Protein AF-A0A497N2Z4-F1 (afdb_monomer_lite)

Sequence (854 aa):
RIVEMAKEMGIEEPRFPKKNENCILCGLCTRVCEERMGVGAISFVNRGSERKVAVPYDKHSPICMACGACTVVCPTDAVDLSDVTLNEPRPIMADYDMGLVPRSSIYIPFAQAIPKVALIDRNTCMHFLKDVCKSCENFCEANAIDFEQEDKIEQINVGAVVLAPGYEQFDPDLKKELGYARYPNVLSSLQFERILSASGPFLGKVLRLSDEKSPGKIAWIQCVGSREVDCNYCSSVCCMYATKEAIISKEHEPDLDCTIFFIDMRAFGKGFDAYYERAKELGVKYIRCRPSSVKEVPETKNLKITYQAADGEIETEEFGMVVLSTGIRPPGEVRELAEKFGIELDRYGFAATLPLAPVETSKPGVYVCGPFASPKDIPETVMEASAGAAKAMALLTEQRGTLITHKEYPPEKDVAGQEPRIGVFICHCGRNIGGIADVPDVVEYAKTLPNVVYAEHNLYTCSTDTQDKIKEMIAEHDLNRVIVASCSPRTHEPLFRNTCREARLNEYLFEMANIRDQCTWVHMHEPEKATRKAKDLVRIAVAKARILEPLVKGTLKVNNKALVSGGGIAGMTAALNLADQGFNVHLVENQEQLGGNLVHIHSLLSGDDPQQKLKSTIEKINAHPNIDVYLKSIVSAVEGSIGNFKSTIQNNGENNGDGKQVSHGVVIVATGAEQYEPTEYLYGKNPRVLTQRTFEQWLSEDKAELKNVKSVVMIQCVGSRDETRPYCSRICCSEAIKNAIVIKNKHPETDVYILYRDIRTYGLLEEHYRTAREKGVRFIRYEEDKKPEVSANNGSFKVSCVDPVLNVPVTINSDLVVLAPAIVPGETLSEVGKLYKLSLNQDKFFLEAHMKLR

Secondary structure (DSSP, 8-state):
-HHHHHHHTT-SS-SS-----S-----HHHHIIIIITS---SEEES-GGG-EEE-GGGS-BTT-----HHHHT-TT----STTTBSSPP-PPB-TTTTTSSB--SEE-SSTT-SS---EE-TTT-HHHHHS---GGGGG-TT----TT----------S-EEE----EE--GGG-GGGTTTTSTTEEEHHHHHHHH-TTSTTTT----TTTS---SEEEEEEEETSSSSSS-S--SSHHHHHHHHHHHHHHH-TT-EEEEE-SS----STTHHHHHHHHHHTT-EEE------EEE-TTT--EEEEEE-TTS-EEEEEESEEEEEE-EE--TTHHHHHHHHT--B-TTSSBP-BTTBTTB-SSTTEEE-GGGTSS--HHHHHHHHHHHHHHHHHHTGGGTTTTPPPPP-PPPPP-TTPPP-EEEEEE-TTHHHHTTS-HHHHHHHHHTSTTEEEEEEES-TTSHHHHHHHHHHHHHTT-SEEEEEES-HHHHHHHHHHHHHHTT--GGGEEEEE-IIIIITT-TT-HHHHHHHHHHHHHHHHHHHTT-----PPP-----EEEEE--BHHHHHHHHHHHHTT-EEEEE-SSSSSBGGGGG----TT---HHHHHHHHHHHHHH-TTEEEETTEEEEEEEEETTEEEEEEEETT--SS-PEEEEESEEEE----EE----STTTTT-TTEEEHHHHHHHHHTT-GGGGG--EEEEEEEETSSSSS--S--SSHHHHHHHHHHHHHHH-TT-EEEEEES-----GGGHHHHHHHHHTT-EEEE-BTTB--EEEEETTEEEEEEEETTTTEEEEEEESEEEEEEPEE--TTHHHHHHHHTPPB-TTSSBPPSSTTT-

pLDDT: mean 91.95, std 7.88, range [50.12, 98.81]

Radius of gyration: 33.47 Å; chains: 1; bounding box: 95×77×97 Å

Structure (mmCIF, N/CA/C/O backbone):
data_AF-A0A497N2Z4-F1
#
_entry.id   AF-A0A497N2Z4-F1
#
loop_
_atom_site.group_PDB
_atom_site.id
_atom_site.type_symbol
_atom_site.label_atom_id
_atom_site.label_alt_id
_atom_site.label_comp_id
_atom_site.label_asym_id
_atom_site.label_entity_id
_atom_site.label_seq_id
_atom_site.pdbx_PDB_ins_code
_atom_site.Cartn_x
_atom_site.Cartn_y
_atom_site.Cartn_z
_atom_site.occupancy
_atom_site.B_iso_or_equiv
_atom_site.auth_seq_id
_atom_site.auth_comp_id
_atom_site.auth_asym_id
_atom_site.auth_atom_id
_atom_site.pdbx_PDB_model_num
ATOM 1 N N . ARG A 1 1 ? 57.623 14.425 -48.939 1.00 54.31 1 ARG A N 1
ATOM 2 C CA . ARG A 1 1 ? 57.552 15.352 -50.097 1.00 54.31 1 ARG A CA 1
ATOM 3 C C . ARG A 1 1 ? 56.917 16.713 -49.786 1.00 54.31 1 ARG A C 1
ATOM 5 O O . ARG A 1 1 ? 57.673 17.665 -49.751 1.00 54.31 1 ARG A O 1
ATOM 12 N N . ILE A 1 2 ? 55.614 16.864 -49.493 1.00 53.97 2 ILE A N 1
ATOM 13 C CA . ILE A 1 2 ? 55.030 18.200 -49.169 1.00 53.97 2 ILE A CA 1
ATOM 14 C C . ILE A 1 2 ? 55.615 18.797 -47.872 1.00 53.97 2 ILE A C 1
ATOM 16 O O . ILE A 1 2 ? 55.945 19.975 -47.826 1.00 53.97 2 ILE A O 1
ATOM 20 N N . VAL A 1 3 ? 55.815 17.969 -46.842 1.00 58.25 3 VAL A N 1
ATOM 21 C CA . VAL A 1 3 ? 56.418 18.385 -45.557 1.00 58.25 3 VAL A CA 1
ATOM 22 C C . VAL A 1 3 ? 57.908 18.739 -45.693 1.00 58.25 3 VAL A C 1
ATOM 24 O O . VAL A 1 3 ? 58.399 19.626 -45.005 1.00 58.25 3 VAL A O 1
ATOM 27 N N . GLU A 1 4 ? 58.627 18.082 -46.605 1.00 71.44 4 GLU A N 1
ATOM 28 C CA . GLU A 1 4 ? 60.036 18.392 -46.902 1.00 71.44 4 GLU A CA 1
ATOM 29 C C . GLU A 1 4 ? 60.165 19.688 -47.705 1.00 71.44 4 GLU A C 1
ATOM 31 O O . GLU A 1 4 ? 60.959 20.542 -47.331 1.00 71.44 4 GLU A O 1
ATOM 36 N N . MET A 1 5 ? 59.313 19.899 -48.718 1.00 70.50 5 MET A N 1
ATOM 37 C CA . MET A 1 5 ? 59.247 21.170 -49.453 1.00 70.50 5 MET A CA 1
ATOM 38 C C . MET A 1 5 ? 58.893 22.351 -48.536 1.00 70.50 5 MET A C 1
ATOM 40 O O . MET A 1 5 ? 59.441 23.436 -48.693 1.00 70.50 5 MET A O 1
ATOM 44 N N . ALA A 1 6 ? 58.003 22.154 -47.556 1.00 66.44 6 ALA A N 1
ATOM 45 C CA . ALA A 1 6 ? 57.668 23.188 -46.576 1.00 66.44 6 ALA A CA 1
ATOM 46 C C . ALA A 1 6 ? 58.875 23.571 -45.699 1.00 66.44 6 ALA A C 1
ATOM 48 O O . ALA A 1 6 ? 59.112 24.758 -45.473 1.00 66.44 6 ALA A O 1
ATOM 49 N N . LYS A 1 7 ? 59.682 22.584 -45.280 1.00 75.19 7 LYS A N 1
ATOM 50 C CA . LYS A 1 7 ? 60.932 22.811 -44.538 1.00 75.19 7 LYS A CA 1
ATOM 51 C C . LYS A 1 7 ? 61.992 23.528 -45.374 1.00 75.19 7 LYS A C 1
ATOM 53 O O . LYS A 1 7 ? 62.615 24.459 -44.879 1.00 75.19 7 LYS A O 1
ATOM 58 N N . GLU A 1 8 ? 62.163 23.149 -46.640 1.00 82.94 8 GLU A N 1
ATOM 59 C CA . GLU A 1 8 ? 63.102 23.814 -47.559 1.00 82.94 8 GLU A CA 1
ATOM 60 C C . GLU A 1 8 ? 62.725 25.282 -47.833 1.00 82.94 8 GLU A C 1
ATOM 62 O O . GLU A 1 8 ? 63.598 26.115 -48.059 1.00 82.94 8 GLU A O 1
ATOM 67 N N . MET A 1 9 ? 61.433 25.624 -47.758 1.00 75.94 9 MET A N 1
ATOM 68 C CA . MET A 1 9 ? 60.920 26.992 -47.919 1.00 75.94 9 MET A CA 1
ATOM 69 C C . MET A 1 9 ? 60.843 27.794 -46.603 1.00 75.94 9 MET A C 1
ATOM 71 O O . MET A 1 9 ? 60.268 28.886 -46.592 1.00 75.94 9 MET A O 1
ATOM 75 N N . GLY A 1 10 ? 61.391 27.276 -45.496 1.00 72.38 10 GLY A N 1
ATOM 76 C CA . GLY A 1 10 ? 61.400 27.954 -44.192 1.00 72.38 10 GLY A CA 1
ATOM 77 C C . GLY A 1 10 ? 60.021 28.072 -43.531 1.00 72.38 10 GLY A C 1
ATOM 78 O O . GLY A 1 10 ? 59.782 28.994 -42.755 1.00 72.38 10 GLY A O 1
ATOM 79 N N . ILE A 1 11 ? 59.085 27.180 -43.867 1.00 67.00 11 ILE A N 1
ATOM 80 C CA . ILE A 1 11 ? 57.733 27.136 -43.298 1.00 67.00 11 ILE A CA 1
ATOM 81 C C . ILE A 1 11 ? 57.696 25.992 -42.276 1.00 67.00 11 ILE A C 1
ATOM 83 O O . ILE A 1 11 ? 57.361 24.855 -42.607 1.00 67.00 11 ILE A O 1
ATOM 87 N N . GLU A 1 12 ? 58.095 26.293 -41.036 1.00 65.12 12 GLU A N 1
ATOM 88 C CA . GLU A 1 12 ? 58.165 25.316 -39.932 1.00 65.12 12 GLU A CA 1
ATOM 89 C C . GLU A 1 12 ? 56.801 25.045 -39.282 1.00 65.12 12 GLU A C 1
ATOM 91 O O . GLU A 1 12 ? 56.545 23.945 -38.793 1.00 65.12 12 GLU A O 1
ATOM 96 N N . GLU A 1 13 ? 55.892 26.014 -39.366 1.00 58.62 13 GLU A N 1
ATOM 97 C CA . GLU A 1 13 ? 54.501 25.900 -38.947 1.00 58.62 13 GLU A CA 1
ATOM 98 C C . GLU A 1 13 ? 53.579 26.414 -40.062 1.00 58.62 13 GLU A C 1
ATOM 100 O O . GLU A 1 13 ? 53.973 27.290 -40.842 1.00 58.62 13 GLU A O 1
ATOM 105 N N . PRO A 1 14 ? 52.354 25.874 -40.202 1.00 60.62 14 PRO A N 1
ATOM 106 C CA . PRO A 1 14 ? 51.409 26.381 -41.187 1.00 60.62 14 PRO A CA 1
ATOM 107 C C . PRO A 1 14 ? 51.190 27.885 -40.973 1.00 60.62 14 PRO A C 1
ATOM 109 O O . PRO A 1 14 ? 50.902 28.327 -39.867 1.00 60.62 14 PRO A O 1
ATOM 112 N N . ARG A 1 15 ? 51.255 28.680 -42.052 1.00 59.00 15 ARG A N 1
ATOM 113 C CA . ARG A 1 15 ? 50.971 30.135 -42.024 1.00 59.00 15 ARG A CA 1
ATOM 114 C C . ARG A 1 15 ? 49.527 30.473 -41.622 1.00 59.00 15 ARG A C 1
ATOM 116 O O . ARG A 1 15 ? 49.182 31.643 -41.498 1.00 59.00 15 ARG A O 1
ATOM 123 N N . PHE A 1 16 ? 48.693 29.452 -41.454 1.00 54.94 16 PHE A N 1
ATOM 124 C CA . PHE A 1 16 ? 47.331 29.553 -40.967 1.00 54.94 16 PHE A CA 1
ATOM 125 C C . PHE A 1 16 ? 47.306 29.090 -39.505 1.00 54.94 16 PHE A C 1
ATOM 127 O O . PHE A 1 16 ? 47.785 27.986 -39.227 1.00 54.94 16 PHE A O 1
ATOM 134 N N . PRO A 1 17 ? 46.755 29.889 -38.576 1.00 54.16 17 PRO A N 1
ATOM 135 C CA . PRO A 1 17 ? 46.647 29.493 -37.179 1.00 54.16 17 PRO A CA 1
ATOM 136 C C . PRO A 1 17 ? 45.868 28.177 -37.075 1.00 54.16 17 PRO A C 1
ATOM 138 O O . PRO A 1 17 ? 44.767 28.060 -37.618 1.00 54.16 17 PRO A O 1
ATOM 141 N N . LYS A 1 18 ? 46.430 27.176 -36.382 1.00 50.81 18 LYS A N 1
ATOM 142 C CA . LYS A 1 18 ? 45.679 25.971 -36.010 1.00 50.81 18 LYS A CA 1
ATOM 143 C C . LYS A 1 18 ? 44.585 26.395 -35.041 1.00 50.81 18 LYS A C 1
ATOM 145 O O . LYS A 1 18 ? 44.841 26.665 -33.872 1.00 50.81 18 LYS A O 1
ATOM 150 N N . LYS A 1 19 ? 43.368 26.497 -35.553 1.00 54.03 19 LYS A N 1
ATOM 151 C CA . LYS A 1 19 ? 42.191 26.777 -34.748 1.00 54.03 19 LYS A CA 1
ATOM 152 C C . LYS A 1 19 ? 41.810 25.490 -34.015 1.00 54.03 19 LYS A C 1
ATOM 154 O O . LYS A 1 19 ? 41.571 24.472 -34.659 1.00 54.03 19 LYS A O 1
ATOM 159 N N . ASN A 1 20 ? 41.774 25.532 -32.682 1.00 50.12 20 ASN A N 1
ATOM 160 C CA . ASN A 1 20 ? 41.052 24.550 -31.867 1.00 50.12 20 ASN A CA 1
ATOM 161 C C . ASN A 1 20 ? 39.552 24.749 -32.113 1.00 50.12 20 ASN A C 1
ATOM 163 O O . ASN A 1 20 ? 38.833 25.276 -31.271 1.00 50.12 20 ASN A O 1
ATOM 167 N N . GLU A 1 21 ? 39.095 24.421 -33.313 1.00 62.78 21 GLU A N 1
ATOM 168 C CA . GLU A 1 21 ? 37.683 24.448 -33.640 1.00 62.78 21 GLU A CA 1
ATOM 169 C C . GLU A 1 21 ? 37.185 23.019 -33.574 1.00 62.78 21 GLU A C 1
ATOM 171 O O . GLU A 1 21 ? 37.504 22.189 -34.421 1.00 62.78 21 GLU A O 1
ATOM 176 N N . ASN A 1 22 ? 36.373 22.740 -32.557 1.00 74.50 22 ASN A N 1
ATOM 177 C CA . ASN A 1 22 ? 35.650 21.480 -32.432 1.00 74.50 22 ASN A CA 1
ATOM 178 C C . ASN A 1 22 ? 34.820 21.181 -33.703 1.00 74.50 22 ASN A C 1
ATOM 180 O O . ASN A 1 22 ? 34.409 20.051 -33.913 1.00 74.50 22 ASN A O 1
ATOM 184 N N . CYS A 1 23 ? 34.574 22.149 -34.595 1.00 82.62 23 CYS A N 1
ATOM 185 C CA . CYS A 1 23 ? 33.817 21.972 -35.833 1.00 82.62 23 CYS A CA 1
ATOM 186 C C . CYS A 1 23 ? 34.675 21.452 -37.002 1.00 82.62 23 CYS A C 1
ATOM 188 O O . CYS A 1 23 ? 35.559 22.141 -37.501 1.00 82.62 23 CYS A O 1
ATOM 190 N N . ILE A 1 24 ? 34.316 20.284 -37.544 1.00 86.31 24 ILE A N 1
ATOM 191 C CA . ILE A 1 24 ? 34.950 19.689 -38.739 1.00 86.31 24 ILE A CA 1
ATOM 192 C C . ILE A 1 24 ? 34.349 20.167 -40.076 1.00 86.31 24 ILE A C 1
ATOM 194 O O . ILE A 1 24 ? 34.642 19.603 -41.128 1.00 86.31 24 ILE A O 1
ATOM 198 N N . LEU A 1 25 ? 33.462 21.169 -40.047 1.00 86.25 25 LEU A N 1
ATOM 199 C CA . LEU A 1 25 ? 32.801 21.760 -41.224 1.00 86.25 25 LEU A CA 1
ATOM 200 C C . LEU A 1 25 ? 32.079 20.749 -42.140 1.00 86.25 25 LEU A C 1
ATOM 202 O O . LEU A 1 25 ? 31.948 20.977 -43.342 1.00 86.25 25 LEU A O 1
ATOM 206 N N . CYS A 1 26 ? 31.551 19.657 -41.581 1.00 87.38 26 CYS A N 1
ATOM 207 C CA . CYS A 1 26 ? 30.830 18.630 -42.346 1.00 87.38 26 CYS A CA 1
ATOM 208 C C . CYS A 1 26 ? 29.483 19.116 -42.921 1.00 87.38 26 CYS A C 1
ATOM 210 O O . CYS A 1 26 ? 28.961 18.519 -43.859 1.00 87.38 26 CYS A O 1
ATOM 212 N N . GLY A 1 27 ? 28.909 20.192 -42.368 1.00 87.25 27 GLY A N 1
ATOM 213 C CA . GLY A 1 27 ? 27.669 20.811 -42.856 1.00 87.25 27 GLY A CA 1
ATOM 214 C C . GLY A 1 27 ? 26.379 20.072 -42.495 1.00 87.25 27 GLY A C 1
ATOM 215 O O . GLY A 1 27 ? 25.308 20.487 -42.924 1.00 87.25 27 GLY A O 1
ATOM 216 N N . LEU A 1 28 ? 26.442 19.004 -41.695 1.00 87.44 28 LEU A N 1
ATOM 217 C CA . LEU A 1 28 ? 25.249 18.262 -41.267 1.00 87.44 28 LEU A CA 1
ATOM 218 C C . LEU A 1 28 ? 24.256 19.161 -40.518 1.00 87.44 28 LEU A C 1
ATOM 220 O O . LEU A 1 28 ? 23.061 19.138 -40.802 1.00 87.44 28 LEU A O 1
ATOM 224 N N . CYS A 1 29 ? 24.761 20.011 -39.622 1.00 88.75 29 CYS A N 1
ATOM 225 C CA . CYS A 1 29 ? 23.958 20.942 -38.835 1.00 88.75 29 CYS A CA 1
ATOM 226 C C . CYS A 1 29 ? 23.274 22.026 -39.692 1.00 88.75 29 CYS A C 1
ATOM 228 O O . CYS A 1 29 ? 22.113 22.355 -39.456 1.00 88.75 29 CYS A O 1
ATOM 230 N N . THR A 1 30 ? 23.946 22.552 -40.721 1.00 90.75 30 THR A N 1
ATOM 231 C CA . THR A 1 30 ? 23.355 23.552 -41.626 1.00 90.75 30 THR A CA 1
ATOM 232 C C . THR A 1 30 ? 22.304 22.913 -42.525 1.00 90.75 30 THR A C 1
ATOM 234 O O . THR A 1 30 ? 21.203 23.438 -42.655 1.00 90.75 30 THR A O 1
ATOM 237 N N . ARG A 1 31 ? 22.597 21.723 -43.066 1.00 88.25 31 ARG A N 1
ATOM 238 C CA . ARG A 1 31 ? 21.663 20.976 -43.916 1.00 88.25 31 ARG A CA 1
ATOM 239 C C . ARG A 1 31 ? 20.426 20.523 -43.154 1.00 88.25 31 ARG A C 1
ATOM 241 O O . ARG A 1 31 ? 19.329 20.665 -43.670 1.00 88.25 31 ARG A O 1
ATOM 248 N N . VAL A 1 32 ? 20.553 20.035 -41.916 1.00 86.81 32 VAL A N 1
ATOM 249 C CA . VAL A 1 32 ? 19.361 19.688 -41.123 1.00 86.81 32 VAL A CA 1
ATOM 250 C C . VAL A 1 32 ? 18.531 20.934 -40.802 1.00 86.81 32 VAL A C 1
ATOM 252 O O . VAL A 1 32 ? 17.307 20.878 -40.844 1.00 86.81 32 VAL A O 1
ATOM 255 N N . CYS A 1 33 ? 19.170 22.075 -40.528 1.00 86.50 33 CYS A N 1
ATOM 256 C CA . CYS A 1 33 ? 18.463 23.309 -40.197 1.00 86.50 33 CYS A CA 1
ATOM 257 C C . CYS A 1 33 ? 17.681 23.874 -41.394 1.00 86.50 33 CYS A C 1
ATOM 259 O O . CYS A 1 33 ? 16.552 24.333 -41.224 1.00 86.50 33 CYS A O 1
ATOM 261 N N . GLU A 1 34 ? 18.264 23.836 -42.591 1.00 88.44 34 GLU A N 1
ATOM 262 C CA . GLU A 1 34 ? 17.662 24.357 -43.823 1.00 88.44 34 GLU A CA 1
ATOM 263 C C . GLU A 1 34 ? 16.780 23.318 -44.530 1.00 88.44 34 GLU A C 1
ATOM 265 O O . GLU A 1 34 ? 15.587 23.543 -44.700 1.00 88.44 34 GLU A O 1
ATOM 270 N N . GLU A 1 35 ? 17.334 22.156 -44.889 1.00 84.56 35 GLU A N 1
ATOM 271 C CA . GLU A 1 35 ? 16.670 21.152 -45.736 1.00 84.56 35 GLU A CA 1
ATOM 272 C C . GLU A 1 35 ? 15.639 20.307 -44.975 1.00 84.56 35 GLU A C 1
ATOM 274 O O . GLU A 1 35 ? 14.689 19.818 -45.581 1.00 84.56 35 GLU A O 1
ATOM 279 N N . ARG A 1 36 ? 15.836 20.074 -43.666 1.00 80.00 36 ARG A N 1
ATOM 280 C CA . ARG A 1 36 ? 14.929 19.225 -42.868 1.00 80.00 36 ARG A CA 1
ATOM 281 C C . ARG A 1 36 ? 13.970 20.028 -42.018 1.00 80.00 36 ARG A C 1
ATOM 283 O O . ARG A 1 36 ? 12.784 19.767 -42.069 1.00 80.00 36 ARG A O 1
ATOM 290 N N . MET A 1 37 ? 14.468 20.991 -41.250 1.00 79.19 37 MET A N 1
ATOM 291 C CA . MET A 1 37 ? 13.615 21.794 -40.373 1.00 79.19 37 MET A CA 1
ATOM 292 C C . MET A 1 37 ? 12.955 22.976 -41.096 1.00 79.19 37 MET A C 1
ATOM 294 O O . MET A 1 37 ? 12.061 23.593 -40.522 1.00 79.19 37 MET A O 1
ATOM 298 N N . GLY A 1 38 ? 13.398 23.320 -42.314 1.00 81.69 38 GLY A N 1
ATOM 299 C CA . GLY A 1 38 ? 12.853 24.438 -43.092 1.00 81.69 38 GLY A CA 1
ATOM 300 C C . GLY A 1 38 ? 13.140 25.821 -42.496 1.00 81.69 38 GLY A C 1
ATOM 301 O O . GLY A 1 38 ? 12.424 26.771 -42.795 1.00 81.69 38 GLY A O 1
ATOM 302 N N . VAL A 1 39 ? 14.143 25.941 -41.615 1.00 85.56 39 VAL A N 1
ATOM 303 C CA . VAL A 1 39 ? 14.431 27.179 -40.866 1.00 85.56 39 VAL A CA 1
ATOM 304 C C . VAL A 1 39 ? 15.615 27.939 -41.452 1.00 85.56 39 VAL A C 1
ATOM 306 O O . VAL A 1 39 ? 15.529 29.144 -41.653 1.00 85.56 39 VAL A O 1
ATOM 309 N N . GLY A 1 40 ? 16.747 27.260 -41.662 1.00 87.81 40 GLY A N 1
ATOM 310 C CA . GLY A 1 40 ? 17.987 27.900 -42.121 1.00 87.81 40 GLY A CA 1
ATOM 311 C C . GLY A 1 40 ? 18.594 28.903 -41.125 1.00 87.81 40 GLY A C 1
ATOM 312 O O . GLY A 1 40 ? 19.219 29.878 -41.531 1.00 87.81 40 GLY A O 1
ATOM 313 N N . ALA A 1 41 ? 18.416 28.696 -39.813 1.00 88.75 41 ALA A N 1
ATOM 314 C CA . ALA A 1 41 ? 18.939 29.597 -38.778 1.00 88.75 41 ALA A CA 1
ATOM 315 C C . ALA A 1 41 ? 20.477 29.638 -38.709 1.00 88.75 41 ALA A C 1
ATOM 317 O O . ALA A 1 41 ? 21.035 30.659 -38.309 1.00 88.75 41 ALA A O 1
ATOM 318 N N . ILE A 1 42 ? 21.150 28.554 -39.104 1.00 89.50 42 ILE A N 1
ATOM 319 C CA . ILE A 1 42 ? 22.611 28.463 -39.217 1.00 89.50 42 ILE A CA 1
ATOM 320 C C . ILE A 1 42 ? 23.007 28.096 -40.642 1.00 89.50 42 ILE A C 1
ATOM 322 O O . ILE A 1 42 ? 22.340 27.296 -41.298 1.00 89.50 42 ILE A O 1
ATOM 326 N N . SER A 1 43 ? 24.124 28.645 -41.108 1.00 90.38 43 SER A N 1
ATOM 327 C CA . SER A 1 43 ? 24.674 28.341 -42.427 1.00 90.38 43 SER A CA 1
ATOM 328 C C . SER A 1 43 ? 26.201 28.414 -42.408 1.00 90.38 43 SER A C 1
ATOM 330 O O . SER A 1 43 ? 26.822 28.742 -41.394 1.00 90.38 43 SER A O 1
ATOM 332 N N . PHE A 1 44 ? 26.826 28.088 -43.535 1.00 89.88 44 PHE A N 1
ATOM 333 C CA . PHE A 1 44 ? 28.236 28.384 -43.732 1.00 89.88 44 PHE A CA 1
ATOM 334 C C . PHE A 1 44 ? 28.413 29.873 -44.015 1.00 89.88 44 PHE A C 1
ATOM 336 O O . PHE A 1 44 ? 27.924 30.383 -45.022 1.00 89.88 44 PHE A O 1
ATOM 343 N N . VAL A 1 45 ? 29.165 30.552 -43.156 1.00 84.56 45 VAL A N 1
ATOM 344 C CA . VAL A 1 45 ? 29.587 31.939 -43.362 1.00 84.56 45 VAL A CA 1
ATOM 345 C C . VAL A 1 45 ? 31.066 31.982 -43.757 1.00 84.56 45 VAL A C 1
ATOM 347 O O . VAL A 1 45 ? 31.823 31.050 -43.469 1.00 84.56 45 VAL A O 1
ATOM 350 N N . ASN A 1 46 ? 31.475 33.069 -44.418 1.00 84.50 46 ASN A N 1
ATOM 351 C CA . ASN A 1 46 ? 32.810 33.284 -45.000 1.00 84.50 46 ASN A CA 1
ATOM 352 C C . ASN A 1 46 ? 33.188 32.295 -46.127 1.00 84.50 46 ASN A C 1
ATOM 354 O O . ASN A 1 46 ? 32.401 31.449 -46.554 1.00 84.50 46 ASN A O 1
ATOM 358 N N . ARG A 1 47 ? 34.404 32.443 -46.676 1.00 78.25 47 ARG A N 1
ATOM 359 C CA . ARG A 1 47 ? 34.957 31.618 -47.766 1.00 78.25 47 ARG A CA 1
ATOM 360 C C . ARG A 1 47 ? 36.408 31.226 -47.471 1.00 78.25 47 ARG A C 1
ATOM 362 O O . ARG A 1 47 ? 37.081 31.862 -46.668 1.00 78.25 47 ARG A O 1
ATOM 369 N N . GLY A 1 48 ? 36.900 30.192 -48.155 1.00 78.94 48 GLY A N 1
ATOM 370 C CA . GLY A 1 48 ? 38.290 29.741 -48.027 1.00 78.94 48 GLY A CA 1
ATOM 371 C C . GLY A 1 48 ? 38.620 29.249 -46.615 1.00 78.94 48 GLY A C 1
ATOM 372 O O . GLY A 1 48 ? 37.819 28.548 -46.002 1.00 78.94 48 GLY A O 1
ATOM 373 N N . SER A 1 49 ? 39.790 29.630 -46.103 1.00 72.81 49 SER A N 1
ATOM 374 C CA . SER A 1 49 ? 40.284 29.247 -44.772 1.00 72.81 49 SER A CA 1
ATOM 375 C C . SER A 1 49 ? 39.511 29.867 -43.600 1.00 72.81 49 SER A C 1
ATOM 377 O O . SER A 1 49 ? 39.745 29.483 -42.462 1.00 72.81 49 SER A O 1
ATOM 379 N N . GLU A 1 50 ? 38.607 30.817 -43.856 1.00 75.25 50 GLU A N 1
ATOM 380 C CA . GLU A 1 50 ? 37.803 31.491 -42.823 1.00 75.25 50 GLU A CA 1
ATOM 381 C C . GLU A 1 50 ? 36.377 30.936 -42.704 1.00 75.25 50 GLU A C 1
ATOM 383 O O . GLU A 1 50 ? 35.579 31.447 -41.912 1.00 75.25 50 GLU A O 1
ATOM 388 N N . ARG A 1 51 ? 36.039 29.918 -43.509 1.00 83.69 51 ARG A N 1
ATOM 389 C CA . ARG A 1 51 ? 34.711 29.299 -43.532 1.00 83.69 51 ARG A CA 1
ATOM 390 C C . ARG A 1 51 ? 34.383 28.703 -42.164 1.00 83.69 51 ARG A C 1
ATOM 392 O O . ARG A 1 51 ? 35.110 27.843 -41.683 1.00 83.69 51 ARG A O 1
ATOM 399 N N . LYS A 1 52 ? 33.250 29.103 -41.588 1.00 86.06 52 LYS A N 1
ATOM 400 C CA . LYS A 1 52 ? 32.727 28.561 -40.325 1.00 86.06 52 LYS A CA 1
ATOM 401 C C . LYS A 1 52 ? 31.225 28.314 -40.427 1.00 86.06 52 LYS A C 1
ATOM 403 O O . LYS A 1 52 ? 30.560 28.893 -41.285 1.00 86.06 52 LYS A O 1
ATOM 408 N N . VAL A 1 53 ? 30.692 27.454 -39.566 1.00 87.69 53 VAL A N 1
ATOM 409 C CA . VAL A 1 53 ? 29.243 27.377 -39.341 1.00 87.69 53 VAL A CA 1
ATOM 410 C C . VAL A 1 53 ? 28.890 28.433 -38.303 1.00 87.69 53 VAL A C 1
ATOM 412 O O . VAL A 1 53 ? 29.475 28.432 -37.225 1.00 87.69 53 VAL A O 1
ATOM 415 N N . ALA A 1 54 ? 27.979 29.342 -38.632 1.00 86.12 54 ALA A N 1
ATOM 416 C CA . ALA A 1 54 ? 27.499 30.352 -37.695 1.00 86.12 54 ALA A CA 1
ATOM 417 C C . ALA A 1 54 ? 26.097 30.834 -38.083 1.00 86.12 54 ALA A C 1
ATOM 419 O O . ALA A 1 54 ? 25.594 30.555 -39.178 1.00 86.12 54 ALA A O 1
ATOM 420 N N . VAL A 1 55 ? 25.482 31.595 -37.184 1.00 86.94 55 VAL A N 1
ATOM 421 C CA . VAL A 1 55 ? 24.334 32.439 -37.515 1.00 86.94 55 VAL A CA 1
ATOM 422 C C . VAL A 1 55 ? 24.761 33.580 -38.450 1.00 86.94 55 VAL A C 1
ATOM 424 O O . VAL A 1 55 ? 25.875 34.103 -38.322 1.00 86.94 55 VAL A O 1
ATOM 427 N N . PRO A 1 56 ? 23.909 34.003 -39.401 1.00 79.25 56 PRO A N 1
ATOM 428 C CA . PRO A 1 56 ? 24.195 35.168 -40.230 1.00 79.25 56 PRO A CA 1
ATOM 429 C C . PRO A 1 56 ? 24.528 36.406 -39.381 1.00 79.25 56 PRO A C 1
ATOM 431 O O . PRO A 1 56 ? 23.820 36.728 -38.429 1.00 79.25 56 PRO A O 1
ATOM 434 N N . TYR A 1 57 ? 25.597 37.118 -39.750 1.00 76.75 57 TYR A N 1
ATOM 435 C CA . TYR A 1 57 ? 26.080 38.332 -39.069 1.00 76.75 57 TYR A CA 1
ATOM 436 C C . TYR A 1 57 ? 26.535 38.150 -37.609 1.00 76.75 57 TYR A C 1
ATOM 438 O O . TYR A 1 57 ? 26.641 39.152 -36.901 1.00 76.75 57 TYR A O 1
ATOM 446 N N . ASP A 1 58 ? 26.797 36.915 -37.160 1.00 69.19 58 ASP A N 1
ATOM 447 C CA . ASP A 1 58 ? 27.195 36.599 -35.777 1.00 69.19 58 ASP A CA 1
ATOM 448 C C . ASP A 1 58 ? 26.194 37.142 -34.725 1.00 69.19 58 ASP A C 1
ATOM 450 O O . ASP A 1 58 ? 26.564 37.524 -33.616 1.00 69.19 58 ASP A O 1
ATOM 454 N N . LYS A 1 59 ? 24.903 37.206 -35.083 1.00 77.06 59 LYS A N 1
ATOM 455 C CA . LYS A 1 59 ? 23.805 37.590 -34.185 1.00 77.06 59 LYS A CA 1
ATOM 456 C C . LYS A 1 59 ? 22.813 36.447 -34.050 1.00 77.06 59 LYS A C 1
ATOM 458 O O . LYS A 1 59 ? 22.447 35.842 -35.055 1.00 77.06 59 LYS A O 1
ATOM 463 N N . HIS A 1 60 ? 22.328 36.219 -32.830 1.00 83.94 60 HIS A N 1
ATOM 464 C CA . HIS A 1 60 ? 21.265 35.255 -32.555 1.00 83.94 60 HIS A CA 1
ATOM 465 C C . HIS A 1 60 ? 20.109 35.401 -33.551 1.00 83.94 60 HIS A C 1
ATOM 467 O O . HIS A 1 60 ? 19.619 36.500 -33.827 1.00 83.94 60 HIS A O 1
ATOM 473 N N . SER A 1 61 ? 19.686 34.270 -34.098 1.00 83.38 61 SER A N 1
ATOM 474 C CA . SER A 1 61 ? 18.734 34.194 -35.189 1.00 83.38 61 SER A CA 1
ATOM 475 C C . SER A 1 61 ? 17.295 34.260 -34.656 1.00 83.38 61 SER A C 1
ATOM 477 O O . SER A 1 61 ? 16.872 33.350 -33.937 1.00 83.38 61 SER A O 1
ATOM 479 N N . PRO A 1 62 ? 16.500 35.289 -35.018 1.00 80.94 62 PRO A N 1
ATOM 480 C CA . PRO A 1 62 ? 15.105 35.413 -34.580 1.00 80.94 62 PRO A CA 1
ATOM 481 C C . PRO A 1 62 ? 14.186 34.364 -35.215 1.00 80.94 62 PRO A C 1
ATOM 483 O O . PRO A 1 62 ? 13.093 34.118 -34.715 1.00 80.94 62 PRO A O 1
ATOM 486 N N . ILE A 1 63 ? 14.626 33.739 -36.310 1.00 84.19 63 ILE A N 1
ATOM 487 C CA . ILE A 1 63 ? 13.900 32.654 -36.977 1.00 84.19 63 ILE A CA 1
ATOM 488 C C . ILE A 1 63 ? 14.203 31.286 -36.350 1.00 84.19 63 ILE A C 1
ATOM 490 O O . ILE A 1 63 ? 13.516 30.312 -36.652 1.00 84.19 63 ILE A O 1
ATOM 494 N N . CYS A 1 64 ? 15.210 31.181 -35.472 1.00 84.38 64 CYS A N 1
ATOM 495 C CA . CYS A 1 64 ? 15.522 29.923 -34.808 1.00 84.38 64 CYS A CA 1
ATOM 496 C C . CYS A 1 64 ? 14.388 29.515 -33.860 1.00 84.38 64 CYS A C 1
ATOM 498 O O . CYS A 1 64 ? 14.080 30.206 -32.893 1.00 84.38 64 CYS A O 1
ATOM 500 N N . MET A 1 65 ? 13.806 28.340 -34.098 1.00 79.69 65 MET A N 1
ATOM 501 C CA . MET A 1 65 ? 12.744 27.778 -33.254 1.00 79.69 65 MET A CA 1
ATOM 502 C C . MET A 1 65 ? 13.275 27.022 -32.024 1.00 79.69 65 MET A C 1
ATOM 504 O O . MET A 1 65 ? 12.507 26.319 -31.380 1.00 79.69 65 MET A O 1
ATOM 508 N N . ALA A 1 66 ? 14.582 27.092 -31.742 1.00 81.62 66 ALA A N 1
ATOM 509 C CA . ALA A 1 66 ? 15.251 26.352 -30.665 1.00 81.62 66 ALA A CA 1
ATOM 510 C C . ALA A 1 66 ? 14.982 24.825 -30.668 1.00 81.62 66 ALA A C 1
ATOM 512 O O . ALA A 1 66 ? 14.953 24.186 -29.624 1.00 81.62 66 ALA A O 1
ATOM 513 N N . CYS A 1 67 ? 14.814 24.220 -31.852 1.00 76.25 67 CYS A N 1
ATOM 514 C CA . CYS A 1 67 ? 14.454 22.800 -31.991 1.00 76.25 67 CYS A CA 1
ATOM 515 C C . CYS A 1 67 ? 15.576 21.796 -31.656 1.00 76.25 67 CYS A C 1
ATOM 517 O O . CYS A 1 67 ? 15.310 20.602 -31.583 1.00 76.25 67 CYS A O 1
ATOM 519 N N . GLY A 1 68 ? 16.833 22.241 -31.535 1.00 80.88 68 GLY A N 1
ATOM 520 C CA . GLY A 1 68 ? 17.973 21.377 -31.195 1.00 80.88 68 GLY A CA 1
ATOM 521 C C . GLY A 1 68 ? 18.400 20.354 -32.262 1.00 80.88 68 GLY A C 1
ATOM 522 O O . GLY A 1 68 ? 19.313 19.569 -32.033 1.00 80.88 68 GLY A O 1
ATOM 523 N N . ALA A 1 69 ? 17.800 20.341 -33.456 1.00 81.81 69 ALA A N 1
ATOM 524 C CA . ALA A 1 69 ? 18.183 19.372 -34.490 1.00 81.81 69 ALA A CA 1
ATOM 525 C C . ALA A 1 69 ? 19.658 19.520 -34.916 1.00 81.81 69 ALA A C 1
ATOM 527 O O . ALA A 1 69 ? 20.341 18.530 -35.159 1.00 81.81 69 ALA A O 1
ATOM 528 N N . CYS A 1 70 ? 20.158 20.757 -34.986 1.00 85.62 70 CYS A N 1
ATOM 529 C CA . CYS A 1 70 ? 21.534 21.063 -35.375 1.00 85.62 70 CYS A CA 1
ATOM 530 C C . CYS A 1 70 ? 22.584 20.646 -34.336 1.00 85.62 70 CYS A C 1
ATOM 532 O O . CYS A 1 70 ? 23.681 20.265 -34.742 1.00 85.62 70 CYS A O 1
ATOM 534 N N . THR A 1 71 ? 22.251 20.706 -33.042 1.00 85.25 71 THR A N 1
ATOM 535 C CA . THR A 1 71 ? 23.085 20.205 -31.942 1.00 85.25 71 THR A CA 1
ATOM 536 C C . THR A 1 71 ? 23.165 18.683 -31.994 1.00 85.25 71 THR A C 1
ATOM 538 O O . THR A 1 71 ? 24.260 18.141 -32.028 1.00 85.25 71 THR A O 1
ATOM 541 N N . VAL A 1 72 ? 22.024 17.993 -32.125 1.00 81.12 72 VAL A N 1
ATOM 542 C CA . VAL A 1 72 ? 21.962 16.516 -32.120 1.00 81.12 72 VAL A CA 1
ATOM 543 C C . VAL A 1 72 ? 22.732 15.873 -33.280 1.00 81.12 72 VAL A C 1
ATOM 545 O O . VAL A 1 72 ? 23.347 14.827 -33.102 1.00 81.12 72 VAL A O 1
ATOM 548 N N . VAL A 1 73 ? 22.720 16.469 -34.479 1.00 82.19 73 VAL A N 1
ATOM 549 C CA . VAL A 1 73 ? 23.450 15.909 -35.637 1.00 82.19 73 VAL A CA 1
ATOM 550 C C . VAL A 1 73 ? 24.927 16.309 -35.687 1.00 82.19 73 VAL A C 1
ATOM 552 O O . VAL A 1 73 ? 25.631 15.906 -36.616 1.00 82.19 73 VAL A O 1
ATOM 555 N N . CYS A 1 74 ? 25.401 17.154 -34.767 1.00 84.69 74 CYS A N 1
ATOM 556 C CA . CYS A 1 74 ? 26.788 17.595 -34.761 1.00 84.69 74 CYS A CA 1
ATOM 557 C C . CYS A 1 74 ? 27.676 16.475 -34.191 1.00 84.69 74 CYS A C 1
ATOM 559 O O . CYS A 1 74 ? 27.579 16.181 -33.009 1.00 84.69 74 CYS A O 1
ATOM 561 N N . PRO A 1 75 ? 28.584 15.865 -34.975 1.00 79.19 75 PRO A N 1
ATOM 562 C CA . PRO A 1 75 ? 29.396 14.742 -34.493 1.00 79.19 75 PRO A CA 1
ATOM 563 C C . PRO A 1 75 ? 30.485 15.151 -33.489 1.00 79.19 75 PRO A C 1
ATOM 565 O O . PRO A 1 75 ? 31.225 14.301 -33.004 1.00 79.19 75 PRO A O 1
ATOM 568 N N . THR A 1 76 ? 30.645 16.451 -33.249 1.00 84.00 76 THR A N 1
ATOM 569 C CA . THR A 1 76 ? 31.711 17.026 -32.425 1.00 84.00 76 THR A CA 1
ATOM 570 C C . THR A 1 76 ? 31.196 18.038 -31.404 1.00 84.00 76 THR A C 1
ATOM 572 O O . THR A 1 76 ? 31.999 18.781 -30.842 1.00 84.00 76 THR A O 1
ATOM 575 N N . ASP A 1 77 ? 29.872 18.119 -31.220 1.00 80.94 77 ASP A N 1
ATOM 576 C CA . ASP A 1 77 ? 29.204 19.040 -30.287 1.00 80.94 77 ASP A CA 1
ATOM 577 C C . ASP A 1 77 ? 29.624 20.513 -30.448 1.00 80.94 77 ASP A C 1
ATOM 579 O O . ASP A 1 77 ? 29.600 21.313 -29.519 1.00 80.94 77 ASP A O 1
ATOM 583 N N . ALA A 1 78 ? 30.030 20.895 -31.661 1.00 83.81 78 ALA A N 1
ATOM 584 C CA . ALA A 1 78 ? 30.566 22.221 -31.954 1.00 83.81 78 ALA A CA 1
ATOM 585 C C . ALA A 1 78 ? 29.490 23.299 -32.156 1.00 83.81 78 ALA A C 1
ATOM 587 O O . ALA A 1 78 ? 29.827 24.463 -32.361 1.00 83.81 78 ALA A O 1
ATOM 588 N N . VAL A 1 79 ? 28.213 22.914 -32.179 1.00 84.50 79 VAL A N 1
ATOM 589 C CA . VAL A 1 79 ? 27.084 23.843 -32.260 1.00 84.50 79 VAL A CA 1
ATOM 590 C C . VAL A 1 79 ? 26.521 23.983 -30.858 1.00 84.50 79 VAL A C 1
ATOM 592 O O . VAL A 1 79 ? 25.964 23.021 -30.351 1.00 84.50 79 VAL A O 1
ATOM 595 N N . ASP A 1 80 ? 26.620 25.165 -30.261 1.00 82.88 80 ASP A N 1
ATOM 596 C CA . ASP A 1 80 ? 25.853 25.507 -29.066 1.00 82.88 80 ASP A CA 1
ATOM 597 C C . ASP A 1 80 ? 24.558 26.195 -29.507 1.00 82.88 80 ASP A C 1
ATOM 599 O O . ASP A 1 80 ? 24.571 27.133 -30.307 1.00 82.88 80 ASP A O 1
ATOM 603 N N . LEU A 1 81 ? 23.412 25.705 -29.034 1.00 82.75 81 LEU A N 1
ATOM 604 C CA . LEU A 1 81 ? 22.127 26.287 -29.402 1.00 82.75 81 LEU A CA 1
ATOM 605 C C . LEU A 1 81 ? 21.993 27.710 -28.839 1.00 82.75 81 LEU A C 1
ATOM 607 O O . LEU A 1 81 ? 21.385 28.551 -29.500 1.00 82.75 81 LEU A O 1
ATOM 611 N N . SER A 1 82 ? 22.588 27.992 -27.675 1.00 80.62 82 SER A N 1
ATOM 612 C CA . SER A 1 82 ? 22.553 29.311 -27.035 1.00 80.62 82 SER A CA 1
ATOM 613 C C . SER A 1 82 ? 23.191 30.401 -27.897 1.00 80.62 82 SER A C 1
ATOM 615 O O . SER A 1 82 ? 22.654 31.499 -27.937 1.00 80.62 82 SER A O 1
ATOM 617 N N . ASP A 1 83 ? 24.207 30.070 -28.700 1.00 81.25 83 ASP A N 1
ATOM 618 C CA . ASP A 1 83 ? 24.837 30.984 -29.665 1.00 81.25 83 ASP A CA 1
ATOM 619 C C . ASP A 1 83 ? 23.983 31.221 -30.928 1.00 81.25 83 ASP A C 1
ATOM 621 O O . ASP A 1 83 ? 24.267 32.098 -31.752 1.00 81.25 83 ASP A O 1
ATOM 625 N N . VAL A 1 84 ? 22.931 30.418 -31.126 1.00 84.38 84 VAL A N 1
ATOM 626 C CA . VAL A 1 84 ? 22.122 30.406 -32.350 1.00 84.38 84 VAL A CA 1
ATOM 627 C C . VAL A 1 84 ? 20.773 31.087 -32.167 1.00 84.38 84 VAL A C 1
ATOM 629 O O . VAL A 1 84 ? 20.300 31.757 -33.086 1.00 84.38 84 VAL A O 1
ATOM 632 N N . THR A 1 85 ? 20.108 30.896 -31.030 1.00 82.75 85 THR A N 1
ATOM 633 C CA . THR A 1 85 ? 18.704 31.292 -30.836 1.00 82.75 85 THR A CA 1
ATOM 634 C C . THR A 1 85 ? 18.547 32.499 -29.916 1.00 82.75 85 THR A C 1
ATOM 636 O O . THR A 1 85 ? 19.278 32.651 -28.949 1.00 82.75 85 THR A O 1
ATOM 639 N N . LEU A 1 86 ? 17.555 33.353 -30.197 1.00 80.38 86 LEU A N 1
ATOM 640 C CA . LEU A 1 86 ? 17.060 34.345 -29.227 1.00 80.38 86 LEU A CA 1
ATOM 641 C C . LEU A 1 86 ? 16.070 33.735 -28.221 1.00 80.38 86 LEU A C 1
ATOM 643 O O . LEU A 1 86 ? 15.813 34.317 -27.172 1.00 80.38 86 LEU A O 1
ATOM 647 N N . ASN A 1 87 ? 15.485 32.587 -28.562 1.00 76.94 87 ASN A N 1
ATOM 648 C CA . ASN A 1 87 ? 14.529 31.872 -27.725 1.00 76.94 87 ASN A CA 1
ATOM 649 C C . ASN A 1 87 ? 15.265 30.950 -26.755 1.00 76.94 87 ASN A C 1
ATOM 651 O O . ASN A 1 87 ? 16.108 30.172 -27.193 1.00 76.94 87 ASN A O 1
ATOM 655 N N . GLU A 1 88 ? 14.903 30.981 -25.477 1.00 71.00 88 GLU A N 1
ATOM 656 C CA . GLU A 1 88 ? 15.413 30.037 -24.482 1.00 71.00 88 GLU A CA 1
ATOM 657 C C . GLU A 1 88 ? 14.950 28.608 -24.835 1.00 71.00 88 GLU A C 1
ATOM 659 O O . GLU A 1 88 ? 13.738 28.374 -24.941 1.00 71.00 88 GLU A O 1
ATOM 664 N N . PRO A 1 89 ? 15.869 27.650 -25.062 1.00 69.56 89 PRO A N 1
ATOM 665 C CA . PRO A 1 89 ? 15.500 26.273 -25.360 1.00 69.56 89 PRO A CA 1
ATOM 666 C C . PRO A 1 89 ? 14.738 25.671 -24.181 1.00 69.56 89 PRO A C 1
ATOM 668 O O . PRO A 1 89 ? 15.262 25.587 -23.073 1.00 69.56 89 PRO A O 1
ATOM 671 N N . ARG A 1 90 ? 13.499 25.235 -24.415 1.00 73.88 90 ARG A N 1
ATOM 672 C CA . ARG A 1 90 ? 12.691 24.553 -23.401 1.00 73.88 90 ARG A CA 1
ATOM 673 C C . ARG A 1 90 ? 12.641 23.066 -23.721 1.00 73.88 90 ARG A C 1
ATOM 675 O O . ARG A 1 90 ? 11.920 22.690 -24.648 1.00 73.88 90 ARG A O 1
ATOM 682 N N . PRO A 1 91 ? 13.417 22.225 -23.019 1.00 81.94 91 PRO A N 1
ATOM 683 C CA . PRO A 1 91 ? 13.326 20.791 -23.214 1.00 81.94 91 PRO A CA 1
ATOM 684 C C . PRO A 1 91 ? 11.920 20.288 -22.882 1.00 81.94 91 PRO A C 1
ATOM 686 O O . PRO A 1 91 ? 11.252 20.794 -21.980 1.00 81.94 91 PRO A O 1
ATOM 689 N N . ILE A 1 92 ? 11.489 19.255 -23.602 1.00 87.94 92 ILE A N 1
ATOM 690 C CA . ILE A 1 92 ? 10.308 18.485 -23.220 1.00 87.94 92 ILE A CA 1
ATOM 691 C C . ILE A 1 92 ? 10.725 17.642 -22.022 1.00 87.94 92 ILE A C 1
ATOM 693 O O . ILE A 1 92 ? 11.668 16.863 -22.125 1.00 87.94 92 ILE A O 1
ATOM 697 N N . MET A 1 93 ? 10.060 17.807 -20.888 1.00 90.06 93 MET A N 1
ATOM 698 C CA . MET A 1 93 ? 10.447 17.121 -19.660 1.00 90.06 93 MET A CA 1
ATOM 699 C C . MET A 1 93 ? 9.776 15.748 -19.560 1.00 90.06 93 MET A C 1
ATOM 701 O O . MET A 1 93 ? 8.655 15.550 -20.027 1.00 90.06 93 MET A O 1
ATOM 705 N N . ALA A 1 94 ? 10.483 14.770 -18.996 1.00 92.12 94 ALA A N 1
ATOM 706 C CA . ALA A 1 94 ? 9.970 13.417 -18.830 1.00 92.12 94 ALA A CA 1
ATOM 707 C C . ALA A 1 94 ? 8.950 13.357 -17.684 1.00 92.12 94 ALA A C 1
ATOM 709 O O . ALA A 1 94 ? 9.311 13.520 -16.517 1.00 92.12 94 ALA A O 1
ATOM 710 N N . ASP A 1 95 ? 7.689 13.070 -18.018 1.00 91.69 95 ASP A N 1
ATOM 711 C CA . ASP A 1 95 ? 6.583 13.019 -17.053 1.00 91.69 95 ASP A CA 1
ATOM 712 C C . ASP A 1 95 ? 6.803 11.921 -15.998 1.00 91.69 95 ASP A C 1
ATOM 714 O O . ASP A 1 95 ? 6.667 12.160 -14.800 1.00 91.69 95 ASP A O 1
ATOM 718 N N . TYR A 1 96 ? 7.243 10.732 -16.431 1.00 92.75 96 TYR A N 1
ATOM 719 C CA . TYR A 1 96 ? 7.539 9.599 -15.544 1.00 92.75 96 TYR A CA 1
ATOM 720 C C . TYR A 1 96 ? 8.679 9.886 -14.553 1.00 92.75 96 TYR A C 1
ATOM 722 O O . TYR A 1 96 ? 8.674 9.381 -13.431 1.00 92.75 96 TYR A O 1
ATOM 730 N N . ASP A 1 97 ? 9.647 10.716 -14.949 1.00 93.75 97 ASP A N 1
ATOM 731 C CA . ASP A 1 97 ? 10.760 11.139 -14.097 1.00 93.75 97 ASP A CA 1
ATOM 732 C C . ASP A 1 97 ? 10.491 12.477 -13.397 1.00 93.75 97 ASP A C 1
ATOM 734 O O . ASP A 1 97 ? 11.423 13.133 -12.935 1.00 93.75 97 ASP A O 1
ATOM 738 N N . MET A 1 98 ? 9.219 12.878 -13.288 1.00 94.12 98 MET A N 1
ATOM 739 C CA . MET A 1 98 ? 8.770 14.068 -12.557 1.00 94.12 98 MET A CA 1
ATOM 740 C C . MET A 1 98 ? 9.485 15.355 -12.992 1.00 94.12 98 MET A C 1
ATOM 742 O O . MET A 1 98 ? 9.785 16.237 -12.180 1.00 94.12 98 MET A O 1
ATOM 746 N N . GLY A 1 99 ? 9.799 15.434 -14.285 1.00 91.88 99 GLY A N 1
ATOM 747 C CA . GLY A 1 99 ? 10.490 16.559 -14.893 1.00 91.88 99 GLY A CA 1
ATOM 748 C C . GLY A 1 99 ? 11.927 16.773 -14.419 1.00 91.88 99 GLY A C 1
ATOM 749 O O . GLY A 1 99 ? 12.417 17.895 -14.471 1.00 91.88 99 GLY A O 1
ATOM 750 N N . LEU A 1 100 ? 12.610 15.722 -13.961 1.00 92.12 100 LEU A N 1
ATOM 751 C CA . LEU A 1 100 ? 14.030 15.791 -13.596 1.00 92.12 100 LEU A CA 1
ATOM 752 C C . LEU A 1 100 ? 14.966 15.748 -14.809 1.00 92.12 100 LEU A C 1
ATOM 754 O O . LEU A 1 100 ? 16.082 16.254 -14.739 1.00 92.12 100 LEU A O 1
ATOM 758 N N . VAL A 1 101 ? 14.528 15.139 -15.913 1.00 90.44 101 VAL A N 1
ATOM 759 C CA . VAL A 1 101 ? 15.320 14.984 -17.140 1.00 90.44 101 VAL A CA 1
ATOM 760 C C . VAL A 1 101 ? 14.482 15.265 -18.387 1.00 90.44 101 VAL A C 1
ATOM 762 O O . VAL A 1 101 ? 13.259 15.090 -18.359 1.00 90.44 101 VAL A O 1
ATOM 765 N N . PRO A 1 102 ? 15.115 15.708 -19.486 1.00 88.81 102 PRO A N 1
ATOM 766 C CA . PRO A 1 102 ? 14.443 15.857 -20.769 1.00 88.81 102 PRO A CA 1
ATOM 767 C C . PRO A 1 102 ? 14.078 14.496 -21.390 1.00 88.81 102 PRO A C 1
ATOM 769 O O . PRO A 1 102 ? 14.736 13.486 -21.146 1.00 88.81 102 PRO A O 1
ATOM 772 N N . ARG A 1 103 ? 13.067 14.489 -22.262 1.00 89.50 103 ARG A N 1
ATOM 773 C CA . ARG A 1 103 ? 12.707 13.389 -23.169 1.00 89.50 103 ARG A CA 1
ATOM 774 C C . ARG A 1 103 ? 12.517 13.894 -24.600 1.00 89.50 103 ARG A C 1
ATOM 776 O O . ARG A 1 103 ? 12.338 15.084 -24.841 1.00 89.50 103 ARG A O 1
ATOM 783 N N . SER A 1 104 ? 12.502 12.975 -25.557 1.00 87.88 104 SER A N 1
ATOM 784 C CA . SER A 1 104 ? 12.085 13.232 -26.939 1.00 87.88 104 SER A CA 1
ATOM 785 C C . SER A 1 104 ? 10.558 13.163 -27.110 1.00 87.88 104 SER A C 1
ATOM 787 O O . SER A 1 104 ? 9.846 12.606 -26.271 1.00 87.88 104 SER A O 1
ATOM 789 N N . SER A 1 105 ? 10.040 13.695 -28.227 1.00 89.75 105 SER A N 1
ATOM 790 C CA . SER A 1 105 ? 8.618 13.554 -28.597 1.00 89.75 105 SER A CA 1
ATOM 791 C C . SER A 1 105 ? 8.232 12.114 -28.933 1.00 89.75 105 SER A C 1
ATOM 793 O O . SER A 1 105 ? 7.094 11.732 -28.695 1.00 89.75 105 SER A O 1
ATOM 795 N N . ILE A 1 106 ? 9.160 11.312 -29.470 1.00 90.81 106 ILE A N 1
ATOM 796 C CA . ILE A 1 106 ? 9.000 9.857 -29.582 1.00 90.81 106 ILE A CA 1
ATOM 797 C C . ILE A 1 106 ? 9.714 9.190 -28.406 1.00 90.81 106 ILE A C 1
ATOM 799 O O . ILE A 1 106 ? 10.909 9.412 -28.220 1.00 90.81 106 ILE A O 1
ATOM 803 N N . TYR A 1 107 ? 9.005 8.430 -27.578 1.00 90.81 107 TYR A N 1
ATOM 804 C CA . TYR A 1 107 ? 9.568 7.875 -26.343 1.00 90.81 107 TYR A CA 1
ATOM 805 C C . TYR A 1 107 ? 8.828 6.615 -25.892 1.00 90.81 107 TYR A C 1
ATOM 807 O O . TYR A 1 107 ? 7.712 6.336 -26.327 1.00 90.81 107 TYR A O 1
ATOM 815 N N . ILE A 1 108 ? 9.459 5.850 -25.003 1.00 89.75 108 ILE A N 1
ATOM 816 C CA . ILE A 1 108 ? 8.803 4.797 -24.224 1.00 89.75 108 ILE A CA 1
ATOM 817 C C . ILE A 1 108 ? 8.610 5.368 -22.814 1.00 89.75 108 ILE A C 1
ATOM 819 O O . ILE A 1 108 ? 9.592 5.869 -22.262 1.00 89.75 108 ILE A O 1
ATOM 823 N N . PRO A 1 109 ? 7.406 5.300 -22.212 1.00 87.75 109 PRO A N 1
ATOM 824 C CA . PRO A 1 109 ? 7.136 5.938 -20.922 1.00 87.75 109 PRO A CA 1
ATOM 825 C C . PRO A 1 109 ? 8.135 5.581 -19.816 1.00 87.75 109 PRO A C 1
ATOM 827 O O . PRO A 1 109 ? 8.573 6.459 -19.082 1.00 87.75 109 PRO A O 1
ATOM 830 N N . PHE A 1 110 ? 8.505 4.301 -19.710 1.00 86.25 110 PHE A N 1
ATOM 831 C CA . PHE A 1 110 ? 9.542 3.812 -18.801 1.00 86.25 110 PHE A CA 1
ATOM 832 C C . PHE A 1 110 ? 10.045 2.422 -19.216 1.00 86.25 110 PHE A C 1
ATOM 834 O O . PHE A 1 110 ? 9.406 1.714 -19.996 1.00 86.25 110 PHE A O 1
ATOM 841 N N . ALA A 1 111 ? 11.187 1.997 -18.668 1.00 76.75 111 ALA A N 1
ATOM 842 C CA . ALA A 1 111 ? 11.898 0.792 -19.108 1.00 76.75 111 ALA A CA 1
ATOM 843 C C . ALA A 1 111 ? 11.086 -0.519 -19.014 1.00 76.75 111 ALA A C 1
ATOM 845 O O . ALA A 1 111 ? 11.293 -1.419 -19.828 1.00 76.75 111 ALA A O 1
ATOM 846 N N . GLN A 1 112 ? 10.177 -0.630 -18.039 1.00 76.75 112 GLN A N 1
ATOM 847 C CA . GLN A 1 112 ? 9.330 -1.807 -17.801 1.00 76.75 112 GLN A CA 1
ATOM 848 C C . GLN A 1 112 ? 7.864 -1.587 -18.208 1.00 76.75 112 GLN A C 1
ATOM 850 O O . GLN A 1 112 ? 6.984 -2.250 -17.663 1.00 76.75 112 GLN A O 1
ATOM 855 N N . ALA A 1 113 ? 7.583 -0.647 -19.117 1.00 83.25 113 ALA A N 1
ATOM 856 C CA . ALA A 1 113 ? 6.226 -0.404 -19.600 1.00 83.25 113 ALA A CA 1
ATOM 857 C C . ALA A 1 113 ? 5.586 -1.688 -20.158 1.00 83.25 113 ALA A C 1
ATOM 859 O O . ALA A 1 113 ? 6.246 -2.478 -20.836 1.00 83.25 113 ALA A O 1
ATOM 860 N N . ILE A 1 114 ? 4.299 -1.898 -19.865 1.00 81.50 114 ILE A N 1
ATOM 861 C CA . ILE A 1 114 ? 3.508 -3.017 -20.388 1.00 81.50 114 ILE A CA 1
ATOM 862 C C . ILE A 1 114 ? 2.210 -2.443 -20.977 1.00 81.50 114 ILE A C 1
ATOM 864 O O . ILE A 1 114 ? 1.403 -1.916 -20.212 1.00 81.50 114 ILE A O 1
ATOM 868 N N . PRO A 1 115 ? 1.984 -2.559 -22.299 1.00 84.50 115 PRO A N 1
ATOM 869 C CA . PRO A 1 115 ? 2.919 -3.071 -23.308 1.00 84.50 115 PRO A CA 1
ATOM 870 C C . PRO A 1 115 ? 4.145 -2.151 -23.486 1.00 84.50 115 PRO A C 1
ATOM 872 O O . PRO A 1 115 ? 4.053 -0.936 -23.313 1.00 84.50 115 PRO A O 1
ATOM 875 N N . LYS A 1 116 ? 5.308 -2.719 -23.838 1.00 79.75 116 LYS A N 1
ATOM 876 C CA . LYS A 1 116 ? 6.552 -1.957 -24.059 1.00 79.75 116 LYS A CA 1
ATOM 877 C C . LYS A 1 116 ? 6.575 -1.377 -25.477 1.00 79.75 116 LYS A C 1
ATOM 879 O O . LYS A 1 116 ? 7.299 -1.866 -26.337 1.00 79.75 116 LYS A O 1
ATOM 884 N N . VAL A 1 117 ? 5.743 -0.369 -25.727 1.00 86.50 117 VAL A N 1
ATOM 885 C CA . VAL A 1 117 ? 5.589 0.276 -27.043 1.00 86.50 117 VAL A CA 1
ATOM 886 C C . VAL A 1 117 ? 6.034 1.735 -27.003 1.00 86.50 117 VAL A C 1
ATOM 888 O O . VAL A 1 117 ? 5.891 2.410 -25.982 1.00 86.50 117 VAL A O 1
ATOM 891 N N . ALA A 1 118 ? 6.601 2.211 -28.112 1.00 89.94 118 ALA A N 1
ATOM 892 C CA . ALA A 1 118 ? 6.932 3.619 -28.286 1.00 89.94 118 ALA A CA 1
ATOM 893 C C . ALA A 1 118 ? 5.676 4.429 -28.637 1.00 89.94 118 ALA A C 1
ATOM 895 O O . ALA A 1 118 ? 4.775 3.933 -29.311 1.00 89.94 118 ALA A O 1
ATOM 896 N N . LEU A 1 119 ? 5.641 5.681 -28.189 1.00 92.81 119 LEU A N 1
ATOM 897 C CA . LEU A 1 119 ? 4.557 6.633 -28.413 1.00 92.81 119 LEU A CA 1
ATOM 898 C C . LEU A 1 119 ? 5.126 7.903 -29.048 1.00 92.81 119 LEU A C 1
ATOM 900 O O . LEU A 1 119 ? 6.244 8.303 -28.714 1.00 92.81 119 LEU A O 1
ATOM 904 N N . ILE A 1 120 ? 4.353 8.552 -29.924 1.00 93.31 120 ILE A N 1
ATOM 905 C CA . ILE A 1 120 ? 4.654 9.898 -30.427 1.00 93.31 120 ILE A CA 1
ATOM 906 C C . ILE A 1 120 ? 3.712 10.890 -29.750 1.00 93.31 120 ILE A C 1
ATOM 908 O O . ILE A 1 120 ? 2.501 10.862 -29.953 1.00 93.31 120 ILE A O 1
ATOM 912 N N . ASP A 1 121 ? 4.282 11.795 -28.965 1.00 92.44 121 ASP A N 1
ATOM 913 C CA . ASP A 1 121 ? 3.568 12.896 -28.334 1.00 92.44 121 ASP A CA 1
ATOM 914 C C . ASP A 1 121 ? 3.218 13.970 -29.373 1.00 92.44 121 ASP A C 1
ATOM 916 O O . ASP A 1 121 ? 4.068 14.753 -29.813 1.00 92.44 121 ASP A O 1
ATOM 920 N N . ARG A 1 122 ? 1.942 14.006 -29.772 1.00 92.31 122 ARG A N 1
ATOM 921 C CA . ARG A 1 122 ? 1.422 14.955 -30.768 1.00 92.31 122 ARG A CA 1
ATOM 922 C C . ARG A 1 122 ? 1.535 16.411 -30.327 1.00 92.31 122 ARG A C 1
ATOM 924 O O . ARG A 1 122 ? 1.665 17.281 -31.181 1.00 92.31 122 ARG A O 1
ATOM 931 N N . ASN A 1 123 ? 1.534 16.675 -29.020 1.00 90.69 123 ASN A N 1
ATOM 932 C CA . ASN A 1 123 ? 1.571 18.035 -28.483 1.00 90.69 123 ASN A CA 1
ATOM 933 C C . ASN A 1 123 ? 2.975 18.644 -28.521 1.00 90.69 123 ASN A C 1
ATOM 935 O O . ASN A 1 123 ? 3.124 19.852 -28.355 1.00 90.69 123 ASN A O 1
ATOM 939 N N . THR A 1 124 ? 4.005 17.826 -28.742 1.00 87.81 124 THR A N 1
ATOM 940 C CA . THR A 1 124 ? 5.399 18.285 -28.798 1.00 87.81 124 THR A CA 1
ATOM 941 C C . THR A 1 124 ? 6.094 17.956 -30.118 1.00 87.81 124 THR A C 1
ATOM 943 O O . THR A 1 124 ? 7.099 18.577 -30.461 1.00 87.81 124 THR A O 1
ATOM 946 N N . CYS A 1 125 ? 5.567 17.008 -30.895 1.00 88.06 125 CYS A N 1
ATOM 947 C CA . CYS A 1 125 ? 6.137 16.606 -32.175 1.00 88.06 125 CYS A CA 1
ATOM 948 C C . CYS A 1 125 ? 5.963 17.685 -33.260 1.00 88.06 125 CYS A C 1
ATOM 950 O O . CYS A 1 125 ? 4.854 18.060 -33.638 1.00 88.06 125 CYS A O 1
ATOM 952 N N . MET A 1 126 ? 7.079 18.119 -33.850 1.00 84.06 126 MET A N 1
ATOM 953 C CA . MET A 1 126 ? 7.096 19.161 -34.886 1.00 84.06 126 MET A CA 1
ATOM 954 C C . MET A 1 126 ? 6.354 18.789 -36.179 1.00 84.06 126 MET A C 1
ATOM 956 O O . MET A 1 126 ? 5.941 19.695 -36.902 1.00 84.06 126 MET A O 1
ATOM 960 N N . HIS A 1 127 ? 6.172 17.497 -36.479 1.00 87.75 127 HIS A N 1
ATOM 961 C CA . HIS A 1 127 ? 5.304 17.074 -37.583 1.00 87.75 127 HIS A CA 1
ATOM 962 C C . HIS A 1 127 ? 3.855 17.485 -37.329 1.00 87.75 127 HIS A C 1
ATOM 964 O O . HIS A 1 127 ? 3.274 18.205 -38.125 1.00 87.75 127 HIS A O 1
ATOM 970 N N . PHE A 1 128 ? 3.294 17.105 -36.182 1.00 89.56 128 PHE A N 1
ATOM 971 C CA . PHE A 1 128 ? 1.900 17.405 -35.862 1.00 89.56 128 PHE A CA 1
ATOM 972 C C . PHE A 1 128 ? 1.672 18.895 -35.583 1.00 89.56 128 PHE A C 1
ATOM 974 O O . PHE A 1 128 ? 0.607 19.421 -35.886 1.00 89.56 128 PHE A O 1
ATOM 981 N N . LEU A 1 129 ? 2.679 19.598 -35.052 1.00 85.44 129 LEU A N 1
ATOM 982 C CA . LEU A 1 129 ? 2.566 21.027 -34.752 1.00 85.44 129 LEU A CA 1
ATOM 983 C C . LEU A 1 129 ? 2.716 21.938 -35.979 1.00 85.44 129 LEU A C 1
ATOM 985 O O . LEU A 1 129 ? 2.104 23.005 -36.011 1.00 85.44 129 LEU A O 1
ATOM 989 N N . LYS A 1 130 ? 3.590 21.592 -36.937 1.00 81.88 130 LYS A N 1
ATOM 990 C CA . LYS A 1 130 ? 3.968 22.491 -38.049 1.00 81.88 130 LYS A CA 1
ATOM 991 C C . LYS A 1 130 ? 4.171 21.810 -39.405 1.00 81.88 130 LYS A C 1
ATOM 993 O O . LYS A 1 130 ? 4.512 22.500 -40.355 1.00 81.88 130 LYS A O 1
ATOM 998 N N . ASP A 1 131 ? 4.010 20.495 -39.489 1.00 83.12 131 ASP A N 1
ATOM 999 C CA . ASP A 1 131 ? 4.238 19.683 -40.690 1.00 83.12 131 ASP A CA 1
ATOM 1000 C C . ASP A 1 131 ? 5.649 19.818 -41.301 1.00 83.12 131 ASP A C 1
ATOM 1002 O O . ASP A 1 131 ? 5.832 19.904 -42.511 1.00 83.12 131 ASP A O 1
ATOM 1006 N N . VAL A 1 132 ? 6.685 19.858 -40.449 1.00 77.12 132 VAL A N 1
ATOM 1007 C CA . VAL A 1 132 ? 8.076 20.106 -40.900 1.00 77.12 132 VAL A CA 1
ATOM 1008 C C . VAL A 1 132 ? 9.074 18.972 -40.649 1.00 77.12 132 VAL A C 1
ATOM 1010 O O . VAL A 1 132 ? 10.190 19.055 -41.140 1.00 77.12 132 VAL A O 1
ATOM 1013 N N . CYS A 1 133 ? 8.762 17.919 -39.883 1.00 80.62 133 CYS A N 1
ATOM 1014 C CA . CYS A 1 133 ? 9.782 16.935 -39.473 1.00 80.62 133 CYS A CA 1
ATOM 1015 C C . CYS A 1 133 ? 9.291 15.484 -39.531 1.00 80.62 133 CYS A C 1
ATOM 1017 O O . CYS A 1 133 ? 8.438 15.109 -38.744 1.00 80.62 133 CYS A O 1
ATOM 1019 N N . LYS A 1 134 ? 9.901 14.640 -40.373 1.00 85.62 134 LYS A N 1
ATOM 1020 C CA . LYS A 1 134 ? 9.674 13.174 -40.410 1.00 85.62 134 LYS A CA 1
ATOM 1021 C C . LYS A 1 134 ? 10.962 12.366 -40.213 1.00 85.62 134 LYS A C 1
ATOM 1023 O O . LYS A 1 134 ? 11.117 11.256 -40.706 1.00 85.62 134 LYS A O 1
ATOM 1028 N N . SER A 1 135 ? 11.948 12.939 -39.523 1.00 83.12 135 SER A N 1
ATOM 1029 C CA . SER A 1 135 ? 13.298 12.361 -39.456 1.00 83.12 135 SER A CA 1
ATOM 1030 C C . SER A 1 135 ? 13.331 10.961 -38.842 1.00 83.12 135 SER A C 1
ATOM 1032 O O . SER A 1 135 ? 14.063 10.118 -39.351 1.00 83.12 135 SER A O 1
ATOM 1034 N N . CYS A 1 136 ? 12.530 10.705 -37.802 1.00 86.25 136 CYS A N 1
ATOM 1035 C CA . CYS A 1 136 ? 12.484 9.427 -37.084 1.00 86.25 136 CYS A CA 1
ATOM 1036 C C . CYS A 1 136 ? 12.088 8.231 -37.964 1.00 86.25 136 CYS A C 1
ATOM 1038 O O . CYS A 1 136 ? 12.584 7.134 -37.725 1.00 86.25 136 CYS A O 1
ATOM 1040 N N . GLU A 1 137 ? 11.274 8.440 -39.002 1.00 88.25 137 GLU A N 1
ATOM 1041 C CA . GLU A 1 137 ? 10.881 7.402 -39.965 1.00 88.25 137 GLU A CA 1
ATOM 1042 C C . GLU A 1 137 ? 12.105 6.789 -40.661 1.00 88.25 137 GLU A C 1
ATOM 1044 O O . GLU A 1 137 ? 12.226 5.574 -40.753 1.00 88.25 137 GLU A O 1
ATOM 1049 N N . ASN A 1 138 ? 13.089 7.618 -41.029 1.00 83.44 138 ASN A N 1
ATOM 1050 C CA . ASN A 1 138 ? 14.299 7.167 -41.730 1.00 83.44 138 ASN A CA 1
ATOM 1051 C C . ASN A 1 138 ? 15.232 6.299 -40.869 1.00 83.44 138 ASN A C 1
ATOM 1053 O O . ASN A 1 138 ? 16.103 5.626 -41.413 1.00 83.44 138 ASN A O 1
ATOM 1057 N N . PHE A 1 139 ? 15.095 6.352 -39.540 1.00 83.44 139 PHE A N 1
ATOM 1058 C CA . PHE A 1 139 ? 15.902 5.568 -38.598 1.00 83.44 139 PHE A CA 1
ATOM 1059 C C . PHE A 1 139 ? 15.141 4.357 -38.045 1.00 83.44 139 PHE A C 1
ATOM 1061 O O . PHE A 1 139 ? 15.715 3.548 -37.320 1.00 83.44 139 PHE A O 1
ATOM 1068 N N . CYS A 1 140 ? 13.847 4.230 -38.350 1.00 84.19 140 CYS A N 1
ATOM 1069 C CA . CYS A 1 140 ? 13.022 3.139 -37.857 1.00 84.19 140 CYS A CA 1
ATOM 1070 C C . CYS A 1 140 ? 13.172 1.910 -38.763 1.00 84.19 140 CYS A C 1
ATOM 1072 O O . CYS A 1 140 ? 12.419 1.741 -39.716 1.00 84.19 140 CYS A O 1
ATOM 1074 N N . GLU A 1 141 ? 14.107 1.015 -38.440 1.00 84.56 141 GLU A N 1
ATOM 1075 C CA . GLU A 1 141 ? 14.330 -0.229 -39.204 1.00 84.56 141 GLU A CA 1
ATOM 1076 C C . GLU A 1 141 ? 13.075 -1.114 -39.291 1.00 84.56 141 GLU A C 1
ATOM 1078 O O . GLU A 1 141 ? 12.838 -1.783 -40.296 1.00 84.56 141 GLU A O 1
ATOM 1083 N N . ALA A 1 142 ? 12.237 -1.079 -38.250 1.00 86.44 142 ALA A N 1
ATOM 1084 C CA . ALA A 1 142 ? 10.976 -1.811 -38.196 1.00 86.44 142 ALA A CA 1
ATOM 1085 C C . ALA A 1 142 ? 9.876 -1.218 -39.099 1.00 86.44 142 ALA A C 1
ATOM 1087 O O . ALA A 1 142 ? 8.836 -1.851 -39.256 1.00 86.44 142 ALA A O 1
ATOM 1088 N N . ASN A 1 143 ? 10.076 -0.018 -39.665 1.00 89.19 143 ASN A N 1
ATOM 1089 C CA . ASN A 1 143 ? 9.069 0.742 -40.417 1.00 89.19 143 ASN A CA 1
ATOM 1090 C C . ASN A 1 143 ? 7.732 0.876 -39.656 1.00 89.19 143 ASN A C 1
ATOM 1092 O O . ASN A 1 143 ? 6.656 0.743 -40.231 1.00 89.19 143 ASN A O 1
ATOM 1096 N N . ALA A 1 144 ? 7.805 1.093 -38.338 1.00 90.75 144 ALA A N 1
ATOM 1097 C CA . ALA A 1 144 ? 6.646 1.083 -37.441 1.00 90.75 144 ALA A CA 1
ATOM 1098 C C . ALA A 1 144 ? 5.979 2.459 -37.251 1.00 90.75 144 ALA A C 1
ATOM 1100 O O . ALA A 1 144 ? 4.931 2.545 -36.617 1.00 90.75 144 ALA A O 1
ATOM 1101 N N . ILE A 1 145 ? 6.602 3.541 -37.729 1.00 92.88 145 ILE A N 1
ATOM 1102 C CA . ILE A 1 145 ? 6.095 4.906 -37.549 1.00 92.88 145 ILE A CA 1
ATOM 1103 C C . ILE A 1 145 ? 5.023 5.185 -38.601 1.00 92.88 145 ILE A C 1
ATOM 1105 O O . ILE A 1 145 ? 5.328 5.244 -39.788 1.00 92.88 145 ILE A O 1
ATOM 1109 N N . ASP A 1 146 ? 3.794 5.408 -38.144 1.00 92.38 146 ASP A N 1
ATOM 1110 C CA . ASP A 1 146 ? 2.664 5.835 -38.966 1.00 92.38 146 ASP A CA 1
ATOM 1111 C C . ASP A 1 146 ? 2.111 7.161 -38.426 1.00 92.38 146 ASP A C 1
ATOM 1113 O O . ASP A 1 146 ? 1.542 7.221 -37.334 1.00 92.38 146 ASP A O 1
ATOM 1117 N N . PHE A 1 147 ? 2.320 8.247 -39.174 1.00 92.44 147 PHE A N 1
ATOM 1118 C CA . PHE A 1 147 ? 1.832 9.576 -38.796 1.00 92.44 147 PHE A CA 1
ATOM 1119 C C . PHE A 1 147 ? 0.333 9.771 -39.070 1.00 92.44 147 PHE A C 1
ATOM 1121 O O . PHE A 1 147 ? -0.263 10.676 -38.489 1.00 92.44 147 PHE A O 1
ATOM 1128 N N . GLU A 1 148 ? -0.270 8.916 -39.899 1.00 92.81 148 GLU A N 1
ATOM 1129 C CA . GLU A 1 148 ? -1.692 8.957 -40.259 1.00 92.81 148 GLU A CA 1
ATOM 1130 C C . GLU A 1 148 ? -2.545 8.073 -39.335 1.00 92.81 148 GLU A C 1
ATOM 1132 O O . GLU A 1 148 ? -3.762 7.996 -39.493 1.00 92.81 148 GLU A O 1
ATOM 1137 N N . GLN A 1 149 ? -1.936 7.394 -38.354 1.00 93.19 149 GLN A N 1
ATOM 1138 C CA . GLN A 1 149 ? -2.667 6.615 -37.360 1.00 93.19 149 GLN A CA 1
ATOM 1139 C C . GLN A 1 149 ? -3.677 7.515 -36.630 1.00 93.19 149 GLN A C 1
ATOM 1141 O O . GLN A 1 149 ? -3.305 8.559 -36.103 1.00 93.19 149 GLN A O 1
ATOM 1146 N N . GLU A 1 150 ? -4.941 7.108 -36.533 1.00 91.94 150 GLU A N 1
ATOM 1147 C CA . GLU A 1 150 ? -5.992 7.861 -35.830 1.00 91.94 150 GLU A CA 1
ATOM 1148 C C . GLU A 1 150 ? -6.512 7.116 -34.597 1.00 91.94 150 GLU A C 1
ATOM 1150 O O . GLU A 1 150 ? -6.433 5.884 -34.504 1.00 91.94 150 GLU A O 1
ATOM 1155 N N . ASP A 1 151 ? -7.074 7.879 -33.658 1.00 92.81 151 ASP A N 1
ATOM 1156 C CA . ASP A 1 151 ? -7.782 7.329 -32.507 1.00 92.81 151 ASP A CA 1
ATOM 1157 C C . ASP A 1 151 ? -8.995 6.522 -32.984 1.00 92.81 151 ASP A C 1
ATOM 1159 O O . ASP A 1 151 ? -9.801 6.978 -33.797 1.00 92.81 151 ASP A O 1
ATOM 1163 N N . LYS A 1 152 ? -9.148 5.306 -32.455 1.00 95.06 152 LYS A N 1
ATOM 1164 C CA . LYS A 1 152 ? -10.279 4.430 -32.770 1.00 95.06 152 LYS A CA 1
ATOM 1165 C C . LYS A 1 152 ? -11.261 4.420 -31.613 1.00 95.06 152 LYS A C 1
ATOM 1167 O O . LYS A 1 152 ? -10.901 4.105 -30.482 1.00 95.06 152 LYS A O 1
ATOM 1172 N N . ILE A 1 153 ? -12.520 4.721 -31.913 1.00 94.50 153 ILE A N 1
ATOM 1173 C CA . ILE A 1 153 ? -13.613 4.552 -30.958 1.00 94.50 153 ILE A CA 1
ATOM 1174 C C . ILE A 1 153 ? -14.090 3.105 -31.047 1.00 94.50 153 ILE A C 1
ATOM 1176 O O . ILE A 1 153 ? -14.718 2.706 -32.028 1.00 94.50 153 ILE A O 1
ATOM 1180 N N . GLU A 1 154 ? -13.805 2.325 -30.009 1.00 94.81 154 GLU A N 1
ATOM 1181 C CA . GLU A 1 154 ? -14.294 0.956 -29.877 1.00 94.81 154 GLU A CA 1
ATOM 1182 C C . GLU A 1 154 ? -15.541 0.915 -28.992 1.00 94.81 154 GLU A C 1
ATOM 1184 O O . GLU A 1 154 ? -15.571 1.466 -27.891 1.00 94.81 154 GLU A O 1
ATOM 1189 N N . GLN A 1 155 ? -16.591 0.248 -29.472 1.00 93.25 155 GLN A N 1
ATOM 1190 C CA . GLN A 1 155 ? -17.786 -0.009 -28.674 1.00 93.25 155 GLN A CA 1
ATOM 1191 C C . GLN A 1 155 ? -17.634 -1.348 -27.959 1.00 93.25 155 GLN A C 1
ATOM 1193 O O . GLN A 1 155 ? -17.622 -2.402 -28.594 1.00 93.25 155 GLN A O 1
ATOM 1198 N N . ILE A 1 156 ? -17.544 -1.304 -26.630 1.00 92.19 156 ILE A N 1
ATOM 1199 C CA . ILE A 1 156 ? -17.410 -2.492 -25.784 1.00 92.19 156 ILE A CA 1
ATOM 1200 C C . ILE A 1 156 ? -18.691 -2.652 -24.969 1.00 92.19 156 ILE A C 1
ATOM 1202 O O . ILE A 1 156 ? -19.116 -1.729 -24.275 1.00 92.19 156 ILE A O 1
ATOM 1206 N N . ASN A 1 157 ? -19.308 -3.831 -25.044 1.00 90.38 157 ASN A N 1
ATOM 1207 C CA . ASN A 1 157 ? -20.483 -4.152 -24.242 1.00 90.38 157 ASN A CA 1
ATOM 1208 C C . ASN A 1 157 ? -20.049 -4.759 -22.901 1.00 90.38 157 ASN A C 1
ATOM 1210 O O . ASN A 1 157 ? -19.463 -5.841 -22.870 1.00 90.38 157 ASN A O 1
ATOM 1214 N N . VAL A 1 158 ? -20.329 -4.062 -21.799 1.00 93.38 158 VAL A N 1
ATOM 1215 C CA . VAL A 1 158 ? -19.948 -4.471 -20.440 1.00 93.38 158 VAL A CA 1
ATOM 1216 C C . VAL A 1 158 ? -21.153 -4.420 -19.507 1.00 93.38 158 VAL A C 1
ATOM 1218 O O . VAL A 1 158 ? -21.975 -3.513 -19.595 1.00 93.38 158 VAL A O 1
ATOM 1221 N N . GLY A 1 159 ? -21.254 -5.386 -18.591 1.00 93.25 159 GLY A N 1
ATOM 1222 C CA . GLY A 1 159 ? -22.318 -5.411 -17.577 1.00 93.25 159 GLY A CA 1
ATOM 1223 C C . GLY A 1 159 ? -21.919 -4.809 -16.223 1.00 93.25 159 GLY A C 1
ATOM 1224 O O . GLY A 1 159 ? -22.782 -4.560 -15.388 1.00 93.25 159 GLY A O 1
ATOM 1225 N N . ALA A 1 160 ? -20.624 -4.577 -15.998 1.00 95.75 160 ALA A N 1
ATOM 1226 C CA . ALA A 1 160 ? -20.094 -3.942 -14.797 1.00 95.75 160 ALA A CA 1
ATOM 1227 C C . ALA A 1 160 ? -18.838 -3.132 -15.136 1.00 95.75 160 ALA A C 1
ATOM 1229 O O . ALA A 1 160 ? -18.088 -3.503 -16.041 1.00 95.75 160 ALA A O 1
ATOM 1230 N N . VAL A 1 161 ? -18.588 -2.061 -14.382 1.00 96.94 161 VAL A N 1
ATOM 1231 C CA . VAL A 1 161 ? -17.408 -1.197 -14.533 1.00 96.94 161 VAL A CA 1
ATOM 1232 C C . VAL A 1 161 ? -16.728 -1.024 -13.180 1.00 96.94 161 VAL A C 1
ATOM 1234 O O . VAL A 1 161 ? -17.399 -0.801 -12.177 1.00 96.94 161 VAL A O 1
ATOM 1237 N N . VAL A 1 162 ? -15.397 -1.109 -13.149 1.00 97.50 162 VAL A N 1
ATOM 1238 C CA . VAL A 1 162 ? -14.584 -0.799 -11.963 1.00 97.50 162 VAL A CA 1
ATOM 1239 C C . VAL A 1 162 ? -13.711 0.410 -12.284 1.00 97.50 162 VAL A C 1
ATOM 1241 O O . VAL A 1 162 ? -12.847 0.341 -13.155 1.00 97.50 162 VAL A O 1
ATOM 1244 N N . LEU A 1 163 ? -13.951 1.524 -11.597 1.00 97.25 163 LEU A N 1
ATOM 1245 C CA . LEU A 1 163 ? -13.219 2.773 -11.777 1.00 97.25 163 LEU A CA 1
ATOM 1246 C C . LEU A 1 163 ? -11.952 2.767 -10.916 1.00 97.25 163 LEU A C 1
ATOM 1248 O O . LEU A 1 163 ? -12.025 2.681 -9.690 1.00 97.25 163 LEU A O 1
ATOM 1252 N N . ALA A 1 164 ? -10.796 2.891 -11.568 1.00 97.00 164 ALA A N 1
ATOM 1253 C CA . ALA A 1 164 ? -9.485 2.932 -10.920 1.00 97.00 164 ALA A CA 1
ATOM 1254 C C . ALA A 1 164 ? -8.559 4.017 -11.521 1.00 97.00 164 ALA A C 1
ATOM 1256 O O . ALA A 1 164 ? -7.432 3.701 -11.902 1.00 97.00 164 ALA A O 1
ATOM 1257 N N . PRO A 1 165 ? -8.991 5.293 -11.632 1.00 96.06 165 PRO A N 1
ATOM 1258 C CA . PRO A 1 165 ? -8.182 6.353 -12.248 1.00 96.06 165 PRO A CA 1
ATOM 1259 C C . PRO A 1 165 ? -6.954 6.759 -11.409 1.00 96.06 165 PRO A C 1
ATOM 1261 O O . PRO A 1 165 ? -6.121 7.527 -11.873 1.00 96.06 165 PRO A O 1
ATOM 1264 N N . GLY A 1 166 ? -6.820 6.247 -10.180 1.00 95.88 166 GLY A N 1
ATOM 1265 C CA . GLY A 1 166 ? -5.682 6.529 -9.308 1.00 95.88 166 GLY A CA 1
ATOM 1266 C C . GLY A 1 166 ? -5.813 7.859 -8.566 1.00 95.88 166 GLY A C 1
ATOM 1267 O O . GLY A 1 166 ? -6.870 8.164 -8.015 1.00 95.88 166 GLY A O 1
ATOM 1268 N N . TYR A 1 167 ? -4.710 8.601 -8.487 1.00 95.62 167 TYR A N 1
ATOM 1269 C CA . TYR A 1 167 ? -4.599 9.899 -7.821 1.00 95.62 167 TYR A CA 1
ATOM 1270 C C . TYR A 1 167 ? -3.618 10.801 -8.572 1.00 95.62 167 TYR A C 1
ATOM 1272 O O . TYR A 1 167 ? -2.806 10.317 -9.359 1.00 95.62 167 TYR A O 1
ATOM 1280 N N . GLU A 1 168 ? -3.641 12.091 -8.252 1.00 94.19 168 GLU A N 1
ATOM 1281 C CA . GLU A 1 168 ? -2.584 13.033 -8.608 1.00 94.19 168 GLU A CA 1
ATOM 1282 C C . GLU A 1 168 ? -1.887 13.581 -7.354 1.00 94.19 168 GLU A C 1
ATOM 1284 O O . GLU A 1 168 ? -2.466 13.665 -6.264 1.00 94.19 168 GLU A O 1
ATOM 1289 N N . GLN A 1 169 ? -0.609 13.927 -7.493 1.00 93.50 169 GLN A N 1
ATOM 1290 C CA . GLN A 1 169 ? 0.162 14.554 -6.423 1.00 93.50 169 GLN A CA 1
ATOM 1291 C C . GLN A 1 169 ? -0.362 15.977 -6.186 1.00 93.50 169 GLN A C 1
ATOM 1293 O O . GLN A 1 169 ? -0.632 16.714 -7.133 1.00 93.50 169 GLN A O 1
ATOM 1298 N N . PHE A 1 170 ? -0.480 16.391 -4.924 1.00 94.94 170 PHE A N 1
ATOM 1299 C CA . PHE A 1 170 ? -0.683 17.801 -4.605 1.00 94.94 170 PHE A CA 1
ATOM 1300 C C . PHE A 1 170 ? 0.467 18.627 -5.185 1.00 94.94 170 PHE A C 1
ATOM 1302 O O . PHE A 1 170 ? 1.623 18.302 -4.923 1.00 94.94 170 PHE A O 1
ATOM 1309 N N . ASP A 1 171 ? 0.147 19.704 -5.904 1.00 94.06 171 ASP A N 1
ATOM 1310 C CA . ASP A 1 171 ? 1.138 20.622 -6.465 1.00 94.06 171 ASP A CA 1
ATOM 1311 C C . ASP A 1 171 ? 1.859 21.407 -5.348 1.00 94.06 171 ASP A C 1
ATOM 1313 O O . ASP A 1 171 ? 1.270 22.323 -4.758 1.00 94.06 171 ASP A O 1
ATOM 1317 N N . PRO A 1 172 ? 3.130 21.083 -5.036 1.00 94.62 172 PRO A N 1
ATOM 1318 C CA . PRO A 1 172 ? 3.852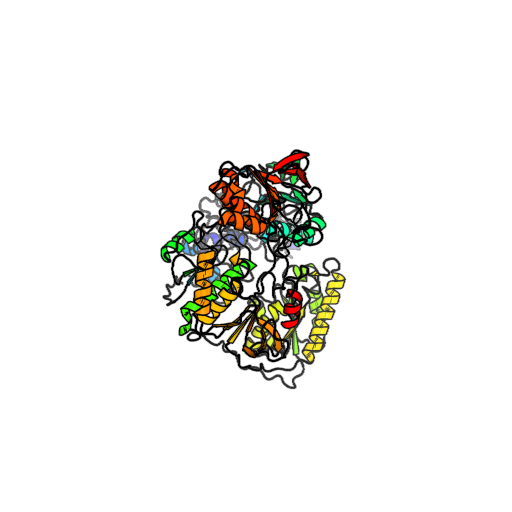 21.752 -3.964 1.00 94.62 172 PRO A CA 1
ATOM 1319 C C . PRO A 1 172 ? 4.232 23.197 -4.307 1.00 94.62 172 PRO A C 1
ATOM 1321 O O . PRO A 1 172 ? 4.564 23.948 -3.390 1.00 94.62 172 PRO A O 1
ATOM 1324 N N . ASP A 1 173 ? 4.138 23.628 -5.571 1.00 94.75 173 ASP A N 1
ATOM 1325 C CA . ASP A 1 173 ? 4.383 25.021 -5.959 1.00 94.75 173 ASP A CA 1
ATOM 1326 C C . ASP A 1 173 ? 3.331 25.979 -5.368 1.00 94.75 173 ASP A C 1
ATOM 1328 O O . ASP A 1 173 ? 3.594 27.166 -5.160 1.00 94.75 173 ASP A O 1
ATOM 1332 N N . LEU A 1 174 ? 2.160 25.460 -4.983 1.00 94.56 174 LEU A N 1
ATOM 1333 C CA . LEU A 1 174 ? 1.149 26.206 -4.227 1.00 94.56 174 LEU A CA 1
ATOM 1334 C C . LEU A 1 174 ? 1.626 26.596 -2.813 1.00 94.56 174 LEU A C 1
ATOM 1336 O O . LEU A 1 174 ? 1.038 27.479 -2.190 1.00 94.56 174 LEU A O 1
ATOM 1340 N N . LYS A 1 175 ? 2.700 25.973 -2.306 1.00 94.94 175 LYS A N 1
ATOM 1341 C CA . LYS A 1 175 ? 3.351 26.279 -1.022 1.00 94.94 175 LYS A CA 1
ATOM 1342 C C . LYS A 1 175 ? 4.648 27.042 -1.246 1.00 94.94 175 LYS A C 1
ATOM 1344 O O . LYS A 1 175 ? 5.748 26.557 -0.973 1.00 94.94 175 LYS A O 1
ATOM 1349 N N . LYS A 1 176 ? 4.512 28.270 -1.751 1.00 95.94 176 LYS A N 1
ATOM 1350 C CA . LYS A 1 176 ? 5.630 29.162 -2.111 1.00 95.94 176 LYS A CA 1
ATOM 1351 C C . LYS A 1 176 ? 6.620 29.382 -0.964 1.00 95.94 176 LYS A C 1
ATOM 1353 O O . LYS A 1 176 ? 7.805 29.592 -1.214 1.00 95.94 176 LYS A O 1
ATOM 1358 N N . GLU A 1 177 ? 6.151 29.333 0.278 1.00 96.56 177 GLU A N 1
ATOM 1359 C CA . GLU A 1 177 ? 6.949 29.442 1.499 1.00 96.56 177 GLU A CA 1
ATOM 1360 C C . GLU A 1 177 ? 7.921 28.271 1.715 1.00 96.56 177 GLU A C 1
ATOM 1362 O O . GLU A 1 177 ? 8.914 28.430 2.423 1.00 96.56 177 GLU A O 1
ATOM 1367 N N . LEU A 1 178 ? 7.673 27.116 1.089 1.00 97.62 178 LEU A N 1
ATOM 1368 C CA . LEU A 1 178 ? 8.541 25.937 1.151 1.00 97.62 178 LEU A CA 1
ATOM 1369 C C . LEU A 1 178 ? 9.570 25.892 0.014 1.00 97.62 178 LEU A C 1
ATOM 1371 O O . LEU A 1 178 ? 10.449 25.038 0.030 1.00 97.62 178 LEU A O 1
ATOM 1375 N N . GLY A 1 179 ? 9.503 26.821 -0.944 1.00 96.75 179 GLY A N 1
ATOM 1376 C CA . GLY A 1 179 ? 10.562 27.037 -1.932 1.00 96.75 179 GLY A CA 1
ATOM 1377 C C . GLY A 1 179 ? 10.613 26.050 -3.102 1.00 96.75 179 GLY A C 1
ATOM 1378 O O . GLY A 1 179 ? 11.576 26.096 -3.868 1.00 96.75 179 GLY A O 1
ATOM 1379 N N . TYR A 1 180 ? 9.597 25.198 -3.280 1.00 97.06 180 TYR A N 1
ATOM 1380 C CA . TYR A 1 180 ? 9.481 24.331 -4.459 1.00 97.06 180 TYR A CA 1
ATOM 1381 C C . TYR A 1 180 ? 9.462 25.152 -5.757 1.00 97.06 180 TYR A C 1
ATOM 1383 O O . TYR A 1 180 ? 8.970 26.280 -5.758 1.00 97.06 180 TYR A O 1
ATOM 1391 N N . ALA A 1 181 ? 10.052 24.617 -6.832 1.00 92.06 181 ALA A N 1
ATOM 1392 C CA . ALA A 1 181 ? 10.271 25.274 -8.133 1.00 92.06 181 ALA A CA 1
ATOM 1393 C C . ALA A 1 181 ? 11.106 26.577 -8.111 1.00 92.06 181 ALA A C 1
ATOM 1395 O O . ALA A 1 181 ? 11.505 27.073 -9.163 1.00 92.06 181 ALA A O 1
ATOM 1396 N N . ARG A 1 182 ? 11.412 27.127 -6.929 1.00 95.38 182 ARG A N 1
ATOM 1397 C CA . ARG A 1 182 ? 12.290 28.289 -6.739 1.00 95.38 182 ARG A CA 1
ATOM 1398 C C . ARG A 1 182 ? 13.714 27.876 -6.387 1.00 95.38 182 ARG A C 1
ATOM 1400 O O . ARG A 1 182 ? 14.655 28.456 -6.919 1.00 95.38 182 ARG A O 1
ATOM 1407 N N . TYR A 1 183 ? 13.864 26.925 -5.470 1.00 97.75 183 TYR A N 1
ATOM 1408 C CA . TYR A 1 183 ? 15.157 26.425 -5.017 1.00 97.75 183 TYR A CA 1
ATOM 1409 C C . TYR A 1 183 ? 15.394 25.033 -5.612 1.00 97.75 183 TYR A C 1
ATOM 1411 O O . TYR A 1 183 ? 14.596 24.135 -5.340 1.00 97.75 183 TYR A O 1
ATOM 1419 N N . PRO A 1 184 ? 16.475 24.812 -6.386 1.00 95.50 184 PRO A N 1
ATOM 1420 C CA . PRO A 1 184 ? 16.720 23.532 -7.060 1.00 95.50 184 PRO A CA 1
ATOM 1421 C C . PRO A 1 184 ? 16.768 22.323 -6.116 1.00 95.50 184 PRO A C 1
ATOM 1423 O O . PRO A 1 184 ? 16.415 21.217 -6.506 1.00 95.50 184 PRO A O 1
ATOM 1426 N N . ASN A 1 185 ? 17.191 22.529 -4.865 1.00 98.12 185 ASN A N 1
ATOM 1427 C CA . ASN A 1 185 ? 17.352 21.456 -3.879 1.00 98.12 185 ASN A CA 1
ATOM 1428 C C . ASN A 1 185 ? 16.087 21.190 -3.040 1.00 98.12 185 ASN A C 1
ATOM 1430 O O . ASN A 1 185 ? 16.146 20.406 -2.089 1.00 98.12 185 ASN A O 1
ATOM 1434 N N . VAL A 1 186 ? 14.961 21.844 -3.358 1.00 98.56 186 VAL A N 1
ATOM 1435 C CA . VAL A 1 186 ? 13.643 21.527 -2.793 1.00 98.56 186 VAL A CA 1
ATOM 1436 C C . VAL A 1 186 ? 12.888 20.650 -3.783 1.00 98.56 186 VAL A C 1
ATOM 1438 O O . VAL A 1 186 ? 12.499 21.105 -4.856 1.00 98.56 186 VAL A O 1
ATOM 1441 N N . LEU A 1 187 ? 12.645 19.403 -3.397 1.00 98.19 187 LEU A N 1
ATOM 1442 C CA . LEU A 1 187 ? 12.055 18.377 -4.249 1.00 98.19 187 LEU A CA 1
ATOM 1443 C C . LEU A 1 187 ? 10.688 17.951 -3.736 1.00 98.19 187 LEU A C 1
ATOM 1445 O O . LEU A 1 187 ? 10.418 18.000 -2.538 1.00 98.19 187 LEU A O 1
ATOM 1449 N N . SER A 1 188 ? 9.834 17.466 -4.627 1.00 97.94 188 SER A N 1
ATOM 1450 C CA . SER A 1 188 ? 8.657 16.703 -4.219 1.00 97.94 188 SER A CA 1
ATOM 1451 C C . SER A 1 188 ? 9.064 15.269 -3.854 1.00 97.94 188 SER A C 1
ATOM 1453 O O . SER A 1 188 ? 10.076 14.763 -4.343 1.00 97.94 188 SER A O 1
ATOM 1455 N N . SER A 1 189 ? 8.286 14.577 -3.019 1.00 96.94 189 SER A N 1
ATOM 1456 C CA . SER A 1 189 ? 8.591 13.182 -2.667 1.00 96.94 189 SER A CA 1
ATOM 1457 C C . SER A 1 189 ? 8.621 12.262 -3.890 1.00 96.94 189 SER A C 1
ATOM 1459 O O . SER A 1 189 ? 9.504 11.424 -3.997 1.00 96.94 189 SER A O 1
ATOM 1461 N N . LEU A 1 190 ? 7.747 12.469 -4.885 1.00 96.31 190 LEU A N 1
ATOM 1462 C CA . LEU A 1 190 ? 7.815 11.698 -6.133 1.00 96.31 190 LEU A CA 1
ATOM 1463 C C . LEU A 1 190 ? 9.078 11.994 -6.952 1.00 96.31 190 LEU A C 1
ATOM 1465 O O . LEU A 1 190 ? 9.648 11.060 -7.507 1.00 96.31 190 LEU A O 1
ATOM 1469 N N . GLN A 1 191 ? 9.564 13.240 -7.005 1.00 97.19 191 GLN A N 1
ATOM 1470 C CA . GLN A 1 191 ? 10.873 13.518 -7.613 1.00 97.19 191 GLN A CA 1
ATOM 1471 C C . GLN A 1 191 ? 11.978 12.761 -6.876 1.00 97.19 191 GLN A C 1
ATOM 1473 O O . GLN A 1 191 ? 12.805 12.105 -7.504 1.00 97.19 191 GLN A O 1
ATOM 1478 N N . PHE A 1 192 ? 11.956 12.787 -5.544 1.00 97.81 192 PHE A N 1
ATOM 1479 C CA . PHE A 1 192 ? 12.945 12.081 -4.741 1.00 97.81 192 PHE A CA 1
ATOM 1480 C C . PHE A 1 192 ? 12.884 10.553 -4.928 1.00 97.81 192 PHE A C 1
ATOM 1482 O O . PHE A 1 192 ? 13.923 9.911 -5.064 1.00 97.81 192 PHE A O 1
ATOM 1489 N N . GLU A 1 193 ? 11.694 9.963 -5.067 1.00 96.12 193 GLU A N 1
ATOM 1490 C CA . GLU A 1 193 ? 11.524 8.550 -5.449 1.00 96.12 193 GLU A CA 1
ATOM 1491 C C . GLU A 1 193 ? 12.178 8.229 -6.797 1.00 96.12 193 GLU A C 1
ATOM 1493 O O . GLU A 1 193 ? 12.796 7.174 -6.959 1.00 96.12 193 GLU A O 1
ATOM 1498 N N . ARG A 1 194 ? 12.081 9.137 -7.779 1.00 95.62 194 ARG A N 1
ATOM 1499 C CA . ARG A 1 194 ? 12.772 8.976 -9.066 1.00 95.62 194 ARG A CA 1
ATOM 1500 C C . ARG A 1 194 ? 14.288 9.084 -8.906 1.00 95.62 194 ARG A C 1
ATOM 1502 O O . ARG A 1 194 ? 14.990 8.299 -9.533 1.00 95.62 194 ARG A O 1
ATOM 1509 N N . ILE A 1 195 ? 14.802 9.950 -8.032 1.00 94.75 195 ILE A N 1
ATOM 1510 C CA . ILE A 1 195 ? 16.240 10.004 -7.701 1.00 94.75 195 ILE A CA 1
ATOM 1511 C C . ILE A 1 195 ? 16.713 8.683 -7.073 1.00 94.75 195 ILE A C 1
ATOM 1513 O O . ILE A 1 195 ? 17.714 8.120 -7.514 1.00 94.75 195 ILE A O 1
ATOM 1517 N N . LEU A 1 196 ? 15.972 8.153 -6.093 1.00 92.81 196 LEU A N 1
ATOM 1518 C CA . LEU A 1 196 ? 16.288 6.889 -5.413 1.00 92.81 196 LEU A CA 1
ATOM 1519 C C . LEU A 1 196 ? 16.156 5.657 -6.317 1.00 92.81 196 LEU A C 1
ATOM 1521 O O . LEU A 1 196 ? 16.799 4.630 -6.087 1.00 92.81 196 LEU A O 1
ATOM 1525 N N . SER A 1 197 ? 15.312 5.729 -7.343 1.00 89.50 197 SER A N 1
ATOM 1526 C CA . SER A 1 197 ? 15.048 4.616 -8.246 1.00 89.50 197 SER A CA 1
ATOM 1527 C C . SER A 1 197 ? 16.281 4.239 -9.070 1.00 89.50 197 SER A C 1
ATOM 1529 O O . SER A 1 197 ? 16.869 5.060 -9.771 1.00 89.50 197 SER A O 1
ATOM 1531 N N . ALA A 1 198 ? 16.606 2.944 -9.109 1.00 81.75 198 ALA A N 1
ATOM 1532 C CA . ALA A 1 198 ? 17.684 2.429 -9.958 1.00 81.75 198 ALA A CA 1
ATOM 1533 C C . ALA A 1 198 ? 17.404 2.583 -11.468 1.00 81.75 198 ALA A C 1
ATOM 1535 O O . ALA A 1 198 ? 18.339 2.623 -12.259 1.00 81.75 198 ALA A O 1
ATOM 1536 N N . SER A 1 199 ? 16.132 2.655 -11.874 1.00 82.69 199 SER A N 1
ATOM 1537 C CA . SER A 1 199 ? 15.709 3.008 -13.242 1.00 82.69 199 SER A CA 1
ATOM 1538 C C . SER A 1 199 ? 15.387 4.497 -13.403 1.00 82.69 199 SER A C 1
ATOM 1540 O O . SER A 1 199 ? 14.717 4.875 -14.358 1.00 82.69 199 SER A O 1
ATOM 1542 N N . GLY A 1 200 ? 15.739 5.318 -12.415 1.00 88.06 200 GLY A N 1
ATOM 1543 C CA . GLY A 1 200 ? 15.551 6.760 -12.458 1.00 88.06 200 GLY A CA 1
ATOM 1544 C C . GLY A 1 200 ? 16.759 7.502 -13.021 1.00 88.06 200 GLY A C 1
ATOM 1545 O O . GLY A 1 200 ? 17.799 6.887 -13.278 1.00 88.06 200 GLY A O 1
ATOM 1546 N N . PRO A 1 201 ? 16.639 8.827 -13.185 1.00 88.31 201 PRO A N 1
ATOM 1547 C CA . PRO A 1 201 ? 17.615 9.645 -13.903 1.00 88.31 201 PRO A CA 1
ATOM 1548 C C . PRO A 1 201 ? 19.014 9.636 -13.277 1.00 88.31 201 PRO A C 1
ATOM 1550 O O . PRO A 1 201 ? 20.009 9.698 -13.991 1.00 88.31 201 PRO A O 1
ATOM 1553 N N . PHE A 1 202 ? 19.103 9.482 -11.954 1.00 89.19 202 PHE A N 1
ATOM 1554 C CA . PHE A 1 202 ? 20.376 9.447 -11.224 1.00 89.19 202 PHE A CA 1
ATOM 1555 C C . PHE A 1 202 ? 20.817 8.028 -10.845 1.00 89.19 202 PHE A C 1
ATOM 1557 O O . PHE A 1 202 ? 21.746 7.853 -10.054 1.00 89.19 202 PHE A O 1
ATOM 1564 N N . LEU A 1 203 ? 20.164 6.998 -11.400 1.00 86.50 203 LEU A N 1
ATOM 1565 C CA . LEU A 1 203 ? 20.470 5.584 -11.161 1.00 86.50 203 LEU A CA 1
ATOM 1566 C C . LEU A 1 203 ? 20.546 5.234 -9.664 1.00 86.50 203 LEU A C 1
ATOM 1568 O O . LEU A 1 203 ? 21.380 4.428 -9.259 1.00 86.50 203 LEU A O 1
ATOM 1572 N N . GLY A 1 204 ? 19.710 5.851 -8.827 1.00 86.88 204 GLY A N 1
ATOM 1573 C CA . GLY A 1 204 ? 19.694 5.642 -7.379 1.00 86.88 204 GLY A CA 1
ATOM 1574 C C . GLY A 1 204 ? 20.742 6.418 -6.576 1.00 86.88 204 GLY A C 1
ATOM 1575 O O . GLY A 1 204 ? 20.823 6.206 -5.369 1.00 86.88 204 GLY A O 1
ATOM 1576 N N . LYS A 1 205 ? 21.558 7.283 -7.191 1.00 89.81 205 LYS A N 1
ATOM 1577 C CA . LYS A 1 205 ? 22.490 8.159 -6.459 1.00 89.81 205 LYS A CA 1
ATOM 1578 C C . LYS A 1 205 ? 21.743 9.364 -5.890 1.00 89.81 205 LYS A C 1
ATOM 1580 O O . LYS A 1 205 ? 20.997 10.014 -6.620 1.00 89.81 205 LYS A O 1
ATOM 1585 N N . VAL A 1 206 ? 21.966 9.686 -4.617 1.00 93.88 206 VAL A N 1
ATOM 1586 C CA . VAL A 1 206 ? 21.258 10.779 -3.942 1.00 93.88 206 VAL A CA 1
ATOM 1587 C C . VAL A 1 206 ? 22.011 12.084 -4.182 1.00 93.88 206 VAL A C 1
ATOM 1589 O O . VAL A 1 206 ? 22.909 12.450 -3.431 1.00 93.88 206 VAL A O 1
ATOM 1592 N N . LEU A 1 207 ? 21.668 12.785 -5.265 1.00 94.50 207 LEU A N 1
ATOM 1593 C CA . LEU A 1 207 ? 22.392 13.978 -5.713 1.00 94.50 207 LEU A CA 1
ATOM 1594 C C . LEU A 1 207 ? 21.528 15.239 -5.645 1.00 94.50 207 LEU A C 1
ATOM 1596 O O . LEU A 1 207 ? 20.337 15.223 -5.954 1.00 94.50 207 LEU A O 1
ATOM 1600 N N . ARG A 1 208 ? 22.154 16.352 -5.261 1.00 96.12 208 ARG A N 1
ATOM 1601 C CA . ARG A 1 208 ? 21.575 17.698 -5.326 1.00 96.12 208 ARG A CA 1
ATOM 1602 C C . ARG A 1 208 ? 21.396 18.132 -6.778 1.00 96.12 208 ARG A C 1
ATOM 1604 O O . ARG A 1 208 ? 22.327 18.004 -7.567 1.00 96.12 208 ARG A O 1
ATOM 1611 N N . LEU A 1 209 ? 20.255 18.734 -7.115 1.00 93.75 209 LEU A N 1
ATOM 1612 C CA . LEU A 1 209 ? 20.022 19.238 -8.475 1.00 93.75 209 LEU A CA 1
ATOM 1613 C C . LEU A 1 209 ? 20.827 20.507 -8.785 1.00 93.75 209 LEU A C 1
ATOM 1615 O O . LEU A 1 209 ? 21.020 20.833 -9.950 1.00 93.75 209 LEU A O 1
ATOM 1619 N N . SER A 1 210 ? 21.299 21.235 -7.765 1.00 94.62 210 SER A N 1
ATOM 1620 C CA . SER A 1 210 ? 22.095 22.450 -7.982 1.00 94.62 210 SER A CA 1
ATOM 1621 C C . SER A 1 210 ? 23.495 22.195 -8.543 1.00 94.62 210 SER A C 1
ATOM 1623 O O . SER A 1 210 ? 24.042 23.060 -9.220 1.00 94.62 210 SER A O 1
ATOM 1625 N N . ASP A 1 211 ? 24.114 21.076 -8.166 1.00 93.56 211 ASP A N 1
ATOM 1626 C CA . ASP A 1 211 ? 25.558 20.853 -8.328 1.00 93.56 211 ASP A CA 1
ATOM 1627 C C . ASP A 1 211 ? 25.974 19.373 -8.393 1.00 93.56 211 ASP A C 1
ATOM 1629 O O . ASP A 1 211 ? 27.168 19.086 -8.399 1.00 93.56 211 ASP A O 1
ATOM 1633 N N . GLU A 1 212 ? 25.015 18.441 -8.423 1.00 93.19 212 GLU A N 1
ATOM 1634 C CA . GLU A 1 212 ? 25.221 16.986 -8.516 1.00 93.19 212 GLU A CA 1
ATOM 1635 C C . GLU A 1 212 ? 26.118 16.382 -7.420 1.00 93.19 212 GLU A C 1
ATOM 1637 O O . GLU A 1 212 ? 26.728 15.325 -7.591 1.00 93.19 212 GLU A O 1
ATOM 1642 N N . LYS A 1 213 ? 26.193 17.035 -6.257 1.00 94.12 213 LYS A N 1
ATOM 1643 C CA . LYS A 1 213 ? 26.913 16.530 -5.079 1.00 94.12 213 LYS A CA 1
ATOM 1644 C C . LYS A 1 213 ? 25.970 15.829 -4.108 1.00 94.12 213 LYS A C 1
ATOM 1646 O O . LYS A 1 213 ? 24.766 16.087 -4.109 1.00 94.12 213 LYS A O 1
ATOM 1651 N N . SER A 1 214 ? 26.529 14.981 -3.241 1.00 94.62 214 SER A N 1
ATOM 1652 C CA . SER A 1 214 ? 25.775 14.401 -2.121 1.00 94.62 214 SER A CA 1
ATOM 1653 C C . SER A 1 214 ? 25.245 15.522 -1.210 1.00 94.62 214 SER A C 1
ATOM 1655 O O . SER A 1 214 ? 25.968 16.492 -0.947 1.00 94.62 214 SER A O 1
ATOM 1657 N N . PRO A 1 215 ? 23.992 15.436 -0.727 1.00 96.88 215 PRO A N 1
ATOM 1658 C CA . PRO A 1 215 ? 23.403 16.474 0.108 1.00 96.88 215 PRO A CA 1
ATOM 1659 C C . PRO A 1 215 ? 23.993 16.532 1.518 1.00 96.88 215 PRO A C 1
ATOM 1661 O O . PRO A 1 215 ? 23.887 17.576 2.161 1.00 96.88 215 PRO A O 1
ATOM 1664 N N . GLY A 1 216 ? 24.591 15.446 2.021 1.00 96.94 216 GLY A N 1
ATOM 1665 C CA . GLY A 1 216 ? 25.068 15.316 3.404 1.00 96.94 216 GLY A CA 1
ATOM 1666 C C . GLY A 1 216 ? 23.938 15.281 4.445 1.00 96.94 216 GLY A C 1
ATOM 1667 O O . GLY A 1 216 ? 23.865 14.352 5.245 1.00 96.94 216 GLY A O 1
ATOM 1668 N N . LYS A 1 217 ? 23.025 16.259 4.409 1.00 98.25 217 LYS A N 1
ATOM 1669 C CA . LYS A 1 217 ? 21.818 16.343 5.238 1.00 98.25 217 LYS A CA 1
ATOM 1670 C C . LYS A 1 217 ? 20.559 16.489 4.391 1.00 98.25 217 LYS A C 1
ATOM 1672 O O . LYS A 1 217 ? 20.506 17.362 3.519 1.00 98.25 217 LYS A O 1
ATOM 1677 N N . ILE A 1 218 ? 19.531 15.703 4.701 1.00 98.69 218 ILE A N 1
ATOM 1678 C CA . ILE A 1 218 ? 18.231 15.740 4.023 1.00 98.69 218 ILE A CA 1
ATOM 1679 C C . ILE A 1 218 ? 17.115 15.939 5.050 1.00 98.69 218 ILE A C 1
ATOM 1681 O O . ILE A 1 218 ? 17.056 15.238 6.062 1.00 98.69 218 ILE A O 1
ATOM 1685 N N . ALA A 1 219 ? 16.216 16.882 4.770 1.00 98.69 219 ALA A N 1
ATOM 1686 C CA . ALA A 1 219 ? 15.014 17.116 5.561 1.00 98.69 219 ALA A CA 1
ATOM 1687 C C . ALA A 1 219 ? 13.748 16.729 4.791 1.00 98.69 219 ALA A C 1
ATOM 1689 O O . ALA A 1 219 ? 13.519 17.233 3.698 1.00 98.69 219 ALA A O 1
ATOM 1690 N N . TRP A 1 220 ? 12.873 15.924 5.390 1.00 98.75 220 TRP A N 1
ATOM 1691 C CA . TRP A 1 220 ? 11.521 15.686 4.885 1.00 98.75 220 TRP A CA 1
ATOM 1692 C C . TRP A 1 220 ? 10.515 16.543 5.640 1.00 98.75 220 TRP A C 1
ATOM 1694 O O . TRP A 1 220 ? 10.488 16.528 6.870 1.00 98.75 220 TRP A O 1
ATOM 1704 N N . ILE A 1 221 ? 9.643 17.243 4.917 1.00 98.56 221 ILE A N 1
ATOM 1705 C CA . ILE A 1 221 ? 8.549 18.027 5.503 1.00 98.56 221 ILE A CA 1
ATOM 1706 C C . ILE A 1 221 ? 7.233 17.302 5.256 1.00 98.56 221 ILE A C 1
ATOM 1708 O O . ILE A 1 221 ? 6.818 17.130 4.110 1.00 98.56 221 ILE A O 1
ATOM 1712 N N . GLN A 1 222 ? 6.572 16.879 6.333 1.00 98.06 222 GLN A N 1
ATOM 1713 C CA . GLN A 1 222 ? 5.323 16.129 6.258 1.00 98.06 222 GLN A CA 1
ATOM 1714 C C . GLN A 1 222 ? 4.089 17.002 6.034 1.00 98.06 222 GLN A C 1
ATOM 1716 O O . GLN A 1 222 ? 4.060 18.184 6.370 1.00 98.06 222 GLN A O 1
ATOM 1721 N N . CYS A 1 223 ? 3.019 16.354 5.562 1.00 96.69 223 CYS A N 1
ATOM 1722 C CA . CYS A 1 223 ? 1.682 16.940 5.415 1.00 96.69 223 CYS A CA 1
ATOM 1723 C C . CYS A 1 223 ? 1.623 18.143 4.452 1.00 96.69 223 CYS A C 1
ATOM 1725 O O . CYS A 1 223 ? 0.783 19.025 4.625 1.00 96.69 223 CYS A O 1
ATOM 1727 N N . VAL A 1 224 ? 2.482 18.193 3.430 1.00 97.19 224 VAL A N 1
ATOM 1728 C CA . VAL A 1 224 ? 2.442 19.264 2.422 1.00 97.19 224 VAL A CA 1
ATOM 1729 C C . VAL A 1 224 ? 1.210 19.056 1.538 1.00 97.19 224 VAL A C 1
ATOM 1731 O O . VAL A 1 224 ? 1.132 18.065 0.819 1.00 97.19 224 VAL A O 1
ATOM 1734 N N . GLY A 1 225 ? 0.218 19.949 1.618 1.00 94.88 225 GLY A N 1
ATOM 1735 C CA . GLY A 1 225 ? -1.048 19.785 0.890 1.00 94.88 225 GLY A CA 1
ATOM 1736 C C . GLY A 1 225 ? -2.001 18.755 1.507 1.00 94.88 225 GLY A C 1
ATOM 1737 O O . GLY A 1 225 ? -2.810 18.144 0.816 1.00 94.88 225 GLY A O 1
ATOM 1738 N N . SER A 1 226 ? -1.895 18.496 2.811 1.00 95.56 226 SER A N 1
ATOM 1739 C CA . SER A 1 226 ? -2.813 17.621 3.551 1.00 95.56 226 SER A CA 1
ATOM 1740 C C . SER A 1 226 ? -2.997 18.114 4.977 1.00 95.56 226 SER A C 1
ATOM 1742 O O . SER A 1 226 ? -2.097 18.728 5.544 1.00 95.56 226 SER A O 1
ATOM 1744 N N . ARG A 1 227 ? -4.138 17.786 5.595 1.00 94.56 227 ARG A N 1
ATOM 1745 C CA . ARG A 1 227 ? -4.496 18.247 6.949 1.00 94.56 227 ARG A CA 1
ATOM 1746 C C . ARG A 1 227 ? -4.483 19.780 7.047 1.00 94.56 227 ARG A C 1
ATOM 1748 O O . ARG A 1 227 ? -4.010 20.368 8.021 1.00 94.56 227 ARG A O 1
ATOM 1755 N N . GLU A 1 228 ? -4.998 20.423 6.005 1.00 87.81 228 GLU A N 1
ATOM 1756 C CA . GLU A 1 228 ? -5.131 21.878 5.890 1.00 87.81 228 GLU A CA 1
ATOM 1757 C C . GLU A 1 228 ? -6.602 22.285 5.818 1.00 87.81 228 GLU A C 1
ATOM 1759 O O . GLU A 1 228 ? -7.486 21.433 5.873 1.00 87.81 228 GLU A O 1
ATOM 1764 N N . VAL A 1 229 ? -6.900 23.585 5.758 1.00 83.44 229 VAL A N 1
ATOM 1765 C CA . VAL A 1 229 ? -8.291 24.070 5.718 1.00 83.44 229 VAL A CA 1
ATOM 1766 C C . VAL A 1 229 ? -9.023 23.501 4.500 1.00 83.44 229 VAL A C 1
ATOM 1768 O O . VAL A 1 229 ? -10.030 22.821 4.696 1.00 83.44 229 VAL A O 1
ATOM 1771 N N . ASP A 1 230 ? -8.445 23.669 3.308 1.00 80.00 230 ASP A N 1
ATOM 1772 C CA . ASP A 1 230 ? -9.048 23.273 2.025 1.00 80.00 230 ASP A CA 1
ATOM 1773 C C . ASP A 1 230 ? -8.877 21.778 1.704 1.00 80.00 230 ASP A C 1
ATOM 1775 O O . ASP A 1 230 ? -9.670 21.188 0.978 1.00 80.00 230 ASP A O 1
ATOM 1779 N N . CYS A 1 231 ? -7.861 21.134 2.285 1.00 88.31 231 CYS A N 1
ATOM 1780 C CA . CYS A 1 231 ? -7.575 19.701 2.149 1.00 88.31 231 CYS A CA 1
ATOM 1781 C C . CYS A 1 231 ? -7.564 19.045 3.534 1.00 88.31 231 CYS A C 1
ATOM 1783 O O . CYS A 1 231 ? -6.523 18.597 4.028 1.00 88.31 231 CYS A O 1
ATOM 1785 N N . ASN A 1 232 ? -8.722 19.036 4.201 1.00 92.56 232 ASN A N 1
ATOM 1786 C CA . ASN A 1 232 ? -8.866 18.522 5.570 1.00 92.56 232 ASN A CA 1
ATOM 1787 C C . ASN A 1 232 ? -9.009 16.992 5.644 1.00 92.56 232 ASN A C 1
ATOM 1789 O O . ASN A 1 232 ? -9.849 16.457 6.362 1.00 92.56 232 ASN A O 1
ATOM 1793 N N . TYR A 1 233 ? -8.163 16.295 4.899 1.00 95.62 233 TYR A N 1
ATOM 1794 C CA . TYR A 1 233 ? -7.977 14.858 4.984 1.00 95.62 233 TYR A CA 1
ATOM 1795 C C . TYR A 1 233 ? -6.485 14.545 5.097 1.00 95.62 233 TYR A C 1
ATOM 1797 O O . TYR A 1 233 ? -5.608 15.377 4.838 1.00 95.62 233 TYR A O 1
ATOM 1805 N N . CYS A 1 234 ? -6.183 13.330 5.526 1.00 97.06 234 CYS A N 1
ATOM 1806 C CA . CYS A 1 234 ? -4.834 12.805 5.542 1.00 97.06 234 CYS A CA 1
ATOM 1807 C C . CYS A 1 234 ? -4.593 11.964 4.299 1.00 97.06 234 CYS A C 1
ATOM 1809 O O . CYS A 1 234 ? -5.395 11.100 3.974 1.00 97.06 234 CYS A O 1
ATOM 1811 N N . SER A 1 235 ? -3.444 12.156 3.659 1.00 97.19 235 SER A N 1
ATOM 1812 C CA . SER A 1 235 ? -3.066 11.377 2.477 1.00 97.19 235 SER A CA 1
ATOM 1813 C C . SER A 1 235 ? -2.684 9.919 2.767 1.00 97.19 235 SER A C 1
ATOM 1815 O O . SER A 1 235 ? -2.344 9.193 1.844 1.00 97.19 235 SER A O 1
ATOM 1817 N N . SER A 1 236 ? -2.724 9.486 4.032 1.00 96.50 236 SER A N 1
ATOM 1818 C CA . SER A 1 236 ? -2.466 8.119 4.529 1.00 96.50 236 SER A CA 1
ATOM 1819 C C . SER A 1 236 ? -1.054 7.552 4.304 1.00 96.50 236 SER A C 1
ATOM 1821 O O . SER A 1 236 ? -0.591 6.767 5.121 1.00 96.50 236 SER A O 1
ATOM 1823 N N . VAL A 1 237 ? -0.332 7.960 3.259 1.00 97.00 237 VAL A N 1
ATOM 1824 C CA . VAL A 1 237 ? 0.928 7.323 2.839 1.00 97.00 237 VAL A CA 1
ATOM 1825 C C . VAL A 1 237 ? 2.190 8.123 3.186 1.00 97.00 237 VAL A C 1
ATOM 1827 O O . VAL A 1 237 ? 3.265 7.536 3.296 1.00 97.00 237 VAL A O 1
ATOM 1830 N N . CYS A 1 238 ? 2.077 9.438 3.417 1.00 97.19 238 CYS A N 1
ATOM 1831 C CA . CYS A 1 238 ? 3.226 10.351 3.517 1.00 97.19 238 CYS A CA 1
ATOM 1832 C C . CYS A 1 238 ? 4.184 10.100 4.676 1.00 97.19 238 CYS A C 1
ATOM 1834 O O . CYS A 1 238 ? 5.401 10.128 4.488 1.00 97.19 238 CYS A O 1
ATOM 1836 N N . CYS A 1 239 ? 3.658 9.746 5.848 1.00 97.88 239 CYS A N 1
ATOM 1837 C CA . CYS A 1 239 ? 4.496 9.332 6.969 1.00 97.88 239 CYS A CA 1
ATOM 1838 C C . CYS A 1 239 ? 5.403 8.154 6.589 1.00 97.88 239 CYS A C 1
ATOM 1840 O O . CYS A 1 239 ? 6.594 8.171 6.884 1.00 97.88 239 CYS A O 1
ATOM 1842 N N . MET A 1 240 ? 4.848 7.155 5.898 1.00 97.62 240 MET A N 1
ATOM 1843 C CA . MET A 1 240 ? 5.543 5.895 5.654 1.00 97.62 240 MET A CA 1
ATOM 1844 C C . MET A 1 240 ? 6.458 5.934 4.438 1.00 97.62 240 MET A C 1
ATOM 1846 O O . MET A 1 240 ? 7.542 5.355 4.508 1.00 97.62 240 MET A O 1
ATOM 1850 N N . TYR A 1 241 ? 6.078 6.611 3.346 1.00 96.94 241 TYR A N 1
ATOM 1851 C CA . TYR A 1 241 ? 7.008 6.743 2.224 1.00 96.94 241 TYR A CA 1
ATOM 1852 C C . TYR A 1 241 ? 8.213 7.605 2.604 1.00 96.94 241 TYR A C 1
ATOM 1854 O O . TYR A 1 241 ? 9.311 7.257 2.203 1.00 96.94 241 TYR A O 1
ATOM 1862 N N . ALA A 1 242 ? 8.065 8.638 3.445 1.00 98.44 242 ALA A N 1
ATOM 1863 C CA . ALA A 1 242 ? 9.206 9.452 3.869 1.00 98.44 242 ALA A CA 1
ATOM 1864 C C . ALA A 1 242 ? 10.155 8.658 4.779 1.00 98.44 242 ALA A C 1
ATOM 1866 O O . ALA A 1 242 ? 11.368 8.706 4.606 1.00 98.44 242 ALA A O 1
ATOM 1867 N N . THR A 1 243 ? 9.611 7.861 5.710 1.00 98.31 243 THR A N 1
ATOM 1868 C CA . THR A 1 243 ? 10.412 6.911 6.497 1.00 98.31 243 THR A CA 1
ATOM 1869 C C . THR A 1 243 ? 11.144 5.923 5.587 1.00 98.31 243 THR A C 1
ATOM 1871 O O . THR A 1 243 ? 12.324 5.652 5.796 1.00 98.31 243 THR A O 1
ATOM 1874 N N . LYS A 1 244 ? 10.470 5.411 4.551 1.00 97.44 244 LYS A N 1
ATOM 1875 C CA . LYS A 1 244 ? 11.068 4.504 3.566 1.00 97.44 244 LYS A CA 1
ATOM 1876 C C . LYS A 1 244 ? 12.174 5.184 2.758 1.00 97.44 244 LYS A C 1
ATOM 1878 O O . LYS A 1 244 ? 13.253 4.622 2.624 1.00 97.44 244 LYS A O 1
ATOM 1883 N N . GLU A 1 245 ? 11.915 6.376 2.234 1.00 97.94 245 GLU A N 1
ATOM 1884 C CA . GLU A 1 245 ? 12.879 7.197 1.501 1.00 97.94 245 GLU A CA 1
ATOM 1885 C C . GLU A 1 245 ? 14.116 7.487 2.354 1.00 97.94 245 GLU A C 1
ATOM 1887 O O . GLU A 1 245 ? 15.228 7.309 1.868 1.00 97.94 245 GLU A O 1
ATOM 1892 N N . ALA A 1 246 ? 13.949 7.839 3.632 1.00 98.00 246 ALA A N 1
ATOM 1893 C CA . ALA A 1 246 ? 15.060 8.069 4.553 1.00 98.00 246 ALA A CA 1
ATOM 1894 C C . ALA A 1 246 ? 15.893 6.799 4.796 1.00 98.00 246 ALA A C 1
ATOM 1896 O O . ALA A 1 246 ? 17.117 6.849 4.701 1.00 98.00 246 ALA A O 1
ATOM 1897 N N . ILE A 1 247 ? 15.255 5.647 5.050 1.00 96.31 247 ILE A N 1
ATOM 1898 C CA . ILE A 1 247 ? 15.971 4.370 5.216 1.00 96.31 247 ILE A CA 1
ATOM 1899 C C . ILE A 1 247 ? 16.745 4.015 3.945 1.00 96.31 247 ILE A C 1
ATOM 1901 O O . ILE A 1 247 ? 17.938 3.742 4.027 1.00 96.31 247 ILE A O 1
ATOM 1905 N N . ILE A 1 248 ? 16.097 4.055 2.776 1.00 93.81 248 ILE A N 1
ATOM 1906 C CA . ILE A 1 248 ? 16.741 3.711 1.499 1.00 93.81 248 ILE A CA 1
ATOM 1907 C C . ILE A 1 248 ? 17.882 4.688 1.188 1.00 93.81 248 ILE A C 1
ATOM 1909 O O . ILE A 1 248 ? 18.932 4.267 0.712 1.00 93.81 248 ILE A O 1
ATOM 1913 N N . SER A 1 249 ? 17.718 5.975 1.509 1.00 94.62 249 SER A N 1
ATOM 1914 C CA . SER A 1 249 ? 18.789 6.969 1.361 1.00 94.62 249 SER A CA 1
ATOM 1915 C C . SER A 1 249 ? 20.018 6.574 2.176 1.00 94.62 249 SER A C 1
ATOM 1917 O O . SER A 1 249 ? 21.118 6.578 1.638 1.00 94.62 249 SER A O 1
ATOM 1919 N N . LYS A 1 250 ? 19.838 6.157 3.437 1.00 93.06 250 LYS A N 1
ATOM 1920 C CA . LYS A 1 250 ? 20.941 5.669 4.280 1.00 93.06 250 LYS A CA 1
ATOM 1921 C C . LYS A 1 250 ? 21.502 4.321 3.821 1.00 93.06 250 LYS A C 1
ATOM 1923 O O . LYS A 1 250 ? 22.690 4.074 3.975 1.00 93.06 250 LYS A O 1
ATOM 1928 N N . GLU A 1 251 ? 20.684 3.441 3.247 1.00 88.69 251 GLU A N 1
ATOM 1929 C CA . GLU A 1 251 ? 21.170 2.194 2.638 1.00 88.69 251 GLU A CA 1
ATOM 1930 C C . GLU A 1 251 ? 22.053 2.478 1.408 1.00 88.69 251 GLU A C 1
ATOM 1932 O O . GLU A 1 251 ? 23.027 1.766 1.169 1.00 88.69 251 GLU A O 1
ATOM 1937 N N . HIS A 1 252 ? 21.741 3.526 0.639 1.00 86.69 252 HIS A N 1
ATOM 1938 C CA . HIS A 1 252 ? 22.541 3.961 -0.508 1.00 86.69 252 HIS A CA 1
ATOM 1939 C C . HIS A 1 252 ? 23.787 4.762 -0.090 1.00 86.69 252 HIS A C 1
ATOM 1941 O O . HIS A 1 252 ? 24.852 4.579 -0.680 1.00 86.69 252 HIS A O 1
ATOM 1947 N N . GLU A 1 253 ? 23.660 5.629 0.917 1.00 88.38 253 GLU A N 1
ATOM 1948 C CA . GLU A 1 253 ? 24.706 6.508 1.454 1.00 88.38 253 GLU A CA 1
ATOM 1949 C C . GLU A 1 253 ? 24.638 6.528 3.005 1.00 88.38 253 GLU A C 1
ATOM 1951 O O . GLU A 1 253 ? 23.916 7.345 3.585 1.00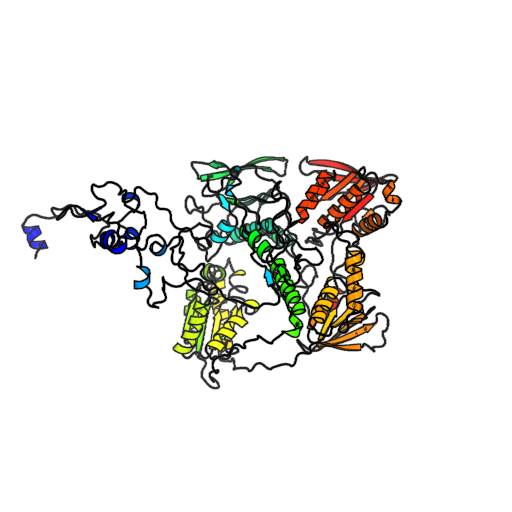 88.38 253 GLU A O 1
ATOM 1956 N N . PRO A 1 254 ? 25.384 5.642 3.703 1.00 88.00 254 PRO A N 1
ATOM 1957 C CA . PRO A 1 254 ? 25.275 5.441 5.160 1.00 88.00 254 PRO A CA 1
ATOM 1958 C C . PRO A 1 254 ? 25.486 6.685 6.030 1.00 88.00 254 PRO A C 1
ATOM 1960 O O . PRO A 1 254 ? 24.883 6.797 7.102 1.00 88.00 254 PRO A O 1
ATOM 1963 N N . ASP A 1 255 ? 26.302 7.627 5.553 1.00 91.69 255 ASP A N 1
ATOM 1964 C CA . ASP A 1 255 ? 26.693 8.834 6.286 1.00 91.69 255 ASP A CA 1
ATOM 1965 C C . ASP A 1 255 ? 25.662 9.977 6.193 1.00 91.69 255 ASP A C 1
ATOM 1967 O O . ASP A 1 255 ? 25.862 11.032 6.796 1.00 91.69 255 ASP A O 1
ATOM 1971 N N . LEU A 1 256 ? 24.547 9.793 5.469 1.00 95.62 256 LEU A N 1
ATOM 1972 C CA . LEU A 1 256 ? 23.500 10.813 5.373 1.00 95.62 256 LEU A CA 1
ATOM 1973 C C . LEU A 1 256 ? 22.814 11.064 6.725 1.00 95.62 256 LEU A C 1
ATOM 1975 O O . LEU A 1 256 ? 22.313 10.144 7.385 1.00 95.62 256 LEU A O 1
ATOM 1979 N N . ASP A 1 257 ? 22.714 12.339 7.104 1.00 97.81 257 ASP A N 1
ATOM 1980 C CA . ASP A 1 257 ? 21.875 12.795 8.215 1.00 97.81 257 ASP A CA 1
ATOM 1981 C C . ASP A 1 257 ? 20.451 13.027 7.693 1.00 97.81 257 ASP A C 1
ATOM 1983 O O . ASP A 1 257 ? 20.227 13.829 6.781 1.00 97.81 257 ASP A O 1
ATOM 1987 N N . CYS A 1 258 ? 19.483 12.293 8.233 1.00 98.44 258 CYS A N 1
ATOM 1988 C CA . CYS A 1 258 ? 18.102 12.315 7.763 1.00 98.44 258 CYS A CA 1
ATOM 1989 C C . CYS A 1 258 ? 17.181 12.810 8.874 1.00 98.44 258 CYS A C 1
ATOM 1991 O O . CYS A 1 258 ? 17.093 12.178 9.929 1.00 98.44 258 CYS A O 1
ATOM 1993 N N . THR A 1 259 ? 16.445 13.887 8.601 1.00 98.62 259 THR A N 1
ATOM 1994 C CA . THR A 1 259 ? 15.503 14.497 9.547 1.00 98.62 259 THR A CA 1
ATOM 1995 C C . THR A 1 259 ? 14.101 14.540 8.951 1.00 98.62 259 THR A C 1
ATOM 1997 O O . THR A 1 259 ? 13.894 15.069 7.865 1.00 98.62 259 THR A O 1
ATOM 2000 N N . ILE A 1 260 ? 13.106 14.018 9.665 1.00 98.69 260 ILE A N 1
ATOM 2001 C CA . ILE A 1 260 ? 11.697 14.046 9.263 1.00 98.69 260 ILE A CA 1
ATOM 2002 C C . ILE A 1 260 ? 10.928 14.984 10.196 1.00 98.69 260 ILE A C 1
ATOM 2004 O O . ILE A 1 260 ? 10.765 14.704 11.385 1.00 98.69 260 ILE A O 1
ATOM 2008 N N . PHE A 1 261 ? 10.411 16.078 9.641 1.00 98.38 261 PHE A N 1
ATOM 2009 C CA . PHE A 1 261 ? 9.553 17.041 10.326 1.00 98.38 261 PHE A CA 1
ATOM 2010 C C . PHE A 1 261 ? 8.082 16.643 10.204 1.00 98.38 261 PHE A C 1
ATOM 2012 O O . PHE A 1 261 ? 7.559 16.547 9.093 1.00 98.38 261 PHE A O 1
ATOM 2019 N N . PHE A 1 262 ? 7.401 16.406 11.327 1.00 96.69 262 PHE A N 1
ATOM 2020 C CA . PHE A 1 262 ? 6.045 15.849 11.341 1.00 96.69 262 PHE A CA 1
ATOM 2021 C C . PHE A 1 262 ? 5.122 16.446 12.414 1.00 96.69 262 PHE A C 1
ATOM 2023 O O . PHE A 1 262 ? 5.556 17.129 13.334 1.00 96.69 262 PHE A O 1
ATOM 2030 N N . ILE A 1 263 ? 3.817 16.163 12.302 1.00 93.38 263 ILE A N 1
ATOM 2031 C CA . ILE A 1 263 ? 2.803 16.552 13.301 1.00 93.38 263 ILE A CA 1
ATOM 2032 C C . ILE A 1 263 ? 2.392 15.342 14.144 1.00 93.38 263 ILE A C 1
ATOM 2034 O O . ILE A 1 263 ? 2.514 15.367 15.360 1.00 93.38 263 ILE A O 1
ATOM 2038 N N . ASP A 1 264 ? 1.913 14.279 13.495 1.00 94.75 264 ASP A N 1
ATOM 2039 C CA . ASP A 1 264 ? 1.573 12.992 14.113 1.00 94.75 264 ASP A CA 1
ATOM 2040 C C . ASP A 1 264 ? 2.134 11.878 13.235 1.00 94.75 264 ASP A C 1
ATOM 2042 O O . ASP A 1 264 ? 1.990 11.938 12.010 1.00 94.75 264 ASP A O 1
ATOM 2046 N N . MET A 1 265 ? 2.757 10.864 13.836 1.00 95.75 265 MET A N 1
ATOM 2047 C CA . MET A 1 265 ? 3.280 9.728 13.082 1.00 95.75 265 MET A CA 1
ATOM 2048 C C . MET A 1 265 ? 2.169 8.702 12.842 1.00 95.75 265 MET A C 1
ATOM 2050 O O . MET A 1 265 ? 1.699 8.038 13.774 1.00 95.75 265 MET A O 1
ATOM 2054 N N . ARG A 1 266 ? 1.733 8.560 11.584 1.00 96.31 266 ARG A N 1
ATOM 2055 C CA . ARG A 1 266 ? 0.595 7.709 11.182 1.00 96.31 266 ARG A CA 1
ATOM 2056 C C . ARG A 1 266 ? 1.025 6.357 10.623 1.00 96.31 266 ARG A C 1
ATOM 2058 O O . ARG A 1 266 ? 0.651 5.976 9.522 1.00 96.31 266 ARG A O 1
ATOM 2065 N N . ALA A 1 267 ? 1.766 5.607 11.427 1.00 95.69 267 ALA A N 1
ATOM 2066 C CA . ALA A 1 267 ? 2.204 4.245 11.127 1.00 95.69 267 ALA A CA 1
ATOM 2067 C C . ALA A 1 267 ? 1.103 3.195 11.425 1.00 95.69 267 ALA A C 1
ATOM 2069 O O . ALA A 1 267 ? 1.256 2.355 12.301 1.00 95.69 267 ALA A O 1
ATOM 2070 N N . PHE A 1 268 ? -0.059 3.276 10.765 1.00 93.12 268 PHE A N 1
ATOM 2071 C CA . PHE A 1 268 ? -1.257 2.489 11.130 1.00 93.12 268 PHE A CA 1
ATOM 2072 C C . PHE A 1 268 ? -1.333 1.071 10.531 1.00 93.12 268 PHE A C 1
ATOM 2074 O O . PHE A 1 268 ? -2.163 0.272 10.969 1.00 93.12 268 PHE A O 1
ATOM 2081 N N . GLY A 1 269 ? -0.525 0.773 9.511 1.00 91.44 269 GLY A N 1
ATOM 2082 C CA . GLY A 1 269 ? -0.477 -0.530 8.851 1.00 91.44 269 GLY A CA 1
ATOM 2083 C C . GLY A 1 269 ? 0.268 -1.585 9.672 1.00 91.44 269 GLY A C 1
ATOM 2084 O O . GLY A 1 269 ? 1.062 -1.278 10.564 1.00 91.44 269 GLY A O 1
ATOM 2085 N N . LYS A 1 270 ? 0.033 -2.858 9.352 1.00 90.94 270 LYS A N 1
ATOM 2086 C CA . LYS A 1 270 ? 0.721 -3.981 9.998 1.00 90.94 270 LYS A CA 1
ATOM 2087 C C . LYS A 1 270 ? 2.233 -3.884 9.751 1.00 90.94 270 LYS A C 1
ATOM 2089 O O . LYS A 1 270 ? 2.671 -3.748 8.612 1.00 90.94 270 LYS A O 1
ATOM 2094 N N . GLY A 1 271 ? 3.025 -3.927 10.823 1.00 91.19 271 GLY A N 1
ATOM 2095 C CA . GLY A 1 271 ? 4.484 -3.771 10.770 1.00 91.19 271 GLY A CA 1
ATOM 2096 C C . GLY A 1 271 ? 4.990 -2.335 10.562 1.00 91.19 271 GLY A C 1
ATOM 2097 O O . GLY A 1 271 ? 6.201 -2.133 10.517 1.00 91.19 271 GLY A O 1
ATOM 2098 N N . PHE A 1 272 ? 4.113 -1.328 10.454 1.00 94.62 272 PHE A N 1
ATOM 2099 C CA . PHE A 1 272 ? 4.549 0.053 10.213 1.00 94.62 272 PHE A CA 1
ATOM 2100 C C . PHE A 1 272 ? 5.231 0.679 11.436 1.00 94.62 272 PHE A C 1
ATOM 2102 O O . PHE A 1 272 ? 6.229 1.370 11.254 1.00 94.62 272 PHE A O 1
ATOM 2109 N N . ASP A 1 273 ? 4.751 0.431 12.664 1.00 93.69 273 ASP A N 1
ATOM 2110 C CA . ASP A 1 273 ? 5.445 0.899 13.879 1.00 93.69 273 ASP A CA 1
ATOM 2111 C C . ASP A 1 273 ? 6.850 0.285 13.981 1.00 93.69 273 ASP A C 1
ATOM 2113 O O . ASP A 1 273 ? 7.813 1.019 14.169 1.00 93.69 273 ASP A O 1
ATOM 2117 N N . ALA A 1 274 ? 7.003 -1.022 13.740 1.00 93.38 274 ALA A N 1
ATOM 2118 C CA . ALA A 1 274 ? 8.320 -1.665 13.718 1.00 93.38 274 ALA A CA 1
ATOM 2119 C C . ALA A 1 274 ? 9.250 -1.061 12.647 1.00 93.38 274 ALA A C 1
ATOM 2121 O O . ALA A 1 274 ? 10.443 -0.880 12.879 1.00 93.38 274 ALA A O 1
ATOM 2122 N N . TYR A 1 275 ? 8.707 -0.703 11.478 1.00 94.69 275 TYR A N 1
ATOM 2123 C CA . TYR A 1 275 ? 9.471 -0.027 10.428 1.00 94.69 275 TYR A CA 1
ATOM 2124 C C . TYR A 1 275 ? 9.896 1.396 10.830 1.00 94.69 275 TYR A C 1
ATOM 2126 O O . TYR A 1 275 ? 11.013 1.817 10.534 1.00 94.69 275 TYR A O 1
ATOM 2134 N N . TYR A 1 276 ? 9.026 2.120 11.536 1.00 96.00 276 TYR A N 1
ATOM 2135 C CA . TYR A 1 276 ? 9.321 3.433 12.106 1.00 96.00 276 TYR A CA 1
ATOM 2136 C C . TYR A 1 276 ? 10.409 3.365 13.190 1.00 96.00 276 TYR A C 1
ATOM 2138 O O . TYR A 1 276 ? 11.344 4.164 13.150 1.00 96.00 276 TYR A O 1
ATOM 2146 N N . GLU A 1 277 ? 10.344 2.394 14.103 1.00 94.69 277 GLU A N 1
ATOM 2147 C CA . GLU A 1 277 ? 11.378 2.199 15.128 1.00 94.69 277 GLU A CA 1
ATOM 2148 C C . GLU A 1 277 ? 12.722 1.787 14.506 1.00 94.69 277 GLU A C 1
ATOM 2150 O O . GLU A 1 277 ? 13.745 2.394 14.820 1.00 94.69 277 GLU A O 1
ATOM 2155 N N . ARG A 1 278 ? 12.726 0.890 13.506 1.00 95.31 278 ARG A N 1
ATOM 2156 C CA . ARG A 1 278 ? 13.941 0.557 12.736 1.00 95.31 278 ARG A CA 1
ATOM 2157 C C . ARG A 1 278 ? 14.589 1.796 12.109 1.00 95.31 278 ARG A C 1
ATOM 2159 O O . ARG A 1 278 ? 15.811 1.903 12.067 1.00 95.31 278 ARG A O 1
ATOM 2166 N N . ALA A 1 279 ? 13.797 2.748 11.612 1.00 97.25 279 ALA A N 1
ATOM 2167 C CA . ALA A 1 279 ? 14.336 3.993 11.064 1.00 97.25 279 ALA A CA 1
ATOM 2168 C C . ALA A 1 279 ? 15.098 4.805 12.124 1.00 97.25 279 ALA A C 1
ATOM 2170 O O . ALA A 1 279 ? 16.153 5.364 11.827 1.00 97.25 279 ALA A O 1
ATOM 2171 N N . LYS A 1 280 ? 14.583 4.860 13.359 1.00 96.06 280 LYS A N 1
ATOM 2172 C CA . LYS A 1 280 ? 15.261 5.539 14.471 1.00 96.06 280 LYS A CA 1
ATOM 2173 C C . LYS A 1 280 ? 16.544 4.825 14.874 1.00 96.06 280 LYS A C 1
ATOM 2175 O O . LYS A 1 280 ? 17.540 5.495 15.120 1.00 96.06 280 LYS A O 1
ATOM 2180 N N . GLU A 1 281 ? 16.540 3.492 14.902 1.00 95.56 281 GLU A N 1
ATOM 2181 C CA . GLU A 1 281 ? 17.742 2.685 15.169 1.00 95.56 281 GLU A CA 1
ATOM 2182 C C . GLU A 1 281 ? 18.843 2.947 14.129 1.00 95.56 281 GLU A C 1
ATOM 2184 O O . GLU A 1 281 ? 20.022 2.997 14.468 1.00 95.56 281 GLU A O 1
ATOM 2189 N N . LEU A 1 282 ? 18.457 3.202 12.874 1.00 95.31 282 LEU A N 1
ATOM 2190 C CA . LEU A 1 282 ? 19.357 3.641 11.801 1.00 95.31 282 LEU A CA 1
ATOM 2191 C C . LEU A 1 282 ? 19.760 5.128 11.902 1.00 95.31 282 LEU A C 1
ATOM 2193 O O . LEU A 1 282 ? 20.474 5.636 11.038 1.00 95.31 282 LEU A O 1
ATOM 2197 N N . GLY A 1 283 ? 19.318 5.851 12.931 1.00 96.50 283 GLY A N 1
ATOM 2198 C CA . GLY A 1 283 ? 19.678 7.246 13.180 1.00 96.50 283 GLY A CA 1
ATOM 2199 C C . GLY A 1 283 ? 18.855 8.280 12.407 1.00 96.50 283 GLY A C 1
ATOM 2200 O O . GLY A 1 283 ? 19.304 9.416 12.274 1.00 96.50 283 GLY A O 1
ATOM 2201 N N . VAL A 1 284 ? 17.675 7.926 11.878 1.00 98.12 284 VAL A N 1
ATOM 2202 C CA . VAL A 1 284 ? 16.738 8.918 11.319 1.00 98.12 284 VAL A CA 1
ATOM 2203 C C . VAL A 1 284 ? 16.115 9.723 12.462 1.00 98.12 284 VAL A C 1
ATOM 2205 O O . VAL A 1 284 ? 15.485 9.165 13.363 1.00 98.12 284 VAL A O 1
ATOM 2208 N N . LYS A 1 285 ? 16.262 11.048 12.415 1.00 97.62 285 LYS A N 1
ATOM 2209 C CA . LYS A 1 285 ? 15.714 11.976 13.409 1.00 97.62 285 LYS A CA 1
ATOM 2210 C C . LYS A 1 285 ? 14.268 12.314 13.070 1.00 97.62 285 LYS A C 1
ATOM 2212 O O . LYS A 1 285 ? 13.941 12.603 11.923 1.00 97.62 285 LYS A O 1
ATOM 2217 N N . TYR A 1 286 ? 13.403 12.340 14.077 1.00 96.81 286 TYR A N 1
ATOM 2218 C CA . TYR A 1 286 ? 12.000 12.722 13.920 1.00 96.81 286 TYR A CA 1
ATOM 2219 C C . TYR A 1 286 ? 11.692 13.927 14.795 1.00 96.81 286 TYR A C 1
ATOM 2221 O O . TYR A 1 286 ? 11.677 13.820 16.019 1.00 96.81 286 TYR A O 1
ATOM 2229 N N . ILE A 1 287 ? 11.413 15.064 14.164 1.00 95.44 287 ILE A N 1
ATOM 2230 C CA . ILE A 1 287 ? 11.157 16.329 14.851 1.00 95.44 287 ILE A CA 1
ATOM 2231 C C . ILE A 1 287 ? 9.678 16.657 14.715 1.00 95.44 287 ILE A C 1
ATOM 2233 O O . ILE A 1 287 ? 9.161 16.836 13.611 1.00 95.44 287 ILE A O 1
ATOM 2237 N N . ARG A 1 288 ? 8.970 16.726 15.847 1.00 93.25 288 ARG A N 1
ATOM 2238 C CA . ARG A 1 288 ? 7.535 17.022 15.858 1.00 93.25 288 ARG A CA 1
ATOM 2239 C C . ARG A 1 288 ? 7.290 18.523 15.710 1.00 93.25 288 ARG A C 1
ATOM 2241 O O . ARG A 1 288 ? 6.915 19.204 16.657 1.00 93.25 288 ARG A O 1
ATOM 2248 N N . CYS A 1 289 ? 7.502 19.027 14.508 1.00 93.31 289 CYS A N 1
ATOM 2249 C CA . CYS A 1 289 ? 7.239 20.402 14.134 1.00 93.31 289 CYS A CA 1
ATOM 2250 C C . CYS A 1 289 ? 6.675 20.433 12.712 1.00 93.31 289 CYS A C 1
ATOM 2252 O O . CYS A 1 289 ? 7.017 19.594 11.877 1.00 93.31 289 CYS A O 1
ATOM 2254 N N . ARG A 1 290 ? 5.831 21.427 12.427 1.00 93.00 290 ARG A N 1
ATOM 2255 C CA . ARG A 1 290 ? 5.476 21.808 11.059 1.00 93.00 290 ARG A CA 1
ATOM 2256 C C . ARG A 1 290 ? 6.294 23.055 10.695 1.00 93.00 290 ARG A C 1
ATOM 2258 O O . ARG A 1 290 ? 5.915 24.140 11.137 1.00 93.00 290 ARG A O 1
ATOM 2265 N N . PRO A 1 291 ? 7.388 22.923 9.922 1.00 94.56 291 PRO A N 1
ATOM 2266 C CA . PRO A 1 291 ? 8.179 24.062 9.483 1.00 94.56 291 PRO A CA 1
ATOM 2267 C C . PRO A 1 291 ? 7.321 25.108 8.774 1.00 94.56 291 PRO A C 1
ATOM 2269 O O . PRO A 1 291 ? 6.440 24.768 7.984 1.00 94.56 291 PRO A O 1
ATOM 2272 N N . SER A 1 292 ? 7.581 26.380 9.068 1.00 92.62 292 SER A N 1
ATOM 2273 C CA . SER A 1 292 ? 6.813 27.502 8.520 1.00 92.62 292 SER A CA 1
ATOM 2274 C C . SER A 1 292 ? 7.320 27.971 7.159 1.00 92.62 292 SER A C 1
ATOM 2276 O O . SER A 1 292 ? 6.542 28.482 6.362 1.00 92.62 292 SER A O 1
ATOM 2278 N N . SER A 1 293 ? 8.622 27.835 6.895 1.00 96.50 293 SER A N 1
ATOM 2279 C CA . SER A 1 293 ? 9.244 28.222 5.628 1.00 96.50 293 SER A CA 1
ATOM 2280 C C . SER A 1 293 ? 10.606 27.557 5.440 1.00 96.50 293 SER A C 1
ATOM 2282 O O . SER A 1 293 ? 11.233 27.121 6.407 1.00 96.50 293 SER A O 1
ATOM 2284 N N . VAL A 1 294 ? 11.068 27.530 4.193 1.00 98.19 294 VAL A N 1
ATOM 2285 C CA . VAL A 1 294 ? 12.421 27.121 3.797 1.00 98.19 294 VAL A CA 1
ATOM 2286 C C . VAL A 1 294 ? 13.101 28.313 3.126 1.00 98.19 294 VAL A C 1
ATOM 2288 O O . VAL A 1 294 ? 12.480 29.013 2.325 1.00 98.19 294 VAL A O 1
ATOM 2291 N N . LYS A 1 295 ? 14.375 28.565 3.443 1.00 97.75 295 LYS A N 1
ATOM 2292 C CA . LYS A 1 295 ? 15.160 29.652 2.832 1.00 97.75 295 LYS A CA 1
ATOM 2293 C C . LYS A 1 295 ? 16.479 29.125 2.285 1.00 97.75 295 LYS A C 1
ATOM 2295 O O . LYS A 1 295 ? 17.202 28.451 3.006 1.00 97.75 295 LYS A O 1
ATOM 2300 N N . GLU A 1 296 ? 16.817 29.459 1.045 1.00 97.75 296 GLU A N 1
ATOM 2301 C CA . GLU A 1 296 ? 18.120 29.108 0.465 1.00 97.75 296 GLU A CA 1
ATOM 2302 C C . GLU A 1 296 ? 19.232 30.040 0.973 1.00 97.75 296 GLU A C 1
ATOM 2304 O O . GLU A 1 296 ? 19.041 31.255 1.068 1.00 97.75 296 GLU A O 1
ATOM 2309 N N . VAL A 1 297 ? 20.397 29.466 1.272 1.00 96.94 297 VAL A N 1
ATOM 2310 C CA . VAL A 1 297 ? 21.658 30.183 1.500 1.00 96.94 297 VAL A CA 1
ATOM 2311 C C . VAL A 1 297 ? 22.335 30.394 0.136 1.00 96.94 297 VAL A C 1
ATOM 2313 O O . VAL A 1 297 ? 22.728 29.404 -0.487 1.00 96.94 297 VAL A O 1
ATOM 2316 N N . PRO A 1 298 ? 22.465 31.638 -0.369 1.00 92.31 298 PRO A N 1
ATOM 2317 C CA . PRO A 1 298 ? 22.878 31.893 -1.752 1.00 92.31 298 PRO A CA 1
ATOM 2318 C C . PRO A 1 298 ? 24.231 31.294 -2.150 1.00 92.31 298 PRO A C 1
ATOM 2320 O O . PRO A 1 298 ? 24.381 30.840 -3.284 1.00 92.31 298 PRO A O 1
ATOM 2323 N N . GLU A 1 299 ? 25.202 31.287 -1.234 1.00 93.06 299 GLU A N 1
ATOM 2324 C CA . GLU A 1 299 ? 26.579 30.857 -1.492 1.00 93.06 299 GLU A CA 1
ATOM 2325 C C . GLU A 1 299 ? 26.699 29.336 -1.622 1.00 93.06 299 GLU A C 1
ATOM 2327 O O . GLU A 1 299 ? 27.405 28.837 -2.496 1.00 93.06 299 GLU A O 1
ATOM 2332 N N . THR A 1 300 ? 26.020 28.593 -0.747 1.00 94.75 300 THR A N 1
ATOM 2333 C CA . THR A 1 300 ? 26.134 27.128 -0.657 1.00 94.75 300 THR A CA 1
ATOM 2334 C C . THR A 1 300 ? 25.004 26.402 -1.373 1.00 94.75 300 THR A C 1
ATOM 2336 O O . THR A 1 300 ? 25.110 25.200 -1.617 1.00 94.75 300 THR A O 1
ATOM 2339 N N . LYS A 1 301 ? 23.905 27.102 -1.682 1.00 97.19 301 LYS A N 1
ATOM 2340 C CA . LYS A 1 301 ? 22.637 26.527 -2.155 1.00 97.19 301 LYS A CA 1
ATOM 2341 C C . LYS A 1 301 ? 22.008 25.533 -1.166 1.00 97.19 301 LYS A C 1
ATOM 2343 O O . LYS A 1 301 ? 21.142 24.746 -1.547 1.00 97.19 301 LYS A O 1
ATOM 2348 N N . ASN A 1 302 ? 22.435 25.572 0.100 1.00 98.06 302 ASN A N 1
ATOM 2349 C CA . ASN A 1 302 ? 21.799 24.837 1.191 1.00 98.06 302 ASN A CA 1
ATOM 2350 C C . ASN A 1 302 ? 20.468 25.489 1.572 1.00 98.06 302 ASN A C 1
ATOM 2352 O O . ASN A 1 302 ? 20.203 26.651 1.268 1.00 98.06 302 ASN A O 1
ATOM 2356 N N . LEU A 1 303 ? 19.645 24.740 2.293 1.00 98.44 303 LEU A N 1
ATOM 2357 C CA . LEU A 1 303 ? 18.292 25.094 2.675 1.00 98.44 303 LEU A CA 1
ATOM 2358 C C . LEU A 1 303 ? 18.203 25.193 4.193 1.00 98.44 303 LEU A C 1
ATOM 2360 O O . LEU A 1 303 ? 18.383 24.216 4.915 1.00 98.44 303 LEU A O 1
ATOM 2364 N N . LYS A 1 304 ? 17.930 26.396 4.678 1.00 98.19 304 LYS A N 1
ATOM 2365 C CA . LYS A 1 304 ? 17.815 26.732 6.089 1.00 98.19 304 LYS A CA 1
ATOM 2366 C C . LYS A 1 304 ? 16.369 26.570 6.548 1.00 98.19 304 LYS A C 1
ATOM 2368 O O . LYS A 1 304 ? 15.464 27.171 5.959 1.00 98.19 304 LYS A O 1
ATOM 2373 N N . ILE A 1 305 ? 16.166 25.796 7.612 1.00 98.25 305 ILE A N 1
ATOM 2374 C CA . ILE A 1 305 ? 14.867 25.585 8.259 1.00 98.25 305 ILE A CA 1
ATOM 2375 C C . ILE A 1 305 ? 14.969 26.027 9.718 1.00 98.25 305 ILE A C 1
ATOM 2377 O O . ILE A 1 305 ? 15.840 25.564 10.450 1.00 98.25 305 ILE A O 1
ATOM 2381 N N . THR A 1 306 ? 14.059 26.906 10.136 1.00 96.62 306 THR A N 1
ATOM 2382 C CA . THR A 1 306 ? 13.872 27.292 11.541 1.00 96.62 306 THR A CA 1
ATOM 2383 C C . THR A 1 306 ? 12.650 26.569 12.092 1.00 96.62 306 THR A C 1
ATOM 2385 O O . THR A 1 306 ? 11.570 26.643 11.500 1.00 96.62 306 THR A O 1
ATOM 2388 N N . TYR A 1 307 ? 12.813 25.867 13.207 1.00 95.19 307 TYR A N 1
ATOM 2389 C CA . TYR A 1 307 ? 11.774 25.028 13.796 1.00 95.19 307 TYR A CA 1
ATOM 2390 C C . TYR A 1 307 ? 11.836 25.056 15.322 1.00 95.19 307 TYR A C 1
ATOM 2392 O O . TYR A 1 307 ? 12.849 25.424 15.908 1.00 95.19 307 TYR A O 1
ATOM 2400 N N . GLN A 1 308 ? 10.733 24.668 15.959 1.00 90.69 308 GLN A N 1
ATOM 2401 C CA . GLN A 1 308 ? 10.695 24.444 17.400 1.00 90.69 308 GLN A CA 1
ATOM 2402 C C . GLN A 1 308 ? 11.132 23.007 17.698 1.00 90.69 308 GLN A C 1
ATOM 2404 O O . GLN A 1 308 ? 10.546 22.063 17.155 1.00 90.69 308 GLN A O 1
ATOM 2409 N N . ALA A 1 309 ? 12.165 22.853 18.520 1.00 86.62 309 ALA A N 1
ATOM 2410 C CA . ALA A 1 309 ? 12.670 21.572 18.986 1.00 86.62 309 ALA A CA 1
ATOM 2411 C C . ALA A 1 309 ? 11.757 20.962 20.067 1.00 86.62 309 ALA A C 1
ATOM 2413 O O . ALA A 1 309 ? 10.754 21.548 20.482 1.00 86.62 309 ALA A O 1
ATOM 2414 N N . ALA A 1 310 ? 12.069 19.735 20.491 1.00 79.06 310 ALA A N 1
ATOM 2415 C CA . ALA A 1 310 ? 11.238 18.991 21.439 1.00 79.06 310 ALA A CA 1
ATOM 2416 C C . ALA A 1 310 ? 11.217 19.603 22.851 1.00 79.06 310 ALA A C 1
ATOM 2418 O O . ALA A 1 310 ? 10.242 19.415 23.570 1.00 79.06 310 ALA A O 1
ATOM 2419 N N . ASP A 1 311 ? 12.263 20.335 23.230 1.00 80.00 311 ASP A N 1
ATOM 2420 C CA . ASP A 1 311 ? 12.380 21.073 24.494 1.00 80.00 311 ASP A CA 1
ATOM 2421 C C . ASP A 1 311 ? 11.709 22.459 24.457 1.00 80.00 311 ASP A C 1
ATOM 2423 O O . ASP A 1 311 ? 11.667 23.157 25.469 1.00 80.00 311 ASP A O 1
ATOM 2427 N N . GLY A 1 312 ? 11.153 22.843 23.304 1.00 80.69 312 GLY A N 1
ATOM 2428 C CA . GLY A 1 312 ? 10.483 24.117 23.089 1.00 80.69 312 GLY A CA 1
ATOM 2429 C C . GLY A 1 312 ? 11.386 25.228 22.551 1.00 80.69 312 GLY A C 1
ATOM 2430 O O . GLY A 1 312 ? 10.843 26.269 22.165 1.00 80.69 312 GLY A O 1
ATOM 2431 N N . GLU A 1 313 ? 12.703 25.015 22.460 1.00 87.19 313 GLU A N 1
ATOM 2432 C CA . GLU A 1 313 ? 13.652 25.996 21.933 1.00 87.19 313 GLU A CA 1
ATOM 2433 C C . GLU A 1 313 ? 13.520 26.157 20.414 1.00 87.19 313 GLU A C 1
ATOM 2435 O O . GLU A 1 313 ? 13.095 25.253 19.687 1.00 87.19 313 GLU A O 1
ATOM 2440 N N . ILE A 1 314 ? 13.861 27.346 19.914 1.00 92.88 314 ILE A N 1
ATOM 2441 C CA . ILE A 1 314 ? 13.858 27.624 18.476 1.00 92.88 314 ILE A CA 1
ATOM 2442 C C . ILE A 1 314 ? 15.245 27.342 17.917 1.00 92.88 314 ILE A C 1
ATOM 2444 O O . ILE A 1 314 ? 16.198 28.080 18.164 1.00 92.88 314 ILE A O 1
ATOM 2448 N N . GLU A 1 315 ? 15.332 26.308 17.093 1.00 94.75 315 GLU A N 1
ATOM 2449 C CA . GLU A 1 315 ? 16.556 25.910 16.418 1.00 94.75 315 GLU A CA 1
ATOM 2450 C C . GLU A 1 315 ? 16.540 26.330 14.954 1.00 94.75 315 GLU A C 1
ATOM 2452 O O . GLU A 1 315 ? 15.502 26.602 14.342 1.00 94.75 315 GLU A O 1
ATOM 2457 N N . THR A 1 316 ? 17.729 26.429 14.370 1.00 96.50 316 THR A N 1
ATOM 2458 C CA . THR A 1 316 ? 17.870 26.652 12.939 1.00 96.50 316 THR A CA 1
ATOM 2459 C C . THR A 1 316 ? 19.000 25.814 12.385 1.00 96.50 316 THR A C 1
ATOM 2461 O O . THR A 1 316 ? 20.137 25.914 12.838 1.00 96.50 316 THR A O 1
ATOM 2464 N N . GLU A 1 317 ? 18.680 25.032 11.363 1.00 96.56 317 GLU A N 1
ATOM 2465 C CA . GLU A 1 317 ? 19.587 24.059 10.769 1.00 96.56 317 GLU A CA 1
ATOM 2466 C C . GLU A 1 317 ? 19.622 24.213 9.244 1.00 96.56 317 GLU A C 1
ATOM 2468 O O . GLU A 1 317 ? 18.638 24.624 8.622 1.00 96.56 317 GLU A O 1
ATOM 2473 N N . GLU A 1 318 ? 20.775 23.909 8.647 1.00 97.94 318 GLU A N 1
ATOM 2474 C CA . GLU A 1 318 ? 20.968 23.869 7.198 1.00 97.94 318 GLU A CA 1
ATOM 2475 C C . GLU A 1 318 ? 20.955 22.432 6.680 1.00 97.94 318 GLU A C 1
ATOM 2477 O O . GLU A 1 318 ? 21.623 21.551 7.223 1.00 97.94 318 GLU A O 1
ATOM 2482 N N . PHE A 1 319 ? 20.241 22.228 5.579 1.00 98.50 319 PHE A N 1
ATOM 2483 C CA . PHE A 1 319 ? 20.111 20.961 4.875 1.00 98.50 319 PHE A CA 1
ATOM 2484 C C . PHE A 1 319 ? 20.622 21.109 3.444 1.00 98.50 319 PHE A C 1
ATOM 2486 O O . PHE A 1 319 ? 20.374 22.123 2.794 1.00 98.50 319 PHE A O 1
ATOM 2493 N N . GLY A 1 320 ? 21.319 20.103 2.920 1.00 98.25 320 GLY A N 1
ATOM 2494 C CA . GLY A 1 320 ? 21.724 20.105 1.512 1.00 98.25 320 GLY A CA 1
ATOM 2495 C C . GLY A 1 320 ? 20.554 19.841 0.564 1.00 98.25 320 GLY A C 1
ATOM 2496 O O . GLY A 1 320 ? 20.625 20.209 -0.604 1.00 98.25 320 GLY A O 1
ATOM 2497 N N . MET A 1 321 ? 19.477 19.228 1.066 1.00 98.62 321 MET A N 1
ATOM 2498 C CA . MET A 1 321 ? 18.263 18.925 0.312 1.00 98.62 321 MET A CA 1
ATOM 2499 C C . MET A 1 321 ? 17.030 18.919 1.222 1.00 98.62 321 MET A C 1
ATOM 2501 O O . MET A 1 321 ? 17.097 18.486 2.374 1.00 98.62 321 MET A O 1
ATOM 2505 N N . VAL A 1 322 ? 15.891 19.372 0.694 1.00 98.81 322 VAL A N 1
ATOM 2506 C CA . VAL A 1 322 ? 14.584 19.284 1.358 1.00 98.81 322 VAL A CA 1
ATOM 2507 C C . VAL A 1 322 ? 13.616 18.531 0.456 1.00 98.81 322 VAL A C 1
ATOM 2509 O O . VAL A 1 322 ? 13.452 18.877 -0.710 1.00 98.81 322 VAL A O 1
ATOM 2512 N N . VAL A 1 323 ? 12.943 17.528 1.008 1.00 98.75 323 VAL A N 1
ATOM 2513 C CA . VAL A 1 323 ? 11.927 16.725 0.329 1.00 98.75 323 VAL A CA 1
ATOM 2514 C C . VAL A 1 323 ? 10.555 17.045 0.916 1.00 98.75 323 VAL A C 1
ATOM 2516 O O . VAL A 1 323 ? 10.278 16.863 2.103 1.00 98.75 323 VAL A O 1
ATOM 2519 N N . LEU A 1 324 ? 9.656 17.533 0.074 1.00 98.69 324 LEU A N 1
ATOM 2520 C CA . LEU A 1 324 ? 8.284 17.846 0.433 1.00 98.69 324 LEU A CA 1
ATOM 2521 C C . LEU A 1 324 ? 7.443 16.581 0.315 1.00 98.69 324 LEU A C 1
ATOM 2523 O O . LEU A 1 324 ? 7.204 16.075 -0.782 1.00 98.69 324 LEU A O 1
ATOM 2527 N N . SER A 1 325 ? 6.966 16.074 1.451 1.00 98.25 325 SER A N 1
ATOM 2528 C CA . SER A 1 325 ? 6.065 14.925 1.482 1.00 98.25 325 SER A CA 1
ATOM 2529 C C . SER A 1 325 ? 4.649 15.389 1.129 1.00 98.25 325 SER A C 1
ATOM 2531 O O . SER A 1 325 ? 3.819 15.680 1.996 1.00 98.25 325 SER A O 1
ATOM 2533 N N . THR A 1 326 ? 4.422 15.508 -0.178 1.00 96.31 326 THR A N 1
ATOM 2534 C CA . THR A 1 326 ? 3.185 15.981 -0.806 1.00 96.31 326 THR A CA 1
ATOM 2535 C C . THR A 1 326 ? 2.026 15.009 -0.636 1.00 96.31 326 THR A C 1
ATOM 2537 O O . THR A 1 326 ? 2.172 13.803 -0.835 1.00 96.31 326 THR A O 1
ATOM 2540 N N . GLY A 1 327 ? 0.849 15.554 -0.357 1.00 95.38 327 GLY A N 1
ATOM 2541 C CA . GLY A 1 327 ? -0.393 14.804 -0.327 1.00 95.38 327 GLY A CA 1
ATOM 2542 C C . GLY A 1 327 ? -0.830 14.255 -1.684 1.00 95.38 327 GLY A C 1
ATOM 2543 O O . GLY A 1 327 ? -0.266 14.584 -2.728 1.00 95.38 327 GLY A O 1
ATOM 2544 N N . ILE A 1 328 ? -1.874 13.435 -1.646 1.00 95.38 328 ILE A N 1
ATOM 2545 C CA . ILE A 1 328 ? -2.569 12.892 -2.811 1.00 95.38 328 ILE A CA 1
ATOM 2546 C C . ILE A 1 328 ? -3.957 13.511 -2.904 1.00 95.38 328 ILE A C 1
ATOM 2548 O O . ILE A 1 328 ? -4.594 13.742 -1.879 1.00 95.38 328 ILE A O 1
ATOM 2552 N N . ARG A 1 329 ? -4.433 13.761 -4.120 1.00 94.06 329 ARG A N 1
ATOM 2553 C CA . ARG A 1 329 ? -5.779 14.274 -4.386 1.00 94.06 329 ARG A CA 1
ATOM 2554 C C . ARG A 1 329 ? -6.390 13.561 -5.602 1.00 94.06 329 ARG A C 1
ATOM 2556 O O . ARG A 1 329 ? -5.647 12.927 -6.357 1.00 94.06 329 ARG A O 1
ATOM 2563 N N . PRO A 1 330 ? -7.717 13.606 -5.790 1.00 93.56 330 PRO A N 1
ATOM 2564 C CA . PRO A 1 330 ? -8.342 13.048 -6.985 1.00 93.56 330 PRO A CA 1
ATOM 2565 C C . PRO A 1 330 ? -7.830 13.762 -8.251 1.00 93.56 330 PRO A C 1
ATOM 2567 O O . PRO A 1 330 ? -7.682 14.986 -8.200 1.00 93.56 330 PRO A O 1
ATOM 2570 N N . PRO A 1 331 ? -7.574 13.047 -9.366 1.00 92.69 331 PRO A N 1
ATOM 2571 C CA . PRO A 1 331 ? -7.198 13.664 -10.640 1.00 92.69 331 PRO A CA 1
ATOM 2572 C C . PRO A 1 331 ? -8.275 14.625 -11.151 1.00 92.69 331 PRO A C 1
ATOM 2574 O O . PRO A 1 331 ? -9.463 14.386 -10.931 1.00 92.69 331 PRO A O 1
ATOM 2577 N N . GLY A 1 332 ? -7.897 15.689 -11.860 1.00 88.88 332 GLY A N 1
ATOM 2578 C CA . GLY A 1 332 ? -8.858 16.678 -12.373 1.00 88.88 332 GLY A CA 1
ATOM 2579 C C . GLY A 1 332 ? -9.953 16.083 -13.276 1.00 88.88 332 GLY A C 1
ATOM 2580 O O . GLY A 1 332 ? -11.115 16.493 -13.209 1.00 88.88 332 GLY A O 1
ATOM 2581 N N . GLU A 1 333 ? -9.606 15.067 -14.065 1.00 91.88 333 GLU A N 1
ATOM 2582 C CA . GLU A 1 333 ? -10.465 14.412 -15.057 1.00 91.88 333 GLU A CA 1
ATOM 2583 C C . GLU A 1 333 ? -11.565 13.541 -14.430 1.00 91.88 333 GLU A C 1
ATOM 2585 O O . GLU A 1 333 ? -12.534 13.171 -15.100 1.00 91.88 333 GLU A O 1
ATOM 2590 N N . VAL A 1 334 ? -11.471 13.216 -13.133 1.00 94.69 334 VAL A N 1
ATOM 2591 C CA . VAL A 1 334 ? -12.450 12.319 -12.495 1.00 94.69 334 VAL A CA 1
ATOM 2592 C C . VAL A 1 334 ? -13.838 12.932 -12.365 1.00 94.69 334 VAL A C 1
ATOM 2594 O O . VAL A 1 334 ? -14.803 12.189 -12.218 1.00 94.69 334 VAL A O 1
ATOM 2597 N N . ARG A 1 335 ? -13.970 14.262 -12.446 1.00 94.69 335 ARG A N 1
ATOM 2598 C CA . ARG A 1 335 ? -15.284 14.925 -12.457 1.00 94.69 335 ARG A CA 1
ATOM 2599 C C . ARG A 1 335 ? -16.065 14.575 -13.718 1.00 94.69 335 ARG A C 1
ATOM 2601 O O . ARG A 1 335 ? -17.203 14.132 -13.626 1.00 94.69 335 ARG A O 1
ATOM 2608 N N . GLU A 1 336 ? -15.418 14.677 -14.876 1.00 95.81 336 GLU A N 1
ATOM 2609 C CA . GLU A 1 336 ? -16.012 14.280 -16.153 1.00 95.81 336 GLU A CA 1
ATOM 2610 C C . GLU A 1 336 ? -16.286 12.767 -16.181 1.00 95.81 336 GLU A C 1
ATOM 2612 O O . GLU A 1 336 ? -17.325 12.318 -16.667 1.00 95.81 336 GLU A O 1
ATOM 2617 N N . LEU A 1 337 ? -15.381 11.963 -15.607 1.00 95.06 337 LEU A N 1
ATOM 2618 C CA . LEU A 1 337 ? -15.584 10.522 -15.451 1.00 95.06 337 LEU A CA 1
ATOM 2619 C C . LEU A 1 337 ? -16.825 10.215 -14.595 1.00 95.06 337 LEU A C 1
ATOM 2621 O O . LEU A 1 337 ? -17.647 9.379 -14.974 1.00 95.06 337 LEU A O 1
ATOM 2625 N N . ALA A 1 338 ? -16.979 10.900 -13.462 1.00 96.31 338 ALA A N 1
ATOM 2626 C CA . ALA A 1 338 ? -18.107 10.735 -12.556 1.00 96.31 338 ALA A CA 1
ATOM 2627 C C . ALA A 1 338 ? -19.433 11.124 -13.216 1.00 96.31 338 ALA A C 1
ATOM 2629 O O . ALA A 1 338 ? -20.407 10.387 -13.083 1.00 96.31 338 ALA A O 1
ATOM 2630 N N . GLU A 1 339 ? -19.459 12.211 -13.991 1.00 96.75 339 GLU A N 1
ATOM 2631 C CA . GLU A 1 339 ? -20.625 12.628 -14.777 1.00 96.75 339 GLU A CA 1
ATOM 2632 C C . GLU A 1 339 ? -20.999 11.590 -15.844 1.00 96.75 339 GLU A C 1
ATOM 2634 O O . GLU A 1 339 ? -22.159 11.183 -15.926 1.00 96.75 339 GLU A O 1
ATOM 2639 N N . LYS A 1 340 ? -20.019 11.090 -16.614 1.00 96.06 340 LYS A N 1
ATOM 2640 C CA . LYS A 1 340 ? -20.234 10.057 -17.647 1.00 96.06 340 LYS A CA 1
ATOM 2641 C C . LYS A 1 340 ? -20.819 8.774 -17.067 1.00 96.06 340 LYS A C 1
ATOM 2643 O O . LYS A 1 340 ? -21.733 8.188 -17.648 1.00 96.06 340 LYS A O 1
ATOM 2648 N N . PHE A 1 341 ? -20.299 8.330 -15.925 1.00 96.00 341 PHE A N 1
ATOM 2649 C CA . PHE A 1 341 ? -20.796 7.126 -15.266 1.00 96.00 341 PHE A CA 1
ATOM 2650 C C . PHE A 1 341 ? -22.010 7.388 -14.376 1.00 96.00 341 PHE A C 1
ATOM 2652 O O . PHE A 1 341 ? -22.731 6.438 -14.090 1.00 96.00 341 PHE A O 1
ATOM 2659 N N . GLY A 1 342 ? -22.314 8.636 -14.020 1.00 96.69 342 GLY A N 1
ATOM 2660 C CA . GLY A 1 342 ? -23.422 9.018 -13.147 1.00 96.69 342 GLY A CA 1
ATOM 2661 C C . GLY A 1 342 ? -23.219 8.580 -11.696 1.00 96.69 342 GLY A C 1
ATOM 2662 O O . GLY A 1 342 ? -24.143 8.020 -11.110 1.00 96.69 342 GLY A O 1
ATOM 2663 N N . ILE A 1 343 ? -22.013 8.771 -11.152 1.00 97.69 343 ILE A N 1
ATOM 2664 C CA . ILE A 1 343 ? -21.688 8.481 -9.747 1.00 97.69 343 ILE A CA 1
ATOM 2665 C C . ILE A 1 343 ? -21.523 9.770 -8.938 1.00 97.69 343 ILE A C 1
ATOM 2667 O O . ILE A 1 343 ? -21.165 10.816 -9.473 1.00 97.69 343 ILE A O 1
ATOM 2671 N N . GLU A 1 344 ? -21.768 9.683 -7.635 1.00 97.56 344 GLU A N 1
ATOM 2672 C CA . GLU A 1 344 ? -21.576 10.794 -6.705 1.00 97.56 344 GLU A CA 1
ATOM 2673 C C . GLU A 1 344 ? -20.116 10.884 -6.250 1.00 97.56 344 GLU A C 1
ATOM 2675 O O . GLU A 1 344 ? -19.435 9.871 -6.058 1.00 97.56 344 GLU A O 1
ATOM 2680 N N . LEU A 1 345 ? -19.647 12.116 -6.055 1.00 97.06 345 LEU A N 1
ATOM 2681 C CA . LEU A 1 345 ? -18.356 12.414 -5.447 1.00 97.06 345 LEU A CA 1
ATOM 2682 C C . LEU A 1 345 ? -18.572 13.030 -4.064 1.00 97.06 345 LEU A C 1
ATOM 2684 O O . LEU A 1 345 ? -19.554 13.738 -3.834 1.00 97.06 345 LEU A O 1
ATOM 2688 N N . ASP A 1 346 ? -17.638 12.787 -3.152 1.00 94.56 346 ASP A N 1
ATOM 2689 C CA . ASP A 1 346 ? -17.588 13.500 -1.885 1.00 94.56 346 ASP A CA 1
ATOM 2690 C C . ASP A 1 346 ? -17.163 14.968 -2.086 1.00 94.56 346 ASP A C 1
ATOM 2692 O O . ASP A 1 346 ? -16.816 15.419 -3.183 1.00 94.56 346 ASP A O 1
ATOM 2696 N N . ARG A 1 347 ? -17.154 15.745 -0.999 1.00 92.50 347 ARG A N 1
ATOM 2697 C CA . ARG A 1 347 ? -16.800 17.172 -1.051 1.00 92.50 347 ARG A CA 1
ATOM 2698 C C . ARG A 1 347 ? -15.355 17.457 -1.488 1.00 92.50 347 ARG A C 1
ATOM 2700 O O . ARG A 1 347 ? -15.034 18.605 -1.783 1.00 92.50 347 ARG A O 1
ATOM 2707 N N . TYR A 1 348 ? -14.485 16.450 -1.472 1.00 93.69 348 TYR A N 1
ATOM 2708 C CA . TYR A 1 348 ? -13.088 16.542 -1.888 1.00 93.69 348 TYR A CA 1
ATOM 2709 C C . TYR A 1 348 ? -12.865 16.033 -3.317 1.00 93.69 348 TYR A C 1
ATOM 2711 O O . TYR A 1 348 ? -11.777 16.225 -3.857 1.00 93.69 348 TYR A O 1
ATOM 2719 N N . GLY A 1 349 ? -13.883 15.431 -3.940 1.00 94.88 349 GLY A N 1
ATOM 2720 C CA . GLY A 1 349 ? -13.825 14.866 -5.284 1.00 94.88 349 GLY A CA 1
ATOM 2721 C C . GLY A 1 349 ? -13.446 13.382 -5.339 1.00 94.88 349 GLY A C 1
ATOM 2722 O O . GLY A 1 349 ? -13.202 12.884 -6.436 1.00 94.88 349 GLY A O 1
ATOM 2723 N N . PHE A 1 350 ? -13.370 12.675 -4.206 1.00 96.69 350 PHE A N 1
ATOM 2724 C CA . PHE A 1 350 ? -13.245 11.211 -4.197 1.00 96.69 350 PHE A CA 1
ATOM 2725 C C . PHE A 1 350 ? -14.600 10.570 -4.503 1.00 96.69 350 PHE A C 1
ATOM 2727 O O . PHE A 1 350 ? -15.642 11.187 -4.287 1.00 96.69 350 PHE A O 1
ATOM 2734 N N . ALA A 1 351 ? -14.616 9.329 -4.985 1.00 96.88 351 ALA A N 1
ATOM 2735 C CA . ALA A 1 351 ? -15.867 8.603 -5.185 1.00 96.88 351 ALA A CA 1
ATOM 2736 C C . ALA A 1 351 ? -16.604 8.408 -3.849 1.00 96.88 351 ALA A C 1
ATOM 2738 O O . ALA A 1 351 ? -16.032 7.887 -2.888 1.00 96.88 351 ALA A O 1
ATOM 2739 N N . ALA A 1 352 ? -17.880 8.795 -3.792 1.00 95.38 352 ALA A N 1
ATOM 2740 C CA . ALA A 1 352 ? -18.693 8.612 -2.598 1.00 95.38 352 ALA A CA 1
ATOM 2741 C C . ALA A 1 352 ? -18.991 7.117 -2.384 1.00 95.38 352 ALA A C 1
ATOM 2743 O O . ALA A 1 352 ? -19.540 6.444 -3.258 1.00 95.38 352 ALA A O 1
ATOM 2744 N N . THR A 1 353 ? -18.617 6.602 -1.211 1.00 94.81 353 THR A N 1
ATOM 2745 C CA . THR A 1 353 ? -18.805 5.200 -0.806 1.00 94.81 353 THR A CA 1
ATOM 2746 C C . THR A 1 353 ? -19.254 5.126 0.654 1.00 94.81 353 THR A C 1
ATOM 2748 O O . THR A 1 353 ? -19.140 6.099 1.403 1.00 94.81 353 THR A O 1
ATOM 2751 N N . LEU A 1 354 ? -19.766 3.966 1.077 1.00 91.00 354 LEU A N 1
ATOM 2752 C CA . LEU A 1 354 ? -20.169 3.727 2.468 1.00 91.00 354 LEU A CA 1
ATOM 2753 C C . LEU A 1 354 ? -19.110 2.896 3.211 1.00 91.00 354 LEU A C 1
ATOM 2755 O O . LEU A 1 354 ? -18.552 1.968 2.620 1.00 91.00 354 LEU A O 1
ATOM 2759 N N . PRO A 1 355 ? -18.883 3.097 4.525 1.00 89.12 355 PRO A N 1
ATOM 2760 C CA . PRO A 1 355 ? -17.862 2.345 5.269 1.00 89.12 355 PRO A CA 1
ATOM 2761 C C . PRO A 1 355 ? -18.032 0.818 5.236 1.00 89.12 355 PRO A C 1
ATOM 2763 O O . PRO A 1 355 ? -17.049 0.082 5.237 1.00 89.12 355 PRO A O 1
ATOM 2766 N N . LEU A 1 356 ? -19.278 0.330 5.194 1.00 90.94 356 LEU A N 1
ATOM 2767 C CA . LEU A 1 356 ? -19.612 -1.102 5.107 1.00 90.94 356 LEU A CA 1
ATOM 2768 C C . LEU A 1 356 ? -19.892 -1.572 3.664 1.00 90.94 356 LEU A C 1
ATOM 2770 O O . LEU A 1 356 ? -20.405 -2.675 3.462 1.00 90.94 356 LEU A O 1
ATOM 2774 N N . ALA A 1 357 ? -19.587 -0.736 2.668 1.00 92.50 357 ALA A N 1
ATOM 2775 C CA . ALA A 1 357 ? -19.609 -1.049 1.239 1.00 92.50 357 ALA A CA 1
ATOM 2776 C C . ALA A 1 357 ? -18.566 -0.185 0.481 1.00 92.50 357 ALA A C 1
ATOM 2778 O O . ALA A 1 357 ? -18.931 0.599 -0.393 1.00 92.50 357 ALA A O 1
ATOM 2779 N N . PRO A 1 358 ? -17.263 -0.308 0.806 1.00 93.50 358 PRO A N 1
ATOM 2780 C CA . PRO A 1 358 ? -16.239 0.674 0.420 1.00 93.50 358 PRO A CA 1
ATOM 2781 C C . PRO A 1 358 ? -15.872 0.684 -1.073 1.00 93.50 358 PRO A C 1
ATOM 2783 O O . PRO A 1 358 ? -15.138 1.558 -1.514 1.00 93.50 358 PRO A O 1
ATOM 2786 N N . VAL A 1 359 ? -16.357 -0.286 -1.853 1.00 97.12 359 VAL A N 1
ATOM 2787 C CA . VAL A 1 359 ? -16.105 -0.392 -3.305 1.00 97.12 359 VAL A CA 1
ATOM 2788 C C . VAL A 1 359 ? -17.358 -0.151 -4.147 1.00 97.12 359 VAL A C 1
ATOM 2790 O O . VAL A 1 359 ? -17.293 -0.177 -5.374 1.00 97.12 359 VAL A O 1
ATOM 2793 N N . GLU A 1 360 ? -18.514 0.031 -3.506 1.00 96.88 360 GLU A N 1
ATOM 2794 C CA . GLU A 1 360 ? -19.791 0.273 -4.177 1.00 96.88 360 GLU A CA 1
ATOM 2795 C C . GLU A 1 360 ? -20.013 1.783 -4.294 1.00 96.88 360 GLU A C 1
ATOM 2797 O O . GLU A 1 360 ? -19.923 2.502 -3.299 1.00 96.88 360 GLU A O 1
ATOM 2802 N N . THR A 1 361 ? -20.283 2.259 -5.511 1.00 97.44 361 THR A N 1
ATOM 2803 C CA . THR A 1 361 ? -20.626 3.668 -5.756 1.00 97.44 361 THR A CA 1
ATOM 2804 C C . THR A 1 361 ? -22.126 3.903 -5.562 1.00 97.44 361 THR A C 1
ATOM 2806 O O . THR A 1 361 ? -22.892 2.964 -5.333 1.00 97.44 361 THR A O 1
ATOM 2809 N N . SER A 1 362 ? -22.580 5.148 -5.726 1.00 96.06 362 SER A N 1
ATOM 2810 C CA . SER A 1 362 ? -24.012 5.478 -5.741 1.00 96.06 362 SER A CA 1
ATOM 2811 C C . SER A 1 362 ? -24.791 4.844 -6.906 1.00 96.06 362 SER A C 1
ATOM 2813 O O . SER A 1 362 ? -26.023 4.844 -6.883 1.00 96.06 362 SER A O 1
ATOM 2815 N N . LYS A 1 363 ? -24.109 4.272 -7.913 1.00 96.62 363 LYS A N 1
ATOM 2816 C CA . LYS A 1 363 ? -24.742 3.647 -9.077 1.00 96.62 363 LYS A CA 1
ATOM 2817 C C . LYS A 1 363 ? -24.511 2.129 -9.125 1.00 96.62 363 LYS A C 1
ATOM 2819 O O . LYS A 1 363 ? -23.367 1.684 -9.239 1.00 96.62 363 LYS A O 1
ATOM 2824 N N . PRO A 1 364 ? -25.581 1.311 -9.140 1.00 95.44 364 PRO A N 1
ATOM 2825 C CA . PRO A 1 364 ? -25.465 -0.134 -9.321 1.00 95.44 364 PRO A CA 1
ATOM 2826 C C . PRO A 1 364 ? -24.717 -0.510 -10.608 1.00 95.44 364 PRO A C 1
ATOM 2828 O O . PRO A 1 364 ? -24.936 0.086 -11.662 1.00 95.44 364 PRO A O 1
ATOM 2831 N N . GLY A 1 365 ? -23.840 -1.512 -10.520 1.00 95.88 365 GLY A N 1
ATOM 2832 C CA . GLY A 1 365 ? -22.993 -1.959 -11.634 1.00 95.88 365 GLY A CA 1
ATOM 2833 C C . GLY A 1 365 ? -21.736 -1.112 -11.866 1.00 95.88 365 GLY A C 1
ATOM 2834 O O . GLY A 1 365 ? -20.891 -1.508 -12.669 1.00 95.88 365 GLY A O 1
ATOM 2835 N N . VAL A 1 366 ? -21.572 0.004 -11.146 1.00 98.00 366 VAL A N 1
ATOM 2836 C CA . VAL A 1 366 ? -20.346 0.810 -11.144 1.00 98.00 366 VAL A CA 1
ATOM 2837 C C . VAL A 1 366 ? -19.678 0.708 -9.774 1.00 98.00 366 VAL A C 1
ATOM 2839 O O . VAL A 1 366 ? -20.258 1.046 -8.741 1.00 98.00 366 VAL A O 1
ATOM 2842 N N . TYR A 1 367 ? -18.439 0.238 -9.773 1.00 98.25 367 TYR A N 1
ATOM 2843 C CA . TYR A 1 367 ? -17.610 0.040 -8.590 1.00 98.25 367 TYR A CA 1
ATOM 2844 C C . TYR A 1 367 ? -16.380 0.942 -8.650 1.00 98.25 367 TYR A C 1
ATOM 2846 O O . TYR A 1 367 ? -16.021 1.448 -9.713 1.00 98.25 367 TYR A O 1
ATOM 2854 N N . VAL A 1 368 ? -15.708 1.117 -7.519 1.00 97.75 368 VAL A N 1
ATOM 2855 C CA . VAL A 1 368 ? -14.483 1.917 -7.413 1.00 97.75 368 VAL A CA 1
ATOM 2856 C C . VAL A 1 368 ? -13.432 1.181 -6.589 1.00 97.75 368 VAL A C 1
ATOM 2858 O O . VAL A 1 368 ? -13.768 0.407 -5.693 1.00 97.75 368 VAL A O 1
ATOM 2861 N N . CYS A 1 369 ? -12.154 1.410 -6.885 1.00 97.00 369 CYS A N 1
ATOM 2862 C CA . CYS A 1 369 ? -11.061 0.946 -6.039 1.00 97.00 369 CYS A CA 1
ATOM 2863 C C . CYS A 1 369 ? -9.873 1.913 -6.021 1.00 97.00 369 CYS A C 1
ATOM 2865 O O . CYS A 1 369 ? -9.687 2.751 -6.909 1.00 97.00 369 CYS A O 1
ATOM 2867 N N . GLY A 1 370 ? -9.040 1.764 -4.993 1.00 96.19 370 GLY A N 1
ATOM 2868 C CA . GLY A 1 370 ? -7.774 2.467 -4.885 1.00 96.19 370 GLY A CA 1
ATOM 2869 C C . GLY A 1 370 ? -7.924 3.925 -4.452 1.00 96.19 370 GLY A C 1
ATOM 2870 O O . GLY A 1 370 ? -8.930 4.309 -3.846 1.00 96.19 370 GLY A O 1
ATOM 2871 N N . PRO A 1 371 ? -6.911 4.760 -4.729 1.00 96.44 371 PRO A N 1
ATOM 2872 C CA . PRO A 1 371 ? -6.853 6.134 -4.237 1.00 96.44 371 PRO A CA 1
ATOM 2873 C C . PRO A 1 371 ? -8.009 7.044 -4.677 1.00 96.44 371 PRO A C 1
ATOM 2875 O O . PRO A 1 371 ? -8.247 8.052 -4.020 1.00 96.44 371 PRO A O 1
ATOM 2878 N N . PHE A 1 372 ? -8.769 6.673 -5.716 1.00 96.62 372 PHE A N 1
ATOM 2879 C CA . PHE A 1 372 ? -9.967 7.411 -6.123 1.00 96.62 372 PHE A CA 1
ATOM 2880 C C . PHE A 1 372 ? -11.138 7.260 -5.138 1.00 96.62 372 PHE A C 1
ATOM 2882 O O . PHE A 1 372 ? -11.933 8.183 -4.995 1.00 96.62 372 PHE A O 1
ATOM 2889 N N . ALA A 1 373 ? -11.239 6.137 -4.417 1.00 95.62 373 ALA A N 1
ATOM 2890 C CA . ALA A 1 373 ? -12.249 5.974 -3.367 1.00 95.62 373 ALA A CA 1
ATOM 2891 C C . ALA A 1 373 ? -11.880 6.737 -2.083 1.00 95.62 373 ALA A C 1
ATOM 2893 O O . ALA A 1 373 ? -12.747 7.216 -1.364 1.00 95.62 373 ALA A O 1
ATOM 2894 N N . SER A 1 374 ? -10.586 6.807 -1.763 1.00 95.44 374 SER A N 1
ATOM 2895 C CA . SER A 1 374 ? -10.031 7.558 -0.628 1.00 95.44 374 SER A CA 1
ATOM 2896 C C . SER A 1 374 ? -8.508 7.385 -0.573 1.00 95.44 374 SER A C 1
ATOM 2898 O O . SER A 1 374 ? -8.003 6.379 -1.084 1.00 95.44 374 SER A O 1
ATOM 2900 N N . PRO A 1 375 ? -7.763 8.294 0.088 1.00 96.38 375 PRO A N 1
ATOM 2901 C CA . PRO A 1 375 ? -6.318 8.164 0.251 1.00 96.38 375 PRO A CA 1
ATOM 2902 C C . PRO A 1 375 ? -5.892 6.887 0.986 1.00 96.38 375 PRO A C 1
ATOM 2904 O O . PRO A 1 375 ? -6.267 6.688 2.147 1.00 96.38 375 PRO A O 1
ATOM 2907 N N . LYS A 1 376 ? -5.064 6.053 0.346 1.00 95.12 376 LYS A N 1
ATOM 2908 C CA . LYS A 1 376 ? -4.638 4.748 0.877 1.00 95.12 376 LYS A CA 1
ATOM 2909 C C . LYS A 1 376 ? -3.347 4.224 0.262 1.00 95.12 376 LYS A C 1
ATOM 2911 O O . LYS A 1 376 ? -2.847 4.774 -0.717 1.00 95.12 376 LYS A O 1
ATOM 2916 N N . ASP A 1 377 ? -2.813 3.165 0.863 1.00 94.88 377 ASP A N 1
ATOM 2917 C CA . ASP A 1 377 ? -1.598 2.501 0.404 1.00 94.88 377 ASP A CA 1
ATOM 2918 C C . ASP A 1 377 ? -1.868 1.373 -0.614 1.00 94.88 377 ASP A C 1
ATOM 2920 O O . ASP A 1 377 ? -2.996 1.123 -1.051 1.00 94.88 377 ASP A O 1
ATOM 2924 N N . ILE A 1 378 ? -0.788 0.711 -1.036 1.00 95.81 378 ILE A N 1
ATOM 2925 C CA . ILE A 1 378 ? -0.820 -0.375 -2.021 1.00 95.81 378 ILE A CA 1
ATOM 2926 C C . ILE A 1 378 ? -1.634 -1.585 -1.520 1.00 95.81 378 ILE A C 1
ATOM 2928 O O . ILE A 1 378 ? -2.539 -1.990 -2.250 1.00 95.81 378 ILE A O 1
ATOM 2932 N N . PRO A 1 379 ? -1.366 -2.179 -0.335 1.00 93.56 379 PRO A N 1
ATOM 2933 C CA . PRO A 1 379 ? -2.143 -3.328 0.128 1.00 93.56 379 PRO A CA 1
ATOM 2934 C C . PRO A 1 379 ? -3.647 -3.054 0.220 1.00 93.56 379 PRO A C 1
ATOM 2936 O O . PRO A 1 379 ? -4.436 -3.884 -0.233 1.00 93.56 379 PRO A O 1
ATOM 2939 N N . GLU A 1 380 ? -4.064 -1.889 0.722 1.00 93.94 380 GLU A N 1
ATOM 2940 C CA . GLU A 1 380 ? -5.487 -1.529 0.744 1.00 93.94 380 GLU A CA 1
ATOM 2941 C C . GLU A 1 380 ? -6.067 -1.367 -0.667 1.00 93.94 380 GLU A C 1
ATOM 2943 O O . GLU A 1 380 ? -7.169 -1.840 -0.940 1.00 93.94 380 GLU A O 1
ATOM 2948 N N . THR A 1 381 ? -5.306 -0.771 -1.588 1.00 96.31 381 THR A N 1
ATOM 2949 C CA . THR A 1 381 ? -5.704 -0.630 -2.998 1.00 96.31 381 THR A CA 1
ATOM 2950 C C . THR A 1 381 ? -5.909 -1.987 -3.673 1.00 96.31 381 THR A C 1
ATOM 2952 O O . THR A 1 381 ? -6.903 -2.190 -4.369 1.00 96.31 381 THR A O 1
ATOM 2955 N N . VAL A 1 382 ? -4.999 -2.941 -3.459 1.00 95.94 382 VAL A N 1
ATOM 2956 C CA . VAL A 1 382 ? -5.094 -4.288 -4.046 1.00 95.94 382 VAL A CA 1
ATOM 2957 C C . VAL A 1 382 ? -6.258 -5.080 -3.440 1.00 95.94 382 VAL A C 1
ATOM 2959 O O . VAL A 1 382 ? -6.959 -5.807 -4.154 1.00 95.94 382 VAL A O 1
ATOM 2962 N N . MET A 1 383 ? -6.512 -4.902 -2.141 1.00 94.19 383 MET A N 1
ATOM 2963 C CA . MET A 1 383 ? -7.679 -5.474 -1.470 1.00 94.19 383 MET A 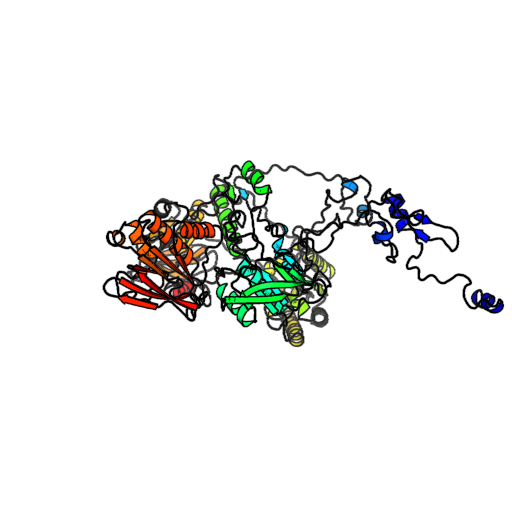CA 1
ATOM 2964 C C . MET A 1 383 ? -8.987 -4.919 -2.054 1.00 94.19 383 MET A C 1
ATOM 2966 O O . MET A 1 383 ? -9.880 -5.698 -2.388 1.00 94.19 383 MET A O 1
ATOM 2970 N N . GLU A 1 384 ? -9.097 -3.601 -2.250 1.00 95.88 384 GLU A N 1
ATOM 2971 C CA . GLU A 1 384 ? -10.271 -2.979 -2.878 1.00 95.88 384 GLU A CA 1
ATOM 2972 C C . GLU A 1 384 ? -10.447 -3.399 -4.339 1.00 95.88 384 GLU A C 1
ATOM 2974 O O . GLU A 1 384 ? -11.568 -3.668 -4.758 1.00 95.88 384 GLU A O 1
ATOM 2979 N N . ALA A 1 385 ? -9.367 -3.522 -5.115 1.00 96.81 385 ALA A N 1
ATOM 2980 C CA . ALA A 1 385 ? -9.448 -4.020 -6.487 1.00 96.81 385 ALA A CA 1
ATOM 2981 C C . ALA A 1 385 ? -10.009 -5.452 -6.530 1.00 96.81 385 ALA A C 1
ATOM 2983 O O . ALA A 1 385 ? -10.884 -5.760 -7.342 1.00 96.81 385 ALA A O 1
ATOM 2984 N N . SER A 1 386 ? -9.568 -6.307 -5.601 1.00 96.00 386 SER A N 1
ATOM 2985 C CA . SER A 1 386 ? -10.090 -7.669 -5.450 1.00 96.00 386 SER A CA 1
ATOM 2986 C C . SER A 1 386 ? -11.566 -7.669 -5.040 1.00 96.00 386 SER A C 1
ATOM 2988 O O . SER A 1 386 ? -12.355 -8.446 -5.574 1.00 96.00 386 SER A O 1
ATOM 2990 N N . ALA A 1 387 ? -11.966 -6.773 -4.135 1.00 96.12 387 ALA A N 1
ATOM 2991 C CA . ALA A 1 387 ? -13.356 -6.628 -3.710 1.00 96.12 387 ALA A CA 1
ATOM 2992 C C . ALA A 1 387 ? -14.261 -6.093 -4.836 1.00 96.12 387 ALA A C 1
ATOM 2994 O O . ALA A 1 387 ? -15.351 -6.627 -5.040 1.00 96.12 387 ALA A O 1
ATOM 2995 N N . GLY A 1 388 ? -13.808 -5.100 -5.608 1.00 96.69 388 GLY A N 1
ATOM 2996 C CA . GLY A 1 388 ? -14.514 -4.588 -6.785 1.00 96.69 388 GLY A CA 1
ATOM 2997 C C . GLY A 1 388 ? -14.701 -5.669 -7.851 1.00 96.69 388 GLY A C 1
ATOM 2998 O O . GLY A 1 388 ? -15.812 -5.869 -8.340 1.00 96.69 388 GLY A O 1
ATOM 2999 N N . ALA A 1 389 ? -13.653 -6.454 -8.130 1.00 95.88 389 ALA A N 1
ATOM 3000 C CA . ALA A 1 389 ? -13.747 -7.616 -9.012 1.00 95.88 389 ALA A CA 1
ATOM 3001 C C . ALA A 1 389 ? -14.741 -8.662 -8.479 1.00 95.88 389 ALA A C 1
ATOM 3003 O O . ALA A 1 389 ? -15.565 -9.173 -9.233 1.00 95.88 389 ALA A O 1
ATOM 3004 N N . ALA A 1 390 ? -14.719 -8.951 -7.176 1.00 95.81 390 ALA A N 1
ATOM 3005 C CA . ALA A 1 390 ? -15.641 -9.892 -6.546 1.00 95.81 390 ALA A CA 1
ATOM 3006 C C . ALA A 1 390 ? -17.109 -9.431 -6.620 1.00 95.81 390 ALA A C 1
ATOM 3008 O O . ALA A 1 390 ? -18.010 -10.248 -6.819 1.00 95.81 390 ALA A O 1
ATOM 3009 N N . LYS A 1 391 ? -17.370 -8.124 -6.501 1.00 96.69 391 LYS A N 1
ATOM 3010 C CA . LYS A 1 391 ? -18.709 -7.540 -6.671 1.00 96.69 391 LYS A CA 1
ATOM 3011 C C . LYS A 1 391 ? -19.175 -7.592 -8.124 1.00 96.69 391 LYS A C 1
ATOM 3013 O O . LYS A 1 391 ? -20.291 -8.037 -8.377 1.00 96.69 391 LYS A O 1
ATOM 3018 N N . ALA A 1 392 ? -18.304 -7.246 -9.071 1.00 95.81 392 ALA A N 1
ATOM 3019 C CA . ALA A 1 392 ? -18.592 -7.378 -10.497 1.00 95.81 392 ALA A CA 1
ATOM 3020 C C . ALA A 1 392 ? -18.870 -8.840 -10.893 1.00 95.81 392 ALA A C 1
ATOM 3022 O O . ALA A 1 392 ? -19.829 -9.114 -11.607 1.00 95.81 392 ALA A O 1
ATOM 3023 N N . MET A 1 393 ? -18.094 -9.801 -10.381 1.00 94.31 393 MET A N 1
ATOM 3024 C CA . MET A 1 393 ? -18.310 -11.230 -10.644 1.00 94.31 393 MET A CA 1
ATOM 3025 C C . MET A 1 393 ? -19.611 -11.774 -10.052 1.00 94.31 393 MET A C 1
ATOM 3027 O O . MET A 1 393 ? -20.168 -12.706 -10.628 1.00 94.31 393 MET A O 1
ATOM 3031 N N . ALA A 1 394 ? -20.071 -11.233 -8.919 1.00 95.19 394 ALA A N 1
ATOM 3032 C CA . ALA A 1 394 ? -21.367 -11.575 -8.330 1.00 95.19 394 ALA A CA 1
ATOM 3033 C C . ALA A 1 394 ? -22.534 -11.030 -9.164 1.00 95.19 394 ALA A C 1
ATOM 3035 O O . ALA A 1 394 ? -23.539 -11.711 -9.336 1.00 95.19 394 ALA A O 1
ATOM 3036 N N . LEU A 1 395 ? -22.386 -9.830 -9.734 1.00 95.25 395 LEU A N 1
ATOM 3037 C CA . LEU A 1 395 ? -23.374 -9.273 -10.660 1.00 95.25 395 LEU A CA 1
ATOM 3038 C C . LEU A 1 395 ? -23.422 -10.050 -11.987 1.00 95.25 395 LEU A C 1
ATOM 3040 O O . LEU A 1 395 ? -24.491 -10.247 -12.554 1.00 95.25 395 LEU A O 1
ATOM 3044 N N . LEU A 1 396 ? -22.265 -10.502 -12.479 1.00 94.38 396 LEU A N 1
ATOM 3045 C CA . LEU A 1 396 ? -22.104 -11.144 -13.790 1.00 94.38 396 LEU A CA 1
ATOM 3046 C C . LEU A 1 396 ? -22.083 -12.679 -13.732 1.00 94.38 396 LEU A C 1
ATOM 3048 O O . LEU A 1 396 ? -21.541 -13.326 -14.631 1.00 94.38 396 LEU A O 1
ATOM 3052 N N . THR A 1 397 ? -22.660 -13.275 -12.687 1.00 93.81 397 THR A N 1
ATOM 3053 C CA . THR A 1 397 ? -22.607 -14.724 -12.436 1.00 93.81 397 THR A CA 1
ATOM 3054 C C . THR A 1 397 ? -23.045 -15.556 -13.646 1.00 93.81 397 THR A C 1
ATOM 3056 O O . THR A 1 397 ? -22.349 -16.504 -14.006 1.00 93.81 397 THR A O 1
ATOM 3059 N N . GLU A 1 398 ? -24.130 -15.173 -14.328 1.00 90.94 398 GLU A N 1
ATOM 3060 C CA . GLU A 1 398 ? -24.670 -15.909 -15.486 1.00 90.94 398 GLU A CA 1
ATOM 3061 C C . GLU A 1 398 ? -23.745 -15.912 -16.712 1.00 90.94 398 GLU A C 1
ATOM 3063 O O . GLU A 1 398 ? -23.805 -16.825 -17.530 1.00 90.94 398 GLU A O 1
ATOM 3068 N N . GLN A 1 399 ? -22.870 -14.910 -16.840 1.00 90.56 399 GLN A N 1
ATOM 3069 C CA . GLN A 1 399 ? -21.952 -14.765 -17.976 1.00 90.56 399 GLN A CA 1
ATOM 3070 C C . GLN A 1 399 ? -20.551 -15.308 -17.678 1.00 90.56 399 GLN A C 1
ATOM 3072 O O . GLN A 1 399 ? -19.646 -15.219 -18.514 1.00 90.56 399 GLN A O 1
ATOM 3077 N N . ARG A 1 400 ? -20.336 -15.879 -16.490 1.00 88.44 400 ARG A N 1
ATOM 3078 C CA . ARG A 1 400 ? -19.025 -16.361 -16.062 1.00 88.44 400 ARG A CA 1
ATOM 3079 C C . ARG A 1 400 ? -18.456 -17.385 -17.036 1.00 88.44 400 ARG A C 1
ATOM 3081 O O . ARG A 1 400 ? -19.068 -18.403 -17.333 1.00 88.44 400 ARG A O 1
ATOM 3088 N N . GLY A 1 401 ? -17.227 -17.138 -17.471 1.00 85.31 401 GLY A N 1
ATOM 3089 C CA . GLY A 1 401 ? -16.487 -18.066 -18.317 1.00 85.31 401 GLY A CA 1
ATOM 3090 C C . GLY A 1 401 ? -16.844 -18.019 -19.803 1.00 85.31 401 GLY A C 1
ATOM 3091 O O . GLY A 1 401 ? -16.104 -18.583 -20.600 1.00 85.31 401 GLY A O 1
ATOM 3092 N N . THR A 1 402 ? -17.910 -17.313 -20.192 1.00 89.00 402 THR A N 1
ATOM 3093 C CA . THR A 1 402 ? -18.401 -17.272 -21.584 1.00 89.00 402 THR A CA 1
ATOM 3094 C C . THR A 1 402 ? -17.460 -16.545 -22.548 1.00 89.00 402 THR A C 1
ATOM 3096 O O . THR A 1 402 ? -17.457 -16.844 -23.737 1.00 89.00 402 THR A O 1
ATOM 3099 N N . LEU A 1 403 ? -16.631 -15.630 -22.034 1.00 85.31 403 LEU A N 1
ATOM 3100 C CA . LEU A 1 403 ? -15.662 -14.840 -22.804 1.00 85.31 403 LEU A CA 1
ATOM 3101 C C . LEU A 1 403 ? -14.198 -15.210 -22.495 1.00 85.31 403 LEU A C 1
ATOM 3103 O O . LEU A 1 403 ? -13.287 -14.434 -22.781 1.00 85.31 403 LEU A O 1
ATOM 3107 N N . ILE A 1 404 ? -13.941 -16.377 -21.885 1.00 85.06 404 ILE A N 1
ATOM 3108 C CA . ILE A 1 404 ? -12.564 -16.831 -21.643 1.00 85.06 404 ILE A CA 1
ATOM 3109 C C . ILE A 1 404 ? -11.936 -17.250 -22.971 1.00 85.06 404 ILE A C 1
ATOM 3111 O O . ILE A 1 404 ? -12.365 -18.212 -23.602 1.00 85.06 404 ILE A O 1
ATOM 3115 N N . THR A 1 405 ? -10.861 -16.566 -23.354 1.00 84.38 405 THR A N 1
ATOM 3116 C CA . THR A 1 405 ? -9.972 -17.018 -24.428 1.00 84.38 405 THR A CA 1
ATOM 3117 C C . THR A 1 405 ? -8.791 -17.745 -23.800 1.00 84.38 405 THR A C 1
ATOM 3119 O O . THR A 1 405 ? -8.041 -17.168 -23.009 1.00 84.38 405 THR A O 1
ATOM 3122 N N . HIS A 1 406 ? -8.628 -19.029 -24.114 1.00 82.62 406 HIS A N 1
ATOM 3123 C CA . HIS A 1 406 ? -7.482 -19.795 -23.639 1.00 82.62 406 HIS A CA 1
ATOM 3124 C C . HIS A 1 406 ? -6.225 -19.381 -24.403 1.00 82.62 406 HIS A C 1
ATOM 3126 O O . HIS A 1 406 ? -6.218 -19.341 -25.629 1.00 82.62 406 HIS A O 1
ATOM 3132 N N . LYS A 1 407 ? -5.143 -19.091 -23.673 1.00 83.38 407 LYS A N 1
ATOM 3133 C CA . LYS A 1 407 ? -3.839 -18.858 -24.292 1.00 83.38 407 LYS A CA 1
ATOM 3134 C C . LYS A 1 407 ? -3.318 -20.172 -24.867 1.00 83.38 407 LYS A C 1
ATOM 3136 O O . LYS A 1 407 ? -3.044 -21.111 -24.117 1.00 83.38 407 LYS A O 1
ATOM 3141 N N . GLU A 1 408 ? -3.168 -20.215 -26.182 1.00 88.06 408 GLU A N 1
ATOM 3142 C CA . GLU A 1 408 ? -2.531 -21.328 -26.874 1.00 88.06 408 GLU A CA 1
ATOM 3143 C C . GLU A 1 408 ? -1.010 -21.163 -26.833 1.00 88.06 408 GLU A C 1
ATOM 3145 O O . GLU A 1 408 ? -0.473 -20.079 -27.065 1.00 88.06 408 GLU A O 1
ATOM 3150 N N . TYR A 1 409 ? -0.315 -22.246 -26.493 1.00 89.25 409 TYR A N 1
ATOM 3151 C CA . TYR A 1 409 ? 1.144 -22.302 -26.499 1.00 89.25 409 TYR A CA 1
ATOM 3152 C C . TYR A 1 409 ? 1.611 -23.109 -27.707 1.00 89.25 409 TYR A C 1
ATOM 3154 O O . TYR A 1 409 ? 0.929 -24.063 -28.095 1.00 89.25 409 TYR A O 1
ATOM 3162 N N . PRO A 1 410 ? 2.775 -22.779 -28.286 1.00 92.62 410 PRO A N 1
ATOM 3163 C CA . PRO A 1 410 ? 3.332 -23.592 -29.353 1.00 92.62 410 PRO A CA 1
ATOM 3164 C C . PRO A 1 410 ? 3.679 -25.004 -28.832 1.00 92.62 410 PRO A C 1
ATOM 3166 O O . PRO A 1 410 ? 3.967 -25.159 -27.641 1.00 92.62 410 PRO A O 1
ATOM 3169 N N . PRO A 1 411 ? 3.674 -26.042 -29.695 1.00 92.94 411 PRO A N 1
ATOM 3170 C CA . PRO A 1 411 ? 3.943 -27.414 -29.269 1.00 92.94 411 PRO A CA 1
ATOM 3171 C C . PRO A 1 411 ? 5.301 -27.552 -28.579 1.00 92.94 411 PRO A C 1
ATOM 3173 O O . PRO A 1 411 ? 6.324 -27.131 -29.134 1.00 92.94 411 PRO A O 1
ATOM 3176 N N . GLU A 1 412 ? 5.295 -28.168 -27.395 1.00 93.19 412 GLU A N 1
ATOM 3177 C CA . GLU A 1 412 ? 6.492 -28.425 -26.591 1.00 93.19 412 GLU A CA 1
ATOM 3178 C C . GLU A 1 412 ? 7.503 -29.283 -27.369 1.00 93.19 412 GLU A C 1
ATOM 3180 O O . GLU A 1 412 ? 7.141 -30.233 -28.067 1.00 93.19 412 GLU A O 1
ATOM 3185 N N . LYS A 1 413 ? 8.782 -28.916 -27.280 1.00 92.12 413 LYS A N 1
ATOM 3186 C CA . LYS A 1 413 ? 9.909 -29.658 -27.839 1.00 92.12 413 LYS A CA 1
ATOM 3187 C C . LYS A 1 413 ? 10.250 -30.819 -26.906 1.00 92.12 413 LYS A C 1
ATOM 3189 O O . LYS A 1 413 ? 10.549 -30.600 -25.734 1.00 92.12 413 LYS A O 1
ATOM 3194 N N . ASP A 1 414 ? 10.289 -32.034 -27.447 1.00 92.31 414 ASP A N 1
ATOM 3195 C CA . ASP A 1 414 ? 10.807 -33.191 -26.717 1.00 92.31 414 ASP A CA 1
ATOM 3196 C C . ASP A 1 414 ? 12.334 -33.092 -26.572 1.00 92.31 414 ASP A C 1
ATOM 3198 O O . ASP A 1 414 ? 13.076 -32.935 -27.549 1.00 92.31 414 ASP A O 1
ATOM 3202 N N . VAL A 1 415 ? 12.792 -33.152 -25.325 1.00 93.12 415 VAL A N 1
ATOM 3203 C CA . VAL A 1 415 ? 14.207 -33.097 -24.941 1.00 93.12 415 VAL A CA 1
ATOM 3204 C C . VAL A 1 415 ? 14.616 -34.296 -24.083 1.00 93.12 415 VAL A C 1
ATOM 3206 O O . VAL A 1 415 ? 15.683 -34.279 -23.465 1.00 93.12 415 VAL A O 1
ATOM 3209 N N . ALA A 1 416 ? 13.781 -35.338 -24.024 1.00 88.38 416 ALA A N 1
ATOM 3210 C CA . ALA A 1 416 ? 14.082 -36.557 -23.291 1.00 88.38 416 ALA A CA 1
ATOM 3211 C C . ALA A 1 416 ? 15.348 -37.232 -23.846 1.00 88.38 416 ALA A C 1
ATOM 3213 O O . ALA A 1 416 ? 15.542 -37.352 -25.055 1.00 88.38 416 ALA A O 1
ATOM 3214 N N . GLY A 1 417 ? 16.240 -37.652 -22.946 1.00 87.44 417 GLY A N 1
ATOM 3215 C CA . GLY A 1 417 ? 17.499 -38.317 -23.302 1.00 87.44 417 GLY A CA 1
ATOM 3216 C C . GLY A 1 417 ? 18.567 -37.424 -23.951 1.00 87.44 417 GLY A C 1
ATOM 3217 O O . GLY A 1 417 ? 19.644 -37.925 -24.262 1.00 87.44 417 GLY A O 1
ATOM 3218 N N . GLN A 1 418 ? 18.314 -36.126 -24.147 1.00 93.75 418 GLN A N 1
ATOM 3219 C CA . GLN A 1 418 ? 19.325 -35.189 -24.648 1.00 93.75 418 GLN A CA 1
ATOM 3220 C C . GLN A 1 418 ? 20.288 -34.764 -23.530 1.00 93.75 418 GLN A C 1
ATOM 3222 O O . GLN A 1 418 ? 19.880 -34.571 -22.384 1.00 93.75 418 GLN A O 1
ATOM 3227 N N . GLU A 1 419 ? 21.560 -34.551 -23.879 1.00 95.44 419 GLU A N 1
ATOM 3228 C CA . GLU A 1 419 ? 22.534 -33.900 -22.992 1.00 95.44 419 GLU A CA 1
ATOM 3229 C C . GLU A 1 419 ? 22.029 -32.506 -22.571 1.00 95.44 419 GLU A C 1
ATOM 3231 O O . GLU A 1 419 ? 21.527 -31.759 -23.423 1.00 95.44 419 GLU A O 1
ATOM 3236 N N . PRO A 1 420 ? 22.159 -32.107 -21.290 1.00 97.75 420 PRO A N 1
ATOM 3237 C CA . PRO A 1 420 ? 21.760 -30.776 -20.861 1.00 97.75 420 PRO A CA 1
ATOM 3238 C C . PRO A 1 420 ? 22.515 -29.676 -21.622 1.00 97.75 420 PRO A C 1
ATOM 3240 O O . PRO A 1 420 ? 23.738 -29.715 -21.773 1.00 97.75 420 PRO A O 1
ATOM 3243 N N . ARG A 1 421 ? 21.764 -28.672 -22.069 1.00 98.38 421 ARG A N 1
ATOM 3244 C CA . ARG A 1 421 ? 22.214 -27.448 -22.734 1.00 98.38 421 ARG A CA 1
ATOM 3245 C C . ARG A 1 421 ? 21.572 -26.274 -22.012 1.00 98.38 421 ARG A C 1
ATOM 3247 O O . ARG A 1 421 ? 20.393 -25.976 -22.214 1.00 98.38 421 ARG A O 1
ATOM 3254 N N . ILE A 1 422 ? 22.334 -25.675 -21.106 1.00 98.75 422 ILE A N 1
ATOM 3255 C CA . ILE A 1 422 ? 21.831 -24.731 -20.111 1.00 98.75 422 ILE A CA 1
ATOM 3256 C C . ILE A 1 422 ? 22.123 -23.299 -20.558 1.00 98.75 422 ILE A C 1
ATOM 3258 O O . ILE A 1 422 ? 23.275 -22.961 -20.843 1.00 98.75 422 ILE A O 1
ATOM 3262 N N . GLY A 1 423 ? 21.082 -22.466 -20.576 1.00 98.62 423 GLY A N 1
ATOM 3263 C CA . GLY A 1 423 ? 21.193 -21.010 -20.650 1.00 98.62 423 GLY A CA 1
ATOM 3264 C C . GLY A 1 423 ? 21.099 -20.385 -19.261 1.00 98.62 423 GLY A C 1
ATOM 3265 O O . GLY A 1 423 ? 20.134 -20.659 -18.547 1.00 98.62 423 GLY A O 1
ATOM 3266 N N . VAL A 1 424 ? 22.070 -19.559 -18.866 1.00 98.69 424 VAL A N 1
ATOM 3267 C CA . VAL A 1 424 ? 22.080 -18.870 -17.563 1.00 98.69 424 VAL A CA 1
ATOM 3268 C C . VAL A 1 424 ? 21.938 -17.360 -17.757 1.00 98.69 424 VAL A C 1
ATOM 3270 O O . VAL A 1 424 ? 22.807 -16.715 -18.331 1.00 98.69 424 VAL A O 1
ATOM 3273 N N . PHE A 1 425 ? 20.867 -16.778 -17.226 1.00 98.50 425 PHE A N 1
ATOM 3274 C CA . PHE A 1 425 ? 20.573 -15.349 -17.332 1.00 98.50 425 PHE A CA 1
ATOM 3275 C C . PHE A 1 425 ? 20.692 -14.701 -15.949 1.00 98.50 425 PHE A C 1
ATOM 3277 O O . PHE A 1 425 ? 19.909 -15.003 -15.043 1.00 98.50 425 PHE A O 1
ATOM 3284 N N . ILE A 1 426 ? 21.678 -13.822 -15.761 1.00 98.50 426 ILE A N 1
ATOM 3285 C CA . ILE A 1 426 ? 21.979 -13.196 -14.468 1.00 98.50 426 ILE A CA 1
ATOM 3286 C C . ILE A 1 426 ? 21.421 -11.765 -14.439 1.00 98.50 426 ILE A C 1
ATOM 3288 O O . ILE A 1 426 ? 21.706 -10.941 -15.302 1.00 98.50 426 ILE A O 1
ATOM 3292 N N . CYS A 1 427 ? 20.597 -11.448 -13.445 1.00 97.25 427 CYS A N 1
ATOM 3293 C CA . CYS A 1 427 ? 19.935 -10.149 -13.338 1.00 97.25 427 CYS A CA 1
ATOM 3294 C C . CYS A 1 427 ? 20.752 -9.169 -12.489 1.00 97.25 427 CYS A C 1
ATOM 3296 O O . CYS A 1 427 ? 21.196 -9.520 -11.398 1.00 97.25 427 CYS A O 1
ATOM 3298 N N . HIS A 1 428 ? 20.851 -7.910 -12.920 1.00 93.69 428 HIS A N 1
ATOM 3299 C CA . HIS A 1 428 ? 21.333 -6.812 -12.067 1.00 93.69 428 HIS A CA 1
ATOM 3300 C C . HIS A 1 428 ? 20.243 -6.285 -11.124 1.00 93.69 428 HIS A C 1
ATOM 3302 O O . HIS A 1 428 ? 20.530 -5.830 -10.015 1.00 93.69 428 HIS A O 1
ATOM 3308 N N . CYS A 1 429 ? 18.975 -6.364 -11.540 1.00 90.38 429 CYS A N 1
ATOM 3309 C CA . CYS A 1 429 ? 17.826 -5.804 -10.826 1.00 90.38 429 CYS A CA 1
ATOM 3310 C C . CYS A 1 429 ? 18.052 -4.319 -10.464 1.00 90.38 429 CYS A C 1
ATOM 3312 O O . CYS A 1 429 ? 17.786 -3.878 -9.336 1.00 90.38 429 CYS A O 1
ATOM 3314 N N . GLY A 1 430 ? 18.597 -3.558 -11.418 1.00 85.69 430 GLY A N 1
ATOM 3315 C CA . GLY A 1 430 ? 19.141 -2.226 -11.165 1.00 85.69 430 GLY A CA 1
ATOM 3316 C C . GLY A 1 430 ? 20.352 -2.300 -10.231 1.00 85.69 430 GLY A C 1
ATOM 3317 O O . GLY A 1 430 ? 21.316 -3.000 -10.519 1.00 85.69 430 GLY A O 1
ATOM 3318 N N . ARG A 1 431 ? 20.294 -1.612 -9.085 1.00 82.62 431 ARG A N 1
ATOM 3319 C CA . ARG A 1 431 ? 21.340 -1.670 -8.046 1.00 82.62 431 ARG A CA 1
ATOM 3320 C C . ARG A 1 431 ? 21.110 -2.748 -6.988 1.00 82.62 431 ARG A C 1
ATOM 3322 O O . ARG A 1 431 ? 21.997 -2.999 -6.183 1.00 82.62 431 ARG A O 1
ATOM 3329 N N . ASN A 1 432 ? 19.956 -3.418 -6.993 1.00 85.38 432 ASN A N 1
ATOM 3330 C CA . ASN A 1 432 ? 19.622 -4.385 -5.943 1.00 85.38 432 ASN A CA 1
ATOM 3331 C C . ASN A 1 432 ? 20.551 -5.605 -5.930 1.00 85.38 432 ASN A C 1
ATOM 3333 O O . ASN A 1 432 ? 20.816 -6.153 -4.863 1.00 85.38 432 ASN A O 1
ATOM 3337 N N . ILE A 1 433 ? 21.009 -6.053 -7.103 1.00 94.25 433 ILE A N 1
ATOM 3338 C CA . ILE A 1 433 ? 22.011 -7.117 -7.228 1.00 94.25 433 ILE A CA 1
ATOM 3339 C C . ILE A 1 433 ? 23.322 -6.498 -7.709 1.00 94.25 433 ILE A C 1
ATOM 3341 O O . ILE A 1 433 ? 24.321 -6.581 -7.000 1.00 94.25 433 ILE A O 1
ATOM 3345 N N . GLY A 1 434 ? 23.296 -5.803 -8.852 1.00 91.62 434 GLY A N 1
ATOM 3346 C CA . GLY A 1 434 ? 24.494 -5.237 -9.486 1.00 91.62 434 GLY A CA 1
ATOM 3347 C C . GLY A 1 434 ? 25.175 -4.110 -8.702 1.00 91.62 434 GLY A C 1
ATOM 3348 O O . GLY A 1 434 ? 26.304 -3.751 -9.009 1.00 91.62 434 GLY A O 1
ATOM 3349 N N . GLY A 1 435 ? 24.515 -3.549 -7.682 1.00 88.06 435 GLY A N 1
ATOM 3350 C CA . GLY A 1 435 ? 25.129 -2.575 -6.776 1.00 88.06 435 GLY A CA 1
ATOM 3351 C C . GLY A 1 435 ? 25.985 -3.204 -5.674 1.00 88.06 435 GLY A C 1
ATOM 3352 O O . GLY A 1 435 ? 26.740 -2.478 -5.037 1.00 88.06 435 GLY A O 1
ATOM 3353 N N . ILE A 1 436 ? 25.868 -4.520 -5.448 1.00 93.94 436 ILE A N 1
ATOM 3354 C CA . ILE A 1 436 ? 26.560 -5.250 -4.374 1.00 93.94 436 ILE A CA 1
ATOM 3355 C C . ILE A 1 436 ? 27.419 -6.385 -4.943 1.00 93.94 436 ILE A C 1
ATOM 3357 O O . ILE A 1 436 ? 28.598 -6.481 -4.620 1.00 93.94 436 ILE A O 1
ATOM 3361 N N . ALA A 1 437 ? 26.839 -7.261 -5.769 1.00 96.06 437 ALA A N 1
ATOM 3362 C CA . ALA A 1 437 ? 27.558 -8.367 -6.392 1.00 96.06 437 ALA A CA 1
ATOM 3363 C C . ALA A 1 437 ? 28.099 -7.967 -7.770 1.00 96.06 437 ALA A C 1
ATOM 3365 O O . ALA A 1 437 ? 27.416 -7.296 -8.546 1.00 96.06 437 ALA A O 1
ATOM 3366 N N . ASP A 1 438 ? 29.291 -8.458 -8.099 1.00 97.75 438 ASP A N 1
ATOM 3367 C CA . ASP A 1 438 ? 29.896 -8.326 -9.426 1.00 97.75 438 ASP A CA 1
ATOM 3368 C C . ASP A 1 438 ? 29.216 -9.303 -10.394 1.00 97.75 438 ASP A C 1
ATOM 3370 O O . ASP A 1 438 ? 29.612 -10.457 -10.556 1.00 97.75 438 ASP A O 1
ATOM 3374 N N . VAL A 1 439 ? 28.112 -8.849 -10.983 1.00 97.81 439 VAL A N 1
ATOM 3375 C CA . VAL A 1 439 ? 27.299 -9.640 -11.911 1.00 97.81 439 VAL A CA 1
ATOM 3376 C C . VAL A 1 439 ? 28.093 -10.103 -13.145 1.00 97.81 439 VAL A C 1
ATOM 3378 O O . VAL A 1 439 ? 27.971 -11.286 -13.474 1.00 97.81 439 VAL A O 1
ATOM 3381 N N . PRO A 1 440 ? 28.908 -9.261 -13.817 1.00 98.19 440 PRO A N 1
ATOM 3382 C CA . PRO A 1 440 ? 29.807 -9.718 -14.879 1.00 98.19 440 PRO A CA 1
ATOM 3383 C C . PRO A 1 440 ? 30.705 -10.891 -14.462 1.00 98.19 440 PRO A C 1
ATOM 3385 O O . PRO A 1 440 ? 30.778 -11.890 -15.176 1.00 98.19 440 PRO A O 1
ATOM 3388 N N . ASP A 1 441 ? 31.317 -10.834 -13.278 1.00 98.44 441 ASP A N 1
ATOM 3389 C CA . ASP A 1 441 ? 32.150 -11.925 -12.757 1.00 98.44 441 ASP A CA 1
ATOM 3390 C C . ASP A 1 441 ? 31.337 -13.209 -12.475 1.00 98.44 441 ASP A C 1
ATOM 3392 O O . ASP A 1 441 ? 31.810 -14.329 -12.697 1.00 98.44 441 ASP A O 1
ATOM 3396 N N . VAL A 1 442 ? 30.073 -13.088 -12.044 1.00 98.56 442 VAL A N 1
ATOM 3397 C CA . VAL A 1 442 ? 29.164 -14.247 -11.934 1.00 98.56 442 VAL A CA 1
ATOM 3398 C C . VAL A 1 442 ? 28.863 -14.865 -13.305 1.00 98.56 442 VAL A C 1
ATOM 3400 O O . VAL A 1 442 ? 28.795 -16.092 -13.406 1.00 98.56 442 VAL A O 1
ATOM 3403 N N . VAL A 1 443 ? 28.713 -14.056 -14.358 1.00 98.62 443 VAL A N 1
ATOM 3404 C CA . VAL A 1 443 ? 28.470 -14.538 -15.732 1.00 98.62 443 VAL A CA 1
ATOM 3405 C C . VAL A 1 443 ? 29.668 -15.317 -16.254 1.00 98.62 443 VAL A C 1
ATOM 3407 O O . VAL A 1 443 ? 29.503 -16.440 -16.732 1.00 98.62 443 VAL A O 1
ATOM 3410 N N . GLU A 1 444 ? 30.873 -14.762 -16.122 1.00 98.56 444 GLU A N 1
ATOM 3411 C CA . GLU A 1 444 ? 32.098 -15.440 -16.555 1.00 98.56 444 GLU A CA 1
ATOM 3412 C C . GLU A 1 444 ? 32.305 -16.750 -15.800 1.00 98.56 444 GLU A C 1
ATOM 3414 O O . GLU A 1 444 ? 32.617 -17.775 -16.402 1.00 98.56 444 GLU A O 1
ATOM 3419 N N . TYR A 1 445 ? 32.020 -16.769 -14.497 1.00 98.69 445 TYR A N 1
ATOM 3420 C CA . TYR A 1 445 ? 32.014 -18.012 -13.738 1.00 98.69 445 TYR A CA 1
ATOM 3421 C C . TYR A 1 445 ? 30.972 -19.017 -14.250 1.00 98.69 445 TYR A C 1
ATOM 3423 O O . TYR A 1 445 ? 31.297 -20.195 -14.407 1.00 98.69 445 TYR A O 1
ATOM 3431 N N . ALA A 1 446 ? 29.744 -18.580 -14.546 1.00 98.62 446 ALA A N 1
ATOM 3432 C CA . ALA A 1 446 ? 28.683 -19.459 -15.035 1.00 98.62 446 ALA A CA 1
ATOM 3433 C C . ALA A 1 446 ? 29.072 -20.169 -16.342 1.00 98.62 446 ALA A C 1
ATOM 3435 O O . ALA A 1 446 ? 28.804 -21.361 -16.479 1.00 98.62 446 ALA A O 1
ATOM 3436 N N . LYS A 1 447 ? 29.778 -19.480 -17.252 1.00 98.50 447 LYS A N 1
ATOM 3437 C CA . LYS A 1 447 ? 30.302 -20.059 -18.505 1.00 98.50 447 LYS A CA 1
ATOM 3438 C C . LYS A 1 447 ? 31.285 -21.214 -18.280 1.00 98.50 447 LYS A C 1
ATOM 3440 O O . LYS A 1 447 ? 31.443 -22.052 -19.160 1.00 98.50 447 LYS A O 1
ATOM 3445 N N . THR A 1 448 ? 31.943 -21.281 -17.120 1.00 98.50 448 THR A N 1
ATOM 3446 C CA . THR A 1 448 ? 32.883 -22.373 -16.789 1.00 98.50 448 THR A CA 1
ATOM 3447 C C . THR A 1 448 ? 32.192 -23.641 -16.282 1.00 98.50 448 THR A C 1
ATOM 3449 O O . THR A 1 448 ? 32.839 -24.679 -16.128 1.00 98.50 448 THR A O 1
ATOM 3452 N N . LEU A 1 449 ? 30.891 -23.576 -15.978 1.00 98.62 449 LEU A N 1
ATOM 3453 C CA . LEU A 1 449 ? 30.165 -24.685 -15.371 1.00 98.62 449 LEU A CA 1
ATOM 3454 C C . LEU A 1 449 ? 29.753 -25.739 -16.418 1.00 98.62 449 LEU A C 1
ATOM 3456 O O . LEU A 1 449 ? 29.433 -25.397 -17.557 1.00 98.62 449 LEU A O 1
ATOM 3460 N N . PRO A 1 450 ? 29.698 -27.034 -16.046 1.00 97.81 450 PRO A N 1
ATOM 3461 C CA . PRO A 1 450 ? 29.322 -28.098 -16.973 1.00 97.81 450 PRO A CA 1
ATOM 3462 C C . PRO A 1 450 ? 27.947 -27.869 -17.606 1.00 97.81 450 PRO A C 1
ATOM 3464 O O . PRO A 1 450 ? 27.007 -27.482 -16.911 1.00 97.81 450 PRO A O 1
ATOM 3467 N N . ASN A 1 451 ? 27.827 -28.184 -18.899 1.00 98.38 451 ASN A N 1
ATOM 3468 C CA . ASN A 1 451 ? 26.595 -28.086 -19.690 1.00 98.38 451 ASN A CA 1
ATOM 3469 C C . ASN A 1 451 ? 26.039 -26.656 -19.893 1.00 98.38 451 ASN A C 1
ATOM 3471 O O . ASN A 1 451 ? 25.020 -26.504 -20.571 1.00 98.38 451 ASN A O 1
ATOM 3475 N N . VAL A 1 452 ? 26.685 -25.607 -19.367 1.00 98.62 452 VAL A N 1
ATOM 3476 C CA . VAL A 1 452 ? 26.328 -24.213 -19.674 1.00 98.62 452 VAL A CA 1
ATOM 3477 C C . VAL A 1 452 ? 26.851 -23.864 -21.062 1.00 98.62 452 VAL A C 1
ATOM 3479 O O . VAL A 1 452 ? 28.055 -23.802 -21.285 1.00 98.62 452 VAL A O 1
ATOM 3482 N N . VAL A 1 453 ? 25.933 -23.664 -22.007 1.00 98.12 453 VAL A N 1
ATOM 3483 C CA . VAL A 1 453 ? 26.264 -23.338 -23.407 1.00 98.12 453 VAL A CA 1
ATOM 3484 C C . VAL A 1 453 ? 26.081 -21.854 -23.712 1.00 98.12 453 VAL A C 1
ATOM 3486 O O . VAL A 1 453 ? 26.623 -21.362 -24.696 1.00 98.12 453 VAL A O 1
ATOM 3489 N N . TYR A 1 454 ? 25.332 -21.146 -22.865 1.00 98.38 454 TYR A N 1
ATOM 3490 C CA . TYR A 1 454 ? 25.087 -19.717 -22.981 1.00 98.38 454 TYR A CA 1
ATOM 3491 C C . TYR A 1 454 ? 24.950 -19.090 -21.593 1.00 98.38 454 TYR A C 1
ATOM 3493 O O . TYR A 1 454 ? 24.273 -19.643 -20.722 1.00 98.38 454 TYR A O 1
ATOM 3501 N N . ALA A 1 455 ? 25.579 -17.935 -21.383 1.00 98.19 455 ALA A N 1
ATOM 3502 C CA . ALA A 1 455 ? 25.355 -17.136 -20.189 1.00 98.19 455 ALA A CA 1
ATOM 3503 C C . ALA A 1 455 ? 25.512 -15.643 -20.482 1.00 98.19 455 ALA A C 1
ATOM 3505 O O . ALA A 1 455 ? 26.479 -15.233 -21.128 1.00 98.19 455 ALA A O 1
ATOM 3506 N N . GLU A 1 456 ? 24.592 -14.842 -19.955 1.00 97.50 456 GLU A N 1
ATOM 3507 C CA . GLU A 1 456 ? 24.574 -13.388 -20.116 1.00 97.50 456 GLU A CA 1
ATOM 3508 C C . GLU A 1 456 ? 24.030 -12.686 -18.866 1.00 97.50 456 GLU A C 1
ATOM 3510 O O . GLU A 1 456 ? 23.435 -13.320 -17.987 1.00 97.50 456 GLU A O 1
ATOM 3515 N N . HIS A 1 457 ? 24.199 -11.363 -18.797 1.00 95.56 457 HIS A N 1
ATOM 3516 C CA . HIS A 1 457 ? 23.555 -10.546 -17.776 1.00 95.56 457 HIS A CA 1
ATOM 3517 C C . HIS A 1 457 ? 22.641 -9.478 -18.363 1.00 95.56 457 HIS A C 1
ATOM 3519 O O . HIS A 1 457 ? 22.966 -8.831 -19.352 1.00 95.56 457 HIS A O 1
ATOM 3525 N N . ASN A 1 458 ? 21.542 -9.211 -17.664 1.00 91.19 458 ASN A N 1
ATOM 3526 C CA . ASN A 1 458 ? 20.530 -8.242 -18.071 1.00 91.19 458 ASN A CA 1
ATOM 3527 C C . ASN A 1 458 ? 20.206 -7.278 -16.931 1.00 91.19 458 ASN A C 1
ATOM 3529 O O . ASN A 1 458 ? 20.236 -7.657 -15.756 1.00 91.19 458 ASN A O 1
ATOM 3533 N N . LEU A 1 459 ? 19.860 -6.030 -17.261 1.00 86.88 459 LEU A N 1
ATOM 3534 C CA . LEU A 1 459 ? 19.528 -5.037 -16.237 1.00 86.88 459 LEU A CA 1
ATOM 3535 C C . LEU A 1 459 ? 18.285 -5.463 -15.433 1.00 86.88 459 LEU A C 1
ATOM 3537 O O . LEU A 1 459 ? 18.291 -5.411 -14.201 1.00 86.88 459 LEU A O 1
ATOM 3541 N N . TYR A 1 460 ? 17.254 -5.948 -16.135 1.00 89.06 460 TYR A N 1
ATOM 3542 C CA . TYR A 1 460 ? 16.006 -6.448 -15.559 1.00 89.06 460 TYR A CA 1
ATOM 3543 C C . TYR A 1 460 ? 15.519 -7.693 -16.303 1.00 89.06 460 TYR A C 1
ATOM 3545 O O . TYR A 1 460 ? 14.766 -7.591 -17.260 1.00 89.06 460 TYR A O 1
ATOM 3553 N N . THR A 1 461 ? 15.876 -8.887 -15.833 1.00 92.50 461 THR A N 1
ATOM 3554 C CA . THR A 1 461 ? 15.513 -10.132 -16.536 1.00 92.50 461 THR A CA 1
ATOM 3555 C C . THR A 1 461 ? 14.004 -10.372 -16.655 1.00 92.50 461 THR A C 1
ATOM 3557 O O . THR A 1 461 ? 13.569 -11.059 -17.568 1.00 92.50 461 THR A O 1
ATOM 3560 N N . CYS A 1 462 ? 13.185 -9.802 -15.765 1.00 89.06 462 CYS A N 1
ATOM 3561 C CA . CYS A 1 462 ? 11.725 -9.918 -15.833 1.00 89.06 462 CYS A CA 1
ATOM 3562 C C . CYS A 1 462 ? 11.063 -8.976 -16.854 1.00 89.06 462 CYS A C 1
ATOM 3564 O O . CYS A 1 462 ? 9.849 -9.064 -17.040 1.00 89.06 462 CYS A O 1
ATOM 3566 N N . SER A 1 463 ? 11.808 -8.076 -17.504 1.00 87.81 463 SER A N 1
ATOM 3567 C CA . SER A 1 463 ? 11.246 -7.179 -18.516 1.00 87.81 463 SER A CA 1
ATOM 3568 C C . SER A 1 463 ? 10.829 -7.947 -19.774 1.00 87.81 463 SER A C 1
ATOM 3570 O O . SER A 1 463 ? 11.392 -8.997 -20.083 1.00 87.81 463 SER A O 1
ATOM 3572 N N . THR A 1 464 ? 9.834 -7.438 -20.503 1.00 85.88 464 THR A N 1
ATOM 3573 C CA . THR A 1 464 ? 9.286 -8.101 -21.699 1.00 85.88 464 THR A CA 1
ATOM 3574 C C . THR A 1 464 ? 10.351 -8.349 -22.767 1.00 85.88 464 THR A C 1
ATOM 3576 O O . THR A 1 464 ? 10.442 -9.451 -23.287 1.00 85.88 464 THR A O 1
ATOM 3579 N N . ASP A 1 465 ? 11.230 -7.376 -23.011 1.00 84.56 465 ASP A N 1
ATOM 3580 C CA . ASP A 1 465 ? 12.351 -7.492 -23.949 1.00 84.56 465 ASP A CA 1
ATOM 3581 C C . ASP A 1 465 ? 13.356 -8.570 -23.541 1.00 84.56 465 ASP A C 1
ATOM 3583 O O . ASP A 1 465 ? 13.814 -9.330 -24.388 1.00 84.56 465 ASP A O 1
ATOM 3587 N N . THR A 1 466 ? 13.662 -8.694 -22.246 1.00 88.88 466 THR A N 1
ATOM 3588 C CA . THR A 1 466 ? 14.554 -9.770 -21.801 1.00 88.88 466 THR A CA 1
ATOM 3589 C C . THR A 1 466 ? 13.857 -11.128 -21.874 1.00 88.88 466 THR A C 1
ATOM 3591 O O . THR A 1 466 ? 14.496 -12.128 -22.177 1.00 88.88 466 THR A O 1
ATOM 3594 N N . GLN A 1 467 ? 12.543 -11.195 -21.634 1.00 93.38 467 GLN A N 1
ATOM 3595 C CA . GLN A 1 467 ? 11.779 -12.428 -21.839 1.00 93.38 467 GLN A CA 1
ATOM 3596 C C . GLN A 1 467 ? 11.770 -12.845 -23.312 1.00 93.38 467 GLN A C 1
ATOM 3598 O O . GLN A 1 467 ? 11.993 -14.017 -23.603 1.00 93.38 467 GLN A O 1
ATOM 3603 N N . ASP A 1 468 ? 11.567 -11.907 -24.237 1.00 92.25 468 ASP A N 1
ATOM 3604 C CA . ASP A 1 468 ? 11.686 -12.162 -25.673 1.00 92.25 468 ASP A CA 1
ATOM 3605 C C . ASP A 1 468 ? 13.103 -12.613 -26.033 1.00 92.25 468 ASP A C 1
ATOM 3607 O O . ASP A 1 468 ? 13.262 -13.630 -26.712 1.00 92.25 468 ASP A O 1
ATOM 3611 N N . LYS A 1 469 ? 14.128 -11.979 -25.449 1.00 93.44 469 LYS A N 1
ATOM 3612 C CA . LYS A 1 469 ? 15.519 -12.395 -25.637 1.00 93.44 469 LYS A CA 1
ATOM 3613 C C . LYS A 1 469 ? 15.792 -13.809 -25.136 1.00 93.44 469 LYS A C 1
ATOM 3615 O O . LYS A 1 469 ? 16.438 -14.586 -25.829 1.00 93.44 469 LYS A O 1
ATOM 3620 N N . ILE A 1 470 ? 15.256 -14.190 -23.975 1.00 96.62 470 ILE A N 1
ATOM 3621 C CA . ILE A 1 470 ? 15.346 -15.568 -23.471 1.00 96.62 470 ILE A CA 1
ATOM 3622 C C . ILE A 1 470 ? 14.742 -16.540 -24.494 1.00 96.62 470 ILE A C 1
ATOM 3624 O O . ILE A 1 470 ? 15.354 -17.568 -24.777 1.00 96.62 470 ILE A O 1
ATOM 3628 N N . LYS A 1 471 ? 13.578 -16.222 -25.083 1.00 96.75 471 LYS A N 1
ATOM 3629 C CA . LYS A 1 471 ? 12.945 -17.070 -26.111 1.00 96.75 471 LYS A CA 1
ATOM 3630 C C . LYS A 1 471 ? 13.815 -17.197 -27.365 1.00 96.75 471 LYS A C 1
ATOM 3632 O O . LYS A 1 471 ? 13.967 -18.305 -27.877 1.00 96.75 471 LYS A O 1
ATOM 3637 N N . GLU A 1 472 ? 14.423 -16.101 -27.817 1.00 96.56 472 GLU A N 1
ATOM 3638 C CA . GLU A 1 472 ? 15.389 -16.110 -28.923 1.00 96.56 472 GLU A CA 1
ATOM 3639 C C . GLU A 1 472 ? 16.599 -16.991 -28.609 1.00 96.56 472 GLU A C 1
ATOM 3641 O O . GLU A 1 472 ? 16.939 -17.862 -29.402 1.00 96.56 472 GLU A O 1
ATOM 3646 N N . MET A 1 473 ? 17.219 -16.818 -27.438 1.00 97.81 473 MET A N 1
ATOM 3647 C CA . MET A 1 473 ? 18.412 -17.574 -27.045 1.00 97.81 473 MET A CA 1
ATOM 3648 C C . MET A 1 473 ? 18.115 -19.062 -26.856 1.00 97.81 473 MET A C 1
ATOM 3650 O O . MET A 1 473 ? 18.969 -19.892 -27.167 1.00 97.81 473 MET A O 1
ATOM 3654 N N . ILE A 1 474 ? 16.906 -19.422 -26.397 1.00 97.19 474 ILE A N 1
ATOM 3655 C CA . ILE A 1 474 ? 16.460 -20.822 -26.356 1.00 97.19 474 ILE A CA 1
ATOM 3656 C C . ILE A 1 474 ? 16.495 -21.432 -27.760 1.00 97.19 474 ILE A C 1
ATOM 3658 O O . ILE A 1 474 ? 16.993 -22.547 -27.919 1.00 97.19 474 ILE A O 1
ATOM 3662 N N . ALA A 1 475 ? 16.011 -20.703 -28.767 1.00 96.06 475 ALA A N 1
ATOM 3663 C CA . ALA A 1 475 ? 16.016 -21.161 -30.151 1.00 96.06 475 ALA A CA 1
ATOM 3664 C C . ALA A 1 475 ? 17.426 -21.150 -30.772 1.00 96.06 475 ALA A C 1
ATOM 3666 O O . ALA A 1 475 ? 17.834 -22.146 -31.365 1.00 96.06 475 ALA A O 1
ATOM 3667 N N . GLU A 1 476 ? 18.180 -20.060 -30.616 1.00 97.38 476 GLU A N 1
ATOM 3668 C CA . GLU A 1 476 ? 19.496 -19.857 -31.238 1.00 97.38 476 GLU A CA 1
ATOM 3669 C C . GLU A 1 476 ? 20.548 -20.846 -30.723 1.00 97.38 476 GLU A C 1
ATOM 3671 O O . GLU A 1 476 ? 21.302 -21.428 -31.503 1.00 97.38 476 GLU A O 1
ATOM 3676 N N . HIS A 1 477 ? 20.582 -21.080 -29.410 1.00 97.19 477 HIS A N 1
ATOM 3677 C CA . HIS A 1 477 ? 21.564 -21.964 -28.782 1.00 97.19 477 HIS A CA 1
ATOM 3678 C C . HIS A 1 477 ? 21.042 -23.384 -28.537 1.00 97.19 477 HIS A C 1
ATOM 3680 O O . HIS A 1 477 ? 21.736 -24.187 -27.904 1.00 97.19 477 HIS A O 1
ATOM 3686 N N . ASP A 1 478 ? 19.852 -23.715 -29.041 1.00 96.44 478 ASP A N 1
ATOM 3687 C CA . ASP A 1 478 ? 19.173 -24.992 -28.817 1.00 96.44 478 ASP A CA 1
ATOM 3688 C C . ASP A 1 478 ? 19.158 -25.380 -27.326 1.00 96.44 478 ASP A C 1
ATOM 3690 O O . ASP A 1 478 ? 19.591 -26.466 -26.928 1.00 96.44 478 ASP A O 1
ATOM 3694 N N . LEU A 1 479 ? 18.755 -24.435 -26.472 1.00 98.00 479 LEU A N 1
ATOM 3695 C CA . LEU A 1 479 ? 18.740 -24.641 -25.026 1.00 98.00 479 LEU A CA 1
ATOM 3696 C C . LEU A 1 479 ? 17.624 -25.617 -24.661 1.00 98.00 479 LEU A C 1
ATOM 3698 O O . LEU A 1 479 ? 16.500 -25.523 -25.152 1.00 98.00 479 LEU A O 1
ATOM 3702 N N . ASN A 1 480 ? 17.919 -26.534 -23.745 1.00 97.81 480 ASN A N 1
ATOM 3703 C CA . ASN A 1 480 ? 16.921 -27.441 -23.180 1.00 97.81 480 ASN A CA 1
ATOM 3704 C C . ASN A 1 480 ? 16.768 -27.278 -21.663 1.00 97.81 480 ASN A C 1
ATOM 3706 O O . ASN A 1 480 ? 15.977 -27.992 -21.054 1.00 97.81 480 ASN A O 1
ATOM 3710 N N . ARG A 1 481 ? 17.499 -26.345 -21.045 1.00 98.44 481 ARG A N 1
ATOM 3711 C CA . ARG A 1 481 ? 17.354 -25.929 -19.646 1.00 98.44 481 ARG A CA 1
ATOM 3712 C C . ARG A 1 481 ? 17.597 -24.427 -19.547 1.00 98.44 481 ARG A C 1
ATOM 3714 O O . ARG A 1 481 ? 18.492 -23.901 -20.210 1.00 98.44 481 ARG A O 1
ATOM 3721 N N . VAL A 1 482 ? 16.849 -23.749 -18.685 1.00 98.50 482 VAL A N 1
ATOM 3722 C CA . VAL A 1 482 ? 17.000 -22.304 -18.460 1.00 98.50 482 VAL A CA 1
ATOM 3723 C C . VAL A 1 482 ? 17.168 -22.032 -16.977 1.00 98.50 482 VAL A C 1
ATOM 3725 O O . VAL A 1 482 ? 16.414 -22.544 -16.154 1.00 98.50 482 VAL A O 1
ATOM 3728 N N . ILE A 1 483 ? 18.149 -21.204 -16.639 1.00 98.69 483 ILE A N 1
ATOM 3729 C CA . ILE A 1 483 ? 18.381 -20.732 -15.280 1.00 98.69 483 ILE A CA 1
ATOM 3730 C C . ILE A 1 483 ? 18.308 -19.220 -15.268 1.00 98.69 483 ILE A C 1
ATOM 3732 O O . ILE A 1 483 ? 19.011 -18.558 -16.027 1.00 98.69 483 ILE A O 1
ATOM 3736 N N . VAL A 1 484 ? 17.516 -18.666 -14.356 1.00 98.56 484 VAL A N 1
ATOM 3737 C CA . VAL A 1 484 ? 17.539 -17.229 -14.074 1.00 98.56 484 VAL A CA 1
ATOM 3738 C C . VAL A 1 484 ? 18.091 -16.995 -12.673 1.00 98.56 484 VAL A C 1
ATOM 3740 O O . VAL A 1 484 ? 17.494 -17.402 -11.676 1.00 98.56 484 VAL A O 1
ATOM 3743 N N . ALA A 1 485 ? 19.223 -16.301 -12.583 1.00 98.31 485 ALA A N 1
ATOM 3744 C CA . ALA A 1 485 ? 19.811 -15.879 -11.319 1.00 98.31 485 ALA A CA 1
ATOM 3745 C C . ALA A 1 485 ? 19.345 -14.457 -10.988 1.00 98.31 485 ALA A C 1
ATOM 3747 O O . ALA A 1 485 ? 19.829 -13.483 -11.563 1.00 98.31 485 ALA A O 1
ATOM 3748 N N . SER A 1 486 ? 18.345 -14.327 -10.113 1.00 96.38 486 SER A N 1
ATOM 3749 C CA . SER A 1 486 ? 17.740 -13.029 -9.796 1.00 96.38 486 SER A CA 1
ATOM 3750 C C . SER A 1 486 ? 17.099 -12.979 -8.396 1.00 96.38 486 SER A C 1
ATOM 3752 O O . SER A 1 486 ? 17.781 -13.137 -7.387 1.00 96.38 486 SER A O 1
ATOM 3754 N N . CYS A 1 487 ? 15.797 -12.703 -8.334 1.00 93.94 487 CYS A N 1
ATOM 3755 C CA . CYS A 1 487 ? 14.981 -12.552 -7.136 1.00 93.94 487 CYS A CA 1
ATOM 3756 C C . CYS A 1 487 ? 14.425 -13.890 -6.618 1.00 93.94 487 CYS A C 1
ATOM 3758 O O . CYS A 1 487 ? 14.875 -14.968 -7.002 1.00 93.94 487 CYS A O 1
ATOM 3760 N N . SER A 1 488 ? 13.446 -13.825 -5.716 1.00 91.19 488 SER A N 1
ATOM 3761 C CA . SER A 1 488 ? 12.788 -15.005 -5.161 1.00 91.19 488 SER A CA 1
ATOM 3762 C C . SER A 1 488 ? 11.926 -15.756 -6.194 1.00 91.19 488 SER A C 1
ATOM 3764 O O . SER A 1 488 ? 11.123 -15.123 -6.894 1.00 91.19 488 SER A O 1
ATOM 3766 N N . PRO A 1 489 ? 11.973 -17.107 -6.227 1.00 89.06 489 PRO A N 1
ATOM 3767 C CA . PRO A 1 489 ? 11.051 -17.912 -7.035 1.00 89.06 489 PRO A CA 1
ATOM 3768 C C . PRO A 1 489 ? 9.587 -17.698 -6.647 1.00 89.06 489 PRO A C 1
ATOM 3770 O O . PRO A 1 489 ? 8.706 -17.792 -7.495 1.00 89.06 489 PRO A O 1
ATOM 3773 N N . ARG A 1 490 ? 9.310 -17.281 -5.402 1.00 83.75 490 ARG A N 1
ATOM 3774 C CA . ARG A 1 490 ? 7.949 -16.943 -4.952 1.00 83.75 490 ARG A CA 1
ATOM 3775 C C . ARG A 1 490 ? 7.322 -15.787 -5.739 1.00 83.75 490 ARG A C 1
ATOM 3777 O O . ARG A 1 490 ? 6.102 -15.657 -5.726 1.00 83.75 490 ARG A O 1
ATOM 3784 N N . THR A 1 491 ? 8.138 -14.949 -6.380 1.00 79.38 491 THR A N 1
ATOM 3785 C CA . THR A 1 491 ? 7.685 -13.759 -7.108 1.00 79.38 491 THR A CA 1
ATOM 3786 C C . THR A 1 491 ? 7.588 -14.012 -8.610 1.00 79.38 491 THR A C 1
ATOM 3788 O O . THR A 1 491 ? 6.525 -13.804 -9.184 1.00 79.38 491 THR A O 1
ATOM 3791 N N . HIS A 1 492 ? 8.676 -14.459 -9.252 1.00 90.56 492 HIS A N 1
ATOM 3792 C CA . HIS A 1 492 ? 8.778 -14.474 -10.720 1.00 90.56 492 HIS A CA 1
ATOM 3793 C C . HIS A 1 492 ? 9.014 -15.855 -11.347 1.00 90.56 492 HIS A C 1
ATOM 3795 O O . HIS A 1 492 ? 9.101 -15.937 -12.569 1.00 90.56 492 HIS A O 1
ATOM 3801 N N . GLU A 1 493 ? 9.063 -16.950 -10.582 1.00 93.31 493 GLU A N 1
ATOM 3802 C CA . GLU A 1 493 ? 9.136 -18.288 -11.193 1.00 93.31 493 GLU A CA 1
ATOM 3803 C C . GLU A 1 493 ? 7.983 -18.539 -12.187 1.00 93.31 493 GLU A C 1
ATOM 3805 O O . GLU A 1 493 ? 8.271 -18.965 -13.307 1.00 93.31 493 GLU A O 1
ATOM 3810 N N . PRO A 1 494 ? 6.707 -18.212 -11.880 1.00 92.25 494 PRO A N 1
ATOM 3811 C CA . PRO A 1 494 ? 5.618 -18.410 -12.839 1.00 92.25 494 PRO A CA 1
ATOM 3812 C C . PRO A 1 494 ? 5.798 -17.627 -14.148 1.00 92.25 494 PRO A C 1
ATOM 3814 O O . PRO A 1 494 ? 5.393 -18.110 -15.204 1.00 92.25 494 PRO A O 1
ATOM 3817 N N . LEU A 1 495 ? 6.424 -16.445 -14.084 1.00 93.50 495 LEU A N 1
ATOM 3818 C CA . LEU A 1 495 ? 6.700 -15.604 -15.249 1.00 93.50 495 LEU A CA 1
ATOM 3819 C C . LEU A 1 495 ? 7.672 -16.309 -16.199 1.00 93.50 495 LEU A C 1
ATOM 3821 O O . LEU A 1 495 ? 7.336 -16.551 -17.354 1.00 93.50 495 LEU A O 1
ATOM 3825 N N . PHE A 1 496 ? 8.839 -16.710 -15.695 1.00 96.31 496 PHE A N 1
ATOM 3826 C CA . PHE A 1 496 ? 9.869 -17.356 -16.513 1.00 96.31 496 PHE A CA 1
ATOM 3827 C C . PHE A 1 496 ? 9.473 -18.754 -16.982 1.00 96.31 496 PHE A C 1
ATOM 3829 O O . PHE A 1 496 ? 9.810 -19.156 -18.096 1.00 96.31 496 PHE A O 1
ATOM 3836 N N . ARG A 1 497 ? 8.688 -19.478 -16.178 1.00 95.88 497 ARG A N 1
ATOM 3837 C CA . ARG A 1 497 ? 8.049 -20.725 -16.606 1.00 95.88 497 ARG A CA 1
ATOM 3838 C C . ARG A 1 497 ? 7.129 -20.506 -17.803 1.00 95.88 497 ARG A C 1
ATOM 3840 O O . ARG A 1 497 ? 7.179 -21.276 -18.758 1.00 95.88 497 ARG A O 1
ATOM 3847 N N . ASN A 1 498 ? 6.328 -19.440 -17.792 1.00 94.12 498 ASN A N 1
ATOM 3848 C CA . ASN A 1 498 ? 5.513 -19.059 -18.944 1.00 94.12 498 ASN A CA 1
ATOM 3849 C C . ASN A 1 498 ? 6.376 -18.675 -20.162 1.00 94.12 498 ASN A C 1
ATOM 3851 O O . ASN A 1 498 ? 6.072 -19.128 -21.262 1.00 94.12 498 ASN A O 1
ATOM 3855 N N . THR A 1 499 ? 7.467 -17.924 -19.972 1.00 95.56 499 THR A N 1
ATOM 3856 C CA . THR A 1 499 ? 8.428 -17.597 -21.044 1.00 95.56 499 THR A CA 1
ATOM 3857 C C . THR A 1 499 ? 9.008 -18.859 -21.694 1.00 95.56 499 THR A C 1
ATOM 3859 O O . THR A 1 499 ? 9.050 -18.956 -22.917 1.00 95.56 499 THR A O 1
ATOM 3862 N N . CYS A 1 500 ? 9.383 -19.869 -20.899 1.00 96.31 500 CYS A N 1
ATOM 3863 C CA . CYS A 1 500 ? 9.871 -21.152 -21.418 1.00 96.31 500 CYS A CA 1
ATOM 3864 C C . CYS A 1 500 ? 8.812 -21.855 -22.279 1.00 96.31 500 CYS A C 1
ATOM 3866 O O . CYS A 1 500 ? 9.124 -22.304 -23.379 1.00 96.31 500 CYS A O 1
ATOM 3868 N N . ARG A 1 501 ? 7.546 -21.877 -21.834 1.00 95.25 501 ARG A N 1
ATOM 3869 C CA . ARG A 1 501 ? 6.439 -22.481 -22.600 1.00 95.25 501 ARG A CA 1
ATOM 3870 C C . ARG A 1 501 ? 6.208 -21.784 -23.937 1.00 95.25 501 ARG A C 1
ATOM 3872 O O . ARG A 1 501 ? 5.974 -22.449 -24.939 1.00 95.25 501 ARG A O 1
ATOM 3879 N N . GLU A 1 502 ? 6.293 -20.455 -23.968 1.00 95.12 502 GLU A N 1
ATOM 3880 C CA . GLU A 1 502 ? 6.232 -19.677 -25.215 1.00 95.12 502 GLU A CA 1
ATOM 3881 C C . GLU A 1 502 ? 7.392 -20.007 -26.166 1.00 95.12 502 GLU A C 1
ATOM 3883 O O . GLU A 1 502 ? 7.208 -19.987 -27.378 1.00 95.12 502 GLU A O 1
ATOM 3888 N N . ALA A 1 503 ? 8.559 -20.377 -25.633 1.00 96.38 503 ALA A N 1
ATOM 3889 C CA . ALA A 1 503 ? 9.702 -20.879 -26.398 1.00 96.38 503 ALA A CA 1
ATOM 3890 C C . ALA A 1 503 ? 9.673 -22.396 -26.649 1.00 96.38 503 ALA A C 1
ATOM 3892 O O . ALA A 1 503 ? 10.693 -22.969 -27.029 1.00 96.38 503 ALA A O 1
ATOM 3893 N N . ARG A 1 504 ? 8.524 -23.063 -26.453 1.00 96.25 504 ARG A N 1
ATOM 3894 C CA . ARG A 1 504 ? 8.353 -24.517 -26.641 1.00 96.25 504 ARG A CA 1
ATOM 3895 C C . ARG A 1 504 ? 9.160 -25.380 -25.665 1.00 96.25 504 ARG A C 1
ATOM 3897 O O . ARG A 1 504 ? 9.306 -26.574 -25.903 1.00 96.25 504 ARG A O 1
ATOM 3904 N N . LEU A 1 505 ? 9.673 -24.820 -24.575 1.00 96.50 505 LEU A N 1
ATOM 3905 C CA . LEU A 1 505 ? 10.392 -25.555 -23.539 1.00 96.50 505 LEU A CA 1
ATOM 3906 C C . LEU A 1 505 ? 9.465 -25.878 -22.360 1.00 96.50 505 LEU A C 1
ATOM 3908 O O . LEU A 1 505 ? 8.713 -25.020 -21.891 1.00 96.50 505 LEU A O 1
ATOM 3912 N N . ASN A 1 506 ? 9.547 -27.113 -21.857 1.00 96.75 506 ASN A N 1
ATOM 3913 C CA . ASN A 1 506 ? 8.788 -27.541 -20.686 1.00 96.75 506 ASN A CA 1
ATOM 3914 C C . ASN A 1 506 ? 9.073 -26.623 -19.486 1.00 96.75 506 ASN A C 1
ATOM 3916 O O . ASN A 1 506 ? 10.226 -26.350 -19.153 1.00 96.75 506 ASN A O 1
ATOM 3920 N N . GLU A 1 507 ? 8.028 -26.170 -18.795 1.00 95.50 507 GLU A N 1
ATOM 3921 C CA . GLU A 1 507 ? 8.181 -25.204 -17.703 1.00 95.50 507 GLU A CA 1
ATOM 3922 C C . GLU A 1 507 ? 8.952 -25.737 -16.485 1.00 95.50 507 GLU A C 1
ATOM 3924 O O . GLU A 1 507 ? 9.434 -24.950 -15.676 1.00 95.50 507 GLU A O 1
ATOM 3929 N N . TYR A 1 508 ? 9.078 -27.056 -16.333 1.00 96.00 508 TYR A N 1
ATOM 3930 C CA . TYR A 1 508 ? 9.818 -27.684 -15.235 1.00 96.00 508 TYR A CA 1
ATOM 3931 C C . TYR A 1 508 ? 11.297 -27.912 -15.556 1.00 96.00 508 TYR A C 1
ATOM 3933 O O . TYR A 1 508 ? 12.047 -28.379 -14.705 1.00 96.00 508 TYR A O 1
ATOM 3941 N N . LEU A 1 509 ? 11.734 -27.523 -16.755 1.00 97.31 509 LEU A N 1
ATOM 3942 C CA . LEU A 1 509 ? 13.140 -27.458 -17.158 1.00 97.31 509 LEU A CA 1
ATOM 3943 C C . LEU A 1 509 ? 13.771 -26.082 -16.889 1.00 97.31 509 LEU A C 1
ATOM 3945 O O . LEU A 1 509 ? 14.869 -25.775 -17.361 1.00 97.31 509 LEU A O 1
ATOM 3949 N N . PHE A 1 510 ? 13.059 -25.264 -16.118 1.00 98.00 510 PHE A N 1
ATOM 3950 C CA . PHE A 1 510 ? 13.483 -23.973 -15.612 1.00 98.00 510 PHE A CA 1
ATOM 3951 C C . PHE A 1 510 ? 13.903 -24.082 -14.139 1.00 98.00 510 PHE A C 1
ATOM 3953 O O . PHE A 1 510 ? 13.203 -24.704 -13.341 1.00 98.00 510 PHE A O 1
ATOM 3960 N N . GLU A 1 511 ? 14.992 -23.413 -13.762 1.00 98.06 511 GLU A N 1
ATOM 3961 C CA . GLU A 1 511 ? 15.425 -23.256 -12.370 1.00 98.06 511 GLU A CA 1
ATOM 3962 C C . GLU A 1 511 ? 15.729 -21.784 -12.058 1.00 98.06 511 GLU A C 1
ATOM 3964 O O . GLU A 1 511 ? 16.158 -21.014 -12.917 1.00 98.06 511 GLU A O 1
ATOM 3969 N N . MET A 1 512 ? 15.553 -21.379 -10.801 1.00 97.50 512 MET A N 1
ATOM 3970 C CA . MET A 1 512 ? 15.837 -20.014 -10.368 1.00 97.50 512 MET A CA 1
ATOM 3971 C C . MET A 1 512 ? 16.871 -19.994 -9.243 1.00 97.50 512 MET A C 1
ATOM 3973 O O . MET A 1 512 ? 16.683 -20.630 -8.207 1.00 97.50 512 MET A O 1
ATOM 3977 N N . ALA A 1 513 ? 17.941 -19.217 -9.414 1.00 98.06 513 ALA A N 1
ATOM 3978 C CA . ALA A 1 513 ? 18.913 -18.954 -8.355 1.00 98.06 513 ALA A CA 1
ATOM 3979 C C . ALA A 1 513 ? 18.578 -17.620 -7.669 1.00 98.06 513 ALA A C 1
ATOM 3981 O O . ALA A 1 513 ? 18.646 -16.555 -8.285 1.00 98.06 513 ALA A O 1
ATOM 3982 N N . ASN A 1 514 ? 18.211 -17.662 -6.387 1.00 98.00 514 ASN A N 1
ATOM 3983 C CA . ASN A 1 514 ? 17.873 -16.461 -5.622 1.00 98.00 514 ASN A CA 1
ATOM 3984 C C . ASN A 1 514 ? 19.144 -15.758 -5.123 1.00 98.00 514 ASN A C 1
ATOM 3986 O O . ASN A 1 514 ? 19.625 -16.023 -4.022 1.00 98.00 514 ASN A O 1
ATOM 3990 N N . ILE A 1 515 ? 19.682 -14.853 -5.938 1.00 98.00 515 ILE A N 1
ATOM 3991 C CA . ILE A 1 515 ? 20.893 -14.082 -5.629 1.00 98.00 515 ILE A CA 1
ATOM 3992 C C . ILE A 1 515 ? 20.590 -12.667 -5.114 1.00 98.00 515 ILE A C 1
ATOM 3994 O O . ILE A 1 515 ? 21.516 -11.897 -4.882 1.00 98.00 515 ILE A O 1
ATOM 3998 N N . ARG A 1 516 ? 19.319 -12.316 -4.894 1.00 95.88 516 ARG A N 1
ATOM 3999 C CA . ARG A 1 516 ? 18.920 -11.019 -4.330 1.00 95.88 516 ARG A CA 1
ATOM 4000 C C . ARG A 1 516 ? 18.529 -11.139 -2.865 1.00 95.88 516 ARG A C 1
ATOM 4002 O O . ARG A 1 516 ? 19.317 -10.823 -1.980 1.00 95.88 516 ARG A O 1
ATOM 4009 N N . ASP A 1 517 ? 17.337 -11.671 -2.618 1.00 92.81 517 ASP A N 1
ATOM 4010 C CA . ASP A 1 517 ? 16.714 -11.758 -1.301 1.00 92.81 517 ASP A CA 1
ATOM 4011 C C . ASP A 1 517 ? 17.544 -12.627 -0.336 1.00 92.81 517 ASP A C 1
ATOM 4013 O O . ASP A 1 517 ? 17.597 -12.363 0.860 1.00 92.81 517 ASP A O 1
ATOM 4017 N N . GLN A 1 518 ? 18.226 -13.653 -0.860 1.00 95.31 518 GLN A N 1
ATOM 4018 C CA . GLN A 1 518 ? 19.085 -14.554 -0.081 1.00 95.31 518 GLN A CA 1
ATOM 4019 C C . GLN A 1 518 ? 20.585 -14.263 -0.222 1.00 95.31 518 GLN A C 1
ATOM 4021 O O . GLN A 1 518 ? 21.403 -14.984 0.364 1.00 95.31 518 GLN A O 1
ATOM 4026 N N . CYS A 1 519 ? 20.972 -13.233 -0.978 1.00 97.56 519 CYS A N 1
ATOM 4027 C CA . CYS A 1 519 ? 22.375 -12.889 -1.168 1.00 97.56 519 CYS A CA 1
ATOM 4028 C C . CYS A 1 519 ? 22.621 -11.380 -1.077 1.00 97.56 519 CYS A C 1
ATOM 4030 O O . CYS A 1 519 ? 22.959 -10.917 0.007 1.00 97.56 519 CYS A O 1
ATOM 4032 N N . THR A 1 520 ? 22.451 -10.600 -2.145 1.00 95.88 520 THR A N 1
ATOM 4033 C CA . THR A 1 520 ? 22.894 -9.193 -2.131 1.00 95.88 520 THR A CA 1
ATOM 4034 C C . THR A 1 520 ? 22.213 -8.319 -1.080 1.00 95.88 520 THR A C 1
ATOM 4036 O O . THR A 1 520 ? 22.896 -7.532 -0.435 1.00 95.88 520 THR A O 1
ATOM 4039 N N . TRP A 1 521 ? 20.911 -8.487 -0.828 1.00 91.75 521 TRP A N 1
ATOM 4040 C CA . TRP A 1 521 ? 20.197 -7.681 0.175 1.00 91.75 521 TRP A CA 1
ATOM 4041 C C . TRP A 1 521 ? 20.652 -7.939 1.611 1.00 91.75 521 TRP A C 1
ATOM 4043 O O . TRP A 1 521 ? 20.609 -7.039 2.441 1.00 91.75 521 TRP A O 1
ATOM 4053 N N . VAL A 1 522 ? 21.094 -9.159 1.911 1.00 94.12 522 VAL A N 1
ATOM 4054 C CA . VAL A 1 522 ? 21.501 -9.563 3.267 1.00 94.12 522 VAL A CA 1
ATOM 4055 C C . VAL A 1 522 ? 23.016 -9.502 3.483 1.00 94.12 522 VAL A C 1
ATOM 4057 O O . VAL A 1 522 ? 23.462 -9.658 4.612 1.00 94.12 522 VAL A O 1
ATOM 4060 N N . HIS A 1 523 ? 23.793 -9.250 2.422 1.00 95.06 523 HIS A N 1
ATOM 4061 C CA . HIS A 1 523 ? 25.261 -9.129 2.441 1.00 95.06 523 HIS A CA 1
ATOM 4062 C C . HIS A 1 523 ? 25.732 -7.794 1.842 1.00 95.06 523 HIS A C 1
ATOM 4064 O O . HIS A 1 523 ? 26.798 -7.726 1.232 1.00 95.06 523 HIS A O 1
ATOM 4070 N N . MET A 1 524 ? 24.940 -6.726 1.989 1.00 89.81 524 MET A N 1
ATOM 4071 C CA . MET A 1 524 ? 25.214 -5.414 1.377 1.00 89.81 524 MET A CA 1
ATOM 4072 C C . MET A 1 524 ? 26.552 -4.785 1.801 1.00 89.81 524 MET A C 1
ATOM 4074 O O . MET A 1 524 ? 27.132 -4.008 1.051 1.00 89.81 524 MET A O 1
ATOM 4078 N N . HIS A 1 525 ? 27.074 -5.160 2.970 1.00 90.38 525 HIS A N 1
ATOM 4079 C CA . HIS A 1 525 ? 28.363 -4.683 3.482 1.00 90.38 525 HIS A CA 1
ATOM 4080 C C . HIS A 1 525 ? 29.531 -5.637 3.180 1.00 90.38 525 HIS A C 1
ATOM 4082 O O . HIS A 1 525 ? 30.657 -5.386 3.599 1.00 90.38 525 HIS A O 1
ATOM 4088 N N . GLU A 1 526 ? 29.286 -6.738 2.463 1.00 95.62 526 GLU A N 1
ATOM 4089 C CA . GLU A 1 526 ? 30.289 -7.764 2.161 1.00 95.62 526 GLU A CA 1
ATOM 4090 C C . GLU A 1 526 ? 30.273 -8.153 0.665 1.00 95.62 526 GLU A C 1
ATOM 4092 O O . GLU A 1 526 ? 30.086 -9.331 0.336 1.00 95.62 526 GLU A O 1
ATOM 4097 N N . PRO A 1 527 ? 30.483 -7.198 -0.266 1.00 95.81 527 PRO A N 1
ATOM 4098 C CA . PRO A 1 527 ? 30.273 -7.392 -1.706 1.00 95.81 527 PRO A CA 1
ATOM 4099 C C . PRO A 1 527 ? 31.079 -8.562 -2.289 1.00 95.81 527 PRO A C 1
ATOM 4101 O O . PRO A 1 527 ? 30.537 -9.395 -3.010 1.00 95.81 527 PRO A O 1
ATOM 4104 N N . GLU A 1 528 ? 32.344 -8.729 -1.896 1.00 97.50 528 GLU A N 1
ATOM 4105 C CA . GLU A 1 528 ? 33.173 -9.859 -2.345 1.00 97.50 528 GLU A CA 1
ATOM 4106 C C . GLU A 1 528 ? 32.625 -11.225 -1.894 1.00 97.50 528 GLU A C 1
ATOM 4108 O O . GLU A 1 528 ? 32.714 -12.227 -2.611 1.00 97.50 528 GLU A O 1
ATOM 4113 N N . LYS A 1 529 ? 32.055 -11.300 -0.683 1.00 98.06 529 LYS A N 1
ATOM 4114 C CA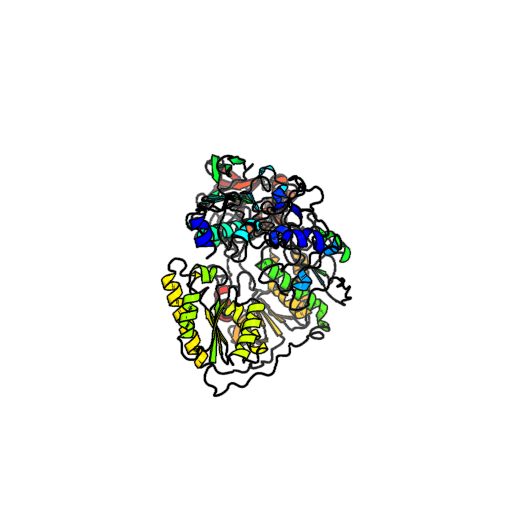 . LYS A 1 529 ? 31.408 -12.524 -0.188 1.00 98.06 529 LYS A CA 1
ATOM 4115 C C . LYS A 1 529 ? 30.061 -12.734 -0.870 1.00 98.06 529 LYS A C 1
ATOM 4117 O O . LYS A 1 529 ? 29.741 -13.876 -1.198 1.00 98.06 529 LYS A O 1
ATOM 4122 N N . ALA A 1 530 ? 29.316 -11.663 -1.139 1.00 98.19 530 ALA A N 1
ATOM 4123 C CA . ALA A 1 530 ? 28.070 -11.712 -1.892 1.00 98.19 530 ALA A CA 1
ATOM 4124 C C . ALA A 1 530 ? 28.298 -12.242 -3.319 1.00 98.19 530 ALA A C 1
ATOM 4126 O O . ALA A 1 530 ? 27.606 -13.168 -3.732 1.00 98.19 530 ALA A O 1
ATOM 4127 N N . THR A 1 531 ? 29.314 -11.757 -4.040 1.00 98.62 531 THR A N 1
ATOM 4128 C CA . THR A 1 531 ? 29.681 -12.264 -5.376 1.00 98.62 531 THR A CA 1
ATOM 4129 C C . THR A 1 531 ? 30.035 -13.750 -5.335 1.00 98.62 531 THR A C 1
ATOM 4131 O O . THR A 1 531 ? 29.509 -14.538 -6.122 1.00 98.62 531 THR A O 1
ATOM 4134 N N . ARG A 1 532 ? 30.875 -14.178 -4.379 1.00 98.56 532 ARG A N 1
ATOM 4135 C CA . ARG A 1 532 ? 31.221 -15.603 -4.217 1.00 98.56 532 ARG A CA 1
ATOM 4136 C C . ARG A 1 532 ? 29.998 -16.466 -3.917 1.00 98.56 532 ARG A C 1
ATOM 4138 O O . ARG A 1 532 ? 29.806 -17.499 -4.553 1.00 98.56 532 ARG A O 1
ATOM 4145 N N . LYS A 1 533 ? 29.133 -16.020 -3.007 1.00 98.62 533 LYS A N 1
ATOM 4146 C CA . LYS A 1 533 ? 27.883 -16.714 -2.693 1.00 98.62 533 LYS A CA 1
ATOM 4147 C C . LYS A 1 533 ? 26.951 -16.779 -3.907 1.00 98.62 533 LYS A C 1
ATOM 4149 O O . LYS A 1 533 ? 26.339 -17.817 -4.136 1.00 98.62 533 LYS A O 1
ATOM 4154 N N . ALA A 1 534 ? 26.856 -15.718 -4.707 1.00 98.69 534 ALA A N 1
ATOM 4155 C CA . ALA A 1 534 ? 26.060 -15.710 -5.932 1.00 98.69 534 ALA A CA 1
ATOM 4156 C C . ALA A 1 534 ? 26.574 -16.742 -6.950 1.00 98.69 534 ALA A C 1
ATOM 4158 O O . ALA A 1 534 ? 25.773 -17.506 -7.488 1.00 98.69 534 ALA A O 1
ATOM 4159 N N . LYS A 1 535 ? 27.898 -16.843 -7.142 1.00 98.81 535 LYS A N 1
ATOM 4160 C CA . LYS A 1 535 ? 28.529 -17.907 -7.945 1.00 98.81 535 LYS A CA 1
ATOM 4161 C C . LYS A 1 535 ? 28.149 -19.300 -7.442 1.00 98.81 535 LYS A C 1
ATOM 4163 O O . LYS A 1 535 ? 27.733 -20.147 -8.231 1.00 98.81 535 LYS A O 1
ATOM 4168 N N . ASP A 1 536 ? 28.220 -19.525 -6.132 1.00 98.75 536 ASP A N 1
ATOM 4169 C CA . ASP A 1 536 ? 27.843 -20.806 -5.529 1.00 98.75 536 ASP A CA 1
ATOM 4170 C C . ASP A 1 536 ? 26.365 -21.146 -5.748 1.00 98.75 536 ASP A C 1
ATOM 4172 O O . ASP A 1 536 ? 26.046 -22.275 -6.118 1.00 98.75 536 ASP A O 1
ATOM 4176 N N . LEU A 1 537 ? 25.466 -20.174 -5.585 1.00 98.69 537 LEU A N 1
ATOM 4177 C CA . LEU A 1 537 ? 24.032 -20.347 -5.827 1.00 98.69 537 LEU A CA 1
ATOM 4178 C C . LEU A 1 537 ? 23.735 -20.667 -7.298 1.00 98.69 537 LEU A C 1
ATOM 4180 O O . LEU A 1 537 ? 22.932 -21.558 -7.575 1.00 98.69 537 LEU A O 1
ATOM 4184 N N . VAL A 1 538 ? 24.414 -20.002 -8.238 1.00 98.75 538 VAL A N 1
ATOM 4185 C CA . VAL A 1 538 ? 24.325 -20.321 -9.672 1.00 98.75 538 VAL A CA 1
ATOM 4186 C C . VAL A 1 538 ? 24.836 -21.733 -9.945 1.00 98.75 538 VAL A C 1
ATOM 4188 O O . VAL A 1 538 ? 24.164 -22.499 -10.631 1.00 98.75 538 VAL A O 1
ATOM 4191 N N . ARG A 1 539 ? 25.971 -22.132 -9.359 1.00 98.75 539 ARG A N 1
ATOM 4192 C CA . ARG A 1 539 ? 26.501 -23.497 -9.490 1.00 98.75 539 ARG A CA 1
ATOM 4193 C C . ARG A 1 539 ? 25.540 -24.553 -8.948 1.00 98.75 539 ARG A C 1
ATOM 4195 O O . ARG A 1 539 ? 25.378 -25.594 -9.580 1.00 98.75 539 ARG A O 1
ATOM 4202 N N . ILE A 1 540 ? 24.899 -24.297 -7.808 1.00 98.62 540 ILE A N 1
ATOM 4203 C CA . ILE A 1 540 ? 23.888 -25.193 -7.227 1.00 98.62 540 ILE A CA 1
ATOM 4204 C C . ILE A 1 540 ? 22.682 -25.315 -8.167 1.00 98.62 540 ILE A C 1
ATOM 4206 O O . ILE A 1 540 ? 22.232 -26.429 -8.440 1.00 98.62 540 ILE A O 1
ATOM 4210 N N . ALA A 1 541 ? 22.198 -24.196 -8.715 1.00 98.50 541 ALA A N 1
ATOM 4211 C CA . ALA A 1 541 ? 21.107 -24.203 -9.686 1.00 98.50 541 ALA A CA 1
ATOM 4212 C C . ALA A 1 541 ? 21.484 -24.962 -10.968 1.00 98.50 541 ALA A C 1
ATOM 4214 O O . ALA A 1 541 ? 20.691 -25.766 -11.445 1.00 98.50 541 ALA A O 1
ATOM 4215 N N . VAL A 1 542 ? 22.708 -24.788 -11.484 1.00 98.69 542 VAL A N 1
ATOM 4216 C CA . VAL A 1 542 ? 23.229 -25.554 -12.631 1.00 98.69 542 VAL A CA 1
ATOM 4217 C C . VAL A 1 542 ? 23.270 -27.045 -12.317 1.00 98.69 542 VAL A C 1
ATOM 4219 O O . VAL A 1 542 ? 22.779 -27.847 -13.108 1.00 98.69 542 VAL A O 1
ATOM 4222 N N . ALA A 1 543 ? 23.794 -27.434 -11.153 1.00 98.50 543 ALA A N 1
ATOM 4223 C CA . ALA A 1 543 ? 23.842 -28.835 -10.744 1.00 98.50 543 ALA A CA 1
ATOM 4224 C C . ALA A 1 543 ? 22.443 -29.475 -10.705 1.00 98.50 543 ALA A C 1
ATOM 4226 O O . ALA A 1 543 ? 22.280 -30.595 -11.185 1.00 98.50 543 ALA A O 1
ATOM 4227 N N . LYS A 1 544 ? 21.432 -28.750 -10.207 1.00 98.31 544 LYS A N 1
ATOM 4228 C CA . LYS A 1 544 ? 20.033 -29.200 -10.210 1.00 98.31 544 LYS A CA 1
ATOM 4229 C C . LYS A 1 544 ? 19.434 -29.224 -11.620 1.00 98.31 544 LYS A C 1
ATOM 4231 O O . LYS A 1 544 ? 18.821 -30.216 -11.993 1.00 98.31 544 LYS A O 1
ATOM 4236 N N . ALA A 1 545 ? 19.652 -28.186 -12.428 1.00 97.69 545 ALA A N 1
ATOM 4237 C CA . ALA A 1 545 ? 19.108 -28.078 -13.783 1.00 97.69 545 ALA A CA 1
ATOM 4238 C C . ALA A 1 545 ? 19.550 -29.227 -14.704 1.00 97.69 545 ALA A C 1
ATOM 4240 O O . ALA A 1 545 ? 18.767 -29.691 -15.533 1.00 97.69 545 ALA A O 1
ATOM 4241 N N . ARG A 1 546 ? 20.778 -29.733 -14.521 1.00 97.44 546 ARG A N 1
ATOM 4242 C CA . ARG A 1 546 ? 21.316 -30.888 -15.264 1.00 97.44 546 ARG A CA 1
ATOM 4243 C C . ARG A 1 546 ? 20.511 -32.172 -15.066 1.00 97.44 546 ARG A C 1
ATOM 4245 O O . ARG A 1 546 ? 20.535 -33.020 -15.949 1.00 97.44 546 ARG A O 1
ATOM 4252 N N . ILE A 1 547 ? 19.819 -32.308 -13.936 1.00 96.12 547 ILE A N 1
ATOM 4253 C CA . ILE A 1 547 ? 19.020 -33.491 -13.592 1.00 96.12 547 ILE A CA 1
ATOM 4254 C C . ILE A 1 547 ? 17.512 -33.210 -13.584 1.00 96.12 547 ILE A C 1
ATOM 4256 O O . ILE A 1 547 ? 16.740 -34.070 -13.175 1.00 96.12 547 ILE A O 1
ATOM 4260 N N . LEU A 1 548 ? 17.077 -32.013 -14.000 1.00 96.25 548 LEU A N 1
ATOM 4261 C CA . LEU A 1 548 ? 15.652 -31.732 -14.174 1.00 96.25 548 LEU A CA 1
ATOM 4262 C C . LEU A 1 548 ? 15.092 -32.567 -15.322 1.00 96.25 548 LEU A C 1
ATOM 4264 O O . LEU A 1 548 ? 15.732 -32.721 -16.366 1.00 96.25 548 LEU A O 1
ATOM 4268 N N . GLU A 1 549 ? 13.865 -33.031 -15.138 1.00 94.19 549 GLU A N 1
ATOM 4269 C CA . GLU A 1 549 ? 13.096 -33.783 -16.120 1.00 94.19 549 GLU A CA 1
ATOM 4270 C C . GLU A 1 549 ? 11.854 -32.976 -16.516 1.00 94.19 549 GLU A C 1
ATOM 4272 O O . GLU A 1 549 ? 11.320 -32.230 -15.687 1.00 94.19 549 GLU A O 1
ATOM 4277 N N . PRO A 1 550 ? 11.386 -33.083 -17.771 1.00 94.06 550 PRO A N 1
ATOM 4278 C CA . PRO A 1 550 ? 10.124 -32.471 -18.155 1.00 94.06 550 PRO A CA 1
ATOM 4279 C C . PRO A 1 550 ? 8.983 -33.120 -17.362 1.00 94.06 550 PRO A C 1
ATOM 4281 O O . PRO A 1 550 ? 8.861 -34.344 -17.321 1.00 94.06 550 PRO A O 1
ATOM 4284 N N . LEU A 1 551 ? 8.136 -32.301 -16.738 1.00 93.31 551 LEU A N 1
ATOM 4285 C CA . LEU A 1 551 ? 6.965 -32.776 -15.998 1.00 93.31 551 LEU A CA 1
ATOM 4286 C C . LEU A 1 551 ? 5.681 -32.293 -16.665 1.00 93.31 551 LEU A C 1
ATOM 4288 O O . LEU A 1 551 ? 5.642 -31.253 -17.326 1.00 93.31 551 LEU A O 1
ATOM 4292 N N . VAL A 1 552 ? 4.602 -33.036 -16.438 1.00 88.00 552 VAL A N 1
ATOM 4293 C CA . VAL A 1 552 ? 3.259 -32.674 -16.892 1.00 88.00 552 VAL A CA 1
ATOM 4294 C C . VAL A 1 552 ? 2.452 -32.188 -15.695 1.00 88.00 552 VAL A C 1
ATOM 4296 O O . VAL A 1 552 ? 2.426 -32.827 -14.641 1.00 88.00 552 VAL A O 1
ATOM 4299 N N . LYS A 1 553 ? 1.759 -31.057 -15.853 1.00 84.81 553 LYS A N 1
ATOM 4300 C CA . LYS A 1 553 ? 0.800 -30.590 -14.849 1.00 84.81 553 LYS A CA 1
ATOM 4301 C C . LYS A 1 553 ? -0.377 -31.554 -14.770 1.00 84.81 553 LYS A C 1
ATOM 4303 O O . LYS A 1 553 ? -1.145 -31.684 -15.718 1.00 84.81 553 LYS A O 1
ATOM 4308 N N . GLY A 1 554 ? -0.551 -32.179 -13.610 1.00 81.69 554 GLY A N 1
ATOM 4309 C CA . GLY A 1 554 ? -1.794 -32.869 -13.295 1.00 81.69 554 GLY A CA 1
ATOM 4310 C C . GLY A 1 554 ? -2.951 -31.872 -13.207 1.00 81.69 554 GLY A C 1
ATOM 4311 O O . GLY A 1 554 ? -2.820 -30.805 -12.607 1.00 81.69 554 GLY A O 1
ATOM 4312 N N . THR A 1 555 ? -4.095 -32.220 -13.786 1.00 82.75 555 THR A N 1
ATOM 4313 C CA . THR A 1 555 ? -5.349 -31.496 -13.563 1.00 82.75 555 THR A CA 1
ATOM 4314 C C . THR A 1 555 ? -6.079 -32.115 -12.382 1.00 82.75 555 THR A C 1
ATOM 4316 O O . THR A 1 555 ? -6.298 -33.326 -12.354 1.00 82.75 555 THR A O 1
ATOM 4319 N N . LEU A 1 556 ? -6.493 -31.293 -11.423 1.00 84.75 556 LEU A N 1
ATOM 4320 C CA . LEU A 1 556 ? -7.308 -31.727 -10.293 1.00 84.75 556 LEU A CA 1
ATOM 4321 C C . LEU A 1 556 ? -8.714 -31.160 -10.456 1.00 84.75 556 LEU A C 1
ATOM 4323 O O . LEU A 1 556 ? -8.882 -29.969 -10.721 1.00 84.75 556 LEU A O 1
ATOM 4327 N N . LYS A 1 557 ? -9.732 -32.008 -10.283 1.00 88.94 557 LYS A N 1
ATOM 4328 C CA . LYS A 1 557 ? -11.111 -31.529 -10.175 1.00 88.94 557 LYS A CA 1
ATOM 4329 C C . LYS A 1 557 ? -11.223 -30.710 -8.894 1.00 88.94 557 LYS A C 1
ATOM 4331 O O . LYS A 1 557 ? -10.786 -31.169 -7.844 1.00 88.94 557 LYS A O 1
ATOM 4336 N N . VAL A 1 558 ? -11.792 -29.515 -8.987 1.00 93.25 558 VAL A N 1
ATOM 4337 C CA . VAL A 1 558 ? -12.024 -28.648 -7.830 1.00 93.25 558 VAL A CA 1
ATOM 4338 C C . VAL A 1 558 ? -13.445 -28.859 -7.321 1.00 93.25 558 VAL A C 1
ATOM 4340 O O . VAL A 1 558 ? -14.396 -28.942 -8.099 1.00 93.25 558 VAL A O 1
ATOM 4343 N N . ASN A 1 559 ? -13.590 -28.971 -6.006 1.00 94.19 559 ASN A N 1
ATOM 4344 C CA . ASN A 1 559 ? -14.877 -28.914 -5.343 1.00 94.19 559 ASN A CA 1
ATOM 4345 C C . ASN A 1 559 ? -15.347 -27.452 -5.279 1.00 94.19 559 ASN A C 1
ATOM 4347 O O . ASN A 1 559 ? -14.744 -26.627 -4.599 1.00 94.19 559 ASN A O 1
ATOM 4351 N N . ASN A 1 560 ? -16.443 -27.139 -5.969 1.00 94.25 560 ASN A N 1
ATOM 4352 C CA . ASN A 1 560 ? -16.982 -25.780 -6.101 1.00 94.25 560 ASN A CA 1
ATOM 4353 C C . ASN A 1 560 ? -17.790 -25.321 -4.869 1.00 94.25 560 ASN A C 1
ATOM 4355 O O . ASN A 1 560 ? -18.784 -24.609 -4.999 1.00 94.25 560 ASN A O 1
ATOM 4359 N N . LYS A 1 561 ? -17.383 -25.757 -3.675 1.00 97.88 561 LYS A N 1
ATOM 4360 C CA . LYS A 1 561 ? -17.910 -25.290 -2.391 1.00 97.88 561 LYS A CA 1
ATOM 4361 C C . LYS A 1 561 ? -16.815 -24.578 -1.612 1.00 97.88 561 LYS A C 1
ATOM 4363 O O . LYS A 1 561 ? -15.636 -24.894 -1.774 1.00 97.88 561 LYS A O 1
ATOM 4368 N N . ALA A 1 562 ? -17.199 -23.667 -0.733 1.00 98.12 562 ALA A N 1
ATOM 4369 C CA . ALA A 1 562 ? -16.291 -22.969 0.165 1.00 98.12 562 ALA A CA 1
ATOM 4370 C C . ALA A 1 562 ? -16.628 -23.259 1.629 1.00 98.12 562 ALA A C 1
ATOM 4372 O O . ALA A 1 562 ? -17.783 -23.508 1.973 1.00 98.12 562 ALA A O 1
ATOM 4373 N N . LEU A 1 563 ? -15.624 -23.183 2.495 1.00 98.50 563 LEU A N 1
ATOM 4374 C CA . LEU A 1 563 ? -15.808 -23.102 3.939 1.00 98.50 563 LEU A CA 1
ATOM 4375 C C . LEU A 1 563 ? -15.342 -21.732 4.429 1.00 98.50 563 LEU A C 1
ATOM 4377 O O . LEU A 1 563 ? -14.235 -21.297 4.118 1.00 98.50 563 LEU A O 1
ATOM 4381 N N . VAL A 1 564 ? -16.175 -21.060 5.215 1.00 98.50 564 VAL A N 1
ATOM 4382 C CA . VAL A 1 564 ? -15.843 -19.805 5.890 1.00 98.50 564 VAL A CA 1
ATOM 4383 C C . VAL A 1 564 ? -15.844 -20.059 7.393 1.00 98.50 564 VAL A C 1
ATOM 4385 O O . VAL A 1 564 ? -16.852 -20.476 7.956 1.00 98.50 564 VAL A O 1
ATOM 4388 N N . SER A 1 565 ? -14.704 -19.825 8.038 1.00 96.75 565 SER A N 1
ATOM 4389 C CA . SER A 1 565 ? -14.504 -20.029 9.474 1.00 96.75 565 SER A CA 1
ATOM 4390 C C . SER A 1 565 ? -14.542 -18.683 10.196 1.00 96.75 565 SER A C 1
ATOM 4392 O O . SER A 1 565 ? -13.558 -17.945 10.160 1.00 96.75 565 SER A O 1
ATOM 4394 N N . GLY A 1 566 ? -15.659 -18.378 10.853 1.00 96.25 566 GLY A N 1
ATOM 4395 C CA . GLY A 1 566 ? -15.940 -17.121 11.550 1.00 96.25 566 GLY A CA 1
ATOM 4396 C C . GLY A 1 566 ? -17.112 -16.363 10.922 1.00 96.25 566 GLY A C 1
ATOM 4397 O O . GLY A 1 566 ? -17.066 -15.981 9.755 1.00 96.25 566 GLY A O 1
ATOM 4398 N N . GLY A 1 567 ? -18.155 -16.111 11.710 1.00 97.38 567 GLY A N 1
ATOM 4399 C CA . GLY A 1 567 ? -19.405 -15.438 11.351 1.00 97.38 567 GLY A CA 1
ATOM 4400 C C . GLY A 1 567 ? -19.437 -13.944 11.683 1.00 97.38 567 GLY A C 1
ATOM 4401 O O . GLY A 1 567 ? -20.512 -13.361 11.828 1.00 97.38 567 GLY A O 1
ATOM 4402 N N . GLY A 1 568 ? -18.273 -13.297 11.797 1.00 97.31 568 GLY A N 1
ATOM 4403 C CA . GLY A 1 568 ? -18.165 -11.836 11.843 1.00 97.31 568 GLY A CA 1
ATOM 4404 C C . GLY A 1 568 ? -18.461 -11.179 10.488 1.00 97.31 568 GLY A C 1
ATOM 4405 O O . GLY A 1 568 ? -18.611 -11.858 9.472 1.00 97.31 568 GLY A O 1
ATOM 4406 N N . ILE A 1 569 ? -18.492 -9.842 10.436 1.00 96.44 569 ILE A N 1
ATOM 4407 C CA . ILE A 1 569 ? -18.813 -9.095 9.201 1.00 96.44 569 ILE A CA 1
ATOM 4408 C C . ILE A 1 569 ? -17.931 -9.478 7.999 1.00 96.44 569 ILE A C 1
ATOM 4410 O O . ILE A 1 569 ? -18.437 -9.576 6.882 1.00 96.44 569 ILE A O 1
ATOM 4414 N N . ALA A 1 570 ? -16.640 -9.759 8.218 1.00 96.19 570 ALA A N 1
ATOM 4415 C CA . ALA A 1 570 ? -15.725 -10.205 7.166 1.00 96.19 570 ALA A CA 1
ATOM 4416 C C . ALA A 1 570 ? -16.135 -11.572 6.588 1.00 96.19 570 ALA A C 1
ATOM 4418 O O . ALA A 1 570 ? -16.257 -11.719 5.373 1.00 96.19 570 ALA A O 1
ATOM 4419 N N . GLY A 1 571 ? -16.406 -12.551 7.457 1.00 98.00 571 GLY A N 1
ATOM 4420 C CA . GLY A 1 571 ? -16.822 -13.891 7.050 1.00 98.00 571 GLY A CA 1
ATOM 4421 C C . GLY A 1 571 ? -18.207 -13.908 6.409 1.00 98.00 571 GLY A C 1
ATOM 4422 O O . GLY A 1 571 ? -18.376 -14.492 5.343 1.00 98.00 571 GLY A O 1
ATOM 4423 N N . MET A 1 572 ? -19.177 -13.184 6.976 1.00 98.31 572 MET A N 1
ATOM 4424 C CA . MET A 1 572 ? -20.506 -13.045 6.372 1.00 98.31 572 MET A CA 1
ATOM 4425 C C . MET A 1 572 ? -20.448 -12.378 4.992 1.00 98.31 572 MET A C 1
ATOM 4427 O O . MET A 1 572 ? -21.106 -12.833 4.062 1.00 98.31 572 MET A O 1
ATOM 4431 N N . THR A 1 573 ? -19.631 -11.334 4.821 1.00 97.25 573 THR A N 1
ATOM 4432 C CA . THR A 1 573 ? -19.472 -10.670 3.516 1.00 97.25 573 THR A CA 1
ATOM 4433 C C . THR A 1 573 ? -18.847 -11.608 2.484 1.00 97.25 573 THR A C 1
ATOM 4435 O O . THR A 1 573 ? -19.314 -11.661 1.347 1.00 97.25 573 THR A O 1
ATOM 4438 N N . ALA A 1 574 ? -17.828 -12.379 2.877 1.00 97.81 574 ALA A N 1
ATOM 4439 C CA . ALA A 1 574 ? -17.209 -13.376 2.009 1.00 97.81 574 ALA A CA 1
ATOM 4440 C C . ALA A 1 574 ? -18.189 -14.500 1.632 1.00 97.81 574 ALA A C 1
ATOM 4442 O O . ALA A 1 574 ? -18.270 -14.877 0.464 1.00 97.81 574 ALA A O 1
ATOM 4443 N N . ALA A 1 575 ? -18.962 -14.998 2.602 1.00 98.56 575 ALA A N 1
ATOM 4444 C CA . ALA A 1 575 ? -19.966 -16.031 2.384 1.00 98.56 575 ALA A CA 1
ATOM 4445 C C . ALA A 1 575 ? -21.064 -15.560 1.422 1.00 98.56 575 ALA A C 1
ATOM 4447 O O . ALA A 1 575 ? -21.324 -16.247 0.439 1.00 98.56 575 ALA A O 1
ATOM 4448 N N . LEU A 1 576 ? -21.644 -14.373 1.648 1.00 98.19 576 LEU A N 1
ATOM 4449 C CA . LEU A 1 576 ? -22.636 -13.788 0.738 1.00 98.19 576 LEU A CA 1
ATOM 4450 C C . LEU A 1 576 ? -22.070 -13.618 -0.665 1.00 98.19 576 LEU A C 1
ATOM 4452 O O . LEU A 1 576 ? -22.671 -14.082 -1.621 1.00 98.19 576 LEU A O 1
ATOM 4456 N N . ASN A 1 577 ? -20.886 -13.019 -0.800 1.00 97.19 577 ASN A N 1
ATOM 4457 C CA . ASN A 1 577 ? -20.332 -12.755 -2.121 1.00 97.19 577 ASN A CA 1
ATOM 4458 C C . ASN A 1 577 ? -20.031 -14.041 -2.914 1.00 97.19 577 ASN A C 1
ATOM 4460 O O . ASN A 1 577 ? -20.268 -14.072 -4.118 1.00 97.19 577 ASN A O 1
ATOM 4464 N N . LEU A 1 578 ? -19.542 -15.105 -2.267 1.00 97.50 578 LEU A N 1
ATOM 4465 C CA . LEU A 1 578 ? -19.365 -16.412 -2.915 1.00 97.50 578 LEU A CA 1
ATOM 4466 C C . LEU A 1 578 ? -20.706 -17.064 -3.279 1.00 97.50 578 LEU A C 1
ATOM 4468 O O . LEU A 1 578 ? -20.822 -17.705 -4.324 1.00 97.50 578 LEU A O 1
ATOM 4472 N N . ALA A 1 579 ? -21.713 -16.896 -2.428 1.00 97.94 579 ALA A N 1
ATOM 4473 C CA . ALA A 1 579 ? -23.027 -17.486 -2.617 1.00 97.94 579 ALA A CA 1
ATOM 4474 C C . ALA A 1 579 ? -23.839 -16.790 -3.723 1.00 97.94 579 ALA A C 1
ATOM 4476 O O . ALA A 1 579 ? -24.437 -17.488 -4.547 1.00 97.94 579 ALA A O 1
ATOM 4477 N N . ASP A 1 580 ? -23.761 -15.457 -3.807 1.00 96.75 580 ASP A N 1
ATOM 4478 C CA . ASP A 1 580 ? -24.297 -14.619 -4.895 1.00 96.75 580 ASP A CA 1
ATOM 4479 C C . ASP A 1 580 ? -23.630 -14.962 -6.243 1.00 96.75 580 ASP A C 1
ATOM 4481 O O . ASP A 1 580 ? -24.218 -14.838 -7.316 1.00 96.75 580 ASP A O 1
ATOM 4485 N N . GLN A 1 581 ? -22.391 -15.454 -6.183 1.00 95.56 581 GLN A N 1
ATOM 4486 C CA . GLN A 1 581 ? -21.643 -16.003 -7.313 1.00 95.56 581 GLN A CA 1
ATOM 4487 C C . GLN A 1 581 ? -22.029 -17.448 -7.684 1.00 95.56 581 GLN A C 1
ATOM 4489 O O . GLN A 1 581 ? -21.424 -18.033 -8.587 1.00 95.56 581 GLN A O 1
ATOM 4494 N N . GLY A 1 582 ? -23.006 -18.039 -6.990 1.00 95.25 582 GLY A N 1
ATOM 4495 C CA . GLY A 1 582 ? -23.532 -19.378 -7.254 1.00 95.25 582 GLY A CA 1
ATOM 4496 C C . GLY A 1 582 ? -22.787 -20.529 -6.571 1.00 95.25 582 GLY A C 1
ATOM 4497 O O . GLY A 1 582 ? -23.077 -21.686 -6.870 1.00 95.25 582 GLY A O 1
ATOM 4498 N N . PHE A 1 583 ? -21.839 -20.263 -5.667 1.00 96.44 583 PHE A N 1
ATOM 4499 C CA . PHE A 1 583 ? -21.122 -21.317 -4.940 1.00 96.44 583 PHE A CA 1
ATOM 4500 C C . PHE A 1 583 ? -21.800 -21.664 -3.614 1.00 96.44 583 PHE A C 1
ATOM 4502 O O . PHE A 1 583 ? -22.252 -20.778 -2.895 1.00 96.44 583 PHE A O 1
ATOM 4509 N N . ASN A 1 584 ? -21.815 -22.947 -3.234 1.00 98.31 584 ASN A N 1
ATOM 4510 C CA . ASN A 1 584 ? -22.263 -23.315 -1.889 1.00 98.31 584 ASN A CA 1
ATOM 4511 C C . ASN A 1 584 ? -21.197 -22.972 -0.846 1.00 98.31 584 ASN A C 1
ATOM 4513 O O . ASN A 1 584 ? -20.008 -23.228 -1.052 1.00 98.31 584 ASN A O 1
ATOM 4517 N N . VAL A 1 585 ? -21.633 -22.458 0.298 1.00 98.75 585 VAL A N 1
ATOM 4518 C CA . VAL A 1 585 ? -20.764 -22.029 1.390 1.00 98.75 585 VAL A CA 1
ATOM 4519 C C . VAL A 1 585 ? -21.187 -22.700 2.689 1.00 98.75 585 VAL A C 1
ATOM 4521 O O . VAL A 1 585 ? -22.352 -22.660 3.066 1.00 98.75 585 VAL A O 1
ATOM 4524 N N . HIS A 1 586 ? -20.227 -23.279 3.401 1.00 98.56 586 HIS A N 1
ATOM 4525 C CA . HIS A 1 586 ? -20.386 -23.687 4.792 1.00 98.56 586 HIS A CA 1
ATOM 4526 C C . HIS A 1 586 ? -19.833 -22.576 5.689 1.00 98.56 586 HIS A C 1
ATOM 4528 O O . HIS A 1 586 ? -18.620 -22.376 5.733 1.00 98.56 586 HIS A O 1
ATOM 4534 N N . LEU A 1 587 ? -20.705 -21.834 6.374 1.00 98.62 587 LEU A N 1
ATOM 4535 C CA . LEU A 1 587 ? -20.325 -20.774 7.308 1.00 98.62 587 LEU A CA 1
ATOM 4536 C C . LEU A 1 587 ? -20.337 -21.324 8.736 1.00 98.62 587 LEU A C 1
ATOM 4538 O O . LEU A 1 587 ? -21.392 -21.683 9.251 1.00 98.62 587 LEU A O 1
ATOM 4542 N N . VAL A 1 588 ? -19.169 -21.389 9.368 1.00 97.81 588 VAL A N 1
ATOM 4543 C CA . VAL A 1 588 ? -18.982 -21.955 10.711 1.00 97.81 588 VAL A CA 1
ATOM 4544 C C . VAL A 1 588 ? -18.717 -20.833 11.711 1.00 97.81 588 VAL A C 1
ATOM 4546 O O . VAL A 1 588 ? -17.783 -20.056 11.527 1.00 97.81 588 VAL A O 1
ATOM 4549 N N . GLU A 1 589 ? -19.523 -20.755 12.765 1.00 97.00 589 GLU A N 1
ATOM 4550 C CA . GLU A 1 589 ? -19.446 -19.753 13.831 1.00 97.00 589 GLU A CA 1
ATOM 4551 C C . GLU A 1 589 ? -19.434 -20.445 15.198 1.00 97.00 589 GLU A C 1
ATOM 4553 O O . GLU A 1 589 ? -20.284 -21.292 15.478 1.00 97.00 589 GLU A O 1
ATOM 4558 N N . ASN A 1 590 ? -18.475 -20.078 16.053 1.00 93.69 590 ASN A N 1
ATOM 4559 C CA . ASN A 1 590 ? -18.284 -20.716 17.353 1.00 93.69 590 ASN A CA 1
ATOM 4560 C C . ASN A 1 590 ? -19.273 -20.210 18.418 1.00 93.69 590 ASN A C 1
ATOM 4562 O O . ASN A 1 590 ? -19.529 -20.921 19.391 1.00 93.69 590 ASN A O 1
ATOM 4566 N N . GLN A 1 591 ? -19.855 -19.027 18.219 1.00 94.44 591 GLN A N 1
ATOM 4567 C CA . GLN A 1 591 ? -20.877 -18.429 19.070 1.00 94.44 591 GLN A CA 1
ATOM 4568 C C . GLN A 1 591 ? -22.294 -18.886 18.706 1.00 94.44 591 GLN A C 1
ATOM 4570 O O . GLN A 1 591 ? -22.556 -19.506 17.674 1.00 94.44 591 GLN A O 1
ATOM 4575 N N . GLU A 1 592 ? -23.250 -18.540 19.570 1.00 95.62 592 GLU A N 1
ATOM 4576 C CA . GLU A 1 592 ? -24.673 -18.826 19.355 1.00 95.62 592 GLU A CA 1
ATOM 4577 C C . GLU A 1 592 ? -25.312 -17.972 18.252 1.00 95.62 592 GLU A C 1
ATOM 4579 O O . GLU A 1 592 ? -26.415 -18.279 17.811 1.00 95.62 592 GLU A O 1
ATOM 4584 N N . GLN A 1 593 ? -24.646 -16.897 17.829 1.00 96.75 593 GLN A N 1
ATOM 4585 C CA . GLN A 1 593 ? -25.158 -15.936 16.860 1.00 96.75 593 GLN A CA 1
ATOM 4586 C C . GLN A 1 593 ? -24.045 -15.410 15.953 1.00 96.75 593 GLN A C 1
ATOM 4588 O O . GLN A 1 593 ? -22.885 -15.318 16.353 1.00 96.75 593 GLN A O 1
ATOM 4593 N N . LEU A 1 594 ? -24.427 -15.011 14.742 1.00 98.19 594 LEU A N 1
ATOM 4594 C CA . LEU A 1 594 ? -23.556 -14.297 13.813 1.00 98.19 594 LEU A CA 1
ATOM 4595 C C . LEU A 1 594 ? -23.366 -12.833 14.244 1.00 98.19 594 LEU A C 1
ATOM 4597 O O . LEU A 1 594 ? -24.206 -12.256 14.933 1.00 98.19 594 LEU A O 1
ATOM 4601 N N . GLY A 1 595 ? -22.289 -12.211 13.765 1.00 96.38 595 GLY A N 1
ATOM 4602 C CA . GLY A 1 595 ? -22.065 -10.765 13.851 1.00 96.38 595 GLY A CA 1
ATOM 4603 C C . GLY A 1 595 ? -20.664 -10.362 14.298 1.00 96.38 595 GLY A C 1
ATOM 4604 O O . GLY A 1 595 ? -20.150 -9.333 13.846 1.00 96.38 595 GLY A O 1
ATOM 4605 N N . GLY A 1 596 ? -20.004 -11.192 15.110 1.00 95.38 596 GLY A N 1
ATOM 4606 C CA . GLY A 1 596 ? -18.674 -10.904 15.654 1.00 95.38 596 GLY A CA 1
ATOM 4607 C C . GLY A 1 596 ? -18.620 -9.542 16.358 1.00 95.38 596 GLY A C 1
ATOM 4608 O O . GLY A 1 596 ? -19.596 -9.104 16.955 1.00 95.38 596 GLY A O 1
ATOM 4609 N N . ASN A 1 597 ? -17.503 -8.820 16.240 1.00 94.12 597 ASN A N 1
ATOM 4610 C CA . ASN A 1 597 ? -17.321 -7.536 16.935 1.00 94.12 597 ASN A CA 1
ATOM 4611 C C . ASN A 1 597 ? -18.310 -6.430 16.523 1.00 94.12 597 ASN A C 1
ATOM 4613 O O . ASN A 1 597 ? -18.516 -5.494 17.294 1.00 94.12 597 ASN A O 1
ATOM 4617 N N . LEU A 1 598 ? -18.944 -6.525 15.346 1.00 95.38 598 LEU A N 1
ATOM 4618 C CA . LEU A 1 598 ? -19.881 -5.501 14.871 1.00 95.38 598 LEU A CA 1
ATOM 4619 C C . LEU A 1 598 ? -21.142 -5.413 15.748 1.00 95.38 598 LEU A C 1
ATOM 4621 O O . LEU A 1 598 ? -21.765 -4.358 15.786 1.00 95.38 598 LEU A O 1
ATOM 4625 N N . VAL A 1 599 ? -21.489 -6.461 16.510 1.00 95.19 599 VAL A N 1
ATOM 4626 C CA . VAL A 1 599 ? -22.642 -6.435 17.438 1.00 95.19 599 VAL A CA 1
ATOM 4627 C C . VAL A 1 599 ? -22.486 -5.383 18.549 1.00 95.19 599 VAL A C 1
ATOM 4629 O O . VAL A 1 599 ? -23.470 -5.005 19.171 1.00 95.19 599 VAL A O 1
ATOM 4632 N N . HIS A 1 600 ? -21.261 -4.907 18.799 1.00 94.12 600 HIS A N 1
ATOM 4633 C CA . HIS A 1 600 ? -20.949 -3.939 19.856 1.00 94.12 600 HIS A CA 1
ATOM 4634 C C . HIS A 1 600 ? -20.725 -2.511 19.345 1.00 94.12 600 HIS A C 1
ATOM 4636 O O . HIS A 1 600 ? -20.380 -1.631 20.129 1.00 94.12 600 HIS A O 1
ATOM 4642 N N . ILE A 1 601 ? -20.871 -2.279 18.039 1.00 94.62 601 ILE A N 1
ATOM 4643 C CA . ILE A 1 601 ? -20.646 -0.972 17.418 1.00 94.62 601 ILE A CA 1
ATOM 4644 C C . ILE A 1 601 ? -22.008 -0.380 17.084 1.00 94.62 601 ILE A C 1
ATOM 4646 O O . ILE A 1 601 ? -22.682 -0.857 16.179 1.00 94.62 601 ILE A O 1
ATOM 4650 N N . HIS A 1 602 ? -22.416 0.668 17.785 1.00 94.75 602 HIS A N 1
ATOM 4651 C CA . HIS A 1 602 ? -23.759 1.247 17.687 1.00 94.75 602 HIS A CA 1
ATOM 4652 C C . HIS A 1 602 ? -23.797 2.550 16.888 1.00 94.75 602 HIS A C 1
ATOM 4654 O O . HIS A 1 602 ? -24.868 3.046 16.558 1.00 94.75 602 HIS A O 1
ATOM 4660 N N . SER A 1 603 ? -22.633 3.110 16.569 1.00 93.88 603 SER A N 1
ATOM 4661 C CA . SER A 1 603 ? -22.514 4.325 15.769 1.00 93.88 603 SER A CA 1
ATOM 4662 C C . SER A 1 603 ? -21.320 4.253 14.822 1.00 93.88 603 SER A C 1
ATOM 4664 O O . SER A 1 603 ? -20.312 3.600 15.116 1.00 93.88 603 SER A O 1
ATOM 4666 N N . LEU A 1 604 ? -21.417 4.959 13.696 1.00 93.12 604 LEU A N 1
ATOM 4667 C CA . LEU A 1 604 ? -20.333 5.162 12.736 1.00 93.12 604 LEU A CA 1
ATOM 4668 C C . LEU A 1 604 ? -20.080 6.656 12.535 1.00 93.12 604 LEU A C 1
ATOM 4670 O O . LEU A 1 604 ? -20.980 7.481 12.677 1.00 93.12 604 LEU A O 1
ATOM 4674 N N . LEU A 1 605 ? -18.847 7.005 12.169 1.00 91.88 605 LEU A N 1
ATOM 4675 C CA . LEU A 1 605 ? -18.468 8.388 11.864 1.00 91.88 605 LEU A CA 1
ATOM 4676 C C . LEU A 1 605 ? -19.160 8.937 10.604 1.00 91.88 605 LEU A C 1
ATOM 4678 O O . LEU A 1 605 ? -19.351 10.146 10.505 1.00 91.88 605 LEU A O 1
ATOM 4682 N N . SER A 1 606 ? -19.581 8.059 9.686 1.00 87.69 606 SER A N 1
ATOM 4683 C CA . SER A 1 606 ? -20.382 8.419 8.508 1.00 87.69 606 SER A CA 1
ATOM 4684 C C . SER A 1 606 ? -21.834 8.776 8.834 1.00 87.69 606 SER A C 1
ATOM 4686 O O . SER A 1 606 ? -22.509 9.379 8.008 1.00 87.69 606 SER A O 1
ATOM 4688 N N . GLY A 1 607 ? -22.320 8.414 10.026 1.00 87.50 607 GLY A N 1
ATOM 4689 C CA . GLY A 1 607 ? -23.718 8.578 10.428 1.00 87.50 607 GLY A CA 1
ATOM 4690 C C . GLY A 1 607 ? -24.639 7.411 10.053 1.00 87.50 607 GLY A C 1
ATOM 4691 O O . GLY A 1 607 ? -25.776 7.390 10.517 1.00 87.50 607 GLY A O 1
ATOM 4692 N N . ASP A 1 608 ? -24.166 6.430 9.278 1.00 89.38 608 ASP A N 1
ATOM 4693 C CA . ASP A 1 608 ? -24.935 5.219 8.961 1.00 89.38 608 ASP A CA 1
ATOM 4694 C C . ASP A 1 608 ? -25.196 4.364 10.211 1.00 89.38 608 ASP A C 1
ATOM 4696 O O . ASP A 1 608 ? -24.379 4.343 11.135 1.00 89.38 608 ASP A O 1
ATOM 4700 N N . ASP A 1 609 ? -26.293 3.598 10.206 1.00 93.44 609 ASP A N 1
ATOM 4701 C CA . ASP A 1 609 ? -26.630 2.658 11.281 1.00 93.44 609 ASP A CA 1
ATOM 4702 C C . ASP A 1 609 ? -25.919 1.295 11.080 1.00 93.44 609 ASP A C 1
ATOM 4704 O O . ASP A 1 609 ? -26.327 0.486 10.229 1.00 93.44 609 ASP A O 1
ATOM 4708 N N . PRO A 1 610 ? -24.868 0.986 11.870 1.00 95.00 610 PRO A N 1
ATOM 4709 C CA . PRO A 1 610 ? -24.160 -0.289 11.771 1.00 95.00 610 PRO A CA 1
ATOM 4710 C C . PRO A 1 610 ? -25.025 -1.489 12.181 1.00 95.00 610 PRO A C 1
ATOM 4712 O O . PRO A 1 610 ? -24.851 -2.577 11.627 1.00 95.00 610 PRO A O 1
ATOM 4715 N N . GLN A 1 611 ? -25.965 -1.316 13.115 1.00 95.69 611 GLN A N 1
ATOM 4716 C CA . GLN A 1 611 ? -26.820 -2.395 13.614 1.00 95.69 611 GLN A CA 1
ATOM 4717 C C . GLN A 1 611 ? -27.895 -2.762 12.592 1.00 95.69 611 GLN A C 1
ATOM 4719 O O . GLN A 1 611 ? -28.166 -3.947 12.378 1.00 95.69 611 GLN A O 1
ATOM 4724 N N . GLN A 1 612 ? -28.444 -1.777 11.877 1.00 95.38 612 GLN A N 1
ATOM 4725 C CA . GLN A 1 612 ? -29.336 -2.039 10.747 1.00 95.38 612 GLN A CA 1
ATOM 4726 C C . GLN A 1 612 ? -28.619 -2.826 9.640 1.00 95.38 612 GLN A C 1
ATOM 4728 O O . GLN A 1 612 ? -29.157 -3.815 9.129 1.00 95.38 612 GLN A O 1
ATOM 4733 N N . LYS A 1 613 ? -27.388 -2.430 9.284 1.00 94.62 613 LYS A N 1
ATOM 4734 C CA . LYS A 1 613 ? -26.590 -3.141 8.273 1.00 94.62 613 LYS A CA 1
ATOM 4735 C C . LYS A 1 613 ? -26.260 -4.567 8.712 1.00 94.62 613 LYS A C 1
ATOM 4737 O O . LYS A 1 613 ? -26.372 -5.492 7.903 1.00 94.62 613 LYS A O 1
ATOM 4742 N N . LEU A 1 614 ? -25.884 -4.754 9.975 1.00 97.25 614 LEU A N 1
ATOM 4743 C CA . LEU A 1 614 ? -25.621 -6.066 10.556 1.00 97.25 614 LEU A CA 1
ATOM 4744 C C . LEU A 1 614 ? -26.859 -6.965 10.474 1.00 97.25 614 LEU A C 1
ATOM 4746 O O . LEU A 1 614 ? -26.776 -8.061 9.921 1.00 97.25 614 LEU A O 1
ATOM 4750 N N . LYS A 1 615 ? -28.012 -6.474 10.942 1.00 97.75 615 LYS A N 1
ATOM 4751 C CA . LYS A 1 615 ? -29.284 -7.203 10.896 1.00 97.75 615 LYS A CA 1
ATOM 4752 C C . LYS A 1 615 ? -29.635 -7.627 9.470 1.00 97.75 615 LYS A C 1
ATOM 4754 O O . LYS A 1 615 ? -29.862 -8.808 9.229 1.00 97.75 615 LYS A O 1
ATOM 4759 N N . SER A 1 616 ? -29.582 -6.693 8.518 1.00 97.12 616 SER A N 1
ATOM 4760 C CA . SER A 1 616 ? -29.842 -6.983 7.101 1.00 97.12 616 SER A CA 1
ATOM 4761 C C . SER A 1 616 ? -28.882 -8.033 6.532 1.00 97.12 616 SER A C 1
ATOM 4763 O O . SER A 1 616 ? -29.277 -8.874 5.728 1.00 97.12 616 SER A O 1
ATOM 4765 N N . THR A 1 617 ? -27.615 -8.013 6.948 1.00 97.81 617 THR A N 1
ATOM 4766 C CA . THR A 1 617 ? -26.613 -8.988 6.495 1.00 97.81 617 THR A CA 1
ATOM 4767 C C . THR A 1 617 ? -26.908 -10.385 7.044 1.00 97.81 617 THR A C 1
ATOM 4769 O O . THR A 1 617 ? -26.864 -11.351 6.288 1.00 97.81 617 THR A O 1
ATOM 4772 N N . ILE A 1 618 ? -27.266 -10.494 8.327 1.00 98.50 618 ILE A N 1
ATOM 4773 C CA . ILE A 1 618 ? -27.656 -11.763 8.961 1.00 98.50 618 ILE A CA 1
ATOM 4774 C C . ILE A 1 618 ? -28.924 -12.332 8.313 1.00 98.50 618 ILE A C 1
ATOM 4776 O O . ILE A 1 618 ? -28.980 -13.523 8.015 1.00 98.50 618 ILE A O 1
ATOM 4780 N N . GLU A 1 619 ? -29.927 -11.489 8.050 1.00 98.31 619 GLU A N 1
ATOM 4781 C CA . GLU A 1 619 ? -31.152 -11.888 7.346 1.00 98.31 619 GLU A CA 1
ATOM 4782 C C . GLU A 1 619 ? -30.836 -12.456 5.958 1.00 98.31 619 GLU A C 1
ATOM 4784 O O . GLU A 1 619 ? -31.328 -13.529 5.612 1.00 98.31 619 GLU A O 1
ATOM 4789 N N . LYS A 1 620 ? -29.959 -11.790 5.193 1.00 98.31 620 LYS A N 1
ATOM 4790 C CA . LYS A 1 620 ? -29.507 -12.287 3.886 1.00 98.31 620 LYS A CA 1
ATOM 4791 C C . LYS A 1 620 ? -28.778 -13.621 4.002 1.00 98.31 620 LYS A C 1
ATOM 4793 O O . LYS A 1 620 ? -29.080 -14.514 3.225 1.00 98.31 620 LYS A O 1
ATOM 4798 N N . ILE A 1 621 ? -27.864 -13.773 4.963 1.00 98.50 621 ILE A N 1
ATOM 4799 C CA . ILE A 1 621 ? -27.136 -15.031 5.195 1.00 98.50 621 ILE A CA 1
ATOM 4800 C C . ILE A 1 621 ? -28.111 -16.180 5.457 1.00 98.50 621 ILE A C 1
ATOM 4802 O O . ILE A 1 621 ? -28.045 -17.202 4.783 1.00 98.50 621 ILE A O 1
ATOM 4806 N N . ASN A 1 622 ? -29.033 -15.996 6.403 1.00 97.94 622 ASN A N 1
ATOM 4807 C CA . ASN A 1 622 ? -29.964 -17.045 6.815 1.00 97.94 622 ASN A CA 1
ATOM 4808 C C . ASN A 1 622 ? -30.988 -17.394 5.725 1.00 97.94 622 ASN A C 1
ATOM 4810 O O . ASN A 1 622 ? -31.488 -18.515 5.694 1.00 97.94 622 ASN A O 1
ATOM 4814 N N . ALA A 1 623 ? -31.316 -16.442 4.848 1.00 98.12 623 ALA A N 1
ATOM 4815 C CA . ALA A 1 623 ? -32.237 -16.655 3.737 1.00 98.12 623 ALA A CA 1
ATOM 4816 C C . ALA A 1 623 ? -31.556 -17.199 2.468 1.00 98.12 623 ALA A C 1
ATOM 4818 O O . ALA A 1 623 ? -32.255 -17.630 1.549 1.00 98.12 623 ALA A O 1
ATOM 4819 N N . HIS A 1 624 ? -30.222 -17.158 2.371 1.00 98.44 624 HIS A N 1
ATOM 4820 C CA . HIS A 1 624 ? -29.529 -17.483 1.128 1.00 98.44 624 HIS A CA 1
ATOM 4821 C C . HIS A 1 624 ? -29.482 -19.007 0.891 1.00 98.44 624 HIS A C 1
ATOM 4823 O O . HIS A 1 624 ? -28.873 -19.730 1.679 1.00 98.44 624 HIS A O 1
ATOM 4829 N N . PRO A 1 625 ? -30.013 -19.529 -0.233 1.00 97.75 625 PRO A N 1
ATOM 4830 C CA . PRO A 1 625 ? -30.156 -20.976 -0.455 1.00 97.75 625 PRO A CA 1
ATOM 4831 C C . PRO A 1 625 ? -28.822 -21.726 -0.591 1.00 97.75 625 PRO A C 1
ATOM 4833 O O . PRO A 1 625 ? -28.764 -22.936 -0.396 1.00 97.75 625 PRO A O 1
ATOM 4836 N N . ASN A 1 626 ? -27.747 -21.016 -0.939 1.00 98.25 626 ASN A N 1
ATOM 4837 C CA . ASN A 1 626 ? -26.408 -21.592 -1.074 1.00 98.25 626 ASN A CA 1
ATOM 4838 C C . ASN A 1 626 ? -25.552 -21.513 0.204 1.00 98.25 626 ASN A C 1
ATOM 4840 O O . ASN A 1 626 ? -24.383 -21.885 0.137 1.00 98.25 626 ASN A O 1
ATOM 4844 N N . ILE A 1 627 ? -26.072 -21.034 1.340 1.00 98.69 627 ILE A N 1
ATOM 4845 C CA . ILE A 1 627 ? -25.286 -20.897 2.576 1.00 98.69 627 ILE A CA 1
ATOM 4846 C C . ILE A 1 627 ? -25.829 -21.833 3.656 1.00 98.69 627 ILE A C 1
ATOM 4848 O O . ILE A 1 627 ? -26.946 -21.669 4.133 1.00 98.69 627 ILE A O 1
ATOM 4852 N N . ASP A 1 628 ? -24.995 -22.777 4.088 1.00 98.19 628 ASP A N 1
ATOM 4853 C CA . ASP A 1 628 ? -25.250 -23.602 5.265 1.00 98.19 628 ASP A CA 1
ATOM 4854 C C . ASP A 1 628 ? -24.580 -22.955 6.484 1.00 98.19 628 ASP A C 1
ATOM 4856 O O . ASP A 1 628 ? -23.348 -22.886 6.550 1.00 98.19 628 ASP A O 1
ATOM 4860 N N . VAL A 1 629 ? -25.374 -22.503 7.456 1.00 98.25 629 VAL A N 1
ATOM 4861 C CA . VAL A 1 629 ? -24.873 -21.876 8.689 1.00 98.25 629 VAL A CA 1
ATOM 4862 C C . VAL A 1 629 ? -24.760 -22.910 9.811 1.00 98.25 629 VAL A C 1
ATOM 4864 O O . VAL A 1 629 ? -25.723 -23.606 10.131 1.00 98.25 629 VAL A O 1
ATOM 4867 N N . TYR A 1 630 ? -23.591 -22.971 10.445 1.00 97.19 630 TYR A N 1
ATOM 4868 C CA . TYR A 1 630 ? -23.294 -23.822 11.595 1.00 97.19 630 TYR A CA 1
ATOM 4869 C C . TYR A 1 630 ? -22.938 -22.938 12.790 1.00 97.19 630 TYR A C 1
ATOM 4871 O O . TYR A 1 630 ? -21.812 -22.458 12.895 1.00 97.19 630 TYR A O 1
ATOM 4879 N N . LEU A 1 631 ? -23.910 -22.709 13.671 1.00 96.62 631 LEU A N 1
ATOM 4880 C CA . LEU A 1 631 ? -23.719 -21.970 14.922 1.00 96.62 631 LEU A CA 1
ATOM 4881 C C . LEU A 1 631 ? -23.204 -22.900 16.016 1.00 96.62 631 LEU A C 1
ATOM 4883 O O . LEU A 1 631 ? -23.341 -24.124 15.912 1.00 96.62 631 LEU A O 1
ATOM 4887 N N . LYS A 1 632 ? -22.625 -22.318 17.071 1.00 95.31 632 LYS A N 1
ATOM 4888 C CA . LYS A 1 632 ? -22.003 -23.057 18.178 1.00 95.31 632 LYS A CA 1
ATOM 4889 C C . LYS A 1 632 ? -21.018 -24.112 17.681 1.00 95.31 632 LYS A C 1
ATOM 4891 O O . LYS A 1 632 ? -20.885 -25.153 18.293 1.00 95.31 632 LYS A O 1
ATOM 4896 N N . SER A 1 633 ? -20.370 -23.903 16.546 1.00 94.25 633 SER A N 1
ATOM 4897 C CA . SER A 1 633 ? -19.599 -24.941 15.872 1.00 94.25 633 SER A CA 1
ATOM 4898 C C . SER A 1 633 ? -18.172 -24.484 15.614 1.00 94.25 633 SER A C 1
ATOM 4900 O O . SER A 1 633 ? -17.913 -23.320 15.322 1.00 94.25 633 SER A O 1
ATOM 4902 N N . ILE A 1 634 ? -17.235 -25.421 15.686 1.00 93.50 634 ILE A N 1
ATOM 4903 C CA . ILE A 1 634 ? -15.830 -25.217 15.335 1.00 93.50 634 ILE A CA 1
ATOM 4904 C C . ILE A 1 634 ? -15.412 -26.207 14.256 1.00 93.50 634 ILE A C 1
ATOM 4906 O O . ILE A 1 634 ? -16.010 -27.272 14.088 1.00 93.50 634 ILE A O 1
ATOM 4910 N N . VAL A 1 635 ? -14.353 -25.868 13.528 1.00 94.31 635 VAL A N 1
ATOM 4911 C CA . VAL A 1 635 ? -13.671 -26.831 12.665 1.00 94.31 635 VAL A CA 1
ATOM 4912 C C . VAL A 1 635 ? -12.617 -27.539 13.508 1.00 94.31 635 VAL A C 1
ATOM 4914 O O . VAL A 1 635 ? -11.689 -26.896 13.985 1.00 94.31 635 VAL A O 1
ATOM 4917 N N . SER A 1 636 ? -12.766 -28.847 13.711 1.00 92.81 636 SER A N 1
ATOM 4918 C CA . SER A 1 636 ? -11.870 -29.636 14.571 1.00 92.81 636 SER A CA 1
ATOM 4919 C C . SER A 1 636 ? -10.769 -30.365 13.798 1.00 92.81 636 SER A C 1
ATOM 4921 O O . SER A 1 636 ? -9.715 -30.662 14.354 1.00 92.81 636 SER A O 1
ATOM 4923 N N . ALA A 1 637 ? -10.980 -30.625 12.504 1.00 93.56 637 ALA A N 1
ATOM 4924 C CA . ALA A 1 637 ? -9.988 -31.247 11.630 1.00 93.56 637 ALA A CA 1
ATOM 4925 C C . ALA A 1 637 ? -10.103 -30.729 10.192 1.00 93.56 637 ALA A C 1
ATOM 4927 O O . ALA A 1 637 ? -11.199 -30.423 9.714 1.00 93.56 637 ALA A O 1
ATOM 4928 N N . VAL A 1 638 ? -8.965 -30.658 9.497 1.00 95.00 638 VAL A N 1
ATOM 4929 C CA . VAL A 1 638 ? -8.874 -30.294 8.078 1.00 95.00 638 VAL A CA 1
ATOM 4930 C C . VAL A 1 638 ? -7.900 -31.239 7.387 1.00 95.00 638 VAL A C 1
ATOM 4932 O O . VAL A 1 638 ? -6.725 -31.322 7.742 1.00 95.00 638 VAL A O 1
ATOM 4935 N N . GLU A 1 639 ? -8.396 -31.933 6.374 1.00 94.19 639 GLU A N 1
ATOM 4936 C CA . GLU A 1 639 ? -7.654 -32.875 5.545 1.00 94.19 639 GLU A CA 1
ATOM 4937 C C . GLU A 1 639 ? -7.703 -32.448 4.074 1.00 94.19 639 GLU A C 1
ATOM 4939 O O . GLU A 1 639 ? -8.546 -31.647 3.661 1.00 94.19 639 GLU A O 1
ATOM 4944 N N . GLY A 1 640 ? -6.812 -33.017 3.263 1.00 92.06 640 GLY A N 1
ATOM 4945 C CA . GLY A 1 640 ? -6.762 -32.774 1.824 1.00 92.06 640 GLY A CA 1
ATOM 4946 C C . GLY A 1 640 ? -5.842 -31.622 1.423 1.00 92.06 640 GLY A C 1
ATOM 4947 O O . GLY A 1 640 ? -4.882 -31.282 2.119 1.00 92.06 640 GLY A O 1
ATOM 4948 N N . SER A 1 641 ? -6.100 -31.068 0.244 1.00 90.94 641 SER A N 1
ATOM 4949 C CA . SER A 1 641 ? -5.268 -30.046 -0.394 1.00 90.94 641 SER A CA 1
ATOM 4950 C C . SER A 1 641 ? -6.125 -29.065 -1.193 1.00 90.94 641 SER A C 1
ATOM 4952 O O . SER A 1 641 ? -7.345 -29.213 -1.271 1.00 90.94 641 SER A O 1
ATOM 4954 N N . ILE A 1 642 ? -5.488 -28.047 -1.778 1.00 90.00 642 ILE A N 1
ATOM 4955 C CA . ILE A 1 642 ? -6.171 -27.010 -2.557 1.00 90.00 642 ILE A CA 1
ATOM 4956 C C . ILE A 1 642 ? -7.149 -27.617 -3.577 1.00 90.00 642 ILE A C 1
ATOM 4958 O O . ILE A 1 642 ? -6.806 -28.511 -4.350 1.00 90.00 642 ILE A O 1
ATOM 4962 N N . GLY A 1 643 ? -8.394 -27.147 -3.544 1.00 93.56 643 GLY A N 1
ATOM 4963 C CA . GLY A 1 643 ? -9.477 -27.631 -4.394 1.00 93.56 643 GLY A CA 1
ATOM 4964 C C . GLY A 1 643 ? -10.177 -28.907 -3.915 1.00 93.56 643 GLY A C 1
ATOM 4965 O O . GLY A 1 643 ? -11.264 -29.192 -4.409 1.00 93.56 643 GLY A O 1
ATOM 4966 N N . ASN A 1 644 ? -9.622 -29.646 -2.950 1.00 94.75 644 ASN A N 1
ATOM 4967 C CA . ASN A 1 644 ? -10.164 -30.913 -2.443 1.00 94.75 644 ASN A CA 1
ATOM 4968 C C . ASN A 1 644 ? -9.927 -31.059 -0.933 1.00 94.75 644 ASN A C 1
ATOM 4970 O O . ASN A 1 644 ? -9.291 -32.011 -0.474 1.00 94.75 644 ASN A O 1
ATOM 4974 N N . PHE A 1 645 ? -10.425 -30.107 -0.153 1.00 96.06 645 PHE A N 1
ATOM 4975 C CA . PHE A 1 645 ? -10.394 -30.183 1.298 1.00 96.06 645 PHE A CA 1
ATOM 4976 C C . PHE A 1 645 ? -11.580 -30.973 1.846 1.00 96.06 645 PHE A C 1
ATOM 4978 O O . PHE A 1 645 ? -12.679 -31.004 1.276 1.00 96.06 645 PHE A O 1
ATOM 4985 N N . LYS A 1 646 ? -11.358 -31.574 3.011 1.00 96.44 646 LYS A N 1
ATOM 4986 C CA . LYS A 1 646 ? -12.388 -32.195 3.833 1.00 96.44 646 LYS A CA 1
ATOM 4987 C C . LYS A 1 646 ? -12.227 -31.698 5.263 1.00 96.44 646 LYS A C 1
ATOM 4989 O O . LYS A 1 646 ? -11.187 -31.913 5.877 1.00 96.44 646 LYS A O 1
ATOM 4994 N N . SER A 1 647 ? -13.236 -31.008 5.774 1.00 96.44 647 SER A N 1
ATOM 4995 C CA . SER A 1 647 ? -13.228 -30.446 7.124 1.00 96.44 647 SER A CA 1
ATOM 4996 C C . SER A 1 647 ? -14.274 -31.116 7.995 1.00 96.44 647 SER A C 1
ATOM 4998 O O . SER A 1 647 ? -15.378 -31.395 7.532 1.00 96.44 647 SER A O 1
ATOM 5000 N N . THR A 1 648 ? -13.935 -31.343 9.257 1.00 95.88 648 THR A N 1
ATOM 5001 C CA . THR A 1 648 ? -14.862 -31.855 10.269 1.00 95.88 648 THR A CA 1
ATOM 5002 C C . THR A 1 648 ? -15.387 -30.683 11.090 1.00 95.88 648 THR A C 1
ATOM 5004 O O . THR A 1 648 ? -14.603 -29.977 11.723 1.00 95.88 648 THR A O 1
ATOM 5007 N N . ILE A 1 649 ? -16.702 -30.465 11.052 1.00 95.12 649 ILE A N 1
ATOM 5008 C CA . ILE A 1 649 ? -17.410 -29.451 11.837 1.00 95.12 649 ILE A CA 1
ATOM 5009 C C . ILE A 1 649 ? -17.999 -30.129 13.073 1.00 95.12 649 ILE A C 1
ATOM 5011 O O . ILE A 1 649 ? -18.703 -31.132 12.955 1.00 95.12 649 ILE A O 1
ATOM 5015 N N . GLN A 1 650 ? -17.726 -29.579 14.249 1.00 92.31 650 GLN A N 1
ATOM 5016 C CA . GLN A 1 650 ? -18.158 -30.127 15.529 1.00 92.31 650 GLN A CA 1
ATOM 5017 C C . GLN A 1 650 ? -18.867 -29.057 16.353 1.00 92.31 650 GLN A C 1
ATOM 5019 O O . GLN A 1 650 ? -18.408 -27.918 16.410 1.00 92.31 650 GLN A O 1
ATOM 5024 N N . ASN A 1 651 ? -19.976 -29.432 16.988 1.00 88.19 651 ASN A N 1
ATOM 5025 C CA . ASN A 1 651 ? -20.726 -28.549 17.873 1.00 88.19 651 ASN A CA 1
ATOM 5026 C C . ASN A 1 651 ? -20.008 -28.422 19.233 1.00 88.19 651 ASN A C 1
ATOM 5028 O O . ASN A 1 651 ? -19.534 -29.411 19.798 1.00 88.19 651 ASN A O 1
ATOM 5032 N N . ASN A 1 652 ? -19.926 -27.204 19.757 1.00 70.88 652 ASN A N 1
ATOM 5033 C CA . ASN A 1 652 ? -19.310 -26.846 21.025 1.00 70.88 652 ASN A CA 1
ATOM 5034 C C . ASN A 1 652 ? -20.125 -27.475 22.162 1.00 70.88 652 ASN A C 1
ATOM 5036 O O . ASN A 1 652 ? -21.182 -26.971 22.536 1.00 70.88 652 ASN A O 1
ATOM 5040 N N . GLY A 1 653 ? -19.631 -28.592 22.702 1.00 62.44 653 GLY A N 1
ATOM 5041 C CA . GLY A 1 653 ? -20.252 -29.312 23.821 1.00 62.44 653 GLY A CA 1
ATOM 5042 C C . GLY A 1 653 ? -20.438 -30.816 23.604 1.00 62.44 653 GLY A C 1
ATOM 5043 O O . GLY A 1 653 ? -20.638 -31.539 24.577 1.00 62.44 653 GLY A O 1
ATOM 5044 N N . GLU A 1 654 ? -20.316 -31.318 22.372 1.00 58.03 654 GLU A N 1
ATOM 5045 C CA . GLU A 1 654 ? -20.383 -32.756 22.080 1.00 58.03 654 GLU A CA 1
ATOM 5046 C C . GLU A 1 654 ? -18.971 -33.335 21.905 1.00 58.03 654 GLU A C 1
ATOM 5048 O O . GLU A 1 654 ? -18.363 -33.218 20.845 1.00 58.03 654 GLU A O 1
ATOM 5053 N N . ASN A 1 655 ? -18.441 -34.000 22.937 1.00 53.88 655 ASN A N 1
ATOM 5054 C CA . ASN A 1 655 ? -17.139 -34.695 22.898 1.00 53.88 655 ASN A CA 1
ATOM 5055 C C . ASN A 1 655 ? -17.218 -36.116 22.305 1.00 53.88 655 ASN A C 1
ATOM 5057 O O . ASN A 1 655 ? -16.293 -36.912 22.459 1.00 53.88 655 ASN A O 1
ATOM 5061 N N . ASN A 1 656 ? -18.317 -36.454 21.631 1.00 55.03 656 ASN A N 1
ATOM 5062 C CA . ASN A 1 656 ? -18.628 -37.838 21.265 1.00 55.03 656 ASN A CA 1
ATOM 5063 C C . ASN A 1 656 ? -17.970 -38.298 19.950 1.00 55.03 656 ASN A C 1
ATOM 5065 O O . ASN A 1 656 ? -18.122 -39.453 19.574 1.00 55.03 656 ASN A O 1
ATOM 5069 N N . GLY A 1 657 ? -17.227 -37.428 19.254 1.00 55.44 657 GLY A N 1
ATOM 5070 C CA . GLY A 1 657 ? -16.522 -37.773 18.011 1.00 55.44 657 GLY A CA 1
ATOM 5071 C C . GLY A 1 657 ? -17.372 -37.737 16.730 1.00 55.44 657 GLY A C 1
ATOM 5072 O O . GLY A 1 657 ? -16.814 -37.883 15.645 1.00 55.44 657 GLY A O 1
ATOM 5073 N N . ASP A 1 658 ? -18.676 -37.460 16.821 1.00 66.50 658 ASP A N 1
ATOM 5074 C CA . ASP A 1 658 ? -19.625 -37.420 15.691 1.00 66.50 658 ASP A CA 1
ATOM 5075 C C . ASP A 1 658 ? -19.635 -36.066 14.943 1.00 66.50 658 ASP A C 1
ATOM 5077 O O . ASP A 1 658 ? -20.676 -35.456 14.699 1.00 66.50 658 ASP A O 1
ATOM 5081 N N . GLY A 1 659 ? -18.461 -35.549 14.572 1.00 80.75 659 GLY A N 1
ATOM 5082 C CA . GLY A 1 659 ? -18.369 -34.321 13.775 1.00 80.75 659 GLY A CA 1
ATOM 5083 C C . GLY A 1 659 ? -18.894 -34.505 12.341 1.00 80.75 659 GLY A C 1
ATOM 5084 O O . GLY A 1 659 ? -18.595 -35.498 11.672 1.00 80.75 659 GLY A O 1
ATOM 5085 N N . LYS A 1 660 ? -19.633 -33.521 11.813 1.00 92.62 660 LYS A N 1
ATOM 5086 C CA . LYS A 1 660 ? -20.110 -33.528 10.421 1.00 92.62 660 LYS A CA 1
ATOM 5087 C C . LYS A 1 660 ? -18.955 -33.219 9.474 1.00 92.62 660 LYS A C 1
ATOM 5089 O O . LYS A 1 660 ? -18.399 -32.123 9.491 1.00 92.62 660 LYS A O 1
ATOM 5094 N N . GLN A 1 661 ? -18.630 -34.158 8.593 1.00 95.06 661 GLN A N 1
ATOM 5095 C CA . GLN A 1 661 ? -17.637 -33.930 7.546 1.00 95.06 661 GLN A CA 1
ATOM 5096 C C . GLN A 1 661 ? -18.245 -33.188 6.353 1.00 95.06 661 GLN A C 1
ATOM 5098 O O . GLN A 1 661 ? -19.281 -33.582 5.818 1.00 95.06 661 GLN A O 1
ATOM 5103 N N . VAL A 1 662 ? -17.562 -32.140 5.900 1.00 96.56 662 VAL A N 1
ATOM 5104 C CA . VAL A 1 662 ? -17.917 -31.361 4.711 1.00 96.56 662 VAL A CA 1
ATOM 5105 C C . VAL A 1 662 ? -16.734 -31.283 3.754 1.00 96.56 662 VAL A C 1
ATOM 5107 O O . VAL A 1 662 ? -15.587 -31.126 4.170 1.00 96.56 662 VAL A O 1
ATOM 5110 N N . SER A 1 663 ? -17.005 -31.389 2.456 1.00 96.88 663 SER A N 1
ATOM 5111 C CA . SER A 1 663 ? -15.987 -31.261 1.411 1.00 96.88 663 SER A CA 1
ATOM 5112 C C . SER A 1 663 ? -16.124 -29.923 0.701 1.00 96.88 663 SER A C 1
ATOM 5114 O O . SER A 1 663 ? -17.223 -29.557 0.284 1.00 96.88 663 SER A O 1
ATOM 5116 N N . HIS A 1 664 ? -15.005 -29.233 0.505 1.00 97.31 664 HIS A N 1
ATOM 5117 C CA . HIS A 1 664 ? -14.940 -27.909 -0.117 1.00 97.31 664 HIS A CA 1
ATOM 5118 C C . HIS A 1 664 ? -13.603 -27.719 -0.840 1.00 97.31 664 HIS A C 1
ATOM 5120 O O . HIS A 1 664 ? -12.668 -28.495 -0.654 1.00 97.31 664 HIS A O 1
ATOM 5126 N N . GLY A 1 665 ? -13.526 -26.743 -1.740 1.00 96.81 665 GLY A N 1
ATOM 5127 C CA . GLY A 1 665 ? -12.316 -26.455 -2.508 1.00 96.81 665 GLY A CA 1
ATOM 5128 C C . GLY A 1 665 ? -11.448 -25.360 -1.901 1.00 96.81 665 GLY A C 1
ATOM 5129 O O . GLY A 1 665 ? -10.238 -25.339 -2.140 1.00 96.81 665 GLY A O 1
ATOM 5130 N N . VAL A 1 666 ? -12.049 -24.465 -1.115 1.00 96.50 666 VAL A N 1
ATOM 5131 C CA . VAL A 1 666 ? -11.382 -23.294 -0.537 1.00 96.50 666 VAL A CA 1
ATOM 5132 C C . VAL A 1 666 ? -11.829 -23.058 0.901 1.00 96.50 666 VAL A C 1
ATOM 5134 O O . VAL A 1 666 ? -12.988 -23.294 1.247 1.00 96.50 666 VAL A O 1
ATOM 5137 N N . VAL A 1 667 ? -10.918 -22.516 1.707 1.00 96.12 667 VAL A N 1
ATOM 5138 C CA . VAL A 1 667 ? -11.190 -22.049 3.069 1.00 96.12 667 VAL A CA 1
ATOM 5139 C C . VAL A 1 667 ? -10.921 -20.554 3.157 1.00 96.12 667 VAL A C 1
ATOM 5141 O O . VAL A 1 667 ? -9.868 -20.094 2.719 1.00 96.12 667 VAL A O 1
ATOM 5144 N N . ILE A 1 668 ? -11.831 -19.816 3.789 1.00 96.94 668 ILE A N 1
ATOM 5145 C CA . ILE A 1 668 ? -11.616 -18.438 4.233 1.00 96.94 668 ILE A CA 1
ATOM 5146 C C . ILE A 1 668 ? -11.621 -18.424 5.760 1.00 96.94 668 ILE A C 1
ATOM 5148 O O . ILE A 1 668 ? -12.613 -18.789 6.391 1.00 96.94 668 ILE A O 1
ATOM 5152 N N . VAL A 1 669 ? -10.512 -17.995 6.360 1.00 96.31 669 VAL A N 1
ATOM 5153 C CA . VAL A 1 669 ? -10.385 -17.861 7.816 1.00 96.31 669 VAL A CA 1
ATOM 5154 C C . VAL A 1 669 ? -10.672 -16.412 8.199 1.00 96.31 669 VAL A C 1
ATOM 5156 O O . VAL A 1 669 ? -9.907 -15.512 7.865 1.00 96.31 669 VAL A O 1
ATOM 5159 N N . ALA A 1 670 ? -11.792 -16.191 8.883 1.00 96.00 670 ALA A N 1
ATOM 5160 C CA . ALA A 1 670 ? -12.324 -14.883 9.259 1.00 96.00 670 ALA A CA 1
ATOM 5161 C C . ALA A 1 670 ? -12.700 -14.839 10.752 1.00 96.00 670 ALA A C 1
ATOM 5163 O O . ALA A 1 670 ? -13.731 -14.290 11.138 1.00 96.00 670 ALA A O 1
ATOM 5164 N N . THR A 1 671 ? -11.848 -15.416 11.602 1.00 93.81 671 THR A N 1
ATOM 5165 C CA . THR A 1 671 ? -12.079 -15.582 13.050 1.00 93.81 671 THR A CA 1
ATOM 5166 C C . THR A 1 671 ? -11.960 -14.287 13.858 1.00 93.81 671 THR A C 1
ATOM 5168 O O . THR A 1 671 ? -12.220 -14.288 15.055 1.00 93.81 671 THR A O 1
ATOM 5171 N N . GLY A 1 672 ? -11.590 -13.175 13.218 1.00 93.31 672 GLY A N 1
ATOM 5172 C CA . GLY A 1 672 ? -11.521 -11.863 13.854 1.00 93.31 672 GLY A CA 1
ATOM 5173 C C . GLY A 1 672 ? -10.353 -11.705 14.830 1.00 93.31 672 GLY A C 1
ATOM 5174 O O . GLY A 1 672 ? -9.316 -12.357 14.709 1.00 93.31 672 GLY A O 1
ATOM 5175 N N . ALA A 1 673 ? -10.526 -10.768 15.757 1.00 93.88 673 ALA A N 1
ATOM 5176 C CA . ALA A 1 673 ? -9.581 -10.402 16.804 1.00 93.88 673 ALA A CA 1
ATOM 5177 C C . ALA A 1 673 ? -10.366 -9.944 18.041 1.00 93.88 673 ALA A C 1
ATOM 5179 O O . ALA A 1 673 ? -11.558 -9.639 17.941 1.00 93.88 673 ALA A O 1
ATOM 5180 N N . GLU A 1 674 ? -9.701 -9.868 19.183 1.00 93.94 674 GLU A N 1
ATOM 5181 C CA . GLU A 1 674 ? -10.314 -9.575 20.475 1.00 93.94 674 GLU A CA 1
ATOM 5182 C C . GLU A 1 674 ? -9.813 -8.247 21.037 1.00 93.94 674 GLU A C 1
ATOM 5184 O O . GLU A 1 674 ? -8.779 -7.714 20.633 1.00 93.94 674 GLU A O 1
ATOM 5189 N N . GLN A 1 675 ? -10.575 -7.692 21.971 1.00 95.00 675 GLN A N 1
ATOM 5190 C CA . GLN A 1 675 ? -10.170 -6.517 22.728 1.00 95.00 675 GLN A CA 1
ATOM 5191 C C . GLN A 1 675 ? -9.345 -6.970 23.933 1.00 95.00 675 GLN A C 1
ATOM 5193 O O . GLN A 1 675 ? -9.780 -7.834 24.685 1.00 95.00 675 GLN A O 1
ATOM 5198 N N . TYR A 1 676 ? -8.178 -6.366 24.139 1.00 95.25 676 TYR A N 1
ATOM 5199 C CA . TYR A 1 676 ? -7.394 -6.553 25.357 1.00 95.25 676 TYR A CA 1
ATOM 5200 C C . TYR A 1 676 ? -8.186 -6.089 26.583 1.00 95.25 676 TYR A C 1
ATOM 5202 O O . TYR A 1 676 ? -8.751 -4.993 26.572 1.00 95.25 676 TYR A O 1
ATOM 5210 N N . GLU A 1 677 ? -8.178 -6.894 27.645 1.00 94.88 677 GLU A N 1
ATOM 5211 C CA . GLU A 1 677 ? -8.698 -6.514 28.958 1.00 94.88 677 GLU A CA 1
ATOM 5212 C C . GLU A 1 677 ? -7.614 -5.778 29.766 1.00 94.88 677 GLU A C 1
ATOM 5214 O O . GLU A 1 677 ? -6.637 -6.407 30.182 1.00 94.88 677 GLU A O 1
ATOM 5219 N N . PRO A 1 678 ? -7.742 -4.456 30.002 1.00 95.31 678 PRO A N 1
ATOM 5220 C CA . PRO A 1 678 ? -6.720 -3.694 30.714 1.00 95.31 678 PRO A CA 1
ATOM 5221 C C . PRO A 1 678 ? -6.537 -4.153 32.161 1.00 95.31 678 PRO A C 1
ATOM 5223 O O . PRO A 1 678 ? -7.496 -4.493 32.844 1.00 95.31 678 PRO A O 1
ATOM 5226 N N . THR A 1 679 ? -5.314 -4.073 32.677 1.00 93.25 679 THR A N 1
ATOM 5227 C CA . THR A 1 679 ? -5.029 -4.276 34.115 1.00 93.25 679 THR A CA 1
ATOM 5228 C C . THR A 1 679 ? -4.574 -2.984 34.801 1.00 93.25 679 THR A C 1
ATOM 5230 O O . THR A 1 679 ? -4.589 -2.854 36.029 1.00 93.25 679 THR A O 1
ATOM 5233 N N . GLU A 1 680 ? -4.206 -1.999 33.988 1.00 93.00 680 GLU A N 1
ATOM 5234 C CA . GLU A 1 680 ? -3.810 -0.649 34.346 1.00 93.00 680 GLU A CA 1
ATOM 5235 C C . GLU A 1 680 ? -5.007 0.298 34.608 1.00 93.00 680 GLU A C 1
ATOM 5237 O O . GLU A 1 680 ? -6.177 -0.044 34.429 1.00 93.00 680 GLU A O 1
ATOM 5242 N N . TYR A 1 681 ? -4.716 1.517 35.078 1.00 96.06 681 TYR A N 1
ATOM 5243 C CA . TYR A 1 681 ? -5.680 2.626 35.206 1.00 96.06 681 TYR A CA 1
ATOM 5244 C C . TYR A 1 681 ? -6.940 2.365 36.046 1.00 96.06 681 TYR A C 1
ATOM 5246 O O . TYR A 1 681 ? -7.963 3.014 35.845 1.00 96.06 681 TYR A O 1
ATOM 5254 N N . LEU A 1 682 ? -6.858 1.462 37.030 1.00 95.62 682 LEU A N 1
ATOM 5255 C CA . LEU A 1 682 ? -7.974 1.068 37.907 1.00 95.62 682 LEU A CA 1
ATOM 5256 C C . LEU A 1 682 ? -9.124 0.345 37.181 1.00 95.62 682 LEU A C 1
ATOM 5258 O O . LEU A 1 682 ? -10.212 0.210 37.752 1.00 95.62 682 LEU A O 1
ATOM 5262 N N . TYR A 1 683 ? -8.889 -0.163 35.967 1.00 96.12 683 TYR A N 1
ATOM 5263 C CA . TYR A 1 683 ? -9.855 -1.024 35.289 1.00 96.12 683 TYR A CA 1
ATOM 5264 C C . TYR A 1 683 ? -10.161 -2.272 36.132 1.00 96.12 683 TYR A C 1
ATOM 5266 O O . TYR A 1 683 ? -9.298 -2.783 36.849 1.00 96.12 683 TYR A O 1
ATOM 5274 N N . GLY A 1 684 ? -11.427 -2.697 36.145 1.00 94.00 684 GLY A N 1
ATOM 5275 C CA . GLY A 1 684 ? -11.928 -3.779 37.005 1.00 94.00 684 GLY A CA 1
ATOM 5276 C C . GLY A 1 684 ? -12.017 -3.443 38.504 1.00 94.00 684 GLY A C 1
ATOM 5277 O O . GLY A 1 684 ? -12.697 -4.146 39.246 1.00 94.00 684 GLY A O 1
ATOM 5278 N N . LYS A 1 685 ? -11.386 -2.353 38.968 1.00 93.94 685 LYS A N 1
ATOM 5279 C CA . LYS A 1 685 ? -11.419 -1.908 40.376 1.00 93.94 685 LYS A CA 1
ATOM 5280 C C . LYS A 1 685 ? -12.476 -0.838 40.638 1.00 93.94 685 LYS A C 1
ATOM 5282 O O . LYS A 1 685 ? -12.913 -0.682 41.776 1.00 93.94 685 LYS A O 1
ATOM 5287 N N . ASN A 1 686 ? -12.877 -0.083 39.615 1.00 93.00 686 ASN A N 1
ATOM 5288 C CA . ASN A 1 686 ? -13.908 0.945 39.720 1.00 93.00 686 ASN A CA 1
ATOM 5289 C C . ASN A 1 686 ? -14.842 0.901 38.493 1.00 93.00 686 ASN A C 1
ATOM 5291 O O . ASN A 1 686 ? -14.350 0.960 37.368 1.00 93.00 686 ASN A O 1
ATOM 5295 N N . PRO A 1 687 ? -16.177 0.851 38.678 1.00 91.88 687 PRO A N 1
ATOM 5296 C CA . PRO A 1 687 ? -17.140 0.737 37.576 1.00 91.88 687 PRO A CA 1
ATOM 5297 C C . PRO A 1 687 ? -17.222 1.979 36.672 1.00 91.88 687 PRO A C 1
ATOM 5299 O O . PRO A 1 687 ? -17.850 1.920 35.622 1.00 91.88 687 PRO A O 1
ATOM 5302 N N . ARG A 1 688 ? -16.611 3.106 37.063 1.00 94.00 688 ARG A N 1
ATOM 5303 C CA . ARG A 1 688 ? -16.496 4.330 36.247 1.00 94.00 688 ARG A CA 1
ATOM 5304 C C . ARG A 1 688 ? -15.188 4.400 35.444 1.00 94.00 688 ARG A C 1
ATOM 5306 O O . ARG A 1 688 ? -14.872 5.443 34.874 1.00 94.00 688 ARG A O 1
ATOM 5313 N N . VAL A 1 689 ? -14.428 3.305 35.402 1.00 97.12 689 VAL A N 1
ATOM 5314 C CA . VAL A 1 689 ? -13.335 3.103 34.445 1.00 97.12 689 VAL A CA 1
ATOM 5315 C C . VAL A 1 689 ? -13.818 2.113 33.393 1.00 97.12 689 VAL A C 1
ATOM 5317 O O . VAL A 1 689 ? -13.966 0.924 33.665 1.00 97.12 689 VAL A O 1
ATOM 5320 N N . LEU A 1 690 ? -14.100 2.616 32.197 1.00 97.44 690 LEU A N 1
ATOM 5321 C CA . LEU A 1 690 ? -14.710 1.858 31.107 1.00 97.44 690 LEU A CA 1
ATOM 5322 C C . LEU A 1 690 ? -13.704 1.611 29.989 1.00 97.44 690 LEU A C 1
ATOM 5324 O O . LEU A 1 690 ? -12.711 2.322 29.868 1.00 97.44 690 LEU A O 1
ATOM 5328 N N . THR A 1 691 ? -13.989 0.648 29.118 1.00 98.06 691 THR A N 1
ATOM 5329 C CA . THR A 1 691 ? -13.355 0.615 27.794 1.00 98.06 691 THR A CA 1
ATOM 5330 C C . THR A 1 691 ? -14.159 1.455 26.799 1.00 98.06 691 THR A C 1
ATOM 5332 O O . THR A 1 691 ? -15.332 1.738 27.050 1.00 98.06 691 THR A O 1
ATOM 5335 N N . GLN A 1 692 ? -13.573 1.814 25.653 1.00 97.50 692 GLN A N 1
ATOM 5336 C CA . GLN A 1 692 ? -14.295 2.511 24.578 1.00 97.50 692 GLN A CA 1
ATOM 5337 C C . GLN A 1 692 ? -15.557 1.765 24.129 1.00 97.50 692 GLN A C 1
ATOM 5339 O O . GLN A 1 692 ? -16.613 2.381 24.031 1.00 97.50 692 GLN A O 1
ATOM 5344 N N . ARG A 1 693 ? -15.486 0.440 23.980 1.00 95.50 693 ARG A N 1
ATOM 5345 C CA . ARG A 1 693 ? -16.638 -0.409 23.647 1.00 95.50 693 ARG A CA 1
ATOM 5346 C C . ARG A 1 693 ? -17.752 -0.336 24.692 1.00 95.50 693 ARG A C 1
ATOM 5348 O O . ARG A 1 693 ? -18.916 -0.160 24.348 1.00 95.50 693 ARG A O 1
ATOM 5355 N N . THR A 1 694 ? -17.413 -0.441 25.980 1.00 96.00 694 THR A N 1
ATOM 5356 C CA . THR A 1 694 ? -18.406 -0.326 27.065 1.00 96.00 694 THR A CA 1
ATOM 5357 C C . THR A 1 694 ? -19.002 1.080 27.124 1.00 96.00 694 THR A C 1
ATOM 5359 O O . THR A 1 694 ? -20.198 1.243 27.353 1.00 96.00 694 THR A O 1
ATOM 5362 N N . PHE A 1 695 ? -18.178 2.102 26.897 1.00 97.31 695 PHE A N 1
ATOM 5363 C CA . PHE A 1 695 ? -18.625 3.486 26.851 1.00 97.31 695 PHE A CA 1
ATOM 5364 C C . PHE A 1 695 ? -19.550 3.754 25.655 1.00 97.31 695 PHE A C 1
ATOM 5366 O O . PHE A 1 695 ? -20.574 4.410 25.820 1.00 97.31 695 PHE A O 1
ATOM 5373 N N . GLU A 1 696 ? -19.260 3.194 24.479 1.00 96.06 696 GLU A N 1
ATOM 5374 C CA . GLU A 1 696 ? -20.151 3.252 23.317 1.00 96.06 696 GLU A CA 1
ATOM 5375 C C . GLU A 1 696 ? -21.504 2.598 23.606 1.00 96.06 696 GLU A C 1
ATOM 5377 O O . GLU A 1 696 ? -22.544 3.180 23.294 1.00 96.06 696 GLU A O 1
ATOM 5382 N N . GLN A 1 697 ? -21.510 1.434 24.260 1.00 95.44 697 GLN A N 1
ATOM 5383 C CA . GLN A 1 697 ? -22.751 0.801 24.696 1.00 95.44 697 GLN A CA 1
ATOM 5384 C C . GLN A 1 697 ? -23.547 1.734 25.620 1.00 95.44 697 GLN A C 1
ATOM 5386 O O . GLN A 1 697 ? -24.732 1.967 25.380 1.00 95.44 697 GLN A O 1
ATOM 5391 N N . TRP A 1 698 ? -22.898 2.346 26.618 1.00 96.06 698 TRP A N 1
ATOM 5392 C CA . TRP A 1 698 ? -23.557 3.302 27.515 1.00 96.06 698 TRP A CA 1
ATOM 5393 C C . TRP A 1 698 ? -24.134 4.508 26.772 1.00 96.06 698 TRP A C 1
ATOM 5395 O O . TRP A 1 698 ? -25.243 4.946 27.082 1.00 96.06 698 TRP A O 1
ATOM 5405 N N . LEU A 1 699 ? -23.398 5.031 25.787 1.00 95.69 699 LEU A N 1
ATOM 5406 C CA . LEU A 1 699 ? -23.863 6.120 24.934 1.00 95.69 699 LEU A CA 1
ATOM 5407 C C . LEU A 1 699 ? -25.078 5.699 24.108 1.00 95.69 699 LEU A C 1
ATOM 5409 O O . LEU A 1 699 ? -26.012 6.488 23.982 1.00 95.69 699 LEU A O 1
ATOM 5413 N N . SER A 1 700 ? -25.096 4.481 23.567 1.00 94.44 700 SER A N 1
ATOM 5414 C CA . SER A 1 700 ? -26.219 3.977 22.768 1.00 94.44 700 SER A CA 1
ATOM 5415 C C . SER A 1 700 ? -27.490 3.769 23.601 1.00 94.44 700 SER A C 1
ATOM 5417 O O . SER A 1 700 ? -28.575 4.143 23.163 1.00 94.44 700 SER A O 1
ATOM 5419 N N . GLU A 1 701 ? -27.345 3.270 24.831 1.00 94.50 701 GLU A N 1
ATOM 5420 C CA . GLU A 1 701 ? -28.442 2.977 25.765 1.00 94.50 701 GLU A CA 1
ATOM 5421 C C . GLU A 1 701 ? -28.941 4.215 26.530 1.00 94.50 701 GLU A C 1
ATOM 5423 O O . GLU A 1 701 ? -29.899 4.117 27.293 1.00 94.50 701 GLU A O 1
ATOM 5428 N N . ASP A 1 702 ? -28.290 5.370 26.358 1.00 90.06 702 ASP A N 1
ATOM 5429 C CA . ASP A 1 702 ? -28.566 6.600 27.114 1.00 90.06 702 ASP A CA 1
ATOM 5430 C C . ASP A 1 702 ? -28.579 6.372 28.638 1.00 90.06 702 ASP A C 1
ATOM 5432 O O . ASP A 1 702 ? -29.471 6.822 29.365 1.00 90.06 702 ASP A O 1
ATOM 5436 N N . LYS A 1 703 ? -27.577 5.622 29.122 1.00 92.62 703 LYS A N 1
ATOM 5437 C CA . LYS A 1 703 ? -27.419 5.252 30.536 1.00 92.62 703 LYS A CA 1
ATOM 5438 C C . LYS A 1 703 ? -27.594 6.464 31.452 1.00 92.62 703 LYS A C 1
ATOM 5440 O O . LYS A 1 703 ? -26.977 7.511 31.249 1.00 92.62 703 LYS A O 1
ATOM 5445 N N . ALA A 1 704 ? -28.402 6.312 32.504 1.00 88.62 704 ALA A N 1
ATOM 5446 C CA . ALA A 1 704 ? -28.724 7.396 33.435 1.00 88.62 704 ALA A CA 1
ATOM 5447 C C . ALA A 1 704 ? -27.473 7.991 34.107 1.00 88.62 704 ALA A C 1
ATOM 5449 O O . ALA A 1 704 ? -27.439 9.181 34.419 1.00 88.62 704 ALA A O 1
ATOM 5450 N N . GLU A 1 705 ? -26.436 7.175 34.283 1.00 88.50 705 GLU A N 1
ATOM 5451 C CA . GLU A 1 705 ? -25.134 7.540 34.824 1.00 88.50 705 GLU A CA 1
ATOM 5452 C C . GLU A 1 705 ? -24.438 8.633 34.004 1.00 88.50 705 GLU A C 1
ATOM 5454 O O . GLU A 1 705 ? -23.730 9.449 34.590 1.00 88.50 705 GLU A O 1
ATOM 5459 N N . LEU A 1 706 ? -24.672 8.703 32.687 1.00 90.94 706 LEU A N 1
ATOM 5460 C CA . LEU A 1 706 ? -24.061 9.704 31.806 1.00 90.94 706 LEU A CA 1
ATOM 5461 C C . LEU A 1 706 ? -24.622 11.115 32.021 1.00 90.94 706 LEU A C 1
ATOM 5463 O O . LEU A 1 706 ? -23.897 12.086 31.830 1.00 90.94 706 LEU A O 1
ATOM 5467 N N . LYS A 1 707 ? -25.869 11.249 32.498 1.00 85.19 707 LYS A N 1
ATOM 5468 C CA . LYS A 1 707 ? -26.540 12.555 32.665 1.00 85.19 707 LYS A CA 1
ATOM 5469 C C . LYS A 1 707 ? -25.829 13.491 33.644 1.00 85.19 707 LYS A C 1
ATOM 5471 O O . LYS A 1 707 ? -25.972 14.704 33.543 1.00 85.19 707 LYS A O 1
ATOM 5476 N N . ASN A 1 708 ? -25.083 12.929 34.594 1.00 84.81 708 ASN A N 1
ATOM 5477 C CA . ASN A 1 708 ? -24.371 13.684 35.627 1.00 84.81 708 ASN A CA 1
ATOM 5478 C C . ASN A 1 708 ? -22.856 13.764 35.381 1.00 84.81 708 ASN A C 1
ATOM 5480 O O . ASN A 1 708 ? -22.140 14.320 36.215 1.00 84.81 708 ASN A O 1
ATOM 5484 N N . VAL A 1 709 ? -22.356 13.206 34.273 1.00 92.19 709 VAL A N 1
ATOM 5485 C CA . VAL A 1 709 ? -20.930 13.228 33.930 1.00 92.19 709 VAL A CA 1
ATOM 5486 C C . VAL A 1 709 ? -20.575 14.596 33.359 1.00 92.19 709 VAL A C 1
ATOM 5488 O O . VAL A 1 709 ? -20.950 14.947 32.239 1.00 92.19 709 VAL A O 1
ATOM 5491 N N . LYS A 1 710 ? -19.817 15.377 34.129 1.00 94.88 710 LYS A N 1
ATOM 5492 C CA . LYS A 1 710 ? -19.326 16.691 33.700 1.00 94.88 710 LYS A CA 1
ATOM 5493 C C . LYS A 1 710 ? -18.015 16.574 32.941 1.00 94.88 710 LYS A C 1
ATOM 5495 O O . LYS A 1 710 ? -17.716 17.438 32.127 1.00 94.88 710 LYS A O 1
ATOM 5500 N N . SER A 1 711 ? -17.238 15.524 33.200 1.00 96.88 711 SER A N 1
ATOM 5501 C CA . SER A 1 711 ? -15.880 15.388 32.678 1.00 96.88 711 SER A CA 1
ATOM 5502 C C . SER A 1 711 ? -15.497 13.941 32.349 1.00 96.88 711 SER A C 1
ATOM 5504 O O . SER A 1 711 ? -15.547 13.057 33.205 1.00 96.88 711 SER A O 1
ATOM 5506 N N . VAL A 1 712 ? -15.042 13.708 31.116 1.00 98.12 712 VAL A N 1
ATOM 5507 C CA . VAL A 1 712 ? -14.567 12.407 30.619 1.00 98.12 712 VAL A CA 1
ATOM 5508 C C . VAL A 1 712 ? -13.116 12.519 30.172 1.00 98.12 712 VAL A C 1
ATOM 5510 O O . VAL A 1 712 ? -12.783 13.376 29.351 1.00 98.12 712 VAL A O 1
ATOM 5513 N N . VAL A 1 713 ? -12.261 11.623 30.658 1.00 98.56 713 VAL A N 1
ATOM 5514 C CA . VAL A 1 713 ? -10.883 11.477 30.173 1.00 98.56 713 VAL A CA 1
ATOM 5515 C C . VAL A 1 713 ? -10.742 10.149 29.443 1.00 98.56 713 VAL A C 1
ATOM 5517 O O . VAL A 1 713 ? -10.938 9.085 30.021 1.00 98.56 713 VAL A O 1
ATOM 5520 N N . MET A 1 714 ? -10.374 10.209 28.166 1.00 98.62 714 MET A N 1
ATOM 5521 C CA . MET A 1 714 ? -10.091 9.045 27.337 1.00 98.62 714 MET A CA 1
ATOM 5522 C C . MET A 1 714 ? -8.581 8.839 27.218 1.00 98.62 714 MET A C 1
ATOM 5524 O O . MET A 1 714 ? -7.871 9.765 26.832 1.00 98.62 714 MET A O 1
ATOM 5528 N N . ILE A 1 715 ? -8.083 7.639 27.507 1.00 98.44 715 ILE A N 1
ATOM 5529 C CA . ILE A 1 715 ? -6.652 7.310 27.438 1.00 98.44 715 ILE A CA 1
ATOM 5530 C C . ILE A 1 715 ? -6.409 6.398 26.239 1.00 98.44 715 ILE A C 1
ATOM 5532 O O . ILE A 1 715 ? -6.986 5.313 26.148 1.00 98.44 715 ILE A O 1
ATOM 5536 N N . GLN A 1 716 ? -5.570 6.853 25.308 1.00 98.06 716 GLN A N 1
ATOM 5537 C CA . GLN A 1 716 ? -5.205 6.095 24.114 1.00 98.06 716 GLN A CA 1
ATOM 5538 C C . GLN A 1 716 ? -4.097 5.074 24.375 1.00 98.06 716 GLN A C 1
ATOM 5540 O O . GLN A 1 716 ? -3.387 5.150 25.370 1.00 98.06 716 GLN A O 1
ATOM 5545 N N . CYS A 1 717 ? -3.913 4.158 23.418 1.00 96.44 717 CYS A N 1
ATOM 5546 C CA . CYS A 1 717 ? -2.797 3.203 23.382 1.00 96.44 717 CYS A CA 1
ATOM 5547 C C . CYS A 1 717 ? -2.679 2.337 24.656 1.00 96.44 717 CYS A C 1
ATOM 5549 O O . CYS A 1 717 ? -1.576 2.021 25.092 1.00 96.44 717 CYS A O 1
ATOM 5551 N N . VAL A 1 718 ? -3.807 1.954 25.261 1.00 97.12 718 VAL A N 1
ATOM 5552 C CA . VAL A 1 718 ? -3.823 1.108 26.464 1.00 97.12 718 VAL A CA 1
ATOM 5553 C C . VAL A 1 718 ? -3.512 -0.333 26.042 1.00 97.12 718 VAL A C 1
ATOM 5555 O O . VAL A 1 718 ? -4.275 -0.940 25.291 1.00 97.12 718 VAL A O 1
ATOM 5558 N N . GLY A 1 719 ? -2.351 -0.854 26.441 1.00 94.94 719 GLY A N 1
ATOM 5559 C CA . GLY A 1 719 ? -1.817 -2.145 25.985 1.00 94.94 719 GLY A CA 1
ATOM 5560 C C . GLY A 1 719 ? -1.364 -2.192 24.515 1.00 94.94 719 GLY A C 1
ATOM 5561 O O . GLY A 1 719 ? -1.310 -3.267 23.927 1.00 94.94 719 GLY A O 1
ATOM 5562 N N . SER A 1 720 ? -1.125 -1.054 23.857 1.00 94.81 720 SER A N 1
ATOM 5563 C CA . SER A 1 720 ? -0.624 -0.985 22.471 1.00 94.81 720 SER A CA 1
ATOM 5564 C C . SER A 1 720 ? 0.508 0.015 22.358 1.00 94.81 720 SER A C 1
ATOM 5566 O O . SER A 1 720 ? 0.496 1.028 23.053 1.00 94.81 720 SER A O 1
ATOM 5568 N N . ARG A 1 721 ? 1.410 -0.198 21.393 1.00 93.69 721 ARG A N 1
ATOM 5569 C CA . ARG A 1 721 ? 2.621 0.617 21.229 1.00 93.69 721 ARG A CA 1
ATOM 5570 C C . ARG A 1 721 ? 3.371 0.680 22.563 1.00 93.69 721 ARG A C 1
ATOM 5572 O O . ARG A 1 721 ? 3.569 1.750 23.130 1.00 93.69 721 ARG A O 1
ATOM 5579 N N . ASP A 1 722 ? 3.673 -0.498 23.089 1.00 90.88 722 ASP A N 1
ATOM 5580 C CA . ASP A 1 722 ? 4.522 -0.708 24.257 1.00 90.88 722 ASP A CA 1
ATOM 5581 C C . ASP A 1 722 ? 5.467 -1.890 23.997 1.00 90.88 722 ASP A C 1
ATOM 5583 O O . ASP A 1 722 ? 5.372 -2.551 2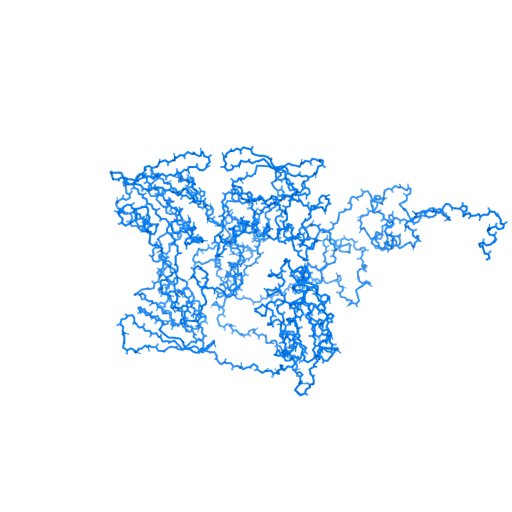2.962 1.00 90.88 722 ASP A O 1
ATOM 5587 N N . GLU A 1 723 ? 6.369 -2.170 24.938 1.00 89.81 723 GLU A N 1
ATOM 5588 C CA . GLU A 1 723 ? 7.370 -3.239 24.816 1.00 89.81 723 GLU A CA 1
ATOM 5589 C C . GLU A 1 723 ? 6.765 -4.626 24.551 1.00 89.81 723 GLU A C 1
ATOM 5591 O O . GLU A 1 723 ? 7.384 -5.471 23.909 1.00 89.81 723 GLU A O 1
ATOM 5596 N N . THR A 1 724 ? 5.548 -4.880 25.035 1.00 91.00 724 THR A N 1
ATOM 5597 C CA . THR A 1 724 ? 4.890 -6.183 24.899 1.00 91.00 724 THR A CA 1
ATOM 5598 C C . THR A 1 724 ? 4.093 -6.308 23.604 1.00 91.00 724 THR A C 1
ATOM 5600 O O . THR A 1 724 ? 3.935 -7.412 23.080 1.00 91.00 724 THR A O 1
ATOM 5603 N N . ARG A 1 725 ? 3.564 -5.187 23.102 1.00 93.81 725 ARG A N 1
ATOM 5604 C CA . ARG A 1 725 ? 2.767 -5.069 21.875 1.00 93.81 725 ARG A CA 1
ATOM 5605 C C . ARG A 1 725 ? 3.262 -3.847 21.097 1.00 93.81 725 ARG A C 1
ATOM 5607 O O . ARG A 1 725 ? 2.601 -2.801 21.115 1.00 93.81 725 ARG A O 1
ATOM 5614 N N . PRO A 1 726 ? 4.405 -3.958 20.392 1.00 93.81 726 PRO A N 1
ATOM 5615 C CA . PRO A 1 726 ? 5.045 -2.845 19.686 1.00 93.81 726 PRO A CA 1
ATOM 5616 C C . PRO A 1 726 ? 4.343 -2.518 18.353 1.00 93.81 726 PRO A C 1
ATOM 5618 O O . PRO A 1 726 ? 4.976 -2.231 17.339 1.00 93.81 726 PRO A O 1
ATOM 5621 N N . TYR A 1 727 ? 3.010 -2.568 18.337 1.00 94.94 727 TYR A N 1
ATOM 5622 C CA . TYR A 1 727 ? 2.171 -2.294 17.178 1.00 94.94 727 TYR A CA 1
ATOM 5623 C C . TYR A 1 727 ? 0.969 -1.426 17.549 1.00 94.94 727 TYR A C 1
ATOM 5625 O O . TYR A 1 727 ? 0.513 -1.366 18.694 1.00 94.94 727 TYR A O 1
ATOM 5633 N N . CYS A 1 728 ? 0.425 -0.746 16.545 1.00 95.25 728 CYS A N 1
ATOM 5634 C CA . CYS A 1 728 ? -0.815 -0.002 16.659 1.00 95.25 728 CYS A CA 1
ATOM 5635 C C . CYS A 1 728 ? -2.035 -0.870 16.365 1.00 95.25 728 CYS A C 1
ATOM 5637 O O . CYS A 1 728 ? -2.109 -1.547 15.346 1.00 95.25 728 CYS A O 1
ATOM 5639 N N . SER A 1 729 ? -3.050 -0.739 17.218 1.00 95.50 729 SER A N 1
ATOM 5640 C CA . SER A 1 729 ? -4.349 -1.408 17.067 1.00 95.50 729 SER A CA 1
ATOM 5641 C C . SER A 1 729 ? -5.274 -0.771 16.022 1.00 95.50 729 SER A C 1
ATOM 5643 O O . SER A 1 729 ? -6.422 -1.183 15.885 1.00 95.50 729 SER A O 1
ATOM 5645 N N . ARG A 1 730 ? -4.779 0.233 15.285 1.00 94.31 730 ARG A N 1
ATOM 5646 C CA . ARG A 1 730 ? -5.385 0.893 14.115 1.00 94.31 730 ARG A CA 1
ATOM 5647 C C . ARG A 1 730 ? -6.693 1.672 14.342 1.00 94.31 730 ARG A C 1
ATOM 5649 O O . ARG A 1 730 ? -6.825 2.760 13.794 1.00 94.31 730 ARG A O 1
ATOM 5656 N N . ILE A 1 731 ? -7.627 1.177 15.154 1.00 93.88 731 ILE A N 1
ATOM 5657 C CA . ILE A 1 731 ? -9.000 1.708 15.267 1.00 93.88 731 ILE A CA 1
ATOM 5658 C C . ILE A 1 731 ? -9.228 2.636 16.472 1.00 93.88 731 ILE A C 1
ATOM 5660 O O . ILE A 1 731 ? -10.085 3.520 16.411 1.00 93.88 731 ILE A O 1
ATOM 5664 N N . CYS A 1 732 ? -8.433 2.498 17.539 1.00 95.25 732 CYS A N 1
ATOM 5665 C CA . CYS A 1 732 ? -8.660 3.137 18.845 1.00 95.25 732 CYS A CA 1
ATOM 5666 C C . CYS A 1 732 ? -8.779 4.674 18.795 1.00 95.25 732 CYS A C 1
ATOM 5668 O O . CYS A 1 732 ? -9.639 5.260 19.454 1.00 95.25 732 CYS A O 1
ATOM 5670 N N . CYS A 1 733 ? -7.969 5.344 17.965 1.00 97.25 733 CYS A N 1
ATOM 5671 C CA . CYS A 1 733 ? -8.054 6.798 17.783 1.00 97.25 733 CYS A CA 1
ATOM 5672 C C . CYS A 1 733 ? -9.401 7.223 17.180 1.00 97.25 733 CYS A C 1
ATOM 5674 O O . CYS A 1 733 ? -10.022 8.168 17.665 1.00 97.25 733 CYS A O 1
ATOM 5676 N N . SER A 1 734 ? -9.853 6.522 16.135 1.00 95.81 734 SER A N 1
ATOM 5677 C CA . SER A 1 734 ? -11.117 6.830 15.456 1.00 95.81 734 SER A CA 1
ATOM 5678 C C . SER A 1 734 ? -12.335 6.520 16.327 1.00 95.81 734 SER A C 1
ATOM 5680 O O . SER A 1 734 ? -13.273 7.312 16.360 1.00 95.81 734 SER A O 1
ATOM 5682 N N . GLU A 1 735 ? -12.289 5.431 17.099 1.00 96.62 735 GLU A N 1
ATOM 5683 C CA . GLU A 1 735 ? -13.345 5.050 18.041 1.00 96.62 735 GLU A CA 1
ATOM 5684 C C . GLU A 1 735 ? -13.502 6.087 19.160 1.00 96.62 735 GLU A C 1
ATOM 5686 O O . GLU A 1 735 ? -14.609 6.552 19.425 1.00 96.62 735 GLU A O 1
ATOM 5691 N N . ALA A 1 736 ? -12.395 6.533 19.758 1.00 98.19 736 ALA A N 1
ATOM 5692 C CA . ALA A 1 736 ? -12.430 7.566 20.787 1.00 98.19 736 ALA A CA 1
ATOM 5693 C C . ALA A 1 736 ? -12.977 8.900 20.267 1.00 98.19 736 ALA A C 1
ATOM 5695 O O . ALA A 1 736 ? -13.784 9.540 20.934 1.00 98.19 736 ALA A O 1
ATOM 5696 N N . ILE A 1 737 ? -12.561 9.317 19.066 1.00 98.25 737 ILE A N 1
ATOM 5697 C CA . ILE A 1 737 ? -13.049 10.551 18.437 1.00 98.25 737 ILE A CA 1
ATOM 5698 C C . ILE A 1 737 ? -14.544 10.443 18.132 1.00 98.25 737 ILE A C 1
ATOM 5700 O O . ILE A 1 737 ? -15.291 11.375 18.427 1.00 98.25 737 ILE A O 1
ATOM 5704 N N . LYS A 1 738 ? -14.997 9.296 17.618 1.00 97.56 738 LYS A N 1
ATOM 5705 C CA . LYS A 1 738 ? -16.418 9.012 17.410 1.00 97.56 738 LYS A CA 1
ATOM 5706 C C . LYS A 1 738 ? -17.203 9.145 18.713 1.00 97.56 738 LYS A C 1
ATOM 5708 O O . LYS A 1 738 ? -18.138 9.939 18.779 1.00 97.56 738 LYS A O 1
ATOM 5713 N N . ASN A 1 739 ? -16.796 8.433 19.760 1.00 97.94 739 ASN A N 1
ATOM 5714 C CA . ASN A 1 739 ? -17.496 8.442 21.043 1.00 97.94 739 ASN A CA 1
ATOM 5715 C C . ASN A 1 739 ? -17.461 9.828 21.707 1.00 97.94 739 ASN A C 1
ATOM 5717 O O . ASN A 1 739 ? -18.449 10.248 22.307 1.00 97.94 739 ASN A O 1
ATOM 5721 N N . ALA A 1 740 ? -16.368 10.581 21.540 1.00 98.25 740 ALA A N 1
ATOM 5722 C CA . ALA A 1 740 ? -16.265 11.970 21.981 1.00 98.25 740 ALA A CA 1
ATOM 5723 C C . ALA A 1 740 ? -17.256 12.890 21.244 1.00 98.25 740 ALA A C 1
ATOM 5725 O O . ALA A 1 740 ? -17.898 13.729 21.870 1.00 98.25 740 ALA A O 1
ATOM 5726 N N . ILE A 1 741 ? -17.435 12.721 19.931 1.00 97.81 741 ILE A N 1
ATOM 5727 C CA . ILE A 1 741 ? -18.444 13.469 19.166 1.00 97.81 741 ILE A CA 1
ATOM 5728 C C . ILE A 1 741 ? -19.857 13.093 19.627 1.00 97.81 741 ILE A C 1
ATOM 5730 O O . ILE A 1 741 ? -20.680 13.984 19.838 1.00 97.81 741 ILE A O 1
ATOM 5734 N N . VAL A 1 742 ? -20.136 11.801 19.822 1.00 96.81 742 VAL A N 1
ATOM 5735 C CA . VAL A 1 742 ? -21.454 11.313 20.262 1.00 96.81 742 VAL A CA 1
ATOM 5736 C C . VAL A 1 742 ? -21.828 11.894 21.626 1.00 96.81 742 VAL A C 1
ATOM 5738 O O . VAL A 1 742 ? -22.916 12.459 21.756 1.00 96.81 742 VAL A O 1
ATOM 5741 N N . ILE A 1 743 ? -20.935 11.839 22.623 1.00 96.50 743 ILE A N 1
ATOM 5742 C CA . ILE A 1 743 ? -21.233 12.432 23.935 1.00 96.50 743 ILE A CA 1
ATOM 5743 C C . ILE A 1 743 ? -21.397 13.950 23.844 1.00 96.50 743 ILE A C 1
ATOM 5745 O O . ILE A 1 743 ? -22.319 14.474 24.448 1.00 96.50 743 ILE A O 1
ATOM 5749 N N . LYS A 1 744 ? -20.598 14.662 23.038 1.00 96.31 744 LYS A N 1
ATOM 5750 C CA . LYS A 1 744 ? -20.753 16.117 22.861 1.00 96.31 744 LYS A CA 1
ATOM 5751 C C . LYS A 1 744 ? -22.034 16.507 22.127 1.00 96.31 744 LYS A C 1
ATOM 5753 O O . LYS A 1 744 ? -22.510 17.620 22.306 1.00 96.31 744 LYS A O 1
ATOM 5758 N N . ASN A 1 745 ? -22.595 15.621 21.308 1.00 94.88 745 ASN A N 1
ATOM 5759 C CA . ASN A 1 745 ? -23.900 15.845 20.687 1.00 94.88 745 ASN A CA 1
ATOM 5760 C C . ASN A 1 745 ? -25.048 15.652 21.686 1.00 94.88 745 ASN A C 1
ATOM 5762 O O . ASN A 1 745 ? -26.025 16.392 21.625 1.00 94.88 745 ASN A O 1
ATOM 5766 N N . LYS A 1 746 ? -24.936 14.676 22.595 1.00 93.69 746 LYS A N 1
ATOM 5767 C CA . LYS A 1 746 ? -25.955 14.391 23.620 1.00 93.69 746 LYS A CA 1
ATOM 5768 C C . LYS A 1 746 ? -25.877 15.324 24.833 1.00 93.69 746 LYS A C 1
ATOM 5770 O O . LYS A 1 746 ? -26.905 15.743 25.354 1.00 93.69 746 LYS A O 1
ATOM 5775 N N . HIS A 1 747 ? -24.660 15.638 25.260 1.00 94.12 747 HIS A N 1
ATOM 5776 C CA . HIS A 1 747 ? -24.317 16.448 26.427 1.00 94.12 747 HIS A CA 1
ATOM 5777 C C . HIS A 1 747 ? -23.244 17.485 26.038 1.00 94.12 747 HIS A C 1
ATOM 5779 O O . HIS A 1 747 ? -22.050 17.294 26.302 1.00 94.12 747 HIS A O 1
ATOM 5785 N N . PRO A 1 748 ? -23.634 18.585 25.363 1.00 94.50 748 PRO A N 1
ATOM 5786 C CA . PRO A 1 748 ? -22.705 19.615 24.886 1.00 94.50 748 PRO A CA 1
ATOM 5787 C C . PRO A 1 748 ? -21.831 20.252 25.970 1.00 94.50 748 PRO A C 1
ATOM 5789 O O . PRO A 1 748 ? -20.746 20.746 25.666 1.00 94.50 748 PRO A O 1
ATOM 5792 N N . GLU A 1 749 ? -22.255 20.209 27.226 1.00 94.75 749 GLU A N 1
ATOM 5793 C CA . GLU A 1 749 ? -21.561 20.787 28.384 1.00 94.75 749 GLU A CA 1
ATOM 5794 C C . GLU A 1 749 ? -20.511 19.853 29.001 1.00 94.75 749 GLU A C 1
ATOM 5796 O O . GLU A 1 749 ? -19.693 20.311 29.796 1.00 94.75 749 GLU A O 1
ATOM 5801 N N . THR A 1 750 ? -20.468 18.572 28.618 1.00 96.56 750 THR A N 1
ATOM 5802 C CA . THR A 1 750 ? -19.439 17.648 29.109 1.00 96.56 750 THR A CA 1
ATOM 5803 C C . THR A 1 750 ? -18.059 18.050 28.578 1.00 96.56 750 THR A C 1
ATOM 5805 O O . THR A 1 750 ? -17.840 18.198 27.368 1.00 96.56 750 THR A O 1
ATOM 5808 N N . ASP A 1 751 ? -17.097 18.194 29.484 1.00 97.88 751 ASP A N 1
ATOM 5809 C CA . ASP A 1 751 ? -15.688 18.353 29.157 1.00 97.88 751 ASP A CA 1
ATOM 5810 C C . ASP A 1 751 ? -15.095 17.000 28.758 1.00 97.88 751 ASP A C 1
ATOM 5812 O O . ASP A 1 751 ? -15.101 16.050 29.539 1.00 97.88 751 ASP A O 1
ATOM 5816 N N . VAL A 1 752 ? -14.552 16.904 27.545 1.00 98.50 752 VAL A N 1
ATOM 5817 C CA . VAL A 1 752 ? -13.936 15.668 27.048 1.00 98.50 752 VAL A CA 1
ATOM 5818 C C . VAL A 1 752 ? -12.463 15.912 26.765 1.00 98.50 752 VAL A C 1
ATOM 5820 O O . VAL A 1 752 ? -12.108 16.840 26.035 1.00 98.50 752 VAL A O 1
ATOM 5823 N N . TYR A 1 753 ? -11.618 15.054 27.327 1.00 98.44 753 TYR A N 1
ATOM 5824 C CA . TYR A 1 753 ? -10.174 15.057 27.138 1.00 98.44 753 TYR A CA 1
ATOM 5825 C C . TYR A 1 753 ? -9.743 13.738 26.503 1.00 98.44 753 TYR A C 1
ATOM 5827 O O . TYR A 1 753 ? -10.170 12.677 26.944 1.00 98.44 753 TYR A O 1
ATOM 5835 N N . ILE A 1 754 ? -8.876 13.788 25.497 1.00 98.50 754 ILE A N 1
ATOM 5836 C CA . ILE A 1 754 ? -8.252 12.611 24.891 1.00 98.50 754 ILE A CA 1
ATOM 5837 C C . ILE A 1 754 ? -6.743 12.715 25.114 1.00 98.50 754 ILE A C 1
ATOM 5839 O O . ILE A 1 754 ? -6.090 13.599 24.557 1.00 98.50 754 ILE A O 1
ATOM 5843 N N . LEU A 1 755 ? -6.199 11.812 25.931 1.00 98.00 755 LEU A N 1
ATOM 5844 C CA . LEU A 1 755 ? -4.766 11.679 26.183 1.00 98.00 755 LEU A CA 1
ATOM 5845 C C . LEU A 1 755 ? -4.154 10.752 25.132 1.00 98.00 755 LEU A C 1
ATOM 5847 O O . LEU A 1 755 ? -4.600 9.612 24.993 1.00 98.00 755 LEU A O 1
ATOM 5851 N N . TYR A 1 756 ? -3.156 11.217 24.379 1.00 96.81 756 TYR A N 1
ATOM 5852 C CA . TYR A 1 756 ? -2.643 10.497 23.205 1.00 96.81 756 TYR A CA 1
ATOM 5853 C C . TYR A 1 756 ? -1.128 10.637 22.988 1.00 96.81 756 TYR A C 1
ATOM 5855 O O . TYR A 1 756 ? -0.501 11.558 23.494 1.00 96.81 756 TYR A O 1
ATOM 5863 N N . ARG A 1 757 ? -0.539 9.749 22.173 1.00 94.19 757 ARG A N 1
ATOM 5864 C CA . ARG A 1 757 ? 0.838 9.894 21.647 1.00 94.19 757 ARG A CA 1
ATOM 5865 C C . ARG A 1 757 ? 0.845 10.549 20.260 1.00 94.19 757 ARG A C 1
ATOM 5867 O O . ARG A 1 757 ? 1.452 11.597 20.044 1.00 94.19 757 ARG A O 1
ATOM 5874 N N . ASP A 1 758 ? 0.105 9.935 19.335 1.00 95.25 758 ASP A N 1
ATOM 5875 C CA . ASP A 1 758 ? -0.152 10.410 17.970 1.00 95.25 758 ASP A CA 1
ATOM 5876 C C . ASP A 1 758 ? -1.631 10.201 17.634 1.00 95.25 758 ASP A C 1
ATOM 5878 O O . ASP A 1 758 ? -2.170 9.130 17.920 1.00 95.25 758 ASP A O 1
ATOM 5882 N N . ILE A 1 759 ? -2.284 11.184 17.008 1.00 96.69 759 ILE A N 1
ATOM 5883 C CA . ILE A 1 759 ? -3.637 10.982 16.473 1.00 96.69 759 ILE A CA 1
ATOM 5884 C C . ILE A 1 759 ? -3.539 10.358 15.081 1.00 96.69 759 ILE A C 1
ATOM 5886 O O . ILE A 1 759 ? -3.097 10.991 14.114 1.00 96.69 759 ILE A O 1
ATOM 5890 N N . ARG A 1 760 ? -3.978 9.099 14.973 1.00 96.25 760 ARG A N 1
ATOM 5891 C CA . ARG A 1 760 ? -3.916 8.289 13.744 1.00 96.25 760 ARG A CA 1
ATOM 5892 C C . ARG A 1 760 ? -5.249 8.221 12.988 1.00 96.25 760 ARG A C 1
ATOM 5894 O O . ARG A 1 760 ? -5.682 7.150 12.586 1.00 96.25 760 ARG A O 1
ATOM 5901 N N . THR A 1 761 ? -5.886 9.368 12.763 1.00 95.12 761 THR A N 1
ATOM 5902 C CA . THR A 1 761 ? -7.064 9.516 11.883 1.00 95.12 761 THR A CA 1
ATOM 5903 C C . THR A 1 761 ? -6.659 9.668 10.416 1.00 95.12 761 THR A C 1
ATOM 5905 O O . THR A 1 761 ? -6.650 10.767 9.871 1.00 95.12 761 THR A O 1
ATOM 5908 N N . TYR A 1 762 ? -6.245 8.574 9.780 1.00 94.19 762 TYR A N 1
ATOM 5909 C CA . TYR A 1 762 ? -5.800 8.555 8.378 1.00 94.19 762 TYR A CA 1
ATOM 5910 C C . TYR A 1 762 ? -6.962 8.701 7.373 1.00 94.19 762 TYR A C 1
ATOM 5912 O O . TYR A 1 762 ? -8.130 8.552 7.729 1.00 94.19 762 TYR A O 1
ATOM 5920 N N . GLY A 1 763 ? -6.649 9.016 6.113 1.00 95.19 763 GLY A N 1
ATOM 5921 C CA . GLY A 1 763 ? -7.654 9.231 5.073 1.00 95.19 763 GLY A CA 1
ATOM 5922 C C . GLY A 1 763 ? -8.629 10.359 5.414 1.00 95.19 763 GLY A C 1
ATOM 5923 O O . GLY A 1 763 ? -8.263 11.383 6.003 1.00 95.19 763 GLY A O 1
ATOM 5924 N N . LEU A 1 764 ? -9.899 10.125 5.088 1.00 94.69 764 LEU A N 1
ATOM 5925 C CA . LEU A 1 764 ? -11.012 11.035 5.367 1.00 94.69 764 LEU A CA 1
ATOM 5926 C C . LEU A 1 764 ? -11.356 11.131 6.867 1.00 94.69 764 LEU A C 1
ATOM 5928 O O . LEU A 1 764 ? -12.069 12.042 7.276 1.00 94.69 764 LEU A O 1
ATOM 5932 N N . LEU A 1 765 ? -10.795 10.264 7.724 1.00 95.00 765 LEU A N 1
ATOM 5933 C CA . LEU A 1 765 ? -11.056 10.305 9.169 1.00 95.00 765 LEU A CA 1
ATOM 5934 C C . LEU A 1 765 ? -10.502 11.568 9.847 1.00 95.00 765 LEU A C 1
ATOM 5936 O O . LEU A 1 765 ? -10.932 11.908 10.950 1.00 95.00 765 LEU A O 1
ATOM 5940 N N . GLU A 1 766 ? -9.549 12.262 9.215 1.00 95.75 766 GLU A N 1
ATOM 5941 C CA . GLU A 1 766 ? -9.003 13.528 9.723 1.00 95.75 766 GLU A CA 1
ATOM 5942 C C . GLU A 1 766 ? -10.078 14.601 9.895 1.00 95.75 766 GLU A C 1
ATOM 5944 O O . GLU A 1 766 ? -9.998 15.418 10.815 1.00 95.75 766 GLU A O 1
ATOM 5949 N N . GLU A 1 767 ? -11.111 14.575 9.056 1.00 94.25 767 GLU A N 1
ATOM 5950 C CA . GLU A 1 767 ? -12.217 15.508 9.171 1.00 94.25 767 GLU A CA 1
ATOM 5951 C C . GLU A 1 767 ? -12.881 15.415 10.545 1.00 94.25 767 GLU A C 1
ATOM 5953 O O . GLU A 1 767 ? -13.059 16.429 11.221 1.00 94.25 767 GLU A O 1
ATOM 5958 N N . HIS A 1 768 ? -13.157 14.197 11.007 1.00 95.88 768 HIS A N 1
ATOM 5959 C CA . HIS A 1 768 ? -13.795 13.977 12.300 1.00 95.88 768 HIS A CA 1
ATOM 5960 C C . HIS A 1 768 ? -12.896 14.390 13.468 1.00 95.88 768 HIS A C 1
ATOM 5962 O O . HIS A 1 768 ? -13.396 14.833 14.503 1.00 95.88 768 HIS A O 1
ATOM 5968 N N . TYR A 1 769 ? -11.571 14.319 13.305 1.00 96.69 769 TYR A N 1
ATOM 5969 C CA . TYR A 1 769 ? -10.650 14.885 14.287 1.00 96.69 769 TYR A CA 1
ATOM 5970 C C . TYR A 1 769 ? -10.826 16.408 14.406 1.00 96.69 769 TYR A C 1
ATOM 5972 O O . TYR A 1 769 ? -10.923 16.925 15.523 1.00 96.69 769 TYR A O 1
ATOM 5980 N N . ARG A 1 770 ? -10.956 17.130 13.282 1.00 94.88 770 ARG A N 1
ATOM 5981 C CA . ARG A 1 770 ? -11.294 18.565 13.300 1.00 94.88 770 ARG A CA 1
ATOM 5982 C C . ARG A 1 770 ? -12.660 18.803 13.950 1.00 94.88 770 ARG A C 1
ATOM 5984 O O . ARG A 1 770 ? -12.739 19.620 14.864 1.00 94.88 770 ARG A O 1
ATOM 5991 N N . THR A 1 771 ? -13.692 18.055 13.560 1.00 95.62 771 THR A N 1
ATOM 5992 C CA . THR A 1 771 ? -15.047 18.194 14.124 1.00 95.62 771 THR A CA 1
ATOM 5993 C C . THR A 1 771 ? -15.066 18.018 15.644 1.00 95.62 771 THR A C 1
ATOM 5995 O O . THR A 1 771 ? -15.728 18.778 16.350 1.00 95.62 771 THR A O 1
ATOM 5998 N N . ALA A 1 772 ? -14.323 17.048 16.183 1.00 97.75 772 ALA A N 1
ATOM 5999 C CA . ALA A 1 772 ? -14.214 16.862 17.629 1.00 97.75 772 ALA A CA 1
ATOM 6000 C C . ALA A 1 772 ? -13.592 18.090 18.319 1.00 97.75 772 ALA A C 1
ATOM 6002 O O . ALA A 1 772 ? -14.100 18.545 19.345 1.00 97.75 772 ALA A O 1
ATOM 6003 N N . ARG A 1 773 ? -12.533 18.669 17.738 1.00 96.81 773 ARG A N 1
ATOM 6004 C CA . ARG A 1 773 ? -11.896 19.890 18.262 1.00 96.81 773 ARG A CA 1
ATOM 6005 C C . ARG A 1 773 ? -12.837 21.093 18.226 1.00 96.81 773 ARG A C 1
ATOM 6007 O O . ARG A 1 773 ? -12.910 21.823 19.208 1.00 96.81 773 ARG A O 1
ATOM 6014 N N . GLU A 1 774 ? -13.583 21.273 17.139 1.00 96.56 774 GLU A N 1
ATOM 6015 C CA . GLU A 1 774 ? -14.582 22.346 16.997 1.00 96.56 774 GLU A CA 1
ATOM 6016 C C . GLU A 1 774 ? -15.716 22.219 18.020 1.00 96.56 774 GLU A C 1
ATOM 6018 O O . GLU A 1 774 ? -16.217 23.221 18.523 1.00 96.56 774 GLU A O 1
ATOM 6023 N N . LYS A 1 775 ? -16.069 20.987 18.406 1.00 97.56 775 LYS A N 1
ATOM 6024 C CA . LYS A 1 775 ? -17.012 20.713 19.501 1.00 97.56 775 LYS A CA 1
ATOM 6025 C C . LYS A 1 775 ? -16.417 20.930 20.898 1.00 97.56 775 LYS A C 1
ATOM 6027 O O . LYS A 1 775 ? -17.128 20.762 21.883 1.00 97.56 775 LYS A O 1
ATOM 6032 N N . GLY A 1 776 ? -15.140 21.293 21.014 1.00 97.50 776 GLY A N 1
ATOM 6033 C CA . GLY A 1 776 ? -14.471 21.565 22.288 1.00 97.50 776 GLY A CA 1
ATOM 6034 C C . GLY A 1 776 ? -13.835 20.344 22.959 1.00 97.50 776 GLY A C 1
ATOM 6035 O O . GLY A 1 776 ? -13.516 20.410 24.145 1.00 97.50 776 GLY A O 1
ATOM 6036 N N . VAL A 1 777 ? -13.638 19.233 22.238 1.00 98.44 777 VAL A N 1
ATOM 6037 C CA . VAL A 1 777 ? -12.833 18.104 22.738 1.00 98.44 777 VAL A CA 1
ATOM 6038 C C . VAL A 1 777 ? -11.367 18.532 22.812 1.00 98.44 777 VAL A C 1
ATOM 6040 O O . VAL A 1 777 ? -10.808 19.050 21.841 1.00 98.44 777 VAL A O 1
ATOM 6043 N N . ARG A 1 778 ? -10.729 18.311 23.965 1.00 97.38 778 ARG A N 1
ATOM 6044 C CA . ARG A 1 778 ? -9.338 18.703 24.225 1.00 97.38 778 ARG A CA 1
ATOM 6045 C C . ARG A 1 778 ? -8.412 17.507 24.041 1.00 97.38 778 ARG A C 1
ATOM 6047 O O . ARG A 1 778 ? -8.675 16.428 24.557 1.00 97.38 778 ARG A O 1
ATOM 6054 N N . PHE A 1 779 ? -7.312 17.704 23.327 1.00 96.81 779 PHE A N 1
ATOM 6055 C CA . PHE A 1 779 ? -6.342 16.654 23.027 1.00 96.81 779 PHE A CA 1
ATOM 6056 C C . PHE A 1 779 ? -5.034 16.984 23.730 1.00 96.81 779 PHE A C 1
ATOM 6058 O O . PHE A 1 779 ? -4.442 18.022 23.445 1.00 96.81 779 PHE A O 1
ATOM 6065 N N . ILE A 1 780 ? -4.588 16.115 24.634 1.00 95.12 780 ILE A N 1
ATOM 6066 C CA . ILE A 1 780 ? -3.375 16.332 25.428 1.00 95.12 780 ILE A CA 1
ATOM 6067 C C . ILE A 1 780 ? -2.396 15.213 25.114 1.00 95.12 780 ILE A C 1
ATOM 6069 O O . ILE A 1 780 ? -2.721 14.028 25.212 1.00 95.12 780 ILE A O 1
ATOM 6073 N N . ARG A 1 781 ? -1.201 15.594 24.677 1.00 94.06 781 ARG A N 1
ATOM 6074 C CA . ARG A 1 781 ? -0.175 14.634 24.295 1.00 94.06 781 ARG A CA 1
ATOM 6075 C C . ARG A 1 781 ? 0.569 14.135 25.536 1.00 94.06 781 ARG A C 1
ATOM 6077 O O . ARG A 1 781 ? 0.816 14.918 26.443 1.00 94.06 781 ARG A O 1
ATOM 6084 N N . TYR A 1 782 ? 0.975 12.871 25.532 1.00 93.75 782 TYR A N 1
ATOM 6085 C CA . TYR A 1 782 ? 1.937 12.306 26.478 1.00 93.75 782 TYR A CA 1
ATOM 6086 C C . TYR A 1 782 ? 3.057 11.548 25.740 1.00 93.75 782 TYR A C 1
ATOM 6088 O O . TYR A 1 782 ? 2.922 11.201 24.559 1.00 93.75 782 TYR A O 1
ATOM 6096 N N . GLU A 1 783 ? 4.173 11.313 26.431 1.00 90.00 783 GLU A N 1
ATOM 6097 C CA . GLU A 1 783 ? 5.332 10.567 25.919 1.00 90.00 783 GLU A CA 1
ATOM 6098 C C . GLU A 1 783 ? 5.315 9.112 26.400 1.00 90.00 783 GLU A C 1
ATOM 6100 O O . GLU A 1 783 ? 4.693 8.777 27.404 1.00 90.00 783 GLU A O 1
ATOM 6105 N N . GLU A 1 784 ? 5.973 8.216 25.668 1.00 87.81 784 GLU A N 1
ATOM 6106 C CA . GLU A 1 784 ? 5.954 6.776 25.959 1.00 87.81 784 GLU A CA 1
ATOM 6107 C C . GLU A 1 784 ? 6.512 6.419 27.341 1.00 87.81 784 GLU A C 1
ATOM 6109 O O . GLU A 1 784 ? 5.950 5.566 28.028 1.00 87.81 784 GLU A O 1
ATOM 6114 N N . ASP A 1 785 ? 7.568 7.114 27.751 1.00 89.06 785 ASP A N 1
ATOM 6115 C CA . ASP A 1 785 ? 8.239 7.018 29.047 1.00 89.06 785 ASP A CA 1
ATOM 6116 C C . ASP A 1 785 ? 7.505 7.783 30.165 1.00 89.06 785 ASP A C 1
ATOM 6118 O O . ASP A 1 785 ? 7.776 7.570 31.345 1.00 89.06 785 ASP A O 1
ATOM 6122 N N . LYS A 1 786 ? 6.532 8.635 29.812 1.00 91.25 786 LYS A N 1
ATOM 6123 C CA . LYS A 1 786 ? 5.729 9.457 30.735 1.00 91.25 786 LYS A CA 1
ATOM 6124 C C . LYS A 1 786 ? 4.235 9.221 30.517 1.00 91.25 786 LYS A C 1
ATOM 6126 O O . LYS A 1 786 ? 3.477 10.136 30.176 1.00 91.25 786 LYS A O 1
ATOM 6131 N N . LYS A 1 787 ? 3.805 7.967 30.688 1.00 93.56 787 LYS A N 1
ATOM 6132 C CA . LYS A 1 787 ? 2.389 7.579 30.579 1.00 93.56 787 LYS A CA 1
ATOM 6133 C C . LYS A 1 787 ? 1.524 8.341 31.599 1.00 93.56 787 LYS A C 1
ATOM 6135 O O . LYS A 1 787 ? 2.021 8.697 32.666 1.00 93.56 787 LYS A O 1
ATOM 6140 N N . PRO A 1 788 ? 0.227 8.567 31.309 1.00 96.19 788 PRO A N 1
ATOM 6141 C CA . PRO A 1 788 ? -0.683 9.149 32.285 1.00 96.19 788 PRO A CA 1
ATOM 6142 C C . PRO A 1 788 ? -0.764 8.298 33.553 1.00 96.19 788 PRO A C 1
ATOM 6144 O O . PRO A 1 788 ? -0.528 7.095 33.506 1.00 96.19 788 PRO A O 1
ATOM 6147 N N . GLU A 1 789 ? -1.171 8.902 34.661 1.00 96.12 789 GLU A N 1
ATOM 6148 C CA . GLU A 1 789 ? -1.459 8.226 35.925 1.00 96.12 789 GLU A CA 1
ATOM 6149 C C . GLU A 1 789 ? -2.911 8.482 36.324 1.00 96.12 789 GLU A C 1
ATOM 6151 O O . GLU A 1 789 ? -3.431 9.580 36.126 1.00 96.12 789 GLU A O 1
ATOM 6156 N N . VAL A 1 790 ? -3.574 7.474 36.895 1.00 96.62 790 VAL A N 1
ATOM 6157 C CA . VAL A 1 790 ? -4.976 7.564 37.324 1.00 96.62 790 VAL A CA 1
ATOM 6158 C C . VAL A 1 790 ? -5.075 7.168 38.789 1.00 96.62 790 VAL A C 1
ATOM 6160 O O . VAL A 1 790 ? -4.693 6.063 39.173 1.00 96.62 790 VAL A O 1
ATOM 6163 N N . SER A 1 791 ? -5.635 8.059 39.603 1.00 95.31 791 SER A N 1
ATOM 6164 C CA . SER A 1 791 ? -5.939 7.805 41.014 1.00 95.31 791 SER A CA 1
ATOM 6165 C C . SER A 1 791 ? -7.397 8.146 41.320 1.00 95.31 791 SER A C 1
ATOM 6167 O O . SER A 1 791 ? -7.974 9.058 40.727 1.00 95.31 791 SER A O 1
ATOM 6169 N N . ALA A 1 792 ? -8.020 7.395 42.228 1.00 91.88 792 ALA A N 1
ATOM 6170 C CA . ALA A 1 792 ? -9.392 7.652 42.659 1.00 91.88 792 ALA A CA 1
ATOM 6171 C C . ALA A 1 792 ? -9.423 8.729 43.755 1.00 91.88 792 ALA A C 1
ATOM 6173 O O . ALA A 1 792 ? -8.585 8.722 44.655 1.00 91.88 792 ALA A O 1
ATOM 6174 N N . ASN A 1 793 ? -10.411 9.623 43.709 1.00 82.75 793 ASN A N 1
ATOM 6175 C CA . ASN A 1 793 ? -10.625 10.671 44.704 1.00 82.75 793 ASN A CA 1
ATOM 6176 C C . ASN A 1 793 ? -12.130 10.857 44.969 1.00 82.75 793 ASN A C 1
ATOM 6178 O O . ASN A 1 793 ? -12.819 11.428 44.137 1.00 82.75 793 ASN A O 1
ATOM 6182 N N . ASN A 1 794 ? -12.651 10.351 46.096 1.00 72.50 794 ASN A N 1
ATOM 6183 C CA . ASN A 1 794 ? -14.038 10.522 46.579 1.00 72.50 794 ASN A CA 1
ATOM 6184 C C . ASN A 1 794 ? -15.115 10.736 45.488 1.00 72.50 794 ASN A C 1
ATOM 6186 O O . ASN A 1 794 ? -15.763 11.778 45.422 1.00 72.50 794 ASN A O 1
ATOM 6190 N N . GLY A 1 795 ? -15.325 9.724 44.639 1.00 79.19 795 GLY A N 1
ATOM 6191 C CA . GLY A 1 795 ? -16.365 9.739 43.600 1.00 79.19 795 GLY A CA 1
ATOM 6192 C C . GLY A 1 795 ? -15.948 10.332 42.247 1.00 79.19 795 GLY A C 1
ATOM 6193 O O . GLY A 1 795 ? -16.748 10.277 41.316 1.00 79.19 795 GLY A O 1
ATOM 6194 N N . SER A 1 796 ? -14.715 10.823 42.114 1.00 90.75 796 SER A N 1
ATOM 6195 C CA . SER A 1 796 ? -14.078 11.247 40.863 1.00 90.75 796 SER A CA 1
ATOM 6196 C C . SER A 1 796 ? -12.680 10.624 40.714 1.00 90.75 796 SER A C 1
ATOM 6198 O O . SER A 1 796 ? -12.226 9.831 41.547 1.00 90.75 796 SER A O 1
ATOM 6200 N N . PHE A 1 797 ? -11.998 10.955 39.626 1.00 95.94 797 PHE A N 1
ATOM 6201 C CA . PHE A 1 797 ? -10.644 10.536 39.303 1.00 95.94 797 PHE A CA 1
ATOM 6202 C C . PHE A 1 797 ? -9.749 11.754 39.154 1.00 95.94 797 PHE A C 1
ATOM 6204 O O . PHE A 1 797 ? -10.138 12.758 38.564 1.00 95.94 797 PHE A O 1
ATOM 6211 N N . LYS A 1 798 ? -8.518 11.634 39.635 1.00 96.69 798 LYS A N 1
ATOM 6212 C CA . LYS A 1 798 ? -7.433 12.546 39.306 1.00 96.69 798 LYS A CA 1
ATOM 6213 C C . LYS A 1 798 ? -6.561 11.855 38.263 1.00 96.69 798 LYS A C 1
ATOM 6215 O O . LYS A 1 798 ? -5.929 10.842 38.574 1.00 96.69 798 LYS A O 1
ATOM 6220 N N . VAL A 1 799 ? -6.553 12.396 37.048 1.00 96.88 799 VAL A N 1
ATOM 6221 C CA . VAL A 1 799 ? -5.711 11.930 35.942 1.00 96.88 799 VAL A CA 1
ATOM 6222 C C . VAL A 1 799 ? -4.586 12.932 35.721 1.00 96.88 799 VAL A C 1
ATOM 6224 O O . VAL A 1 799 ? -4.856 14.116 35.525 1.00 96.88 799 VAL A O 1
ATOM 6227 N N . SER A 1 800 ? -3.335 12.483 35.764 1.00 94.88 800 SER A N 1
ATOM 6228 C CA . SER A 1 800 ? -2.162 13.338 35.557 1.00 94.88 800 SER A CA 1
ATOM 6229 C C . SER A 1 800 ? -1.309 12.876 34.384 1.00 94.88 800 SER A C 1
ATOM 6231 O O . SER A 1 800 ? -1.118 11.682 34.190 1.00 94.88 800 SER A O 1
ATOM 6233 N N . CYS A 1 801 ? -0.780 13.819 33.609 1.00 94.12 801 CYS A N 1
ATOM 6234 C CA . CYS A 1 801 ? 0.224 13.582 32.569 1.00 94.12 801 CYS A CA 1
ATOM 6235 C C . CYS A 1 801 ? 1.139 14.806 32.440 1.00 94.12 801 CYS A C 1
ATOM 6237 O O . CYS A 1 801 ? 0.778 15.892 32.886 1.00 94.12 801 CYS A O 1
ATOM 6239 N N . VAL A 1 802 ? 2.313 14.657 31.832 1.00 91.44 802 VAL A N 1
ATOM 6240 C CA . VAL A 1 802 ? 3.206 15.792 31.546 1.00 91.44 802 VAL A CA 1
ATOM 6241 C C . VAL A 1 802 ? 2.928 16.285 30.131 1.00 91.44 802 VAL A C 1
ATOM 6243 O O . VAL A 1 802 ? 2.985 15.492 29.194 1.00 91.44 802 VAL A O 1
ATOM 6246 N N . ASP A 1 803 ? 2.615 17.574 29.977 1.00 86.62 803 ASP A N 1
ATOM 6247 C CA . ASP A 1 803 ? 2.507 18.182 28.650 1.00 86.62 803 ASP A CA 1
ATOM 6248 C C . ASP A 1 803 ? 3.918 18.337 28.058 1.00 86.62 803 ASP A C 1
ATOM 6250 O O . ASP A 1 803 ? 4.743 19.021 28.666 1.00 86.62 803 ASP A O 1
ATOM 6254 N N . PRO A 1 804 ? 4.229 17.719 26.905 1.00 82.31 804 PRO A N 1
ATOM 6255 C CA . PRO A 1 804 ? 5.586 17.717 26.370 1.00 82.31 804 PRO A CA 1
ATOM 6256 C C . PRO A 1 804 ? 6.014 19.065 25.781 1.00 82.31 804 PRO A C 1
ATOM 6258 O O . PRO A 1 804 ? 7.201 19.272 25.589 1.00 82.31 804 PRO A O 1
ATOM 6261 N N . VAL A 1 805 ? 5.080 19.972 25.472 1.00 78.31 805 VAL A N 1
ATOM 6262 C CA . VAL A 1 805 ? 5.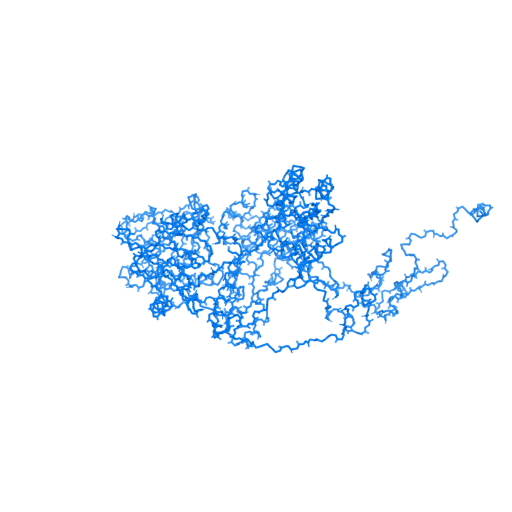405 21.293 24.907 1.00 78.31 805 VAL A CA 1
ATOM 6263 C C . VAL A 1 805 ? 5.725 22.281 26.021 1.00 78.31 805 VAL A C 1
ATOM 6265 O O . VAL A 1 805 ? 6.669 23.055 25.919 1.00 78.31 805 VAL A O 1
ATOM 6268 N N . LEU A 1 806 ? 4.930 22.266 27.090 1.00 80.56 806 LEU A N 1
ATOM 6269 C CA . LEU A 1 806 ? 5.122 23.155 28.236 1.00 80.56 806 LEU A CA 1
ATOM 6270 C C . LEU A 1 806 ? 6.077 22.572 29.287 1.00 80.56 806 LEU A C 1
ATOM 6272 O O . LEU A 1 806 ? 6.529 23.299 30.167 1.00 80.56 806 LEU A O 1
ATOM 6276 N N . ASN A 1 807 ? 6.347 21.266 29.222 1.00 83.56 807 ASN A N 1
ATOM 6277 C CA . ASN A 1 807 ? 7.081 20.492 30.222 1.00 83.56 807 ASN A CA 1
ATOM 6278 C C . ASN A 1 807 ? 6.535 20.687 31.653 1.00 83.56 807 ASN A C 1
ATOM 6280 O O . ASN A 1 807 ? 7.282 20.752 32.630 1.00 83.56 807 ASN A O 1
ATOM 6284 N N . VAL A 1 808 ? 5.206 20.798 31.778 1.00 87.94 808 VAL A N 1
ATOM 6285 C CA . VAL A 1 808 ? 4.508 20.953 33.063 1.00 87.94 808 VAL A CA 1
ATOM 6286 C C . VAL A 1 808 ? 3.553 19.787 33.317 1.00 87.94 808 VAL A C 1
ATOM 6288 O O . VAL A 1 808 ? 2.937 19.271 32.378 1.00 87.94 808 VAL A O 1
ATOM 6291 N N . PRO A 1 809 ? 3.377 19.368 34.583 1.00 89.94 809 PRO A N 1
ATOM 6292 C CA . PRO A 1 809 ? 2.356 18.396 34.932 1.00 89.94 809 PRO A CA 1
ATOM 6293 C C . PRO A 1 809 ? 0.962 19.011 34.759 1.00 89.94 809 PRO A C 1
ATOM 6295 O O . PRO A 1 809 ? 0.627 20.035 35.353 1.00 89.94 809 PRO A O 1
ATOM 6298 N N . VAL A 1 810 ? 0.123 18.341 33.981 1.00 93.19 810 VAL A N 1
ATOM 6299 C CA . VAL A 1 810 ? -1.299 18.633 33.826 1.00 93.19 810 VAL A CA 1
ATOM 6300 C C . VAL A 1 810 ? -2.076 17.653 34.690 1.00 93.19 810 VAL A C 1
ATOM 6302 O O . VAL A 1 810 ? -1.859 16.446 34.632 1.00 93.19 810 VAL A O 1
ATOM 6305 N N . THR A 1 811 ? -2.981 18.174 35.515 1.00 94.81 811 THR A N 1
ATOM 6306 C CA . THR A 1 811 ? -3.902 17.371 36.323 1.00 94.81 811 THR A CA 1
ATOM 6307 C C . THR A 1 811 ? -5.330 17.677 35.907 1.00 94.81 811 THR A C 1
ATOM 6309 O O . THR A 1 811 ? -5.742 18.835 35.893 1.00 94.81 811 THR A O 1
ATOM 6312 N N . ILE A 1 812 ? -6.091 16.629 35.618 1.00 95.25 812 ILE A N 1
ATOM 6313 C CA . ILE A 1 812 ? -7.482 16.694 35.187 1.00 95.25 812 ILE A CA 1
ATOM 6314 C C . ILE A 1 812 ? -8.316 15.935 36.214 1.00 95.25 812 ILE A C 1
ATOM 6316 O O . ILE A 1 812 ? -8.066 14.758 36.480 1.00 95.25 812 ILE A O 1
ATOM 6320 N N . ASN A 1 813 ? -9.310 16.605 36.791 1.00 94.81 813 ASN A N 1
ATOM 6321 C CA . ASN A 1 813 ? -10.339 15.925 37.569 1.00 94.81 813 ASN A CA 1
ATOM 6322 C C . ASN A 1 813 ? -11.402 15.410 36.598 1.00 94.81 813 ASN A C 1
ATOM 6324 O O . ASN A 1 813 ? -11.887 16.174 35.765 1.00 94.81 813 ASN A O 1
ATOM 6328 N N . SER A 1 814 ? -11.727 14.125 36.688 1.00 95.94 814 SER A N 1
ATOM 6329 C CA . SER A 1 814 ? -12.639 13.451 35.771 1.00 95.94 814 SER A CA 1
ATOM 6330 C C . SER A 1 814 ? -13.687 12.640 36.519 1.00 95.94 814 SER A C 1
ATOM 6332 O O . SER A 1 814 ? -13.372 11.987 37.508 1.00 95.94 814 SER A O 1
ATOM 6334 N N . ASP A 1 815 ? -14.925 12.628 36.038 1.00 95.75 815 ASP A N 1
ATOM 6335 C CA . ASP A 1 815 ? -15.985 11.770 36.578 1.00 95.75 815 ASP A CA 1
ATOM 6336 C C . ASP A 1 815 ? -15.935 10.354 35.982 1.00 95.75 815 ASP A C 1
ATOM 6338 O O . ASP A 1 815 ? -16.416 9.401 36.602 1.00 95.75 815 ASP A O 1
ATOM 6342 N N . LEU A 1 816 ? -15.350 10.216 34.785 1.00 96.56 816 LEU A N 1
ATOM 6343 C CA . LEU A 1 816 ? -15.300 8.979 34.011 1.00 96.56 816 LEU A CA 1
ATOM 6344 C C . LEU A 1 816 ? -13.971 8.838 33.258 1.00 96.56 816 LEU A C 1
ATOM 6346 O O . LEU A 1 816 ? -13.597 9.711 32.475 1.00 96.56 816 LEU A O 1
ATOM 6350 N N . VAL A 1 817 ? -13.303 7.697 33.422 1.00 98.12 817 VAL A N 1
ATOM 6351 C CA . VAL A 1 817 ? -12.107 7.351 32.640 1.00 98.12 817 VAL A CA 1
ATOM 6352 C C . VAL A 1 817 ? -12.479 6.300 31.599 1.00 98.12 817 VAL A C 1
ATOM 6354 O O . VAL A 1 817 ? -13.082 5.282 31.930 1.00 98.12 817 VAL A O 1
ATOM 6357 N N . VAL A 1 818 ? -12.115 6.533 30.340 1.00 98.50 818 VAL A N 1
ATOM 6358 C CA . VAL A 1 818 ? -12.390 5.620 29.224 1.00 98.50 818 VAL A CA 1
ATOM 6359 C C . VAL A 1 818 ? -11.076 5.179 28.591 1.00 98.50 818 VAL A C 1
ATOM 6361 O O . VAL A 1 818 ? -10.323 5.971 28.034 1.00 98.50 818 VAL A O 1
ATOM 6364 N N . LEU A 1 819 ? -10.783 3.895 28.667 1.00 98.56 819 LEU A N 1
ATOM 6365 C CA . LEU A 1 819 ? -9.571 3.295 28.131 1.00 98.56 819 LEU A CA 1
ATOM 6366 C C . LEU A 1 819 ? -9.818 2.869 26.689 1.00 98.56 819 LEU A C 1
ATOM 6368 O O . LEU A 1 819 ? -10.866 2.295 26.401 1.00 98.56 819 LEU A O 1
ATOM 6372 N N . ALA A 1 820 ? -8.867 3.125 25.792 1.00 97.94 820 ALA A N 1
ATOM 6373 C CA . ALA A 1 820 ? -8.880 2.619 24.422 1.00 97.94 820 ALA A CA 1
ATOM 6374 C C . ALA A 1 820 ? -7.904 1.433 24.307 1.00 97.94 820 ALA A C 1
ATOM 6376 O O . ALA A 1 820 ? -6.707 1.657 24.073 1.00 97.94 820 ALA A O 1
ATOM 6377 N N . PRO A 1 821 ? -8.377 0.190 24.535 1.00 96.94 821 PRO A N 1
ATOM 6378 C CA . PRO A 1 821 ? -7.509 -0.967 24.676 1.00 96.94 821 PRO A CA 1
ATOM 6379 C C . PRO A 1 821 ? -7.006 -1.466 23.328 1.00 96.94 821 PRO A C 1
ATOM 6381 O O . PRO A 1 821 ? -7.559 -1.154 22.270 1.00 96.94 821 PRO A O 1
ATOM 6384 N N . ALA A 1 822 ? -5.960 -2.277 23.385 1.00 96.50 822 ALA A N 1
ATOM 6385 C CA . ALA A 1 822 ? -5.408 -2.949 22.230 1.00 96.50 822 ALA A CA 1
ATOM 6386 C C . ALA A 1 822 ? -6.386 -3.924 21.574 1.00 96.50 822 ALA A C 1
ATOM 6388 O O . ALA A 1 822 ? -7.252 -4.499 22.231 1.00 96.50 822 ALA A O 1
ATOM 6389 N N . ILE A 1 823 ? -6.172 -4.165 20.286 1.00 95.62 823 ILE A N 1
ATOM 6390 C CA . ILE A 1 823 ? -6.716 -5.310 19.573 1.00 95.62 823 ILE A CA 1
ATOM 6391 C C . ILE A 1 823 ? -5.653 -6.398 19.573 1.00 95.62 823 ILE A C 1
ATOM 6393 O O . ILE A 1 823 ? -4.525 -6.173 19.140 1.00 95.62 823 ILE A O 1
ATOM 6397 N N . VAL A 1 824 ? -6.021 -7.571 20.072 1.00 95.62 824 VAL A N 1
ATOM 6398 C CA . VAL A 1 824 ? -5.143 -8.725 20.248 1.00 95.62 824 VAL A CA 1
ATOM 6399 C C . VAL A 1 824 ? -5.653 -9.905 19.420 1.00 95.62 824 VAL A C 1
ATOM 6401 O O . VAL A 1 824 ? -6.850 -9.997 19.137 1.00 95.62 824 VAL A O 1
ATOM 6404 N N . PRO A 1 825 ? -4.768 -10.812 18.983 1.00 92.88 825 PRO A N 1
ATOM 6405 C CA . PRO A 1 825 ? -5.207 -12.053 18.362 1.00 92.88 825 PRO A CA 1
ATOM 6406 C C . PRO A 1 825 ? -6.021 -12.869 19.371 1.00 92.88 825 PRO A C 1
ATOM 6408 O O . PRO A 1 825 ? -5.649 -12.927 20.542 1.00 92.88 825 PRO A O 1
ATOM 6411 N N . GLY A 1 826 ? -7.109 -13.496 18.914 1.00 88.12 826 GLY A N 1
ATOM 6412 C CA . GLY A 1 826 ? -7.937 -14.328 19.789 1.00 88.12 826 GLY A CA 1
ATOM 6413 C C . GLY A 1 826 ? -7.178 -15.540 20.328 1.00 88.12 826 GLY A C 1
ATOM 6414 O O . GLY A 1 826 ? -6.234 -16.024 19.693 1.00 88.12 826 GLY A O 1
ATOM 6415 N N . GLU A 1 827 ? -7.590 -16.055 21.486 1.00 84.38 827 GLU A N 1
ATOM 6416 C CA . GLU A 1 827 ? -6.851 -17.107 22.209 1.00 84.38 827 GLU A CA 1
ATOM 6417 C C . GLU A 1 827 ? -6.625 -18.374 21.365 1.00 84.38 827 GLU A C 1
ATOM 6419 O O . GLU A 1 827 ? -5.552 -18.982 21.390 1.00 84.38 827 GLU A O 1
ATOM 6424 N N . THR A 1 828 ? -7.608 -18.726 20.534 1.00 84.69 828 THR A N 1
ATOM 6425 C CA . THR A 1 828 ? -7.587 -19.921 19.676 1.00 84.69 828 THR A CA 1
ATOM 6426 C C . THR A 1 828 ? -6.867 -19.710 18.341 1.00 84.69 828 THR A C 1
ATOM 6428 O O . THR A 1 828 ? -6.692 -20.659 17.577 1.00 84.69 828 THR A O 1
ATOM 6431 N N . LEU A 1 829 ? -6.388 -18.498 18.028 1.00 89.25 829 LEU A N 1
ATOM 6432 C CA . LEU A 1 829 ? -5.833 -18.178 16.704 1.00 89.25 829 LEU A CA 1
ATOM 6433 C C . LEU A 1 829 ? -4.607 -19.038 16.351 1.00 89.25 829 LEU A C 1
ATOM 6435 O O . LEU A 1 829 ? -4.418 -19.421 15.197 1.00 89.25 829 LEU A O 1
ATOM 6439 N N . SER A 1 830 ? -3.796 -19.394 17.353 1.00 89.06 830 SER A N 1
ATOM 6440 C CA . SER A 1 830 ? -2.656 -20.310 17.196 1.00 89.06 830 SER A CA 1
ATOM 6441 C C . SER A 1 830 ? -3.095 -21.730 16.833 1.00 89.06 830 SER A C 1
ATOM 6443 O O . SER A 1 830 ? -2.476 -22.383 15.992 1.00 89.06 830 SER A O 1
ATOM 6445 N N . GLU A 1 831 ? -4.187 -22.209 17.426 1.00 90.25 831 GLU A N 1
ATOM 6446 C CA . GLU A 1 831 ? -4.758 -23.526 17.139 1.00 90.25 831 GLU A CA 1
ATOM 6447 C C . GLU A 1 831 ? -5.379 -23.555 15.744 1.00 90.25 831 GLU A C 1
ATOM 6449 O O . GLU A 1 831 ? -5.088 -24.460 14.964 1.00 90.25 831 GLU A O 1
ATOM 6454 N N . VAL A 1 832 ? -6.124 -22.507 15.381 1.00 91.25 832 VAL A N 1
ATOM 6455 C CA . VAL A 1 832 ? -6.659 -22.302 14.027 1.00 91.25 832 VAL A CA 1
ATOM 6456 C C . VAL A 1 832 ? -5.524 -22.244 12.995 1.00 91.25 832 VAL A C 1
ATOM 6458 O O . VAL A 1 832 ? -5.610 -22.864 11.935 1.00 91.25 832 VAL A O 1
ATOM 6461 N N . GLY A 1 833 ? -4.420 -21.560 13.307 1.00 91.56 833 GLY A N 1
ATOM 6462 C CA . GLY A 1 833 ? -3.229 -21.527 12.458 1.00 91.56 833 GLY A CA 1
ATOM 6463 C C . GLY A 1 833 ? -2.605 -22.905 12.254 1.00 91.56 833 GLY A C 1
ATOM 6464 O O . GLY A 1 833 ? -2.303 -23.272 11.121 1.00 91.56 833 GLY A O 1
ATOM 6465 N N . LYS A 1 834 ? -2.481 -23.716 13.310 1.00 92.81 834 LYS A N 1
ATOM 6466 C CA . LYS A 1 834 ? -2.007 -25.108 13.197 1.00 92.81 834 LYS A CA 1
ATOM 6467 C C . LYS A 1 834 ? -2.962 -25.971 12.373 1.00 92.81 834 LYS A C 1
ATOM 6469 O O . LYS A 1 834 ? -2.501 -26.722 11.517 1.00 92.81 834 LYS A O 1
ATOM 6474 N N . LEU A 1 835 ? -4.266 -25.826 12.600 1.00 92.38 835 LEU A N 1
ATOM 6475 C CA . LEU A 1 835 ? -5.323 -26.565 11.913 1.00 92.38 835 LEU A CA 1
ATOM 6476 C C . LEU A 1 835 ? -5.272 -26.349 10.394 1.00 92.38 835 LEU A C 1
ATOM 6478 O O . LEU A 1 835 ? -5.263 -27.311 9.630 1.00 92.38 835 LEU A O 1
ATOM 6482 N N . TYR A 1 836 ? -5.180 -25.091 9.957 1.00 92.19 836 TYR A N 1
ATOM 6483 C CA . TYR A 1 836 ? -5.120 -24.731 8.536 1.00 92.19 836 TYR A CA 1
ATOM 6484 C C . TYR A 1 836 ? -3.694 -24.659 7.969 1.00 92.19 836 TYR A C 1
ATOM 6486 O O . TYR A 1 836 ? -3.523 -24.376 6.784 1.00 92.19 836 TYR A O 1
ATOM 6494 N N . LYS A 1 837 ? -2.668 -24.921 8.790 1.00 92.81 837 LYS A N 1
ATOM 6495 C CA . LYS A 1 837 ? -1.240 -24.780 8.445 1.00 92.81 837 LYS A CA 1
ATOM 6496 C C . LYS A 1 837 ? -0.885 -23.371 7.944 1.00 92.81 837 LYS A C 1
ATOM 6498 O O . LYS A 1 837 ? -0.101 -23.209 7.010 1.00 92.81 837 LYS A O 1
ATOM 6503 N N . LEU A 1 838 ? -1.465 -22.354 8.577 1.00 93.19 838 LEU A N 1
ATOM 6504 C CA . LEU A 1 838 ? -1.213 -20.941 8.303 1.00 93.19 838 LEU A CA 1
ATOM 6505 C C . LEU A 1 838 ? -0.164 -20.385 9.267 1.00 93.19 838 LEU A C 1
ATOM 6507 O O . LEU A 1 838 ? -0.192 -20.653 10.468 1.00 93.19 838 LEU A O 1
ATOM 6511 N N . SER A 1 839 ? 0.762 -19.588 8.737 1.00 93.81 839 SER A N 1
ATOM 6512 C CA . SER A 1 839 ? 1.784 -18.920 9.542 1.00 93.81 839 SER A CA 1
ATOM 6513 C C . SER A 1 839 ? 1.217 -17.694 10.253 1.00 93.81 839 SER A C 1
ATOM 6515 O O . SER A 1 839 ? 0.372 -16.977 9.715 1.00 93.81 839 SER A O 1
ATOM 6517 N N . LEU A 1 840 ? 1.732 -17.431 11.451 1.00 93.44 840 LEU A N 1
ATOM 6518 C CA . LEU A 1 840 ? 1.497 -16.190 12.179 1.00 93.44 840 LEU A CA 1
ATOM 6519 C C . LEU A 1 840 ? 2.719 -15.273 12.045 1.00 93.44 840 LEU A C 1
ATOM 6521 O O . LEU A 1 840 ? 3.842 -15.749 11.873 1.00 93.44 840 LEU A O 1
ATOM 6525 N N . ASN A 1 841 ? 2.504 -13.961 12.115 1.00 91.75 841 ASN A N 1
ATOM 6526 C CA . ASN A 1 841 ? 3.579 -12.981 12.219 1.00 91.75 841 ASN A CA 1
ATOM 6527 C C . ASN A 1 841 ? 4.121 -12.909 13.663 1.00 91.75 841 ASN A C 1
ATOM 6529 O O . ASN A 1 841 ? 3.650 -13.612 14.558 1.00 91.75 841 ASN A O 1
ATOM 6533 N N . GLN A 1 842 ? 5.109 -12.042 13.898 1.00 90.69 842 GLN A N 1
ATOM 6534 C CA . GLN A 1 842 ? 5.717 -11.848 15.224 1.00 90.69 842 GLN A CA 1
ATOM 6535 C C . GLN A 1 842 ? 4.703 -11.371 16.282 1.00 90.69 842 GLN A C 1
ATOM 6537 O O . GLN A 1 842 ? 4.798 -11.764 17.442 1.00 90.69 842 GLN A O 1
ATOM 6542 N N . ASP A 1 843 ? 3.674 -10.631 15.860 1.00 91.19 843 ASP A N 1
ATOM 6543 C CA . ASP A 1 843 ? 2.570 -10.157 16.709 1.00 91.19 843 ASP A CA 1
ATOM 6544 C C . ASP A 1 843 ? 1.452 -11.199 16.902 1.00 91.19 843 ASP A C 1
ATOM 6546 O O . ASP A 1 843 ? 0.421 -10.906 17.505 1.00 91.19 843 ASP A O 1
ATOM 6550 N N . LYS A 1 844 ? 1.652 -12.424 16.395 1.00 92.50 844 LYS A N 1
ATOM 6551 C CA . LYS A 1 844 ? 0.731 -13.570 16.461 1.00 92.50 844 LYS A CA 1
ATOM 6552 C C . LYS A 1 844 ? -0.579 -13.416 15.667 1.00 92.50 844 LYS A C 1
ATOM 6554 O O . LYS A 1 844 ? -1.485 -14.213 15.867 1.00 92.50 844 LYS A O 1
ATOM 6559 N N . PHE A 1 845 ? -0.679 -12.475 14.728 1.00 94.12 845 PHE A N 1
ATOM 6560 C CA . PHE A 1 845 ? -1.759 -12.419 13.727 1.00 94.12 845 PHE A CA 1
ATOM 6561 C C . PHE A 1 845 ? -1.408 -13.245 12.482 1.00 94.12 845 PHE A C 1
ATOM 6563 O O . PHE A 1 845 ? -0.231 -13.452 12.194 1.00 94.12 845 PHE A O 1
ATOM 6570 N N . PHE A 1 846 ? -2.397 -13.676 11.688 1.00 94.12 846 PHE A N 1
ATOM 6571 C CA . PHE A 1 846 ? -2.133 -14.393 10.430 1.00 94.12 846 PHE A CA 1
ATOM 6572 C C . PHE A 1 846 ? -1.226 -13.602 9.492 1.00 94.12 846 PHE A C 1
ATOM 6574 O O . PHE A 1 846 ? -1.441 -12.409 9.287 1.00 94.12 846 PHE A O 1
ATOM 6581 N N . LEU A 1 847 ? -0.212 -14.266 8.936 1.00 92.38 847 LEU A N 1
ATOM 6582 C CA . LEU A 1 847 ? 0.705 -13.702 7.955 1.00 92.38 847 LEU A CA 1
ATOM 6583 C C . LEU A 1 847 ? 0.137 -13.874 6.543 1.00 92.38 847 LEU A C 1
ATOM 6585 O O . LEU A 1 847 ? -0.137 -14.984 6.093 1.00 92.38 847 LEU A O 1
ATOM 6589 N N . GLU A 1 848 ? -0.015 -12.756 5.853 1.00 89.00 848 GLU A N 1
ATOM 6590 C CA . GLU A 1 848 ? -0.420 -12.664 4.458 1.00 89.00 848 GLU A CA 1
ATOM 6591 C C . GLU A 1 848 ? 0.635 -13.250 3.501 1.00 89.00 848 GLU A C 1
ATOM 6593 O O . GLU A 1 848 ? 1.811 -13.409 3.842 1.00 89.00 848 GLU A O 1
ATOM 6598 N N . ALA A 1 849 ? 0.226 -13.598 2.278 1.00 86.19 849 ALA A N 1
ATOM 6599 C CA . ALA A 1 849 ? 1.130 -14.228 1.316 1.00 86.19 849 ALA A CA 1
ATOM 6600 C C . ALA A 1 849 ? 2.211 -13.249 0.825 1.00 86.19 849 ALA A C 1
ATOM 6602 O O . ALA A 1 849 ? 3.343 -13.667 0.556 1.00 86.19 849 ALA A O 1
ATOM 6603 N N . HIS A 1 850 ? 1.859 -11.966 0.709 1.00 84.00 850 HIS A N 1
ATOM 6604 C CA . HIS A 1 850 ? 2.748 -10.860 0.392 1.00 84.00 850 HIS A CA 1
ATOM 6605 C C . HIS A 1 850 ? 2.212 -9.540 0.971 1.00 84.00 850 HIS A C 1
ATOM 6607 O O . HIS A 1 850 ? 1.186 -9.042 0.514 1.00 84.00 850 HIS A O 1
ATOM 6613 N N . MET A 1 851 ? 2.989 -8.894 1.851 1.00 81.38 851 MET A N 1
ATOM 6614 C CA . MET A 1 851 ? 2.611 -7.698 2.638 1.00 81.38 851 MET A CA 1
ATOM 6615 C C . MET A 1 851 ? 1.953 -6.542 1.863 1.00 81.38 851 MET A C 1
ATOM 6617 O O . MET A 1 851 ? 1.272 -5.715 2.457 1.00 81.38 851 MET A O 1
ATOM 6621 N N . LYS A 1 852 ? 2.195 -6.434 0.550 1.00 81.38 852 LYS A N 1
ATOM 6622 C CA . LYS A 1 852 ? 1.621 -5.384 -0.312 1.00 81.38 852 LYS A CA 1
ATOM 6623 C C . LYS A 1 852 ? 0.634 -5.873 -1.366 1.00 81.38 852 LYS A C 1
ATOM 6625 O O . LYS A 1 852 ? -0.090 -5.058 -1.911 1.00 81.38 852 LYS A O 1
ATOM 6630 N N . LEU A 1 853 ? 0.684 -7.150 -1.740 1.00 79.62 853 LEU A N 1
ATOM 6631 C CA . LEU A 1 853 ? 0.035 -7.618 -2.973 1.00 79.62 853 LEU A CA 1
ATOM 6632 C C . LEU A 1 853 ? -0.995 -8.717 -2.725 1.00 79.62 853 LEU A C 1
ATOM 6634 O O . LEU A 1 853 ? -1.841 -8.917 -3.591 1.00 79.62 853 LEU A O 1
ATOM 6638 N N . ARG A 1 854 ? -0.882 -9.489 -1.634 1.00 77.56 854 ARG A N 1
ATOM 6639 C CA . ARG A 1 854 ? -1.687 -10.700 -1.430 1.00 77.56 854 ARG A CA 1
ATOM 6640 C C . ARG A 1 854 ? -1.868 -11.059 0.033 1.00 77.56 854 ARG A C 1
ATOM 6642 O O . ARG A 1 854 ? -0.834 -11.336 0.683 1.00 77.56 854 ARG A O 1
#

Foldseek 3Di:
DVCVVCVVVVNPDPPDDPDPQLAPPPCQLQCCCCVQQVQSLWDFDDDDPPTDIAGPPQDAGDSDPLPCPSQVRGPRSRDDSVSRHPDDRDACAQVQLVRLDGDDQWDQNFDQDVVRDIDGNLVPDCCNVPVRHDPVCVVPPVNPDDPPDDDDDDDDDAQFAEDEPAWDWDDLVVVVQAQPPNQQQEAALSNLVLCCDCRHPVNRDQAGRVPRDHFLEEEEAPQRVDCDPLHLAFLLCLLQSLLVSLVSNCLNPVRYAAEYEAAFRQLQADCSLVSVVVSVVSPHHYFNWRWPGWDADVPLSWIKTWTQGLQRDIDIDTTSHYYYSTGIAHDPCVVVVCVVVVFDADPRQAFDDDPLGQQDTPDPSYTYFHCSSWNDAQQRRLVSVVVSVLSNLLSCLVCPPVPDDDDDFDAADDCPPPQAAEEEEEECCRCLQVVQEVRVVLQVLLCPAPNHQYYDYDPGCLRPVNLVVVLVCCVVSVHQAYEYEEADCLPCLVVSLVSCRNSSHASQLYFYQHLGPPACVVCVVPRVVSNVVSSVSSNVRVVVSSPTDRDDDDDDAFFQAEEEEAQASVSLVVCLSSLSSVGAYEYEHLAQDGHPPLVLAQADPVGDGSVVVSVVSRVCQVPRPRYHYHHNKDFPAWDDDARWIKTFIDHNPDPPPPTDIDTHRYYHYDHFWDFDQAPPQCRVNDPLEAALSVLSVCLNVVPPLLVPWQEEEEEEQRVDCDPVHVHDLSCLLLSLLRSLLSSCVVPLRRAAEYEEAGRNLHIPSSVSVVVSVVSPYHYAYADPVFGWHWDDDDQWIWIWTQRSNVRHIDIDIGNHYYYRTHIAHDPCLVVVCVNVVFDADPSRHTDDSDSSND